Protein AF-A0A8T7GZI1-F1 (afdb_monomer_lite)

Foldseek 3Di:
DKDWDWDWDFADDDPDTDIAIEIEIADLAEAELVNLVVVLVVQVVVCVVDPDHHAEYEYEYQYYDPNRVVSNVVSCVVSNYHYHYDHDNDSVVSVVVVVVVVVVVVVVPDDDDPPVVVVVVVVVVPPDPVVVVCVVVCVVCVVSVNNVVCVLLPPDFAAPDDAPQDPPRNFLVSLLLLLCLVLLDLDQKDALVVSNVCCVVQPVLPDADAPPDQGLRNDPDDDSVSNLVSQVSNVSRQQWDADPVRNMIGRPGHDPVLVSLLCCCVSPVVFKDFLVVSVVSHHHPDPVSVSNSVSSLSSCQLLQQWDWDCQQPPVPGRRTIMIGGQDDPNLVVLLVVLLVLLVVLLVLLVVLQLQFWFKADAQVGIRTDGSVVLSVSLVVLSVVLVVCCVPDSSSSSNSSVSSNSSSVCCVVPVSVLSVVLVVQLVQQLVVLVVLLVLLVVLVVLLQVLCPVAAAPDREAAAEQVSVLSVVLNVVSVCLSRDDDDPVNSVVVQVVQCVVQHHPRRCCYNPANVVQSSSTPSSVVSCVVSVVQWDQDPVRHIHGDVVSVVQSVLSVVLSVVSVVLRVVLCVLQPLQVVLVLQCPQLLRNLVSVVSVVDGADHDHDDHHYYHGSVSVSVNSVVSSVVRSVSSVVNSVLSVLSSVLSVLLSVLVVLLVVLLVVLVVLLVLLVLLCVLAVVLVVLCVVQVVLSVVSVVLNVVLVVLSNVSNPDPPPDDDSVSSSVSSVVSSVVSVVSSVVSDPVSCVSSVVSLVVLLVLLLLLLLLLVLLVVLCVVVVNDDPQPSVVLSVQLVVCVVVVVVNSNSVSSVVSVVSSVVSLCSNVVVVLDDPVLVLLSSLLVVVVVPDDDDDDPLRSLVSSCVVVVHDSVVSNVSVVSCVVSVSDDDPD

Structure (mmCIF, N/CA/C/O backbone):
data_AF-A0A8T7GZI1-F1
#
_entry.id   AF-A0A8T7GZI1-F1
#
loop_
_atom_site.group_PDB
_atom_site.id
_atom_site.type_symbol
_atom_site.label_atom_id
_atom_site.label_alt_id
_atom_site.label_comp_id
_atom_site.label_asym_id
_atom_site.label_entity_id
_atom_site.label_seq_id
_atom_site.pdbx_PDB_ins_code
_atom_site.Cartn_x
_atom_site.Cartn_y
_atom_site.Cartn_z
_atom_site.occupancy
_atom_site.B_iso_or_equiv
_atom_site.auth_seq_id
_atom_site.auth_comp_id
_atom_site.auth_asym_id
_atom_site.auth_atom_id
_atom_site.pdbx_PDB_model_num
ATOM 1 N N . MET A 1 1 ? 59.233 51.390 -47.264 1.00 40.91 1 MET A N 1
ATOM 2 C CA . MET A 1 1 ? 59.913 50.591 -46.223 1.00 40.91 1 MET A CA 1
ATOM 3 C C . MET A 1 1 ? 59.879 49.132 -46.637 1.00 40.91 1 MET A C 1
ATOM 5 O O . MET A 1 1 ? 58.787 48.619 -46.836 1.00 40.91 1 MET A O 1
ATOM 9 N N . ALA A 1 2 ? 61.037 48.498 -46.812 1.00 50.62 2 ALA A N 1
ATOM 10 C CA . ALA A 1 2 ? 61.126 47.056 -47.029 1.00 50.62 2 ALA A CA 1
ATOM 11 C C . ALA A 1 2 ? 61.297 46.353 -45.672 1.00 50.62 2 ALA A C 1
ATOM 13 O O . ALA A 1 2 ? 62.026 46.853 -44.810 1.00 50.62 2 ALA A O 1
ATOM 14 N N . LYS A 1 3 ? 60.616 45.225 -45.456 1.00 50.66 3 LYS A N 1
ATOM 15 C CA . LYS A 1 3 ? 60.761 44.381 -44.258 1.00 50.66 3 LYS A CA 1
ATOM 16 C C . LYS A 1 3 ? 60.947 42.925 -44.690 1.00 50.66 3 LYS A C 1
ATOM 18 O O . LYS A 1 3 ? 60.329 42.490 -45.658 1.00 50.66 3 LYS A O 1
ATOM 23 N N . LEU A 1 4 ? 61.812 42.212 -43.971 1.00 52.66 4 LEU A N 1
ATOM 24 C CA . LEU A 1 4 ? 62.052 40.781 -44.134 1.00 52.66 4 LEU A CA 1
ATOM 25 C C . LEU A 1 4 ? 61.162 40.028 -43.135 1.00 52.66 4 LEU A C 1
ATOM 27 O O . LEU A 1 4 ? 61.278 40.255 -41.932 1.00 52.66 4 LEU A O 1
ATOM 31 N N . LEU A 1 5 ? 60.285 39.157 -43.626 1.00 49.81 5 LEU A N 1
ATOM 32 C CA . LEU A 1 5 ? 59.409 38.296 -42.824 1.00 49.81 5 LEU A CA 1
ATOM 33 C C . LEU A 1 5 ? 59.943 36.864 -42.873 1.00 49.81 5 LEU A C 1
ATOM 35 O O .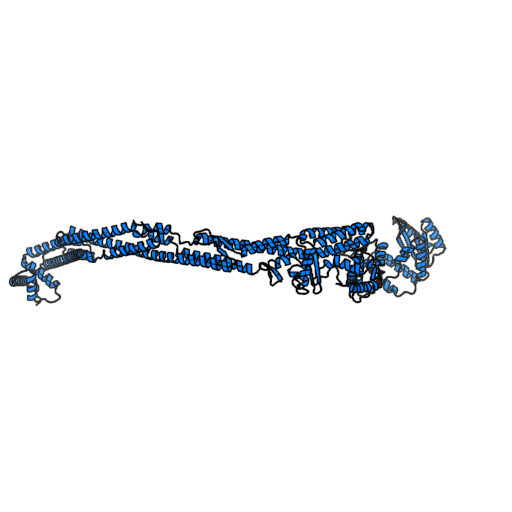 LEU A 1 5 ? 60.144 36.334 -43.956 1.00 49.81 5 LEU A O 1
ATOM 39 N N . ALA A 1 6 ? 60.182 36.222 -41.731 1.00 50.03 6 ALA A N 1
ATOM 40 C CA . ALA A 1 6 ? 60.645 34.835 -41.700 1.00 50.03 6 ALA A CA 1
ATOM 41 C C . ALA A 1 6 ? 59.464 33.900 -41.407 1.00 50.03 6 ALA A C 1
ATOM 43 O O . ALA A 1 6 ? 58.977 33.862 -40.280 1.00 50.03 6 ALA A O 1
ATOM 44 N N . LEU A 1 7 ? 59.014 33.167 -42.423 1.00 48.38 7 LEU A N 1
ATOM 45 C CA . LEU A 1 7 ? 57.885 32.240 -42.367 1.00 48.38 7 LEU A CA 1
ATOM 46 C C . LEU A 1 7 ? 58.396 30.836 -42.038 1.00 48.38 7 LEU A C 1
ATOM 48 O O . LEU A 1 7 ? 59.285 30.349 -42.729 1.00 48.38 7 LEU A O 1
ATOM 52 N N . GLU A 1 8 ? 57.868 30.185 -41.004 1.00 43.56 8 GLU A N 1
ATOM 53 C CA . GLU A 1 8 ? 58.137 28.766 -40.739 1.00 43.56 8 GLU A CA 1
ATOM 54 C C . GLU A 1 8 ? 57.083 27.915 -41.442 1.00 43.56 8 GLU A C 1
ATOM 56 O O . GLU A 1 8 ? 55.883 28.139 -41.287 1.00 43.56 8 GLU A O 1
ATOM 61 N N . ILE A 1 9 ? 57.541 26.976 -42.263 1.00 46.66 9 ILE A N 1
ATOM 62 C CA . ILE A 1 9 ? 56.691 26.089 -43.046 1.00 46.66 9 ILE A CA 1
ATOM 63 C C . ILE A 1 9 ? 57.075 24.660 -42.660 1.00 46.66 9 ILE A C 1
ATOM 65 O O . ILE A 1 9 ? 58.178 24.218 -42.970 1.00 46.66 9 ILE A O 1
ATOM 69 N N . SER A 1 10 ? 56.194 23.937 -41.969 1.00 38.22 10 SER A N 1
ATOM 70 C CA . SER A 1 10 ? 56.398 22.513 -41.675 1.00 38.22 10 SER A CA 1
ATOM 71 C C . SER A 1 10 ? 56.114 21.680 -42.921 1.00 38.22 10 SER A C 1
ATOM 73 O O . SER A 1 10 ? 55.019 21.741 -43.478 1.00 38.22 10 SER A O 1
ATOM 75 N N . ILE A 1 11 ? 57.114 20.929 -43.383 1.00 44.81 11 ILE A N 1
ATOM 76 C CA . ILE A 1 11 ? 57.055 20.118 -44.600 1.00 44.81 11 ILE A CA 1
ATOM 77 C C . ILE A 1 11 ? 57.198 18.640 -44.214 1.00 44.81 11 ILE A C 1
ATOM 79 O O . ILE A 1 11 ? 58.287 18.212 -43.828 1.00 44.81 11 ILE A O 1
ATOM 83 N N . PRO A 1 12 ? 56.144 17.820 -44.315 1.00 37.91 12 PRO A N 1
ATOM 84 C CA . PRO A 1 12 ? 56.249 16.388 -44.060 1.00 37.91 12 PRO A CA 1
ATOM 85 C C . PRO A 1 12 ? 57.041 15.685 -45.176 1.00 37.91 12 PRO A C 1
ATOM 87 O O . PRO A 1 12 ? 56.657 15.707 -46.342 1.00 37.91 12 PRO A O 1
ATOM 90 N N . LEU A 1 13 ? 58.150 15.038 -44.810 1.00 33.78 13 LEU A N 1
ATOM 91 C CA . LEU A 1 13 ? 58.980 14.179 -45.658 1.00 33.78 13 LEU A CA 1
ATOM 92 C C . LEU A 1 13 ? 58.872 12.727 -45.167 1.00 33.78 13 LEU A C 1
ATOM 94 O O . LEU A 1 13 ? 59.656 12.252 -44.341 1.00 33.78 13 LEU A O 1
ATOM 98 N N . GLY A 1 14 ? 57.871 12.005 -45.676 1.00 48.62 14 GLY A N 1
ATOM 99 C CA . GLY A 1 14 ? 57.595 10.626 -45.267 1.00 48.62 14 GLY A CA 1
ATOM 100 C C . GLY A 1 14 ? 57.167 10.549 -43.798 1.00 48.62 14 GLY A C 1
ATOM 101 O O . GLY A 1 14 ? 56.211 11.201 -43.399 1.00 48.62 14 GLY A O 1
ATOM 102 N N . SER A 1 15 ? 57.868 9.765 -42.972 1.00 29.88 15 SER A N 1
ATOM 103 C CA . SER A 1 15 ? 57.555 9.609 -41.541 1.00 29.88 15 SER A CA 1
ATOM 104 C C . SER A 1 15 ? 58.163 10.695 -40.632 1.00 29.88 15 SER A C 1
ATOM 106 O O . SER A 1 15 ? 58.235 10.497 -39.419 1.00 29.88 15 SER A O 1
ATOM 108 N N . ARG A 1 16 ? 58.677 11.803 -41.185 1.00 29.98 16 ARG A N 1
ATOM 109 C CA . ARG A 1 16 ? 59.244 12.929 -40.420 1.00 29.98 16 ARG A CA 1
ATOM 110 C C . ARG A 1 16 ? 58.768 14.262 -40.983 1.00 29.98 16 ARG A C 1
ATOM 112 O O . ARG A 1 16 ? 58.762 14.440 -42.193 1.00 29.98 16 ARG A O 1
ATOM 119 N N . GLU A 1 17 ? 58.447 15.216 -40.117 1.00 39.62 17 GLU A N 1
ATOM 120 C CA . GLU A 1 17 ? 58.278 16.619 -40.506 1.00 39.62 17 GLU A CA 1
ATOM 121 C C . GLU A 1 17 ? 59.625 17.341 -40.514 1.00 39.62 17 GLU A C 1
ATOM 123 O O . GLU A 1 17 ? 60.431 17.204 -39.591 1.00 39.62 17 GLU A O 1
ATOM 128 N N . VAL A 1 18 ? 59.874 18.106 -41.574 1.00 39.97 18 VAL A N 1
ATOM 129 C CA . VAL A 1 18 ? 61.020 18.997 -41.711 1.00 39.97 18 VAL A CA 1
ATOM 130 C C . VAL A 1 18 ? 60.506 20.420 -41.816 1.00 39.97 18 VAL A C 1
ATOM 132 O O . VAL A 1 18 ? 59.827 20.793 -42.766 1.00 39.97 18 VAL A O 1
ATOM 135 N N . GLU A 1 19 ? 60.834 21.232 -40.825 1.00 45.0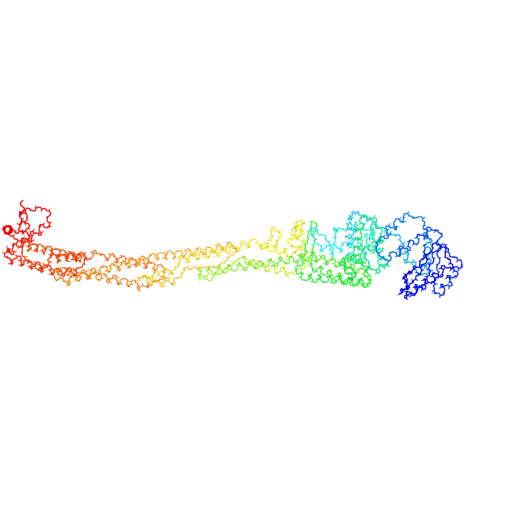3 19 GLU A N 1
ATOM 136 C CA . GLU A 1 19 ? 60.442 22.634 -40.796 1.00 45.03 19 GLU A CA 1
ATOM 137 C C . GLU A 1 19 ? 61.412 23.475 -41.636 1.00 45.03 19 GLU A C 1
ATOM 139 O O . GLU A 1 19 ? 62.583 23.639 -41.288 1.00 45.03 19 GLU A O 1
ATOM 144 N N . ALA A 1 20 ? 60.927 24.012 -42.755 1.00 49.06 20 ALA A N 1
ATOM 145 C CA . ALA A 1 20 ? 61.667 24.915 -43.619 1.00 49.06 20 ALA A CA 1
ATOM 146 C C . ALA A 1 20 ? 61.254 26.361 -43.345 1.00 49.06 20 ALA A C 1
ATOM 148 O O . ALA A 1 20 ? 60.110 26.770 -43.537 1.00 49.06 20 ALA A O 1
ATOM 149 N N . ARG A 1 21 ? 62.219 27.171 -42.920 1.00 55.00 21 ARG A N 1
ATOM 150 C CA . ARG A 1 21 ? 62.017 28.604 -42.712 1.00 55.00 21 ARG A CA 1
ATOM 151 C C . ARG A 1 21 ? 62.356 29.402 -43.972 1.00 55.00 21 ARG A C 1
ATOM 153 O O . ARG A 1 21 ? 63.484 29.326 -44.450 1.00 55.00 21 ARG A O 1
ATOM 160 N N . VAL A 1 22 ? 61.412 30.175 -44.503 1.00 55.59 22 VAL A N 1
ATOM 161 C CA . VAL A 1 22 ? 61.567 30.990 -45.719 1.00 55.59 22 VAL A CA 1
ATOM 162 C C . VAL A 1 22 ? 61.562 32.473 -45.358 1.00 55.59 22 VAL A C 1
ATOM 164 O O . VAL A 1 22 ? 60.620 32.971 -44.746 1.00 55.59 22 VAL A O 1
ATOM 167 N N . GLY A 1 23 ? 62.614 33.195 -45.736 1.00 60.47 23 GLY A N 1
ATOM 168 C CA . GLY A 1 23 ? 62.659 34.650 -45.644 1.00 60.47 23 GLY A CA 1
ATOM 169 C C . GLY A 1 23 ? 61.915 35.273 -46.821 1.00 60.47 23 GLY A C 1
ATOM 170 O O . GLY A 1 23 ? 62.272 35.028 -47.962 1.00 60.47 23 GLY A O 1
ATOM 171 N N . LEU A 1 24 ? 60.894 36.080 -46.568 1.00 57.41 24 LEU A N 1
ATOM 172 C CA . LEU A 1 24 ? 60.157 36.846 -47.565 1.00 57.41 24 LEU A CA 1
ATOM 173 C C . LEU A 1 24 ? 60.595 38.309 -47.505 1.00 57.41 24 LEU A C 1
ATOM 175 O O . LEU A 1 24 ? 60.441 38.967 -46.477 1.00 57.41 24 LEU A O 1
ATOM 179 N N . TYR A 1 25 ? 61.098 38.831 -48.618 1.00 66.81 25 TYR A N 1
ATOM 180 C CA . TYR A 1 25 ? 61.461 40.231 -48.781 1.00 66.81 25 TYR A CA 1
ATOM 181 C C . TYR A 1 25 ? 60.608 40.866 -49.875 1.00 66.81 25 TYR A C 1
ATOM 183 O O . TYR A 1 25 ? 60.752 40.554 -51.056 1.00 66.81 25 TYR A O 1
ATOM 191 N N . ALA A 1 26 ? 59.714 41.770 -49.480 1.00 57.81 26 ALA A N 1
ATOM 192 C CA . ALA A 1 26 ? 58.849 42.486 -50.408 1.00 57.81 26 ALA A CA 1
ATOM 193 C C . ALA A 1 26 ? 59.255 43.961 -50.500 1.00 57.81 26 ALA A C 1
ATOM 195 O O . ALA A 1 26 ? 59.384 44.647 -49.478 1.00 57.81 26 ALA A O 1
ATOM 196 N N . LYS A 1 27 ? 59.415 44.466 -51.728 1.00 62.81 27 LYS A N 1
ATOM 197 C CA . LYS A 1 27 ? 59.739 45.873 -51.987 1.00 62.81 27 LYS A CA 1
ATOM 198 C C . LYS A 1 27 ? 58.866 46.448 -53.102 1.00 62.81 27 LYS A C 1
ATOM 200 O O . LYS A 1 27 ? 58.648 45.836 -54.141 1.00 62.81 27 LYS A O 1
ATOM 205 N N . ALA A 1 28 ? 58.352 47.658 -52.872 1.00 50.16 28 ALA A N 1
ATOM 206 C CA . ALA A 1 28 ? 57.468 48.342 -53.818 1.00 50.16 28 ALA A CA 1
ATOM 207 C C . ALA A 1 28 ? 58.215 49.009 -54.991 1.00 50.16 28 ALA A C 1
ATOM 209 O O . ALA A 1 28 ? 57.593 49.325 -56.004 1.00 50.16 28 ALA A O 1
ATOM 210 N N . SER A 1 29 ? 59.526 49.216 -54.876 1.00 67.38 29 SER A N 1
ATOM 211 C CA . SER A 1 29 ? 60.422 49.696 -55.937 1.00 67.38 29 SER A CA 1
ATOM 212 C C . SER A 1 29 ? 61.357 48.575 -56.394 1.00 67.38 29 SER A C 1
ATOM 214 O O . SER A 1 29 ? 61.383 47.518 -55.762 1.00 67.38 29 SER A O 1
ATOM 216 N N . ALA A 1 30 ? 62.130 48.810 -57.459 1.00 77.00 30 ALA A N 1
ATOM 217 C CA . ALA A 1 30 ? 63.203 47.901 -57.855 1.00 77.00 30 ALA A CA 1
ATOM 218 C C . ALA A 1 30 ? 64.153 47.628 -56.674 1.00 77.00 30 ALA A C 1
ATOM 220 O O . ALA A 1 30 ? 64.338 48.501 -55.813 1.00 77.00 30 ALA A O 1
ATOM 221 N N . VAL A 1 31 ? 64.684 46.407 -56.617 1.00 79.06 31 VAL A N 1
ATOM 222 C CA . VAL A 1 31 ? 65.726 46.020 -55.658 1.00 79.06 31 VAL A CA 1
ATOM 223 C C . VAL A 1 31 ? 67.076 46.351 -56.281 1.00 79.06 31 VAL A C 1
ATOM 225 O O . VAL A 1 31 ? 67.435 45.761 -57.300 1.00 79.06 31 VAL A O 1
ATOM 228 N N . THR A 1 32 ? 67.788 47.294 -55.671 1.00 87.62 32 THR A N 1
ATOM 229 C CA . THR A 1 32 ? 69.086 47.809 -56.125 1.00 87.62 32 THR A CA 1
ATOM 230 C C . THR A 1 32 ? 70.242 47.134 -55.379 1.00 87.62 32 THR A C 1
ATOM 232 O O . THR A 1 32 ? 70.039 46.465 -54.367 1.00 87.62 32 THR A O 1
ATOM 235 N N . SER A 1 33 ? 71.482 47.316 -55.853 1.00 81.94 33 SER A N 1
ATOM 236 C CA . SER A 1 33 ? 72.699 46.750 -55.232 1.00 81.94 33 SER A CA 1
ATOM 237 C C . SER A 1 33 ? 72.902 47.192 -53.770 1.00 81.94 33 SER A C 1
ATOM 239 O O . SER A 1 33 ? 73.431 46.420 -52.963 1.00 81.94 33 SER A O 1
ATOM 241 N N . GLU A 1 34 ? 72.439 48.395 -53.408 1.00 81.31 34 GLU A N 1
ATOM 242 C CA . GLU A 1 34 ? 72.468 48.922 -52.033 1.00 81.31 34 GLU A CA 1
ATOM 243 C C . GLU A 1 34 ? 71.436 48.225 -51.129 1.00 81.31 34 GLU A C 1
ATOM 245 O O . GLU A 1 34 ? 71.729 47.911 -49.973 1.00 81.31 34 GLU A O 1
ATOM 250 N N . ASP A 1 35 ? 70.260 47.880 -51.668 1.00 81.12 35 ASP A N 1
ATOM 251 C CA . ASP A 1 35 ? 69.223 47.150 -50.926 1.00 81.12 35 ASP A CA 1
ATOM 252 C C . ASP A 1 35 ? 69.662 45.738 -50.542 1.00 81.12 35 ASP A C 1
ATOM 254 O O . ASP A 1 35 ? 69.212 45.193 -49.532 1.00 81.12 35 ASP A O 1
ATOM 258 N N . VAL A 1 36 ? 70.527 45.129 -51.358 1.00 82.88 36 VAL A N 1
ATOM 259 C CA . VAL A 1 36 ? 71.064 43.787 -51.111 1.00 82.88 36 VAL A CA 1
ATOM 260 C C . VAL A 1 36 ? 71.900 43.766 -49.841 1.00 82.88 36 VAL A C 1
ATOM 262 O O . VAL A 1 36 ? 71.772 42.833 -49.052 1.00 82.88 36 VAL A O 1
ATOM 265 N N . ASP A 1 37 ? 72.720 44.791 -49.605 1.00 79.75 37 ASP A N 1
ATOM 266 C CA . ASP A 1 37 ? 73.568 44.847 -48.413 1.00 79.75 37 ASP A CA 1
ATOM 267 C C . ASP A 1 37 ? 72.726 45.039 -47.144 1.00 79.75 37 ASP A C 1
ATOM 269 O O . ASP A 1 37 ? 72.955 44.359 -46.138 1.00 79.75 37 ASP A O 1
ATOM 273 N N . GLU A 1 38 ? 71.686 45.877 -47.212 1.00 79.56 38 GLU A N 1
ATOM 274 C CA . GLU A 1 38 ? 70.719 46.046 -46.122 1.00 79.56 38 GLU A CA 1
ATOM 275 C C . GLU A 1 38 ? 69.918 44.753 -45.864 1.00 79.56 38 GLU A C 1
ATOM 277 O O . GLU A 1 38 ? 69.737 44.335 -44.715 1.00 79.56 38 GLU A O 1
ATOM 282 N N . LEU A 1 39 ? 69.469 44.073 -46.923 1.00 78.88 39 LEU A N 1
ATOM 283 C CA . LEU A 1 39 ? 68.752 42.800 -46.845 1.00 78.88 39 LEU A CA 1
ATOM 284 C C . LEU A 1 39 ? 69.624 41.690 -46.251 1.00 78.88 39 LEU A C 1
ATOM 286 O O . LEU A 1 39 ? 69.164 40.939 -45.392 1.00 78.88 39 LEU A O 1
ATOM 290 N N . VAL A 1 40 ? 70.890 41.601 -46.656 1.00 78.81 40 VAL A N 1
ATOM 291 C CA . VAL A 1 40 ? 71.848 40.617 -46.137 1.00 78.81 40 VAL A CA 1
ATOM 292 C C . VAL A 1 40 ? 72.180 40.891 -44.670 1.00 78.81 40 VAL A C 1
ATOM 294 O O . VAL A 1 40 ? 72.268 39.941 -43.889 1.00 78.81 40 VAL A O 1
ATOM 297 N N . ALA A 1 41 ? 72.317 42.156 -44.259 1.00 78.50 41 ALA A N 1
ATOM 298 C CA . ALA A 1 41 ? 72.501 42.512 -42.852 1.00 78.50 41 ALA A CA 1
ATOM 299 C C . ALA A 1 41 ? 71.310 42.043 -41.996 1.00 78.50 41 ALA A C 1
ATOM 301 O O . ALA A 1 41 ? 71.509 41.369 -40.983 1.00 78.50 41 ALA A O 1
ATOM 302 N N . ARG A 1 42 ? 70.080 42.290 -42.464 1.00 74.31 42 ARG A N 1
ATOM 303 C CA . ARG A 1 42 ? 68.842 41.848 -41.797 1.00 74.31 42 ARG A CA 1
ATOM 304 C C . ARG A 1 42 ? 68.661 40.328 -41.813 1.00 74.31 42 ARG A C 1
ATOM 306 O O . ARG A 1 42 ? 68.209 39.761 -40.825 1.00 74.31 42 ARG A O 1
ATOM 313 N N . LEU A 1 43 ? 69.045 39.647 -42.894 1.00 69.50 43 LEU A N 1
ATOM 314 C CA . LEU A 1 43 ? 69.062 38.180 -42.971 1.00 69.50 43 LEU A CA 1
ATOM 315 C C . LEU A 1 43 ? 70.045 37.581 -41.969 1.00 69.50 43 LEU A C 1
ATOM 317 O O . LEU A 1 43 ? 69.706 36.629 -41.276 1.00 69.50 43 LEU A O 1
ATOM 321 N N . ARG A 1 44 ? 71.248 38.152 -41.849 1.00 73.69 44 ARG A N 1
ATOM 322 C CA . ARG A 1 44 ? 72.248 37.719 -40.864 1.00 73.69 44 ARG A CA 1
ATOM 323 C C . ARG A 1 44 ? 71.780 37.975 -39.432 1.00 73.69 44 ARG A C 1
ATOM 325 O O . ARG A 1 44 ? 72.023 37.140 -38.568 1.00 73.69 44 ARG A O 1
ATOM 332 N N . GLU A 1 45 ? 71.089 39.080 -39.173 1.00 69.00 45 GLU A N 1
ATOM 333 C CA . GLU A 1 45 ? 70.472 39.362 -37.871 1.00 69.00 45 GLU A CA 1
ATOM 334 C C . GLU A 1 45 ? 69.322 38.387 -37.550 1.00 69.00 45 GLU A C 1
ATOM 336 O O . GLU A 1 45 ? 69.256 37.846 -36.444 1.00 69.00 45 GLU A O 1
ATOM 341 N N . ALA A 1 46 ? 68.474 38.065 -38.532 1.00 59.41 46 ALA A N 1
ATOM 342 C CA . ALA A 1 46 ? 67.411 37.065 -38.403 1.00 59.41 46 ALA A CA 1
ATOM 343 C C . ALA A 1 46 ? 67.963 35.639 -38.199 1.00 59.41 46 ALA A C 1
ATOM 345 O O . ALA A 1 46 ? 67.413 34.872 -37.414 1.00 59.41 46 ALA A O 1
ATOM 346 N N . LEU A 1 47 ? 69.081 35.300 -38.851 1.00 59.81 47 LEU A N 1
ATOM 347 C CA . LEU A 1 47 ? 69.803 34.037 -38.656 1.00 59.81 47 LEU A CA 1
ATOM 348 C C . LEU A 1 47 ? 70.496 33.965 -37.285 1.00 59.81 47 LEU A C 1
ATOM 350 O O . LEU A 1 47 ? 70.619 32.880 -36.733 1.00 59.81 47 LEU A O 1
ATOM 354 N N . ARG A 1 48 ? 70.940 35.097 -36.719 1.00 61.44 48 ARG A N 1
ATOM 355 C CA . ARG A 1 48 ? 71.563 35.156 -35.380 1.00 61.44 48 ARG A CA 1
ATOM 356 C C . ARG A 1 48 ? 70.554 35.134 -34.230 1.00 61.44 48 ARG A C 1
ATOM 358 O O . ARG A 1 48 ? 70.879 34.635 -33.160 1.00 61.44 48 ARG A O 1
ATOM 365 N N . SER A 1 49 ? 69.359 35.687 -34.428 1.00 48.28 49 SER A N 1
ATOM 366 C CA . SER A 1 49 ? 68.300 35.781 -33.404 1.00 48.28 49 SER A CA 1
ATOM 367 C C . SER A 1 49 ? 67.412 34.529 -33.304 1.00 48.28 49 SER A C 1
ATOM 369 O O . SER A 1 49 ? 66.506 34.478 -32.475 1.00 48.28 49 SER A O 1
ATOM 371 N N . SER A 1 50 ? 67.679 33.504 -34.117 1.00 52.75 50 SER A N 1
ATOM 372 C CA . SER A 1 50 ? 66.910 32.261 -34.215 1.00 52.75 50 SER A CA 1
ATOM 373 C C . SER A 1 50 ? 67.822 31.033 -34.166 1.00 52.75 50 SER A C 1
ATOM 375 O O . SER A 1 50 ? 68.807 30.975 -34.890 1.00 52.75 50 SER A O 1
ATOM 377 N N . LEU A 1 51 ? 67.446 30.003 -33.397 1.00 45.31 51 LEU A N 1
ATOM 378 C CA . LEU A 1 51 ? 68.152 28.709 -33.349 1.00 45.31 51 LEU A CA 1
ATOM 379 C C . LEU A 1 51 ? 67.966 27.846 -34.616 1.00 45.31 51 LEU A C 1
ATOM 381 O O . LEU A 1 51 ? 68.648 26.836 -34.768 1.00 45.31 51 LEU A O 1
ATOM 385 N N . ARG A 1 52 ? 67.049 28.219 -35.521 1.00 50.81 52 ARG A N 1
ATOM 386 C CA . ARG A 1 52 ? 66.739 27.480 -36.757 1.00 50.81 52 ARG A CA 1
ATOM 387 C C . ARG A 1 52 ? 67.195 28.249 -38.007 1.00 50.81 52 ARG A C 1
ATOM 389 O O . ARG A 1 52 ? 66.922 29.454 -38.082 1.00 50.81 52 ARG A O 1
ATOM 396 N N . PRO A 1 53 ? 67.847 27.588 -38.986 1.00 53.25 53 PRO A N 1
ATOM 397 C CA . PRO A 1 53 ? 68.330 28.239 -40.201 1.00 53.25 53 PRO A CA 1
ATOM 398 C C . PRO A 1 53 ? 67.174 28.659 -41.122 1.00 53.25 53 PRO A C 1
ATOM 400 O O . PRO A 1 53 ? 66.142 27.993 -41.206 1.00 53.25 53 PRO A O 1
ATOM 403 N N . ILE A 1 54 ? 67.344 29.778 -41.830 1.00 59.47 54 ILE A N 1
ATOM 404 C CA . ILE A 1 54 ? 66.517 30.122 -42.996 1.00 59.47 54 ILE A CA 1
ATOM 405 C C . ILE A 1 54 ? 67.025 29.265 -44.162 1.00 59.47 54 ILE A C 1
ATOM 407 O O . ILE A 1 54 ? 68.227 29.081 -44.297 1.00 59.47 54 ILE A O 1
ATOM 411 N N . HIS A 1 55 ? 66.121 28.714 -44.969 1.00 56.78 55 HIS A N 1
ATOM 412 C CA . HIS A 1 55 ? 66.420 27.742 -46.027 1.00 56.78 55 HIS A CA 1
ATOM 413 C C . HIS A 1 55 ? 66.236 28.337 -47.436 1.00 56.78 55 HIS A C 1
ATOM 415 O O . HIS A 1 55 ? 66.914 27.937 -48.383 1.00 56.78 55 HIS A O 1
ATOM 421 N N . ALA A 1 56 ? 65.346 29.322 -47.590 1.00 59.34 56 ALA A N 1
ATOM 422 C CA . ALA A 1 56 ? 65.117 30.020 -48.854 1.00 59.34 56 ALA A CA 1
ATOM 423 C C . ALA A 1 56 ? 64.798 31.506 -48.636 1.00 59.34 56 ALA A C 1
ATOM 425 O O . ALA A 1 56 ? 64.258 31.879 -47.595 1.00 59.34 56 ALA A O 1
ATOM 426 N N . LEU A 1 57 ? 65.118 32.340 -49.625 1.00 68.38 57 LEU A N 1
ATOM 427 C CA . LEU A 1 57 ? 64.801 33.765 -49.676 1.00 68.38 57 LEU A CA 1
ATOM 428 C C . LEU A 1 57 ? 63.894 34.038 -50.880 1.00 68.38 57 LEU A C 1
ATOM 430 O O . LEU A 1 57 ? 64.330 33.916 -52.022 1.00 68.38 57 LEU A O 1
ATOM 434 N N . LEU A 1 58 ? 62.648 34.426 -50.623 1.00 68.31 58 LEU A N 1
ATOM 435 C CA . LEU A 1 58 ? 61.673 34.841 -51.624 1.00 68.31 58 LEU A CA 1
ATOM 436 C C . LEU A 1 58 ? 61.656 36.370 -51.735 1.00 68.31 58 LEU A C 1
ATOM 438 O O . LEU A 1 58 ? 61.302 37.062 -50.783 1.00 68.31 58 LEU A O 1
ATOM 442 N N . ILE A 1 59 ? 62.011 36.898 -52.902 1.00 70.56 59 ILE A N 1
ATOM 443 C CA . ILE A 1 59 ? 61.983 38.325 -53.215 1.00 70.56 59 ILE A CA 1
ATOM 444 C C . ILE A 1 59 ? 60.769 38.631 -54.076 1.00 70.56 59 ILE A C 1
ATOM 446 O O . ILE A 1 59 ? 60.603 38.061 -55.151 1.00 70.56 59 ILE A O 1
ATOM 450 N N . VAL A 1 60 ? 59.953 39.576 -53.622 1.00 62.69 60 VAL A N 1
ATOM 451 C CA . VAL A 1 60 ? 58.772 40.054 -54.341 1.00 62.69 60 VAL A CA 1
ATOM 452 C C . VAL A 1 60 ? 58.962 41.534 -54.654 1.00 62.69 60 VAL A C 1
ATOM 454 O O . VAL A 1 60 ? 58.867 42.388 -53.769 1.00 62.69 60 VAL A O 1
ATOM 457 N N . ALA A 1 61 ? 59.268 41.841 -55.914 1.00 66.69 61 ALA A N 1
ATOM 458 C CA . ALA A 1 61 ? 59.611 43.191 -56.358 1.00 66.69 61 ALA A CA 1
ATOM 459 C C . ALA A 1 61 ? 59.203 43.426 -57.824 1.00 66.69 61 ALA A C 1
ATOM 461 O O . ALA A 1 61 ? 59.060 42.467 -58.580 1.00 66.69 61 ALA A O 1
ATOM 462 N N . PRO A 1 62 ? 59.006 44.680 -58.270 1.00 55.88 62 PRO A N 1
ATOM 463 C CA . PRO A 1 62 ? 58.707 44.981 -59.675 1.00 55.88 62 PRO A CA 1
ATOM 464 C C . PRO A 1 62 ? 59.845 44.591 -60.626 1.00 55.88 62 PRO A C 1
ATOM 466 O O . PRO A 1 62 ? 59.591 44.091 -61.719 1.00 55.88 62 PRO A O 1
ATOM 469 N N . SER A 1 63 ? 61.087 44.772 -60.189 1.00 77.06 63 SER A N 1
ATOM 470 C CA . SER A 1 63 ? 62.303 44.300 -60.844 1.00 77.06 63 SER A CA 1
ATOM 471 C C . SER A 1 63 ? 63.401 44.133 -59.793 1.00 77.06 63 SER A C 1
ATOM 473 O O . SER A 1 63 ? 63.324 44.698 -58.699 1.00 77.06 63 SER A O 1
ATOM 475 N N . VAL A 1 64 ? 64.407 43.333 -60.119 1.00 80.38 64 VAL A N 1
ATOM 476 C CA . VAL A 1 64 ? 65.669 43.256 -59.380 1.00 80.38 64 VAL A CA 1
ATOM 477 C C . VAL A 1 64 ? 66.726 43.653 -60.392 1.00 80.38 64 VAL A C 1
ATOM 479 O O . VAL A 1 64 ? 66.759 43.055 -61.469 1.00 80.38 64 VAL A O 1
ATOM 482 N N . ASP A 1 65 ? 67.498 44.690 -60.088 1.00 83.81 65 ASP A N 1
ATOM 483 C CA . ASP A 1 65 ? 68.522 45.188 -61.005 1.00 83.81 65 ASP A CA 1
ATOM 484 C C . ASP A 1 65 ? 69.579 44.100 -61.223 1.00 83.81 65 ASP A C 1
ATOM 486 O O . ASP A 1 65 ? 69.863 43.330 -60.307 1.00 83.81 65 ASP A O 1
ATOM 490 N N . ASP A 1 66 ? 70.177 44.014 -62.411 1.00 81.12 66 ASP A N 1
ATOM 491 C CA . ASP A 1 66 ? 71.061 42.887 -62.751 1.00 81.12 66 ASP A CA 1
ATOM 492 C C . ASP A 1 66 ? 72.274 42.786 -61.811 1.00 81.12 66 ASP A C 1
ATOM 494 O O . ASP A 1 66 ? 72.650 41.691 -61.386 1.00 81.12 66 ASP A O 1
ATOM 498 N N . GLU A 1 67 ? 72.832 43.928 -61.400 1.00 83.31 67 GLU A N 1
ATOM 499 C CA . GLU A 1 67 ? 73.902 43.986 -60.399 1.00 83.31 67 GLU A CA 1
ATOM 500 C C . GLU A 1 67 ? 73.415 43.503 -59.018 1.00 83.31 67 GLU A C 1
ATOM 502 O O . GLU A 1 67 ? 74.106 42.750 -58.330 1.00 83.31 67 GLU A O 1
ATOM 507 N N . ALA A 1 68 ? 72.185 43.861 -58.632 1.00 84.25 68 ALA A N 1
ATOM 508 C CA . ALA A 1 68 ? 71.560 43.407 -57.393 1.00 84.25 68 ALA A CA 1
ATOM 509 C C . ALA A 1 68 ? 71.256 41.903 -57.426 1.00 84.25 68 ALA A C 1
ATOM 511 O O . ALA A 1 68 ? 71.470 41.210 -56.434 1.00 84.25 68 ALA A O 1
ATOM 512 N N . MET A 1 69 ? 70.807 41.379 -58.567 1.00 84.50 69 MET A N 1
ATOM 513 C CA . MET A 1 69 ? 70.501 39.965 -58.773 1.00 84.50 69 MET A CA 1
ATOM 514 C C . MET A 1 69 ? 71.766 39.111 -58.657 1.00 84.50 69 MET A C 1
ATOM 516 O O . MET A 1 69 ? 71.788 38.148 -57.892 1.00 84.50 69 MET A O 1
ATOM 520 N N . GLN A 1 70 ? 72.852 39.508 -59.328 1.00 85.25 70 GLN A N 1
ATOM 521 C CA . GLN A 1 70 ? 74.144 38.820 -59.228 1.00 85.25 70 GLN A CA 1
ATOM 522 C C . GLN A 1 70 ? 74.685 38.836 -57.793 1.00 85.25 70 GLN A C 1
ATOM 524 O O . GLN A 1 70 ? 75.158 37.816 -57.283 1.00 85.25 70 GLN A O 1
ATOM 529 N N . LYS A 1 71 ? 74.563 39.978 -57.107 1.00 86.00 71 LYS A N 1
ATOM 530 C CA . LYS A 1 71 ? 74.987 40.135 -55.712 1.00 86.00 71 LYS A CA 1
ATOM 531 C C . LYS A 1 71 ? 74.124 39.305 -54.753 1.00 86.00 71 LYS A C 1
ATOM 533 O O . LYS A 1 71 ? 74.668 38.665 -53.854 1.00 86.00 71 LYS A O 1
ATOM 538 N N . LEU A 1 72 ? 72.808 39.239 -54.968 1.00 84.25 72 LEU A N 1
ATOM 539 C CA . LEU A 1 72 ? 71.878 38.407 -54.197 1.00 84.25 72 LEU A CA 1
ATOM 540 C C . LEU A 1 72 ? 72.142 36.923 -54.386 1.00 84.25 72 LEU A C 1
ATOM 542 O O . LEU A 1 72 ? 72.172 36.191 -53.403 1.00 84.25 72 LEU A O 1
ATOM 546 N N . GLU A 1 73 ? 72.365 36.473 -55.616 1.00 80.44 73 GLU A N 1
ATOM 547 C CA . GLU A 1 73 ? 72.705 35.080 -55.888 1.00 80.44 73 GLU A CA 1
ATOM 548 C C . GLU A 1 73 ? 74.035 34.687 -55.244 1.00 80.44 73 GLU A C 1
ATOM 550 O O . GLU A 1 73 ? 74.125 33.621 -54.633 1.00 80.44 73 GLU A O 1
ATOM 555 N N . ALA A 1 74 ? 75.054 35.547 -55.334 1.00 83.50 74 ALA A N 1
ATOM 556 C CA . ALA A 1 74 ? 76.343 35.318 -54.689 1.00 83.50 74 ALA A CA 1
ATOM 557 C C . ALA A 1 74 ? 76.204 35.248 -53.158 1.00 83.50 74 ALA A C 1
ATOM 559 O O . ALA A 1 74 ? 76.743 34.337 -52.528 1.00 83.50 74 ALA A O 1
ATOM 560 N N . LYS A 1 75 ? 75.430 36.160 -52.554 1.00 81.81 75 LYS A N 1
ATOM 561 C CA . LYS A 1 75 ? 75.211 36.203 -51.100 1.00 81.81 75 LYS A CA 1
ATOM 562 C C . LYS A 1 75 ? 74.298 35.091 -50.591 1.00 81.81 75 LYS A C 1
ATOM 564 O O . LYS A 1 75 ? 74.545 34.561 -49.512 1.00 81.81 75 LYS A O 1
ATOM 569 N N . CYS A 1 76 ? 73.292 34.685 -51.358 1.00 73.94 76 CYS A N 1
ATOM 570 C CA . CYS A 1 76 ? 72.465 33.527 -51.027 1.00 73.94 76 CYS A CA 1
ATOM 571 C C . CYS A 1 76 ? 73.284 32.234 -51.105 1.00 73.94 76 CYS A C 1
ATOM 573 O O . CYS A 1 76 ? 73.167 31.408 -50.207 1.00 73.94 76 CYS A O 1
ATOM 575 N N . ARG A 1 77 ? 74.188 32.089 -52.087 1.00 74.62 77 ARG A N 1
ATOM 576 C CA . ARG A 1 77 ? 75.143 30.966 -52.127 1.00 74.62 77 ARG A CA 1
ATOM 577 C C . ARG A 1 77 ? 76.093 30.969 -50.927 1.00 74.62 77 ARG A C 1
ATOM 579 O O . ARG A 1 77 ? 76.273 29.923 -50.316 1.00 74.62 77 ARG A O 1
ATOM 586 N N . GLU A 1 78 ? 76.640 32.128 -50.549 1.00 77.12 78 GLU A N 1
ATOM 587 C CA . GLU A 1 78 ? 77.482 32.282 -49.345 1.00 77.12 78 GLU A CA 1
ATOM 588 C C . GLU A 1 78 ? 76.739 31.849 -48.066 1.00 77.12 78 GLU A C 1
ATOM 590 O O . GLU A 1 78 ? 77.315 31.199 -47.199 1.00 77.12 78 GLU A O 1
ATOM 595 N N . LEU A 1 79 ? 75.446 32.171 -47.963 1.00 66.88 79 LEU A N 1
ATOM 596 C CA . LEU A 1 79 ? 74.598 31.851 -46.810 1.00 66.88 79 LEU A CA 1
ATOM 597 C C . LEU A 1 79 ? 73.866 30.500 -46.924 1.00 66.88 79 LEU A C 1
ATOM 599 O O . LEU A 1 79 ? 73.055 30.185 -46.058 1.00 66.88 79 LEU A O 1
ATOM 603 N N . SER A 1 80 ? 74.140 29.699 -47.963 1.00 68.31 80 SER A N 1
ATOM 604 C CA . SER A 1 80 ? 73.448 28.427 -48.255 1.00 68.31 80 SER A CA 1
ATOM 605 C C . SER A 1 80 ? 71.914 28.541 -48.359 1.00 68.31 80 SER A C 1
ATOM 607 O O . SER A 1 80 ? 71.181 27.631 -47.980 1.00 68.31 80 SER A O 1
ATOM 609 N N . LEU A 1 81 ? 71.421 29.662 -48.891 1.00 67.19 81 LEU A N 1
ATOM 610 C CA . LEU A 1 81 ? 70.005 29.960 -49.114 1.00 67.19 81 LEU A CA 1
ATOM 611 C C . LEU A 1 81 ? 69.615 29.744 -50.580 1.00 67.19 81 LEU A C 1
ATOM 613 O O . LEU A 1 81 ? 70.337 30.154 -51.491 1.00 67.19 81 LEU A O 1
ATOM 617 N N . LYS A 1 82 ? 68.419 29.195 -50.828 1.00 68.88 82 LYS A N 1
ATOM 618 C CA . LYS A 1 82 ? 67.823 29.184 -52.175 1.00 68.88 82 LYS A CA 1
ATOM 619 C C . LYS A 1 82 ? 67.129 30.519 -52.463 1.00 68.88 82 LYS A C 1
ATOM 621 O O . LYS A 1 82 ? 66.184 30.874 -51.766 1.00 68.88 82 LYS A O 1
ATOM 626 N N . LEU A 1 83 ? 67.573 31.248 -53.487 1.00 70.00 83 LEU A N 1
ATOM 627 C CA . LEU A 1 83 ? 66.937 32.496 -53.925 1.00 70.00 83 LEU A CA 1
ATOM 628 C C . LEU A 1 83 ? 65.748 32.208 -54.853 1.00 70.00 83 LEU A C 1
ATOM 630 O O . LEU A 1 83 ? 65.863 31.411 -55.783 1.00 70.00 83 LEU A O 1
ATOM 634 N N . ILE A 1 84 ? 64.623 32.880 -54.619 1.00 66.75 84 ILE A N 1
ATOM 635 C CA . ILE A 1 84 ? 63.416 32.822 -55.447 1.00 66.75 84 ILE A CA 1
ATOM 636 C C . ILE A 1 84 ? 62.972 34.261 -55.712 1.00 66.75 84 ILE A C 1
ATOM 638 O O . ILE A 1 84 ? 62.803 35.025 -54.768 1.00 66.75 84 ILE A O 1
ATOM 642 N N . VAL A 1 85 ? 62.778 34.654 -56.973 1.00 67.81 85 VAL A N 1
ATOM 643 C CA . VAL A 1 85 ? 62.375 36.026 -57.332 1.00 67.81 85 VAL A CA 1
ATOM 644 C C . VAL A 1 85 ? 61.044 36.005 -58.073 1.00 67.81 85 VAL A C 1
ATOM 646 O O . VAL A 1 85 ? 60.940 35.438 -59.157 1.00 67.81 85 VAL A O 1
ATOM 649 N N . ALA A 1 86 ? 60.038 36.664 -57.505 1.00 60.22 86 ALA A N 1
ATOM 650 C CA . ALA A 1 86 ? 58.716 36.841 -58.088 1.00 60.22 86 ALA A CA 1
ATOM 651 C C . ALA A 1 86 ? 58.526 38.304 -58.522 1.00 60.22 86 ALA A C 1
ATOM 653 O O . ALA A 1 86 ? 58.548 39.224 -57.697 1.00 60.22 86 ALA A O 1
ATOM 654 N N . ARG A 1 87 ? 58.346 38.531 -59.830 1.00 60.59 87 ARG A N 1
ATOM 655 C CA . ARG A 1 87 ? 58.187 39.879 -60.398 1.00 60.59 87 ARG A CA 1
ATOM 656 C C . ARG A 1 87 ? 56.730 40.340 -60.344 1.00 60.59 87 ARG A C 1
ATOM 658 O O . ARG A 1 87 ? 55.860 39.677 -60.897 1.00 60.59 87 ARG A O 1
ATOM 665 N N . VAL A 1 88 ? 56.472 41.500 -59.730 1.00 58.00 88 VAL A N 1
ATOM 666 C CA . VAL A 1 88 ? 55.115 42.079 -59.608 1.00 58.00 88 VAL A CA 1
ATOM 667 C C . VAL A 1 88 ? 55.054 43.460 -60.280 1.00 58.00 88 VAL A C 1
ATOM 669 O O . VAL A 1 88 ? 55.421 44.469 -59.669 1.00 58.00 88 VAL A O 1
ATOM 672 N N . PRO A 1 89 ? 54.603 43.552 -61.544 1.00 47.25 89 PRO A N 1
ATOM 673 C CA . PRO A 1 89 ? 54.844 44.735 -62.375 1.00 47.25 89 PRO A CA 1
ATOM 674 C C . PRO A 1 89 ? 53.999 45.972 -62.008 1.00 47.25 89 PRO A C 1
ATOM 676 O O . PRO A 1 89 ? 54.449 47.105 -62.185 1.00 47.25 89 PRO A O 1
ATOM 679 N N . ARG A 1 90 ? 52.794 45.832 -61.443 1.00 46.38 90 ARG A N 1
ATOM 680 C CA . ARG A 1 90 ? 51.873 46.968 -61.208 1.00 46.38 90 ARG A CA 1
ATOM 681 C C . ARG A 1 90 ? 51.991 47.539 -59.787 1.00 46.38 90 ARG A C 1
ATOM 683 O O . ARG A 1 90 ? 52.054 46.795 -58.816 1.00 46.38 90 ARG A O 1
ATOM 690 N N . VAL A 1 91 ? 52.041 48.872 -59.646 1.00 41.94 91 VAL A N 1
ATOM 691 C CA . VAL A 1 91 ? 52.236 49.578 -58.348 1.00 41.94 91 VAL A CA 1
ATOM 692 C C . VAL A 1 91 ? 51.119 49.264 -57.347 1.00 41.94 91 VAL A C 1
ATOM 694 O O . VAL A 1 91 ? 51.377 49.116 -56.156 1.00 41.94 91 VAL A O 1
ATOM 697 N N . ILE A 1 92 ? 49.884 49.107 -57.825 1.00 41.00 92 ILE A N 1
ATOM 698 C CA . ILE A 1 92 ? 48.724 48.861 -56.962 1.00 41.00 92 ILE A CA 1
ATOM 699 C C . ILE A 1 92 ? 48.725 47.439 -56.381 1.00 41.00 92 ILE A C 1
ATOM 701 O O . ILE A 1 92 ? 48.359 47.245 -55.226 1.00 41.00 92 ILE A O 1
ATOM 705 N N . ASP A 1 93 ? 49.245 46.467 -57.133 1.00 45.97 93 ASP A N 1
ATOM 706 C CA . ASP A 1 93 ? 49.367 45.068 -56.708 1.00 45.97 93 ASP A CA 1
ATOM 707 C C . ASP A 1 93 ? 50.525 44.894 -55.712 1.00 45.97 93 ASP A C 1
ATOM 709 O O . ASP A 1 93 ? 50.434 44.114 -54.766 1.00 45.97 93 ASP A O 1
ATOM 713 N N . ARG A 1 94 ? 51.563 45.732 -55.838 1.00 47.00 94 ARG A N 1
ATOM 714 C CA . ARG A 1 94 ? 52.664 45.862 -54.868 1.00 47.00 94 ARG A CA 1
ATOM 715 C C . ARG A 1 94 ? 52.200 46.419 -53.518 1.00 47.00 94 ARG A C 1
ATOM 717 O O . ARG A 1 94 ? 52.627 45.930 -52.475 1.00 47.00 94 ARG A O 1
ATOM 724 N N . ILE A 1 95 ? 51.305 47.410 -53.525 1.00 41.72 95 ILE A N 1
ATOM 725 C CA . ILE A 1 95 ? 50.701 47.974 -52.305 1.00 41.72 95 ILE A CA 1
ATOM 726 C C . ILE A 1 95 ? 49.754 46.956 -51.646 1.00 41.72 95 ILE A C 1
ATOM 728 O O . ILE A 1 95 ? 49.737 46.839 -50.423 1.00 41.72 95 ILE A O 1
ATOM 732 N N . ARG A 1 96 ? 49.026 46.165 -52.445 1.00 47.22 96 ARG A N 1
ATOM 733 C CA . ARG A 1 96 ? 48.118 45.106 -51.967 1.00 47.22 96 ARG A CA 1
ATOM 734 C C . ARG A 1 96 ? 48.859 43.920 -51.345 1.00 47.22 96 ARG A C 1
ATOM 736 O O . ARG A 1 96 ? 48.472 43.482 -50.270 1.00 47.22 96 ARG A O 1
ATOM 743 N N . LEU A 1 97 ? 49.959 43.456 -51.939 1.00 46.34 97 LEU A N 1
ATOM 744 C CA . LEU A 1 97 ? 50.824 42.420 -51.349 1.00 46.34 97 LEU A CA 1
ATOM 745 C C . LEU A 1 97 ? 51.512 42.893 -50.060 1.00 46.34 97 LEU A C 1
ATOM 747 O O . LEU A 1 97 ? 51.584 42.138 -49.094 1.00 46.34 97 LEU A O 1
ATOM 751 N N . ALA A 1 98 ? 51.955 44.153 -50.004 1.00 41.06 98 ALA A N 1
ATOM 752 C CA . ALA A 1 98 ? 52.479 44.751 -48.775 1.00 41.06 98 ALA A CA 1
ATOM 753 C C . ALA A 1 98 ? 51.400 44.884 -47.681 1.00 41.06 98 ALA A C 1
ATOM 755 O O . ALA A 1 98 ? 51.700 44.703 -46.503 1.00 41.06 98 ALA A O 1
ATOM 756 N N . ALA A 1 99 ? 50.143 45.144 -48.060 1.00 41.94 99 ALA A N 1
ATOM 757 C CA . ALA A 1 99 ? 49.003 45.164 -47.145 1.00 41.94 99 ALA A CA 1
ATOM 758 C C . ALA A 1 99 ? 48.614 43.758 -46.653 1.00 41.94 99 ALA A C 1
ATOM 760 O O . ALA A 1 99 ? 48.320 43.605 -45.474 1.00 41.94 99 ALA A O 1
ATOM 761 N N . VAL A 1 100 ? 48.685 42.726 -47.504 1.00 43.81 100 VAL A N 1
ATOM 762 C CA . VAL A 1 100 ? 48.504 41.315 -47.106 1.00 43.81 100 VAL A CA 1
ATOM 763 C C . VAL A 1 100 ? 49.628 40.864 -46.174 1.00 43.81 100 VAL A C 1
ATOM 765 O O . VAL A 1 100 ? 49.351 40.253 -45.152 1.00 43.81 100 VAL A O 1
ATOM 768 N N . GLY A 1 101 ? 50.885 41.220 -46.454 1.00 42.25 101 GLY A N 1
ATOM 769 C CA . GLY A 1 101 ? 52.012 40.946 -45.554 1.00 42.25 101 GLY A CA 1
ATOM 770 C C . GLY A 1 101 ? 51.885 41.658 -44.201 1.00 42.25 101 GLY A C 1
ATOM 771 O O . GLY A 1 101 ? 52.162 41.054 -43.168 1.00 42.25 101 GLY A O 1
ATOM 772 N N . LYS A 1 102 ? 51.398 42.907 -44.193 1.00 38.88 102 LYS A N 1
ATOM 773 C CA . LYS A 1 102 ? 51.101 43.663 -42.966 1.00 38.88 102 LYS A CA 1
ATOM 774 C C . LYS A 1 102 ? 49.896 43.095 -42.206 1.00 38.88 102 LYS A C 1
ATOM 776 O O . LYS A 1 102 ? 49.935 43.048 -40.985 1.00 38.88 102 LYS A O 1
ATOM 781 N N . ALA A 1 103 ? 48.882 42.585 -42.906 1.00 39.72 103 ALA A N 1
ATOM 782 C CA . ALA A 1 103 ? 47.789 41.834 -42.299 1.00 39.72 103 ALA A CA 1
ATOM 783 C C . ALA A 1 103 ? 48.298 40.503 -41.713 1.00 39.72 103 ALA A C 1
ATOM 785 O O . ALA A 1 103 ? 48.009 40.182 -40.577 1.00 39.72 103 ALA A O 1
ATOM 786 N N . VAL A 1 104 ? 49.156 39.741 -42.385 1.00 40.66 104 VAL A N 1
ATOM 787 C CA . VAL A 1 104 ? 49.736 38.521 -41.787 1.00 40.66 104 VAL A CA 1
ATOM 788 C C . VAL A 1 104 ? 50.610 38.842 -40.546 1.00 40.66 104 VAL A C 1
ATOM 790 O O . VAL A 1 104 ? 50.586 38.097 -39.565 1.00 40.66 104 VAL A O 1
ATOM 793 N N . GLU A 1 105 ? 51.321 39.980 -40.532 1.00 39.31 105 GLU A N 1
ATOM 794 C CA . GLU A 1 105 ? 52.069 40.507 -39.366 1.00 39.31 105 GLU A CA 1
ATOM 795 C C . GLU A 1 105 ? 51.135 40.929 -38.210 1.00 39.31 105 GLU A C 1
ATOM 797 O O . GLU A 1 105 ? 51.362 40.550 -37.063 1.00 39.31 105 GLU A O 1
ATOM 802 N N . GLU A 1 106 ? 50.060 41.670 -38.490 1.00 38.31 106 GLU A N 1
ATOM 803 C CA . GLU A 1 106 ? 49.095 42.122 -37.474 1.00 38.31 106 GLU A CA 1
ATOM 804 C C . GLU A 1 106 ? 48.236 40.961 -36.931 1.00 38.31 106 GLU A C 1
ATOM 806 O O . GLU A 1 106 ? 47.897 40.944 -35.750 1.00 38.31 106 GLU A O 1
ATOM 811 N N . PHE A 1 107 ? 47.970 39.932 -37.741 1.00 43.44 107 PHE A N 1
ATOM 812 C CA . PHE A 1 107 ? 47.142 38.772 -37.383 1.00 43.44 107 PHE A CA 1
ATOM 813 C C . PHE A 1 107 ? 47.925 37.586 -36.784 1.00 43.44 107 PHE A C 1
ATOM 815 O O . PHE A 1 107 ? 47.316 36.629 -36.305 1.00 43.44 107 PHE A O 1
ATOM 822 N N . SER A 1 108 ? 49.261 37.646 -36.734 1.00 41.19 108 SER A N 1
ATOM 823 C CA . SER A 1 108 ? 50.088 36.718 -35.936 1.00 41.19 108 SER A CA 1
ATOM 824 C C . SER A 1 108 ? 50.203 37.143 -34.461 1.00 41.19 108 SER A C 1
ATOM 826 O O . SER A 1 108 ? 50.739 36.402 -33.637 1.00 41.19 108 SER A O 1
ATOM 828 N N . LYS A 1 109 ? 49.621 38.296 -34.093 1.00 35.97 109 LYS A N 1
ATOM 829 C CA . LYS A 1 109 ? 49.451 38.756 -32.707 1.00 35.97 109 LYS A CA 1
ATOM 830 C C . LYS A 1 109 ? 48.035 39.298 -32.453 1.00 35.97 109 LYS A C 1
ATOM 832 O O . LYS A 1 109 ? 47.852 40.489 -32.246 1.00 35.97 109 LYS A O 1
ATOM 837 N N . GLY A 1 110 ? 47.049 38.407 -32.354 1.00 35.84 110 GLY A N 1
ATOM 838 C CA . GLY A 1 110 ? 45.785 38.704 -31.662 1.00 35.84 110 GLY A CA 1
ATOM 839 C C . GLY A 1 110 ? 44.534 38.811 -32.542 1.00 35.84 110 GLY A C 1
ATOM 840 O O . GLY A 1 110 ? 44.567 39.181 -33.706 1.00 35.84 110 GLY A O 1
ATOM 841 N N . VAL A 1 111 ? 43.414 38.411 -31.947 1.00 43.09 111 VAL A N 1
ATOM 842 C CA . VAL A 1 111 ? 42.104 38.121 -32.547 1.00 43.09 111 VAL A CA 1
ATOM 843 C C . VAL A 1 111 ? 41.349 39.385 -32.987 1.00 43.09 111 VAL A C 1
ATOM 845 O O . VAL A 1 111 ? 41.139 40.256 -32.152 1.00 43.09 111 VAL A O 1
ATOM 848 N N . ALA A 1 112 ? 40.846 39.430 -34.232 1.00 39.50 112 ALA A N 1
ATOM 849 C CA . ALA A 1 112 ? 39.444 39.729 -34.604 1.00 39.50 112 ALA A CA 1
ATOM 850 C C . ALA A 1 112 ? 39.281 39.971 -36.127 1.00 39.50 112 ALA A C 1
ATOM 852 O O . ALA A 1 112 ? 39.993 40.759 -36.732 1.00 39.50 112 ALA A O 1
ATOM 853 N N . GLU A 1 113 ? 38.307 39.271 -36.718 1.00 45.97 113 GLU A N 1
ATOM 854 C CA . GLU A 1 113 ? 37.674 39.463 -38.044 1.00 45.97 113 GLU A CA 1
ATOM 855 C C . GLU A 1 113 ? 38.543 39.705 -39.310 1.00 45.97 113 GLU A C 1
ATOM 857 O O . GLU A 1 113 ? 38.459 40.759 -39.940 1.00 45.97 113 GLU A O 1
ATOM 862 N N . PRO A 1 114 ? 39.237 38.670 -39.828 1.00 40.12 114 PRO A N 1
ATOM 863 C CA . PRO A 1 114 ? 39.842 38.691 -41.171 1.00 40.12 114 PRO A CA 1
ATOM 864 C C . PRO A 1 114 ? 38.809 38.608 -42.315 1.00 40.12 114 PRO A C 1
ATOM 866 O O . PRO A 1 114 ? 39.045 39.053 -43.437 1.00 40.12 114 PRO A O 1
ATOM 869 N N . TYR A 1 115 ? 37.646 38.009 -42.044 1.00 36.19 115 TYR A N 1
ATOM 870 C CA . TYR A 1 115 ? 36.712 37.561 -43.083 1.00 36.19 115 TYR A CA 1
ATOM 871 C C . TYR A 1 115 ? 35.867 38.696 -43.675 1.00 36.19 115 TYR A C 1
ATOM 873 O O . TYR A 1 115 ? 35.529 38.666 -44.853 1.00 36.19 115 TYR A O 1
ATOM 881 N N . LYS A 1 116 ? 35.569 39.734 -42.886 1.00 35.28 116 LYS A N 1
ATOM 882 C CA . LYS A 1 116 ? 34.766 40.885 -43.327 1.00 35.28 116 LYS A CA 1
ATOM 883 C C . LYS A 1 116 ? 35.529 41.745 -44.342 1.00 35.28 116 LYS A C 1
ATOM 885 O O . LYS A 1 116 ? 34.967 42.142 -45.356 1.00 35.28 116 LYS A O 1
ATOM 890 N N . LEU A 1 117 ? 36.839 41.910 -44.134 1.00 36.44 117 LEU A N 1
ATOM 891 C CA . LEU A 1 117 ? 37.733 42.601 -45.067 1.00 36.44 117 LEU A CA 1
ATOM 892 C C . LEU A 1 117 ? 38.021 41.761 -46.328 1.00 36.44 117 LEU A C 1
ATOM 894 O O . LEU A 1 117 ? 38.054 42.302 -47.430 1.00 36.44 117 LEU A O 1
ATOM 898 N N . ALA A 1 118 ? 38.174 40.436 -46.188 1.00 35.75 118 ALA A N 1
ATOM 899 C CA . ALA A 1 118 ? 38.307 39.515 -47.324 1.00 35.75 118 ALA A CA 1
ATOM 900 C C . ALA A 1 118 ? 37.031 39.466 -48.188 1.00 35.75 118 ALA A C 1
ATOM 902 O O . ALA A 1 118 ? 37.112 39.393 -49.413 1.00 35.75 118 ALA A O 1
ATOM 903 N N . MET A 1 119 ? 35.853 39.576 -47.568 1.00 34.91 119 MET A N 1
ATOM 904 C CA . MET A 1 119 ? 34.571 39.672 -48.265 1.00 34.91 119 MET A CA 1
ATOM 905 C C . MET A 1 119 ? 34.345 41.026 -48.949 1.00 34.91 119 MET A C 1
ATOM 907 O O . MET A 1 119 ? 33.826 41.041 -50.065 1.00 34.91 119 MET A O 1
ATOM 911 N N . ASP A 1 120 ? 34.790 42.147 -48.379 1.00 36.66 120 ASP A N 1
ATOM 912 C CA . ASP A 1 120 ? 34.769 43.435 -49.092 1.00 36.66 120 ASP A CA 1
ATOM 913 C C . ASP A 1 120 ? 35.783 43.475 -50.256 1.00 36.66 120 ASP A C 1
ATOM 915 O O . ASP A 1 120 ? 35.531 44.117 -51.277 1.00 36.66 120 ASP A O 1
ATOM 919 N N . LEU A 1 121 ? 36.875 42.703 -50.172 1.00 37.22 121 LEU A N 1
ATOM 920 C CA . LEU A 1 121 ? 37.830 42.486 -51.269 1.00 37.22 121 LEU A CA 1
ATOM 921 C C . LEU A 1 121 ? 37.345 41.472 -52.323 1.00 37.22 121 LEU A C 1
ATOM 923 O O . LEU A 1 121 ? 37.771 41.552 -53.475 1.00 37.22 121 LEU A O 1
ATOM 927 N N . SER A 1 122 ? 36.413 40.574 -51.986 1.00 35.50 122 SER A N 1
ATOM 928 C CA . SER A 1 122 ? 35.810 39.623 -52.940 1.00 35.50 122 SER A CA 1
ATOM 929 C C . SER A 1 122 ? 34.981 40.301 -54.045 1.00 35.50 122 SER A C 1
ATOM 931 O O . SER A 1 122 ? 34.745 39.708 -55.094 1.00 35.50 122 SER A O 1
ATOM 933 N N . LYS A 1 123 ? 34.615 41.581 -53.866 1.00 37.78 123 LYS A N 1
ATOM 934 C CA . LYS A 1 123 ? 33.983 42.424 -54.900 1.00 37.78 123 LYS A CA 1
ATOM 935 C C . LYS A 1 123 ? 34.956 42.924 -55.984 1.00 37.78 123 LYS A C 1
ATOM 937 O O . LYS A 1 123 ? 34.529 43.614 -56.903 1.00 37.78 123 LYS A O 1
ATOM 942 N N . LEU A 1 124 ? 36.244 42.578 -55.911 1.00 38.81 124 LEU A N 1
ATOM 943 C CA . LEU A 1 124 ? 37.270 42.877 -56.923 1.00 38.81 124 LEU A CA 1
ATOM 944 C C . LEU A 1 124 ? 37.704 41.614 -57.695 1.00 38.81 124 LEU A C 1
ATOM 946 O O . LEU A 1 124 ? 38.876 41.465 -58.043 1.00 38.81 124 LEU A O 1
ATOM 950 N N . SER A 1 125 ? 36.763 40.705 -57.965 1.00 32.84 125 SER A N 1
ATOM 951 C CA . SER A 1 125 ? 36.953 39.384 -58.589 1.00 32.84 125 SER A CA 1
ATOM 952 C C . SER A 1 125 ? 37.422 39.378 -60.057 1.00 32.84 125 SER A C 1
ATOM 954 O O . SER A 1 125 ? 37.129 38.440 -60.790 1.00 32.84 125 SER A O 1
ATOM 956 N N . THR A 1 126 ? 38.171 40.379 -60.524 1.00 42.28 126 THR A N 1
ATOM 957 C CA . THR A 1 126 ? 38.580 40.468 -61.940 1.00 42.28 126 THR A CA 1
ATOM 958 C C . THR A 1 126 ? 40.068 40.697 -62.201 1.00 42.28 126 THR A C 1
ATOM 960 O O . THR A 1 126 ? 40.435 40.904 -63.354 1.00 42.28 126 THR A O 1
ATOM 963 N N . VAL A 1 127 ? 40.964 40.671 -61.202 1.00 43.03 127 VAL A N 1
ATOM 964 C CA . VAL A 1 127 ? 42.371 41.082 -61.445 1.00 43.03 127 VAL A CA 1
ATOM 965 C C . VAL A 1 127 ? 43.435 40.245 -60.718 1.00 43.03 127 VAL A C 1
ATOM 967 O O . VAL A 1 127 ? 44.530 40.729 -60.449 1.00 43.03 127 VAL A O 1
ATOM 970 N N . ILE A 1 128 ? 43.154 38.976 -60.423 1.00 37.31 128 ILE A N 1
ATOM 971 C CA . ILE A 1 128 ? 44.202 37.986 -60.137 1.00 37.31 128 ILE A CA 1
ATOM 972 C C . ILE A 1 128 ? 44.090 36.947 -61.240 1.00 37.31 128 ILE A C 1
ATOM 974 O O . ILE A 1 128 ? 43.038 36.330 -61.382 1.00 37.31 128 ILE A O 1
ATOM 978 N N . ASP A 1 129 ? 45.147 36.777 -62.030 1.00 43.91 129 ASP A N 1
ATOM 979 C CA . ASP A 1 129 ? 45.268 35.582 -62.855 1.00 43.91 129 ASP A CA 1
ATOM 980 C C . ASP A 1 129 ? 45.602 34.419 -61.914 1.00 43.91 129 ASP A C 1
ATOM 982 O O . ASP A 1 129 ? 46.763 34.157 -61.581 1.00 43.91 129 ASP A O 1
ATOM 986 N N . VAL A 1 130 ? 44.533 33.831 -61.374 1.00 37.16 130 VAL A N 1
ATOM 987 C CA . VAL A 1 130 ? 44.569 32.699 -60.447 1.00 37.16 130 VAL A CA 1
ATOM 988 C C . VAL A 1 130 ? 45.334 31.544 -61.084 1.00 37.16 130 VAL A C 1
ATOM 990 O O . VAL A 1 130 ? 46.074 30.880 -60.368 1.00 37.16 130 VAL A O 1
ATOM 993 N N . ASP A 1 131 ? 45.289 31.404 -62.411 1.00 38.75 131 ASP A N 1
ATOM 994 C CA . ASP A 1 131 ? 45.987 30.348 -63.140 1.00 38.75 131 ASP A CA 1
ATOM 995 C C . ASP A 1 131 ? 47.511 30.511 -63.037 1.00 38.75 131 ASP A C 1
ATOM 997 O O . ASP A 1 131 ? 48.221 29.533 -62.834 1.00 38.75 131 ASP A O 1
ATOM 1001 N N . THR A 1 132 ? 48.045 31.737 -63.063 1.00 39.84 132 THR A N 1
ATOM 1002 C CA . THR A 1 132 ? 49.497 31.971 -62.930 1.00 39.84 132 THR A CA 1
ATOM 1003 C C . THR A 1 132 ? 49.998 31.750 -61.494 1.00 39.84 132 THR A C 1
ATOM 1005 O O . THR A 1 132 ? 51.075 31.188 -61.284 1.00 39.84 132 THR A O 1
ATOM 1008 N N . ALA A 1 133 ? 49.228 32.156 -60.479 1.00 37.56 133 ALA A N 1
ATOM 1009 C CA . ALA A 1 133 ? 49.569 31.886 -59.077 1.00 37.56 133 ALA A CA 1
ATOM 1010 C C . ALA A 1 133 ? 49.405 30.397 -58.726 1.00 37.56 133 ALA A C 1
ATOM 1012 O O . ALA A 1 133 ? 50.217 29.850 -57.977 1.00 37.56 133 ALA A O 1
ATOM 1013 N N . GLU A 1 134 ? 48.395 29.740 -59.302 1.00 37.62 134 GLU A N 1
ATOM 1014 C CA . GLU A 1 134 ? 48.185 28.300 -59.214 1.00 37.62 134 GLU A CA 1
ATOM 1015 C C . GLU A 1 134 ? 49.320 27.546 -59.904 1.00 37.62 134 GLU A C 1
ATOM 1017 O O . GLU A 1 134 ? 49.825 26.607 -59.310 1.00 37.62 134 GLU A O 1
ATOM 1022 N N . VAL A 1 135 ? 49.797 27.976 -61.077 1.00 42.59 135 VAL A N 1
ATOM 1023 C CA . VAL A 1 135 ? 50.946 27.369 -61.776 1.00 42.59 135 VAL A CA 1
ATOM 1024 C C . VAL A 1 135 ? 52.236 27.502 -60.963 1.00 42.59 135 VAL A C 1
ATOM 1026 O O . VAL A 1 135 ? 52.943 26.517 -60.794 1.00 42.59 135 VAL A O 1
ATOM 1029 N N . VAL A 1 136 ? 52.523 28.666 -60.372 1.00 42.53 136 VAL A N 1
ATOM 1030 C CA . VAL A 1 136 ? 53.738 28.862 -59.554 1.00 42.53 136 VAL A CA 1
ATOM 1031 C C . VAL A 1 136 ? 53.675 28.080 -58.236 1.00 42.53 136 VAL A C 1
ATOM 1033 O O . VAL A 1 136 ? 54.679 27.514 -57.802 1.00 42.53 136 VAL A O 1
ATOM 1036 N N . LEU A 1 137 ? 52.503 28.003 -57.597 1.00 39.12 137 LEU A N 1
ATOM 1037 C CA . LEU A 1 137 ? 52.304 27.141 -56.430 1.00 39.12 137 LEU A CA 1
ATOM 1038 C C . LEU A 1 137 ? 52.336 25.660 -56.821 1.00 39.12 137 LEU A C 1
ATOM 1040 O O . LEU A 1 137 ? 52.911 24.875 -56.079 1.00 39.12 137 LEU A O 1
ATOM 1044 N N . ARG A 1 138 ? 51.798 25.282 -57.985 1.00 40.31 138 ARG A N 1
ATOM 1045 C CA . ARG A 1 138 ? 51.817 23.921 -58.542 1.00 40.31 138 ARG A CA 1
ATOM 1046 C C . ARG A 1 138 ? 53.245 23.477 -58.870 1.00 40.31 138 ARG A C 1
ATOM 1048 O O . ARG A 1 138 ? 53.588 22.373 -58.482 1.00 40.31 138 ARG A O 1
ATOM 1055 N N . ASP A 1 139 ? 54.100 24.340 -59.418 1.00 43.03 139 ASP A N 1
ATOM 1056 C CA . ASP A 1 139 ? 55.526 24.054 -59.667 1.00 43.03 139 ASP A CA 1
ATOM 1057 C C . ASP A 1 139 ? 56.323 23.866 -58.361 1.00 43.03 139 ASP A C 1
ATOM 1059 O O . ASP A 1 139 ? 57.164 22.970 -58.246 1.00 43.03 139 ASP A O 1
ATOM 1063 N N . VAL A 1 140 ? 56.038 24.676 -57.333 1.00 40.34 140 VAL A N 1
ATOM 1064 C CA . VAL A 1 140 ? 56.642 24.532 -55.994 1.00 40.34 140 VAL A CA 1
ATOM 1065 C C . VAL A 1 140 ? 56.145 23.260 -55.295 1.00 40.34 140 VAL A C 1
ATOM 1067 O O . VAL A 1 140 ? 56.909 22.596 -54.600 1.00 40.34 140 VAL A O 1
ATOM 1070 N N . VAL A 1 141 ? 54.880 22.896 -55.499 1.00 36.81 141 VAL A N 1
ATOM 1071 C CA . VAL A 1 141 ? 54.202 21.741 -54.893 1.00 36.81 141 VAL A CA 1
ATOM 1072 C C . VAL A 1 141 ? 54.548 20.425 -55.605 1.00 36.81 141 VAL A C 1
ATOM 1074 O O . VAL A 1 141 ? 54.712 19.409 -54.931 1.00 36.81 141 VAL A O 1
ATOM 1077 N N . GLU A 1 142 ? 54.727 20.422 -56.929 1.00 39.31 142 GLU A N 1
ATOM 1078 C CA . GLU A 1 142 ? 55.199 19.275 -57.723 1.00 39.31 142 GLU A CA 1
ATOM 1079 C C . GLU A 1 142 ? 56.684 18.995 -57.469 1.00 39.31 142 GLU A C 1
ATOM 1081 O O . GLU A 1 142 ? 57.060 17.839 -57.278 1.00 39.31 142 GLU A O 1
ATOM 1086 N N . GLY A 1 143 ? 57.512 20.038 -57.325 1.00 40.84 143 GLY A N 1
ATOM 1087 C CA . GLY A 1 143 ? 58.909 19.899 -56.899 1.00 40.84 143 GLY A CA 1
ATOM 1088 C C . GLY A 1 143 ? 59.093 19.371 -55.466 1.00 40.84 143 GLY A C 1
ATOM 1089 O O . GLY A 1 143 ? 60.194 18.955 -55.110 1.00 40.84 143 GLY A O 1
ATOM 1090 N N . LEU A 1 144 ? 58.030 19.374 -54.651 1.00 37.50 144 LEU A N 1
ATOM 1091 C CA . LEU A 1 144 ? 58.017 18.913 -53.257 1.00 37.50 144 LEU A CA 1
ATOM 1092 C C . LEU A 1 144 ? 57.130 17.671 -53.022 1.00 37.50 144 LEU A C 1
ATOM 1094 O O . LEU A 1 144 ? 57.049 17.199 -51.892 1.00 37.50 144 LEU A O 1
ATOM 1098 N N . GLY A 1 145 ? 56.478 17.122 -54.057 1.00 39.12 145 GLY A N 1
ATOM 1099 C CA . GLY A 1 145 ? 55.633 15.921 -53.951 1.00 39.12 145 GLY A CA 1
ATOM 1100 C C . GLY A 1 145 ? 54.296 16.107 -53.209 1.00 39.12 145 GLY A C 1
ATOM 1101 O O . GLY A 1 145 ? 53.742 15.135 -52.705 1.00 39.12 145 GLY A O 1
ATOM 1102 N N . LEU A 1 146 ? 53.760 17.332 -53.132 1.00 40.19 146 LEU A N 1
ATOM 1103 C CA . LEU A 1 146 ? 52.579 17.702 -52.323 1.00 40.19 146 LEU A CA 1
ATOM 1104 C C . LEU A 1 146 ? 51.276 17.878 -53.140 1.00 40.19 146 LEU A C 1
ATOM 1106 O O . LEU A 1 146 ? 50.284 18.416 -52.636 1.00 40.19 146 LEU A O 1
ATOM 1110 N N . ALA A 1 147 ? 51.267 17.445 -54.405 1.00 38.16 147 ALA A N 1
ATOM 1111 C CA . ALA A 1 147 ? 50.192 17.709 -55.370 1.00 38.16 147 ALA A CA 1
ATOM 1112 C C . ALA A 1 147 ? 48.802 17.217 -54.917 1.00 38.16 147 ALA A C 1
ATOM 1114 O O . ALA A 1 147 ? 47.797 17.884 -55.176 1.00 38.16 147 ALA A O 1
ATOM 1115 N N . ASP A 1 148 ? 48.735 16.099 -54.192 1.00 37.56 148 ASP A N 1
ATOM 1116 C CA . ASP A 1 148 ? 47.466 15.503 -53.762 1.00 37.56 148 ASP A CA 1
ATOM 1117 C C . ASP A 1 148 ? 46.845 16.215 -52.545 1.00 37.56 148 ASP A C 1
ATOM 1119 O O . ASP A 1 148 ? 45.620 16.359 -52.465 1.00 37.56 148 ASP A O 1
ATOM 1123 N N . SER A 1 149 ? 47.666 16.759 -51.640 1.00 37.38 149 SER A N 1
ATOM 1124 C CA . SER A 1 149 ? 47.199 17.461 -50.435 1.00 37.38 149 SER A CA 1
ATOM 1125 C C . SER A 1 149 ? 46.591 18.826 -50.766 1.00 37.38 149 SER A C 1
ATOM 1127 O O . SER A 1 149 ? 45.502 19.147 -50.283 1.00 37.38 149 SER A O 1
ATOM 1129 N N . VAL A 1 150 ? 47.225 19.595 -51.661 1.00 36.34 150 VAL A N 1
ATOM 1130 C CA . VAL A 1 150 ? 46.718 20.905 -52.116 1.00 36.34 150 VAL A CA 1
ATOM 1131 C C . VAL A 1 150 ? 45.450 20.747 -52.960 1.00 36.34 150 VAL A C 1
ATOM 1133 O O . VAL A 1 150 ? 44.480 21.470 -52.732 1.00 36.34 150 VAL A O 1
ATOM 1136 N N . ARG A 1 151 ? 45.381 19.741 -53.848 1.00 39.69 151 ARG A N 1
ATOM 1137 C CA . ARG A 1 151 ? 44.148 19.405 -54.593 1.00 39.69 151 ARG A CA 1
ATOM 1138 C C . ARG A 1 151 ? 42.986 19.002 -53.683 1.00 39.69 151 ARG A C 1
ATOM 1140 O O . ARG A 1 151 ? 41.832 19.175 -54.070 1.00 39.69 151 ARG A O 1
ATOM 1147 N N . SER A 1 152 ? 43.256 18.460 -52.493 1.00 39.03 152 SER A N 1
ATOM 1148 C CA . SER A 1 152 ? 42.208 18.097 -51.529 1.00 39.03 152 SER A CA 1
ATOM 1149 C C . SER A 1 152 ? 41.638 19.309 -50.776 1.00 39.03 152 SER A C 1
ATOM 1151 O O . SER A 1 152 ? 40.440 19.330 -50.489 1.00 39.03 152 SER A O 1
ATOM 1153 N N . ILE A 1 153 ? 42.469 20.328 -50.515 1.00 35.47 153 ILE A N 1
ATOM 1154 C CA . ILE A 1 153 ? 42.117 21.543 -49.759 1.00 35.47 153 ILE A CA 1
ATOM 1155 C C . ILE A 1 153 ? 41.523 22.626 -50.676 1.00 35.47 153 ILE A C 1
ATOM 1157 O O . ILE A 1 153 ? 40.605 23.333 -50.269 1.00 35.47 153 ILE A O 1
ATOM 1161 N N . ALA A 1 154 ? 41.990 22.723 -51.924 1.00 35.34 154 ALA A N 1
ATOM 1162 C CA . ALA A 1 154 ? 41.559 23.726 -52.901 1.00 35.34 154 ALA A CA 1
ATOM 1163 C C . ALA A 1 154 ? 40.244 23.390 -53.640 1.00 35.34 154 ALA A C 1
ATOM 1165 O O . ALA A 1 154 ? 39.857 24.113 -54.555 1.00 35.34 154 ALA A O 1
ATOM 1166 N N . ARG A 1 155 ? 39.529 22.313 -53.275 1.00 41.41 155 ARG A N 1
ATOM 1167 C CA . ARG A 1 155 ? 38.189 22.049 -53.834 1.00 41.41 155 ARG A CA 1
ATOM 1168 C C . ARG A 1 155 ? 37.218 23.162 -53.433 1.00 41.41 155 ARG A C 1
ATOM 1170 O O . ARG A 1 155 ? 37.211 23.566 -52.268 1.00 41.41 155 ARG A O 1
ATOM 1177 N N . GLU A 1 156 ? 36.360 23.577 -54.372 1.00 44.00 156 GLU A N 1
ATOM 1178 C CA . GLU A 1 156 ? 35.278 24.550 -54.147 1.00 44.00 156 GLU A CA 1
ATOM 1179 C C . GLU A 1 156 ? 34.592 24.310 -52.789 1.00 44.00 156 GLU A C 1
ATOM 1181 O O . GLU A 1 156 ? 34.343 23.151 -52.422 1.00 44.00 156 GLU A O 1
ATOM 1186 N N . PRO A 1 157 ? 34.322 25.354 -51.985 1.00 48.94 157 PRO A N 1
ATOM 1187 C CA . PRO A 1 157 ? 33.619 25.181 -50.724 1.00 48.94 157 PRO A CA 1
ATOM 1188 C C . PRO A 1 157 ? 32.260 24.511 -50.960 1.00 48.94 157 PRO A C 1
ATOM 1190 O O . PRO A 1 157 ? 31.437 25.013 -51.718 1.00 48.94 157 PRO A O 1
ATOM 1193 N N . ILE A 1 158 ? 32.017 23.367 -50.307 1.00 56.56 158 ILE A N 1
ATOM 1194 C CA . ILE A 1 158 ? 30.703 22.716 -50.356 1.00 56.56 158 ILE A CA 1
ATOM 1195 C C . ILE A 1 158 ? 29.742 23.598 -49.560 1.00 56.56 158 ILE A C 1
ATOM 1197 O O . ILE A 1 158 ? 29.941 23.831 -48.363 1.00 56.56 158 ILE A O 1
ATOM 1201 N N . ALA A 1 159 ? 28.709 24.097 -50.233 1.00 59.81 159 ALA A N 1
ATOM 1202 C CA . ALA A 1 159 ? 27.596 24.750 -49.571 1.00 59.81 159 ALA A CA 1
ATOM 1203 C C . ALA A 1 159 ? 26.814 23.720 -48.744 1.00 59.81 159 ALA A C 1
ATOM 1205 O O . ALA A 1 159 ? 26.471 22.646 -49.240 1.00 59.81 159 ALA A O 1
ATOM 1206 N N . LEU A 1 160 ? 26.502 24.054 -47.492 1.00 65.69 160 LEU A N 1
ATOM 1207 C CA . LEU A 1 160 ? 25.497 23.335 -46.711 1.00 65.69 160 LEU A CA 1
ATOM 1208 C C . LEU A 1 160 ? 24.123 23.676 -47.290 1.00 65.69 160 LEU A C 1
ATOM 1210 O O . LEU A 1 160 ? 23.466 24.626 -46.862 1.00 65.69 160 LEU A O 1
ATOM 1214 N N . THR A 1 161 ? 23.730 22.929 -48.316 1.00 67.12 161 THR A N 1
ATOM 1215 C CA . THR A 1 161 ? 22.424 23.041 -48.964 1.00 67.12 161 THR A CA 1
ATOM 1216 C C . THR A 1 161 ? 21.341 22.421 -48.094 1.00 67.12 161 THR A C 1
ATOM 1218 O O . THR A 1 161 ? 21.575 21.401 -47.441 1.00 67.12 161 THR A O 1
ATOM 1221 N N . GLU A 1 162 ? 20.143 23.006 -48.101 1.00 76.19 162 GLU A N 1
ATOM 1222 C CA . GLU A 1 162 ? 19.022 22.432 -47.360 1.00 76.19 162 GLU A CA 1
ATOM 1223 C C . GLU A 1 162 ? 18.671 21.029 -47.875 1.00 76.19 162 GLU A C 1
ATOM 1225 O O . GLU A 1 162 ? 18.590 20.824 -49.089 1.00 76.19 162 GLU A O 1
ATOM 1230 N N . PRO A 1 163 ? 18.461 20.057 -46.969 1.00 81.88 163 PRO A N 1
ATOM 1231 C CA . PRO A 1 163 ? 17.987 18.741 -47.346 1.00 81.88 163 PRO A CA 1
ATOM 1232 C C . PRO A 1 163 ? 16.555 18.832 -47.881 1.00 81.88 163 PRO A C 1
ATOM 1234 O O . PRO A 1 163 ? 15.757 19.674 -47.465 1.00 81.88 163 PRO A O 1
ATOM 1237 N N . ILE A 1 164 ? 16.203 17.907 -48.767 1.00 84.44 164 ILE A N 1
ATOM 1238 C CA . ILE A 1 164 ? 14.844 17.733 -49.269 1.00 84.44 164 ILE A CA 1
ATOM 1239 C C . ILE A 1 164 ? 14.003 17.118 -48.143 1.00 84.44 164 ILE A C 1
ATOM 1241 O O . ILE A 1 164 ? 14.009 15.899 -47.942 1.00 84.44 164 ILE A O 1
ATOM 1245 N N . LEU A 1 165 ? 13.290 17.970 -47.403 1.00 84.56 165 LEU A N 1
ATOM 1246 C CA . LEU A 1 165 ? 12.335 17.577 -46.365 1.00 84.56 165 LEU A CA 1
ATOM 1247 C C . LEU A 1 165 ? 10.966 17.331 -47.010 1.00 84.56 165 LEU A C 1
ATOM 1249 O O . LEU A 1 165 ? 10.215 18.258 -47.305 1.00 84.56 165 LEU A O 1
ATOM 1253 N N . THR A 1 166 ? 10.660 16.063 -47.271 1.00 80.38 166 THR A N 1
ATOM 1254 C CA . THR A 1 166 ? 9.368 15.614 -47.804 1.00 80.38 166 THR A CA 1
ATOM 1255 C C . THR A 1 166 ? 8.866 14.441 -46.982 1.00 80.38 166 THR A C 1
ATOM 1257 O O . THR A 1 166 ? 9.668 13.612 -46.547 1.00 80.38 166 THR A O 1
ATOM 1260 N N . HIS A 1 167 ? 7.546 14.350 -46.781 1.00 78.81 167 HIS A N 1
ATOM 1261 C CA . HIS A 1 167 ? 6.936 13.245 -46.043 1.00 78.81 167 HIS A CA 1
ATOM 1262 C C . HIS A 1 167 ? 7.490 11.896 -46.548 1.00 78.81 167 HIS A C 1
ATOM 1264 O O . HIS A 1 167 ? 7.465 11.661 -47.758 1.00 78.81 167 HIS A O 1
ATOM 1270 N N . PRO A 1 168 ? 7.964 11.000 -45.661 1.00 82.25 168 PRO A N 1
ATOM 1271 C CA . PRO A 1 168 ? 7.792 11.010 -44.198 1.00 82.25 168 PRO A CA 1
ATOM 1272 C C . PRO A 1 168 ? 8.820 11.822 -43.381 1.00 82.25 168 PRO A C 1
ATOM 1274 O O . PRO A 1 168 ? 8.659 11.917 -42.168 1.00 82.25 168 PRO A O 1
ATOM 1277 N N . ILE A 1 169 ? 9.836 12.428 -44.005 1.00 87.12 169 ILE A N 1
ATOM 1278 C CA . ILE A 1 169 ? 10.882 13.228 -43.342 1.00 87.12 169 ILE A CA 1
ATOM 1279 C C . ILE A 1 169 ? 10.518 14.714 -43.422 1.00 87.12 169 ILE A C 1
ATOM 1281 O O . ILE A 1 169 ? 10.730 15.362 -44.444 1.00 87.12 169 ILE A O 1
ATOM 1285 N N . ASN A 1 170 ? 9.974 15.273 -42.343 1.00 85.94 170 ASN A N 1
ATOM 1286 C CA . ASN A 1 170 ? 9.467 16.650 -42.333 1.00 85.94 170 ASN A CA 1
ATOM 1287 C C . ASN A 1 170 ? 10.379 17.618 -41.563 1.00 85.94 170 ASN A C 1
ATOM 1289 O O . ASN A 1 170 ? 10.199 18.833 -41.641 1.00 85.94 170 ASN A O 1
ATOM 1293 N N . ARG A 1 171 ? 11.328 17.096 -40.779 1.00 89.50 171 ARG A N 1
ATOM 1294 C CA . ARG A 1 171 ? 12.249 17.865 -39.931 1.00 89.50 171 ARG A CA 1
ATOM 1295 C C . ARG A 1 171 ? 13.669 17.309 -40.017 1.00 89.50 171 ARG A C 1
ATOM 1297 O O . ARG A 1 171 ? 13.872 16.165 -40.409 1.00 89.50 171 ARG A O 1
ATOM 1304 N N . TYR A 1 172 ? 14.656 18.097 -39.594 1.00 87.94 172 TYR A N 1
ATOM 1305 C CA . TYR A 1 172 ? 16.059 17.665 -39.557 1.00 87.94 172 TYR A CA 1
ATOM 1306 C C . TYR A 1 172 ? 16.277 16.476 -38.613 1.00 87.94 172 TYR A C 1
ATOM 1308 O O . TYR A 1 172 ? 17.073 15.591 -38.909 1.00 87.94 172 TYR A O 1
ATOM 1316 N N . GLU A 1 173 ? 15.541 16.421 -37.502 1.00 88.38 173 GLU A N 1
ATOM 1317 C CA . GLU A 1 173 ? 15.582 15.294 -36.569 1.00 88.38 173 GLU A CA 1
ATOM 1318 C C . GLU A 1 173 ? 15.066 13.998 -37.214 1.00 88.38 173 GLU A C 1
ATOM 1320 O O . GLU A 1 173 ? 15.595 12.927 -36.928 1.00 88.38 173 GLU A O 1
ATOM 1325 N N . ASP A 1 174 ? 14.109 14.096 -38.146 1.00 89.44 174 ASP A N 1
ATOM 1326 C CA . ASP A 1 174 ? 13.554 12.939 -38.855 1.00 89.44 174 ASP A CA 1
ATOM 1327 C C . ASP A 1 174 ? 14.601 12.286 -39.781 1.00 89.44 174 ASP A C 1
ATOM 1329 O O . ASP A 1 174 ? 14.517 11.089 -40.047 1.00 89.44 174 ASP A O 1
ATOM 1333 N N . LEU A 1 175 ? 15.619 13.033 -40.244 1.00 90.88 175 LEU A N 1
ATOM 1334 C CA . LEU A 1 175 ? 16.756 12.461 -40.982 1.00 90.88 175 LEU A CA 1
ATOM 1335 C C . LEU A 1 175 ? 17.576 11.538 -40.075 1.00 90.88 175 LEU A C 1
ATOM 1337 O O . LEU A 1 175 ? 17.897 10.416 -40.459 1.00 90.88 175 LEU A O 1
ATOM 1341 N N . VAL A 1 176 ? 17.879 11.996 -38.857 1.00 92.00 176 VAL A N 1
ATOM 1342 C CA . VAL A 1 176 ? 18.622 11.217 -37.855 1.00 92.00 176 VAL A CA 1
ATOM 1343 C C . VAL A 1 176 ? 17.806 9.995 -37.437 1.00 92.00 176 VAL A C 1
ATOM 1345 O O . VAL A 1 176 ? 18.304 8.871 -37.477 1.00 92.00 176 VAL A O 1
ATOM 1348 N N . ASP A 1 177 ? 16.533 10.197 -37.096 1.00 90.88 177 ASP A N 1
ATOM 1349 C CA . ASP A 1 177 ? 15.625 9.126 -36.684 1.00 90.88 177 ASP A CA 1
ATOM 1350 C C . ASP A 1 177 ? 15.374 8.108 -37.808 1.00 90.88 177 ASP A C 1
ATOM 1352 O O . ASP A 1 177 ? 15.274 6.911 -37.541 1.00 90.88 177 ASP A O 1
ATOM 1356 N N . GLY A 1 178 ? 15.326 8.551 -39.067 1.00 92.38 178 GLY A N 1
ATOM 1357 C CA . GLY A 1 178 ? 15.258 7.674 -40.234 1.00 92.38 178 GLY A CA 1
ATOM 1358 C C . GLY A 1 178 ? 16.534 6.851 -40.413 1.00 92.38 178 GLY A C 1
ATOM 1359 O O . GLY A 1 178 ? 16.459 5.645 -40.635 1.00 92.38 178 GLY A O 1
ATOM 1360 N N . MET A 1 179 ? 17.709 7.470 -40.253 1.00 94.19 179 MET A N 1
ATOM 1361 C CA . MET A 1 179 ? 18.997 6.770 -40.330 1.00 94.19 179 MET A CA 1
ATOM 1362 C C . MET A 1 179 ? 19.148 5.696 -39.247 1.00 94.19 179 MET A C 1
ATOM 1364 O O . MET A 1 179 ? 19.696 4.631 -39.531 1.00 94.19 179 MET A O 1
ATOM 1368 N N . LYS A 1 180 ? 18.625 5.919 -38.032 1.00 93.88 180 LYS A N 1
ATOM 1369 C CA . LYS A 1 180 ? 18.657 4.928 -36.938 1.00 93.88 180 LYS A CA 1
ATOM 1370 C C . LYS A 1 180 ? 18.050 3.579 -37.331 1.00 93.88 180 LYS A C 1
ATOM 1372 O O . LYS A 1 180 ? 18.610 2.543 -36.984 1.00 93.88 180 LYS A O 1
ATOM 1377 N N . TRP A 1 181 ? 16.969 3.572 -38.115 1.00 93.38 181 TRP A N 1
ATOM 1378 C CA . TRP A 1 181 ? 16.342 2.335 -38.598 1.00 93.38 181 TRP A CA 1
ATOM 1379 C C . TRP A 1 181 ? 17.258 1.472 -39.476 1.00 93.38 181 TRP A C 1
ATOM 1381 O O . TRP A 1 181 ? 17.073 0.259 -39.538 1.00 93.38 181 TRP A O 1
ATOM 1391 N N . PHE A 1 182 ? 18.254 2.069 -40.130 1.00 94.50 182 PHE A N 1
ATOM 1392 C CA . PHE A 1 182 ? 19.221 1.336 -40.947 1.00 94.50 182 PHE A CA 1
ATOM 1393 C C . PHE A 1 182 ? 20.546 1.114 -40.207 1.00 94.50 182 PHE A C 1
ATOM 1395 O O . PHE A 1 182 ? 21.141 0.046 -40.305 1.00 94.50 182 PHE A O 1
ATOM 1402 N N . LEU A 1 183 ? 21.005 2.085 -39.413 1.00 93.94 183 LEU A N 1
ATOM 1403 C CA . LEU A 1 183 ? 22.298 2.007 -38.726 1.00 93.94 183 LEU A CA 1
ATOM 1404 C C . LEU A 1 183 ? 22.288 1.119 -37.477 1.00 93.94 183 LEU A C 1
ATOM 1406 O O . LEU A 1 183 ? 23.340 0.597 -37.120 1.00 93.94 183 LEU A O 1
ATOM 1410 N N . TYR A 1 184 ? 21.134 0.906 -36.837 1.00 92.56 184 TYR A N 1
ATOM 1411 C CA . TYR A 1 184 ? 21.024 -0.005 -35.691 1.00 92.56 184 TYR A CA 1
ATOM 1412 C C . TYR A 1 184 ? 21.071 -1.484 -36.071 1.00 92.56 184 TYR A C 1
ATOM 1414 O O . TYR A 1 184 ? 21.275 -2.334 -35.206 1.00 92.56 184 TYR A O 1
ATOM 1422 N N . ALA A 1 185 ? 20.897 -1.830 -37.343 1.00 90.19 185 ALA A N 1
ATOM 1423 C CA . ALA A 1 185 ? 21.179 -3.190 -37.760 1.00 90.19 185 ALA A CA 1
ATOM 1424 C C . ALA A 1 185 ? 22.693 -3.371 -37.975 1.00 90.19 185 ALA A C 1
ATOM 1426 O O . ALA A 1 185 ? 23.367 -2.456 -38.454 1.00 90.19 185 ALA A O 1
ATOM 1427 N N . PRO A 1 186 ? 23.251 -4.553 -37.660 1.00 85.88 186 PRO A N 1
ATOM 1428 C CA . PRO A 1 186 ? 24.689 -4.796 -37.760 1.00 85.88 186 PRO A CA 1
ATOM 1429 C C . PRO A 1 186 ? 25.175 -4.856 -39.215 1.00 85.88 186 PRO A C 1
ATOM 1431 O O . PRO A 1 186 ? 26.375 -4.821 -39.468 1.00 85.88 186 PRO A O 1
ATOM 1434 N N . TRP A 1 187 ? 24.259 -4.959 -40.178 1.00 87.69 187 TRP A N 1
ATOM 1435 C CA . TRP A 1 187 ? 24.585 -5.042 -41.594 1.00 87.69 187 TRP A CA 1
ATOM 1436 C C . TRP A 1 187 ? 24.889 -3.669 -42.182 1.00 87.69 187 TRP A C 1
ATOM 1438 O O . TRP A 1 187 ? 24.352 -2.641 -41.762 1.00 87.69 187 TRP A O 1
ATOM 1448 N N . SER A 1 188 ? 25.755 -3.663 -43.188 1.00 87.50 188 SER A N 1
ATOM 1449 C CA . SER A 1 188 ? 26.051 -2.467 -43.980 1.00 87.50 188 SER A CA 1
ATOM 1450 C C . SER A 1 188 ? 25.218 -2.409 -45.265 1.00 87.50 188 SER A C 1
ATOM 1452 O O . SER A 1 188 ? 25.019 -1.334 -45.825 1.00 87.50 188 SER A O 1
ATOM 1454 N N . LYS A 1 189 ? 24.681 -3.554 -45.706 1.00 93.50 189 LYS A N 1
ATOM 1455 C CA . LYS A 1 189 ? 23.786 -3.676 -46.857 1.00 93.50 189 LYS A CA 1
ATOM 1456 C C . LYS A 1 189 ? 22.787 -4.811 -46.632 1.00 93.50 189 LYS A C 1
ATOM 1458 O O . LYS A 1 189 ? 23.210 -5.927 -46.347 1.00 93.50 189 LYS A O 1
ATOM 1463 N N . ALA A 1 190 ? 21.493 -4.524 -46.750 1.00 95.00 190 ALA A N 1
ATOM 1464 C CA . ALA A 1 190 ? 20.406 -5.498 -46.593 1.00 95.00 190 ALA A CA 1
ATOM 1465 C C . ALA A 1 190 ? 19.108 -4.972 -47.230 1.00 95.00 190 ALA A C 1
ATOM 1467 O O . ALA A 1 190 ? 19.022 -3.808 -47.632 1.00 95.00 190 ALA A O 1
ATOM 1468 N N . SER A 1 191 ? 18.086 -5.817 -47.342 1.00 96.38 191 SER A N 1
ATOM 1469 C CA . SER A 1 191 ? 16.751 -5.383 -47.756 1.00 96.38 191 SER A CA 1
ATOM 1470 C C . SER A 1 191 ? 16.061 -4.554 -46.666 1.00 96.38 191 SER A C 1
ATOM 1472 O O . SER A 1 191 ? 16.284 -4.745 -45.469 1.00 96.38 191 SER A O 1
ATOM 1474 N N . VAL A 1 192 ? 15.153 -3.656 -47.061 1.00 95.69 192 VAL A N 1
ATOM 1475 C CA . VAL A 1 192 ? 14.337 -2.864 -46.118 1.00 95.69 192 VAL A CA 1
ATOM 1476 C C . VAL A 1 192 ? 13.559 -3.767 -45.146 1.00 95.69 192 VAL A C 1
ATOM 1478 O O . VAL A 1 192 ? 13.390 -3.419 -43.978 1.00 95.69 192 VAL A O 1
ATOM 1481 N N . SER A 1 193 ? 13.121 -4.947 -45.597 1.00 95.31 193 SER A N 1
ATOM 1482 C CA . SER A 1 193 ? 12.411 -5.920 -44.757 1.00 95.31 193 SER A CA 1
ATOM 1483 C C . SER A 1 193 ? 13.299 -6.506 -43.655 1.00 95.31 193 SER A C 1
ATOM 1485 O O . SER A 1 193 ? 12.843 -6.673 -42.522 1.00 95.31 193 SER A O 1
ATOM 1487 N N . GLU A 1 194 ? 14.565 -6.796 -43.957 1.00 95.56 194 GLU A N 1
ATOM 1488 C CA . GLU A 1 194 ? 15.532 -7.302 -42.975 1.00 95.56 194 GLU A CA 1
ATOM 1489 C C . GLU A 1 194 ? 15.857 -6.239 -41.922 1.00 95.56 194 GLU A C 1
ATOM 1491 O O . GLU A 1 194 ? 15.794 -6.530 -40.725 1.00 95.56 194 GLU A O 1
ATOM 1496 N N . PHE A 1 195 ? 16.099 -4.990 -42.346 1.00 95.00 195 PHE A N 1
ATOM 1497 C CA . PHE A 1 195 ? 16.285 -3.860 -41.428 1.00 95.00 195 PHE A CA 1
ATOM 1498 C C . PHE A 1 195 ? 15.072 -3.679 -40.508 1.00 95.00 195 PHE A C 1
ATOM 1500 O O . PHE A 1 195 ? 15.221 -3.648 -39.284 1.00 95.00 195 PHE A O 1
ATOM 1507 N N . HIS A 1 196 ? 13.861 -3.633 -41.076 1.00 94.69 196 HIS A N 1
ATOM 1508 C CA . HIS A 1 196 ? 12.629 -3.494 -40.301 1.00 94.69 196 HIS A CA 1
ATOM 1509 C C . HIS A 1 196 ? 12.463 -4.630 -39.285 1.00 94.69 196 HIS A C 1
ATOM 1511 O O . HIS A 1 196 ? 12.145 -4.371 -38.124 1.00 94.69 196 HIS A O 1
ATOM 1517 N N . SER A 1 197 ? 12.685 -5.879 -39.703 1.00 94.25 197 SER A N 1
ATOM 1518 C CA . SER A 1 197 ? 12.517 -7.061 -38.847 1.00 94.25 197 SER A CA 1
ATOM 1519 C C . SER A 1 197 ? 13.501 -7.051 -37.678 1.00 94.25 197 SER A C 1
ATOM 1521 O O . SER A 1 197 ? 13.097 -7.250 -36.532 1.00 94.25 197 SER A O 1
ATOM 1523 N N . TYR A 1 198 ? 14.772 -6.739 -37.945 1.00 93.88 198 TYR A N 1
ATOM 1524 C CA . TYR A 1 198 ? 15.804 -6.669 -36.914 1.00 93.88 198 TYR A CA 1
ATOM 1525 C C . TYR A 1 198 ? 15.542 -5.550 -35.907 1.00 93.88 198 TYR A C 1
ATOM 1527 O O . TYR A 1 198 ? 15.545 -5.795 -34.701 1.00 93.88 198 TYR A O 1
ATOM 1535 N N . VAL A 1 199 ? 15.286 -4.328 -36.384 1.00 93.62 199 VAL A N 1
ATOM 1536 C CA . VAL A 1 199 ? 15.030 -3.179 -35.506 1.00 93.62 199 VAL A CA 1
ATOM 1537 C C . VAL A 1 199 ? 13.734 -3.377 -34.724 1.00 93.62 199 VAL A C 1
ATOM 1539 O O . VAL A 1 199 ? 13.681 -3.055 -33.538 1.00 93.62 199 VAL A O 1
ATOM 1542 N N . SER A 1 200 ? 12.708 -3.983 -35.325 1.00 91.12 200 SER A N 1
ATOM 1543 C CA . SER A 1 200 ? 11.467 -4.310 -34.615 1.00 91.12 200 SER A CA 1
ATOM 1544 C C . SER A 1 200 ? 11.709 -5.275 -33.451 1.00 91.12 200 SER A C 1
ATOM 1546 O O . SER A 1 200 ? 11.251 -5.016 -32.336 1.00 91.12 200 SER A O 1
ATOM 1548 N N . ALA A 1 201 ? 12.456 -6.357 -33.691 1.00 90.56 201 ALA A N 1
ATOM 1549 C CA . ALA A 1 201 ? 12.706 -7.407 -32.705 1.00 90.56 201 ALA A CA 1
ATOM 1550 C C . ALA A 1 201 ? 13.688 -6.986 -31.598 1.00 90.56 201 ALA A C 1
ATOM 1552 O O . ALA A 1 201 ? 13.459 -7.307 -30.432 1.00 90.56 201 ALA A O 1
ATOM 1553 N N . ASN A 1 202 ? 14.747 -6.252 -31.956 1.00 91.69 202 ASN A N 1
ATOM 1554 C CA . ASN A 1 202 ? 15.876 -5.969 -31.065 1.00 91.69 202 ASN A CA 1
ATOM 1555 C C . ASN A 1 202 ? 15.889 -4.543 -30.505 1.00 91.69 202 ASN A C 1
ATOM 1557 O O . ASN A 1 202 ? 16.626 -4.261 -29.573 1.00 91.69 202 ASN A O 1
ATOM 1561 N N . VAL A 1 203 ? 15.087 -3.620 -31.037 1.00 91.56 203 VAL A N 1
ATOM 1562 C CA . VAL A 1 203 ? 15.096 -2.220 -30.580 1.00 91.56 203 VAL A CA 1
ATOM 1563 C C . VAL A 1 203 ? 13.693 -1.766 -30.209 1.00 91.56 203 VAL A C 1
ATOM 1565 O O . VAL A 1 203 ? 13.396 -1.501 -29.045 1.00 91.56 203 VAL A O 1
ATOM 1568 N N . MET A 1 204 ? 12.790 -1.737 -31.190 1.00 89.19 204 MET A N 1
ATOM 1569 C CA . MET A 1 204 ? 11.434 -1.217 -31.031 1.00 89.19 204 MET A CA 1
ATOM 1570 C C . MET A 1 204 ? 10.646 -1.980 -29.963 1.00 89.19 204 MET A C 1
ATOM 1572 O O . MET A 1 204 ? 9.855 -1.373 -29.243 1.00 89.19 204 MET A O 1
ATOM 1576 N N . ARG A 1 205 ? 10.870 -3.292 -29.830 1.00 89.00 205 ARG A N 1
ATOM 1577 C CA . ARG A 1 205 ? 10.270 -4.143 -28.796 1.00 89.00 205 ARG A CA 1
ATOM 1578 C C . ARG A 1 205 ? 10.461 -3.602 -27.375 1.00 89.00 205 ARG A C 1
ATOM 1580 O O . ARG A 1 205 ? 9.551 -3.741 -26.563 1.00 89.00 205 ARG A O 1
ATOM 1587 N N . PHE A 1 206 ? 11.595 -2.969 -27.083 1.00 91.69 206 PHE A N 1
ATOM 1588 C CA . PHE A 1 206 ? 11.930 -2.475 -25.743 1.00 91.69 206 PHE A CA 1
ATOM 1589 C C . PHE A 1 206 ? 11.350 -1.086 -25.441 1.00 91.69 206 PHE A C 1
ATOM 1591 O O . PHE A 1 206 ? 11.456 -0.583 -24.324 1.00 91.69 206 PHE A O 1
ATOM 1598 N N . HIS A 1 207 ? 10.708 -0.441 -26.417 1.00 88.88 207 HIS A N 1
ATOM 1599 C CA . HIS A 1 207 ? 10.171 0.903 -26.240 1.00 88.88 207 HIS A CA 1
ATOM 1600 C C . HIS A 1 207 ? 8.844 0.910 -25.484 1.00 88.88 207 HIS A C 1
ATOM 1602 O O . HIS A 1 207 ? 7.830 0.399 -25.973 1.00 88.88 207 HIS A O 1
ATOM 1608 N N . LEU A 1 208 ? 8.814 1.651 -24.378 1.00 89.06 208 LEU A N 1
ATOM 1609 C CA . LEU A 1 208 ? 7.584 1.993 -23.674 1.00 89.06 208 LEU A CA 1
ATOM 1610 C C . LEU A 1 208 ? 6.752 3.002 -24.466 1.00 89.06 208 LEU A C 1
ATOM 1612 O O . LEU A 1 208 ? 7.240 4.064 -24.860 1.00 89.06 208 LEU A O 1
ATOM 1616 N N . PHE A 1 209 ? 5.465 2.714 -24.653 1.00 86.75 209 PHE A N 1
ATOM 1617 C CA . PHE A 1 209 ? 4.528 3.732 -25.109 1.00 86.75 209 PHE A CA 1
ATOM 1618 C C . PHE A 1 209 ? 4.228 4.680 -23.937 1.00 86.75 209 PHE A C 1
ATOM 1620 O O . PHE A 1 209 ? 3.693 4.254 -22.917 1.00 86.75 209 PHE A O 1
ATOM 1627 N N . ARG A 1 210 ? 4.580 5.968 -24.061 1.00 78.75 210 ARG A N 1
ATOM 1628 C CA . ARG A 1 210 ? 4.317 7.021 -23.056 1.00 78.75 210 ARG A CA 1
ATOM 1629 C C . ARG A 1 210 ? 3.952 8.349 -23.723 1.00 78.75 210 ARG A C 1
ATOM 1631 O O . ARG A 1 210 ? 4.302 8.586 -24.877 1.00 78.75 210 ARG A O 1
ATOM 1638 N N . ARG A 1 211 ? 3.253 9.233 -22.999 1.00 65.81 211 ARG A N 1
ATOM 1639 C CA . ARG A 1 211 ? 2.972 10.606 -23.463 1.00 65.81 211 ARG A CA 1
ATOM 1640 C C . ARG A 1 211 ? 4.244 11.460 -23.385 1.00 65.81 211 ARG A C 1
ATOM 1642 O O . ARG A 1 211 ? 4.923 11.453 -22.366 1.00 65.81 211 ARG A O 1
ATOM 1649 N N . GLY A 1 212 ? 4.553 12.200 -24.451 1.00 59.19 212 GLY A N 1
ATOM 1650 C CA . GLY A 1 212 ? 5.554 13.279 -24.445 1.00 59.19 212 GLY A CA 1
ATOM 1651 C C . GLY A 1 212 ? 7.036 12.877 -24.457 1.00 59.19 212 GLY A C 1
ATOM 1652 O O . GLY A 1 212 ? 7.873 13.754 -24.641 1.00 59.19 212 GLY A O 1
ATOM 1653 N N . ARG A 1 213 ? 7.393 11.592 -24.313 1.00 58.62 213 ARG A N 1
ATOM 1654 C CA . ARG A 1 213 ? 8.790 11.130 -24.418 1.00 58.62 213 ARG A CA 1
ATOM 1655 C C . ARG A 1 213 ? 9.060 10.524 -25.796 1.00 58.62 213 ARG A C 1
ATOM 1657 O O . ARG A 1 213 ? 8.331 9.629 -26.224 1.00 58.62 213 ARG A O 1
ATOM 1664 N N . LYS A 1 214 ? 10.107 10.999 -26.479 1.00 61.28 214 LYS A N 1
ATOM 1665 C CA . LYS A 1 214 ? 10.628 10.359 -27.696 1.00 61.28 214 LYS A CA 1
ATOM 1666 C C . LYS A 1 214 ? 11.329 9.052 -27.296 1.00 61.28 214 LYS A C 1
ATOM 1668 O O . LYS A 1 214 ? 12.105 9.046 -26.344 1.00 61.28 214 LYS A O 1
ATOM 1673 N N . GLY A 1 215 ? 10.995 7.945 -27.961 1.00 67.94 215 GLY A N 1
ATOM 1674 C CA . GLY A 1 215 ? 11.716 6.675 -27.805 1.00 67.94 215 GLY A CA 1
ATOM 1675 C C . GLY A 1 215 ? 13.090 6.724 -28.481 1.00 67.94 215 GLY A C 1
ATOM 1676 O O . GLY A 1 215 ? 13.443 7.744 -29.067 1.00 67.94 215 GLY A O 1
ATOM 1677 N N . LEU A 1 216 ? 13.841 5.615 -28.448 1.00 81.88 216 LEU A N 1
ATOM 1678 C CA . LEU A 1 216 ? 15.142 5.505 -29.133 1.00 81.88 216 LEU A CA 1
ATOM 1679 C C . LEU A 1 216 ? 15.039 5.824 -30.635 1.00 81.88 216 LEU A C 1
ATOM 1681 O O . LEU A 1 216 ? 15.937 6.425 -31.218 1.00 81.88 216 LEU A O 1
ATOM 1685 N N . LEU A 1 217 ? 13.911 5.426 -31.230 1.00 83.31 217 LEU A N 1
ATOM 1686 C CA . LEU A 1 217 ? 13.495 5.694 -32.602 1.00 83.31 217 LEU A CA 1
ATOM 1687 C C . LEU A 1 217 ? 12.430 6.795 -32.534 1.00 83.31 217 LEU A C 1
ATOM 1689 O O . LEU A 1 217 ? 11.329 6.545 -32.033 1.00 83.31 217 LEU A O 1
ATOM 1693 N N . GLY A 1 218 ? 12.750 8.015 -32.973 1.00 76.69 218 GLY A N 1
ATOM 1694 C CA . GLY A 1 218 ? 11.789 9.120 -32.952 1.00 76.69 218 GLY A CA 1
ATOM 1695 C C . GLY A 1 218 ? 10.690 9.001 -34.015 1.00 76.69 218 GLY A C 1
ATOM 1696 O O . GLY A 1 218 ? 9.571 9.459 -33.778 1.00 76.69 218 GLY A O 1
ATOM 1697 N N . LEU A 1 219 ? 10.965 8.314 -35.132 1.00 81.00 219 LEU A N 1
ATOM 1698 C CA . LEU A 1 219 ? 9.974 7.964 -36.153 1.00 81.00 219 LEU A CA 1
ATOM 1699 C C . LEU A 1 219 ? 9.318 6.611 -35.842 1.00 81.00 219 LEU A C 1
ATOM 1701 O O . LEU A 1 219 ? 9.963 5.561 -35.873 1.00 81.00 219 LEU A O 1
ATOM 1705 N N . ASP A 1 220 ? 8.010 6.645 -35.581 1.00 75.81 220 ASP A N 1
ATOM 1706 C CA . ASP A 1 220 ? 7.168 5.474 -35.296 1.00 75.81 220 ASP A CA 1
ATOM 1707 C C . ASP A 1 220 ? 6.779 4.769 -36.614 1.00 75.81 220 ASP A C 1
ATOM 1709 O O . ASP A 1 220 ? 5.665 4.917 -37.129 1.00 75.81 220 ASP A O 1
ATOM 1713 N N . ILE A 1 221 ? 7.748 4.070 -37.213 1.00 85.44 221 ILE A N 1
ATOM 1714 C CA . ILE A 1 221 ? 7.585 3.291 -38.447 1.00 85.44 221 ILE A CA 1
ATOM 1715 C C . ILE A 1 221 ? 7.072 1.897 -38.083 1.00 85.44 221 ILE A C 1
ATOM 1717 O O . ILE A 1 221 ? 7.690 1.184 -37.304 1.00 85.44 221 ILE A O 1
ATOM 1721 N N . GLU A 1 222 ? 5.921 1.518 -38.636 1.00 79.44 222 GLU A N 1
ATOM 1722 C CA . GLU A 1 222 ? 5.199 0.296 -38.234 1.00 79.44 222 GLU A CA 1
ATOM 1723 C C . GLU A 1 222 ? 4.969 -0.688 -39.377 1.00 79.44 222 GLU A C 1
ATOM 1725 O O . GLU A 1 222 ? 4.331 -1.722 -39.196 1.00 79.44 222 GLU A O 1
ATOM 1730 N N . SER A 1 223 ? 5.429 -0.339 -40.575 1.00 88.75 223 SER A N 1
ATOM 1731 C CA . SER A 1 223 ? 5.341 -1.201 -41.741 1.00 88.75 223 SER A CA 1
ATOM 1732 C C . SER A 1 223 ? 6.589 -1.061 -42.594 1.00 88.75 223 SER A C 1
ATOM 1734 O O . SER A 1 223 ? 7.219 0.000 -42.652 1.00 88.75 223 SER A O 1
ATOM 1736 N N . VAL A 1 224 ? 6.904 -2.139 -43.309 1.00 92.62 224 VAL A N 1
ATOM 1737 C CA . VAL A 1 224 ? 8.000 -2.174 -44.280 1.00 92.62 224 VAL A CA 1
ATOM 1738 C C . VAL A 1 224 ? 7.802 -1.099 -45.353 1.00 92.62 224 VAL A C 1
ATOM 1740 O O . VAL A 1 224 ? 8.764 -0.438 -45.725 1.00 92.62 224 VAL A O 1
ATOM 1743 N N . ASP A 1 225 ? 6.567 -0.853 -45.799 1.00 92.69 225 ASP A N 1
ATOM 1744 C CA . ASP A 1 225 ? 6.289 0.154 -46.831 1.00 92.69 225 ASP A CA 1
ATOM 1745 C C . ASP A 1 225 ? 6.580 1.583 -46.358 1.00 92.69 225 ASP A C 1
ATOM 1747 O O . ASP A 1 225 ? 7.236 2.337 -47.069 1.00 92.69 225 ASP A O 1
ATOM 1751 N N . LYS A 1 226 ? 6.235 1.928 -45.109 1.00 91.88 226 LYS A N 1
ATOM 1752 C CA . LYS A 1 226 ? 6.639 3.219 -44.530 1.00 91.88 226 LYS A CA 1
ATOM 1753 C C . LYS A 1 226 ? 8.161 3.348 -44.438 1.00 91.88 226 LYS A C 1
ATOM 1755 O O . LYS A 1 226 ? 8.692 4.438 -44.632 1.00 91.88 226 LYS A O 1
ATOM 1760 N N . LEU A 1 227 ? 8.871 2.253 -44.145 1.00 94.38 227 LEU A N 1
ATOM 1761 C CA . LEU A 1 227 ? 10.334 2.271 -44.113 1.00 94.38 227 LEU A CA 1
ATOM 1762 C C . LEU A 1 227 ? 10.940 2.433 -45.517 1.00 94.38 227 LEU A C 1
ATOM 1764 O O . LEU A 1 227 ? 11.965 3.098 -45.650 1.00 94.38 227 LEU A O 1
ATOM 1768 N N . LYS A 1 228 ? 10.303 1.893 -46.567 1.00 95.12 228 LYS A N 1
ATOM 1769 C CA . LYS A 1 228 ? 10.704 2.131 -47.967 1.00 95.12 228 LYS A CA 1
ATOM 1770 C C . LYS A 1 228 ? 10.563 3.605 -48.345 1.00 95.12 228 LYS A C 1
ATOM 1772 O O . LYS A 1 228 ? 11.471 4.151 -48.969 1.00 95.12 228 LYS A O 1
ATOM 1777 N N . ASP A 1 229 ? 9.481 4.260 -47.923 1.00 93.44 229 ASP A N 1
ATOM 1778 C CA . ASP A 1 229 ? 9.290 5.698 -48.153 1.00 93.44 229 ASP A CA 1
ATOM 1779 C C . ASP A 1 229 ? 10.390 6.526 -47.467 1.00 93.44 229 ASP A C 1
ATOM 1781 O O . ASP A 1 229 ? 10.953 7.446 -48.066 1.00 93.44 229 ASP A O 1
ATOM 1785 N N . VAL A 1 230 ? 10.759 6.161 -46.230 1.00 94.12 230 VAL A N 1
ATOM 1786 C CA . VAL A 1 230 ? 11.897 6.767 -45.516 1.00 94.12 230 VAL A CA 1
ATOM 1787 C C . VAL A 1 230 ? 13.214 6.499 -46.250 1.00 94.12 230 VAL A C 1
ATOM 1789 O O . VAL A 1 230 ? 13.998 7.429 -46.432 1.00 94.12 230 VAL A O 1
ATOM 1792 N N . ALA A 1 231 ? 13.456 5.273 -46.725 1.00 94.50 231 ALA A N 1
ATOM 1793 C CA . ALA A 1 231 ? 14.665 4.929 -47.476 1.00 94.50 231 ALA A CA 1
ATOM 1794 C C . ALA A 1 231 ? 14.803 5.783 -48.748 1.00 94.50 231 ALA A C 1
ATOM 1796 O O . ALA A 1 231 ? 15.858 6.362 -49.009 1.00 94.50 231 ALA A O 1
ATOM 1797 N N . ALA A 1 232 ? 13.717 5.934 -49.510 1.00 93.62 232 ALA A N 1
ATOM 1798 C CA . ALA A 1 232 ? 13.697 6.775 -50.701 1.00 93.62 232 ALA A CA 1
ATOM 1799 C C . ALA A 1 232 ? 13.981 8.252 -50.368 1.00 93.62 232 ALA A C 1
ATOM 1801 O O . ALA A 1 232 ? 14.732 8.912 -51.090 1.00 93.62 232 ALA A O 1
ATOM 1802 N N . ALA A 1 233 ? 13.430 8.771 -49.266 1.00 92.44 233 ALA A N 1
ATOM 1803 C CA . ALA A 1 233 ? 13.680 10.140 -48.814 1.00 92.44 233 ALA A CA 1
ATOM 1804 C C . ALA A 1 233 ? 15.138 10.361 -48.356 1.00 92.44 233 ALA A C 1
ATOM 1806 O O . ALA A 1 233 ? 15.746 11.374 -48.708 1.00 92.44 233 ALA A O 1
ATOM 1807 N N . LEU A 1 234 ? 15.737 9.410 -47.632 1.00 93.44 234 LEU A N 1
ATOM 1808 C CA . LEU A 1 234 ? 17.152 9.468 -47.236 1.00 93.44 234 LEU A CA 1
ATOM 1809 C C . LEU A 1 234 ? 18.091 9.360 -48.448 1.00 93.44 234 LEU A C 1
ATOM 1811 O O . LEU A 1 234 ? 19.086 10.082 -48.523 1.00 93.44 234 LEU A O 1
ATOM 1815 N N . ALA A 1 235 ? 17.758 8.511 -49.424 1.00 93.19 235 ALA A N 1
ATOM 1816 C CA . ALA A 1 235 ? 18.533 8.351 -50.653 1.00 93.19 235 ALA A CA 1
ATOM 1817 C C . ALA A 1 235 ? 18.520 9.616 -51.526 1.00 93.19 235 ALA A C 1
ATOM 1819 O O . ALA A 1 235 ? 19.562 10.002 -52.054 1.00 93.19 235 ALA A O 1
ATOM 1820 N N . LYS A 1 236 ? 17.378 10.320 -51.616 1.00 91.00 236 LYS A N 1
ATOM 1821 C CA . LYS A 1 236 ? 17.283 11.637 -52.283 1.00 91.00 236 LYS A CA 1
ATOM 1822 C C . LYS A 1 236 ? 18.208 12.686 -51.662 1.00 91.00 236 LYS A C 1
ATOM 1824 O O . LYS A 1 236 ? 18.699 13.555 -52.371 1.00 91.00 236 LYS A O 1
ATOM 1829 N N . ASN A 1 237 ? 18.460 12.585 -50.358 1.00 88.44 237 ASN A N 1
ATOM 1830 C CA . ASN A 1 237 ? 19.396 13.440 -49.626 1.00 88.44 237 ASN A CA 1
ATOM 1831 C C . ASN A 1 237 ? 20.852 12.937 -49.683 1.00 88.44 237 ASN A C 1
ATOM 1833 O O . ASN A 1 237 ? 21.729 13.512 -49.045 1.00 88.44 237 ASN A O 1
ATOM 1837 N N . GLY A 1 238 ? 21.127 11.858 -50.424 1.00 89.06 238 GLY A N 1
ATOM 1838 C CA . GLY A 1 238 ? 22.466 11.290 -50.578 1.00 89.06 238 GLY A CA 1
ATOM 1839 C C . GLY A 1 238 ? 23.022 10.604 -49.327 1.00 89.06 238 GLY A C 1
ATOM 1840 O O . GLY A 1 238 ? 24.208 10.286 -49.311 1.00 89.06 238 GLY A O 1
ATOM 1841 N N . LEU A 1 239 ? 22.194 10.371 -48.302 1.00 91.62 239 LEU A N 1
ATOM 1842 C CA . LEU A 1 239 ? 22.620 9.782 -47.027 1.00 91.62 239 LEU A CA 1
ATOM 1843 C C . LEU A 1 239 ? 22.762 8.258 -47.096 1.00 91.62 239 LEU A C 1
ATOM 1845 O O . LEU A 1 239 ? 23.544 7.683 -46.354 1.00 91.62 239 LEU A O 1
ATOM 1849 N N . ILE A 1 240 ? 22.014 7.593 -47.973 1.00 94.50 240 ILE A N 1
ATOM 1850 C CA . ILE A 1 240 ? 22.111 6.148 -48.216 1.00 94.50 240 ILE A CA 1
ATOM 1851 C C . ILE A 1 240 ? 22.037 5.871 -49.714 1.00 94.50 240 ILE A C 1
ATOM 1853 O O . ILE A 1 240 ? 21.627 6.731 -50.499 1.00 94.50 240 ILE A O 1
ATOM 1857 N N . ASN A 1 241 ? 22.399 4.658 -50.120 1.00 94.81 241 ASN A N 1
ATOM 1858 C CA . ASN A 1 241 ? 22.088 4.159 -51.452 1.00 94.81 241 ASN A CA 1
ATOM 1859 C C . ASN A 1 241 ? 20.896 3.198 -51.364 1.00 94.81 241 ASN A C 1
ATOM 1861 O O . ASN A 1 241 ? 20.950 2.225 -50.616 1.00 94.81 241 ASN A O 1
ATOM 1865 N N . TYR A 1 242 ? 19.822 3.479 -52.100 1.00 95.75 242 TYR A N 1
ATOM 1866 C CA . TYR A 1 242 ? 18.603 2.671 -52.102 1.00 95.75 242 TYR A CA 1
ATOM 1867 C C . TYR A 1 242 ? 18.290 2.214 -53.523 1.00 95.75 242 TYR A C 1
ATOM 1869 O O . TYR A 1 242 ? 18.127 3.051 -54.409 1.00 95.75 242 TYR A O 1
ATOM 1877 N N . ASP A 1 243 ? 18.196 0.900 -53.719 1.00 94.50 243 ASP A N 1
ATOM 1878 C CA . ASP A 1 243 ? 17.721 0.285 -54.956 1.00 94.50 243 ASP A CA 1
ATOM 1879 C C . ASP A 1 243 ? 16.224 -0.048 -54.817 1.00 94.50 243 ASP A C 1
ATOM 1881 O O . ASP A 1 243 ? 15.872 -0.981 -54.083 1.00 94.50 243 ASP A O 1
ATOM 1885 N N . PRO A 1 244 ? 15.320 0.680 -55.503 1.00 90.44 244 PRO A N 1
ATOM 1886 C CA . PRO A 1 244 ? 13.884 0.433 -55.418 1.00 90.44 244 PRO A CA 1
ATOM 1887 C C . PRO A 1 244 ? 13.464 -0.924 -55.994 1.00 90.44 244 PRO A C 1
ATOM 1889 O O . PRO A 1 244 ? 12.436 -1.456 -55.580 1.00 90.44 244 PRO A O 1
ATOM 1892 N N . SER A 1 245 ? 14.233 -1.481 -56.938 1.00 89.19 245 SER A N 1
ATOM 1893 C CA . SER A 1 245 ? 13.878 -2.719 -57.642 1.00 89.19 245 SER A CA 1
ATOM 1894 C C . SER A 1 245 ? 14.039 -3.950 -56.751 1.00 89.19 245 SER A C 1
ATOM 1896 O O . SER A 1 245 ? 13.182 -4.832 -56.744 1.00 89.19 245 SER A O 1
ATOM 1898 N N . THR A 1 246 ? 15.089 -3.967 -55.929 1.00 89.81 246 THR A N 1
ATOM 1899 C CA . THR A 1 246 ? 15.362 -5.039 -54.963 1.00 89.81 246 THR A CA 1
ATOM 1900 C C . THR A 1 246 ? 14.973 -4.663 -53.532 1.00 89.81 246 THR A C 1
ATOM 1902 O O . THR A 1 246 ? 15.074 -5.489 -52.628 1.00 89.81 246 THR A O 1
ATOM 1905 N N . SER A 1 247 ? 14.534 -3.418 -53.300 1.00 92.81 247 SER A N 1
ATOM 1906 C CA . SER A 1 247 ? 14.341 -2.836 -51.964 1.00 92.81 247 SER A CA 1
ATOM 1907 C C . SER A 1 247 ? 15.586 -2.970 -51.075 1.00 92.81 247 SER A C 1
ATOM 1909 O O . SER A 1 247 ? 15.468 -3.175 -49.865 1.00 92.81 247 SER A O 1
ATOM 1911 N N . THR A 1 248 ? 16.782 -2.882 -51.664 1.00 95.62 248 THR A N 1
ATOM 1912 C CA . THR A 1 248 ? 18.056 -3.020 -50.945 1.00 95.62 248 THR A CA 1
ATOM 1913 C C . THR A 1 248 ? 18.589 -1.653 -50.553 1.00 95.62 248 THR A C 1
ATOM 1915 O O . THR A 1 248 ? 18.663 -0.745 -51.379 1.00 95.62 248 THR A O 1
ATOM 1918 N N . VAL A 1 249 ? 18.995 -1.518 -49.294 1.00 95.25 249 VAL A N 1
ATOM 1919 C CA . VAL A 1 249 ? 19.650 -0.327 -48.754 1.00 95.25 249 VAL A CA 1
ATOM 1920 C C . VAL A 1 249 ? 21.104 -0.652 -48.450 1.00 95.25 249 VAL A C 1
ATOM 1922 O O . VAL A 1 249 ? 21.402 -1.666 -47.823 1.00 95.25 249 VAL A O 1
ATOM 1925 N N . ASP A 1 250 ? 21.997 0.230 -48.878 1.00 94.56 250 ASP A N 1
ATOM 1926 C CA . ASP A 1 250 ? 23.411 0.236 -48.532 1.00 94.56 250 ASP A CA 1
ATOM 1927 C C . ASP A 1 250 ? 23.726 1.519 -47.755 1.00 94.56 250 ASP A C 1
ATOM 1929 O O . ASP A 1 250 ? 23.585 2.640 -48.262 1.00 94.56 250 ASP A O 1
ATOM 1933 N N . VAL A 1 251 ? 24.118 1.332 -46.495 1.00 92.31 251 VAL A N 1
ATOM 1934 C CA . VAL A 1 251 ? 24.462 2.415 -45.576 1.00 92.31 251 VAL A CA 1
ATOM 1935 C C . VAL A 1 251 ? 25.947 2.755 -45.609 1.00 92.31 251 VAL A C 1
ATOM 1937 O O . VAL A 1 251 ? 26.340 3.669 -44.907 1.00 92.31 251 VAL A O 1
ATOM 1940 N N . THR A 1 252 ? 26.801 2.086 -46.384 1.00 87.31 252 THR A N 1
ATOM 1941 C CA . THR A 1 252 ? 28.240 2.431 -46.436 1.00 87.31 252 THR A CA 1
ATOM 1942 C C . THR A 1 252 ? 28.510 3.752 -47.149 1.00 87.31 252 THR A C 1
ATOM 1944 O O . THR A 1 252 ? 29.505 4.417 -46.863 1.00 87.31 252 THR A O 1
ATOM 1947 N N . LYS A 1 253 ? 27.610 4.160 -48.051 1.00 86.75 253 LYS A N 1
ATOM 1948 C CA . LYS A 1 253 ? 27.724 5.414 -48.792 1.00 86.75 253 LYS A CA 1
ATOM 1949 C C . LYS A 1 253 ? 27.662 6.607 -47.837 1.00 86.75 253 LYS A C 1
ATOM 1951 O O . LYS A 1 253 ? 26.718 6.738 -47.056 1.00 86.75 253 LYS A O 1
ATOM 1956 N N . LEU A 1 254 ? 28.659 7.479 -47.947 1.00 89.50 254 LEU A N 1
ATOM 1957 C CA . LEU A 1 254 ? 28.701 8.774 -47.283 1.00 89.50 254 LEU A CA 1
ATOM 1958 C C . LEU A 1 254 ? 28.211 9.855 -48.248 1.00 89.50 254 LEU A C 1
ATOM 1960 O O . LEU A 1 254 ? 28.458 9.792 -49.454 1.00 89.50 254 LEU A O 1
ATOM 1964 N N . SER A 1 255 ? 27.516 10.856 -47.722 1.00 88.25 255 SER A N 1
ATOM 1965 C CA . SER A 1 255 ? 27.216 12.065 -48.481 1.00 88.25 255 SER A CA 1
ATOM 1966 C C . SER A 1 255 ? 28.500 12.874 -48.734 1.00 88.25 255 SER A C 1
ATOM 1968 O O . SER A 1 255 ? 29.452 12.794 -47.949 1.00 88.25 255 SER A O 1
ATOM 1970 N N . PRO A 1 256 ? 28.537 13.726 -49.777 1.00 83.31 256 PRO A N 1
ATOM 1971 C CA . PRO A 1 256 ? 29.690 14.593 -50.040 1.00 83.31 256 PRO A CA 1
ATOM 1972 C C . PRO A 1 256 ? 30.085 15.464 -48.836 1.00 83.31 256 PRO A C 1
ATOM 1974 O O . PRO A 1 256 ? 31.265 15.744 -48.618 1.00 83.31 256 PRO A O 1
ATOM 1977 N N . THR A 1 257 ? 29.099 15.868 -48.032 1.00 84.31 257 THR A N 1
ATOM 1978 C CA . THR A 1 257 ? 29.307 16.645 -46.808 1.00 84.31 257 THR A CA 1
ATOM 1979 C C . THR A 1 257 ? 29.972 15.811 -45.716 1.00 84.31 257 THR A C 1
ATOM 1981 O O . THR A 1 257 ? 30.950 16.262 -45.125 1.00 84.31 257 THR A O 1
ATOM 1984 N N . GLU A 1 258 ? 29.497 14.584 -45.481 1.00 90.38 258 GLU A N 1
ATOM 1985 C CA . GLU A 1 258 ? 30.102 13.645 -44.527 1.00 90.38 258 GLU A CA 1
ATOM 1986 C C . GLU A 1 258 ? 31.557 13.329 -44.901 1.00 90.38 258 GLU A C 1
ATOM 1988 O O . GLU A 1 258 ? 32.447 13.445 -44.059 1.00 90.38 258 GLU A O 1
ATOM 1993 N N . GLU A 1 259 ? 31.832 13.019 -46.173 1.00 88.38 259 GLU A N 1
ATOM 1994 C CA . GLU A 1 259 ? 33.198 12.758 -46.649 1.00 88.38 259 GLU A CA 1
ATOM 1995 C C . GLU A 1 259 ? 34.132 13.952 -46.434 1.00 88.38 259 GLU A C 1
ATOM 1997 O O . GLU A 1 259 ? 35.286 13.783 -46.031 1.00 88.38 259 GLU A O 1
ATOM 2002 N N . ARG A 1 260 ? 33.645 15.171 -46.703 1.00 79.25 260 ARG A N 1
ATOM 2003 C CA . ARG A 1 260 ? 34.429 16.395 -46.514 1.00 79.25 260 ARG A CA 1
ATOM 2004 C C . ARG A 1 260 ? 34.737 16.639 -45.041 1.00 79.25 260 ARG A C 1
ATOM 2006 O O . ARG A 1 260 ? 35.874 16.979 -44.731 1.00 79.25 260 ARG A O 1
ATOM 2013 N N . ILE A 1 261 ? 33.769 16.432 -44.145 1.00 83.12 261 ILE A N 1
ATOM 2014 C CA . ILE A 1 261 ? 33.980 16.542 -42.694 1.00 83.12 261 ILE A CA 1
ATOM 2015 C C . ILE A 1 261 ? 35.110 15.609 -42.246 1.00 83.12 261 ILE A C 1
ATOM 2017 O O . ILE A 1 261 ? 36.042 16.058 -41.578 1.00 83.12 261 ILE A O 1
ATOM 2021 N N . LEU A 1 262 ? 35.063 14.334 -42.646 1.00 86.19 262 LEU A N 1
ATOM 2022 C CA . LEU A 1 262 ? 36.074 13.348 -42.256 1.00 86.19 262 LEU A CA 1
ATOM 2023 C C . LEU A 1 262 ? 37.462 13.700 -42.807 1.00 86.19 262 LEU A C 1
ATOM 2025 O O . LEU A 1 262 ? 38.436 13.624 -42.064 1.00 86.19 262 LEU A O 1
ATOM 2029 N N . LYS A 1 263 ? 37.552 14.156 -44.065 1.00 78.19 263 LYS A N 1
ATOM 2030 C CA . LYS A 1 263 ? 38.817 14.599 -44.679 1.00 78.19 263 LYS A CA 1
ATOM 2031 C C . LYS A 1 263 ? 39.413 15.824 -43.992 1.00 78.19 263 LYS A C 1
ATOM 2033 O O . LYS A 1 263 ? 40.622 15.880 -43.817 1.00 78.19 263 LYS A O 1
ATOM 2038 N N . ILE A 1 264 ? 38.592 16.803 -43.604 1.00 71.88 264 ILE A N 1
ATOM 2039 C CA . ILE A 1 264 ? 39.072 17.988 -42.876 1.00 71.88 264 ILE A CA 1
ATOM 2040 C C . ILE A 1 264 ? 39.568 17.584 -41.488 1.00 71.88 264 ILE A C 1
ATOM 2042 O O . ILE A 1 264 ? 40.646 18.008 -41.079 1.00 71.88 264 ILE A O 1
ATOM 2046 N N . LEU A 1 265 ? 38.807 16.750 -40.773 1.00 75.38 265 LEU A N 1
ATOM 2047 C CA . LEU A 1 265 ? 39.238 16.235 -39.476 1.00 75.38 265 LEU A CA 1
ATOM 2048 C C . LEU A 1 265 ? 40.582 15.515 -39.598 1.00 75.38 265 LEU A C 1
ATOM 2050 O O . LEU A 1 265 ? 41.480 15.811 -38.823 1.00 75.38 265 LEU A O 1
ATOM 2054 N N . GLU A 1 266 ? 40.730 14.627 -40.579 1.00 78.88 266 GLU A N 1
ATOM 2055 C CA . GLU A 1 266 ? 41.952 13.852 -40.808 1.00 78.88 266 GLU A CA 1
ATOM 2056 C C . GLU A 1 266 ? 43.145 14.725 -41.227 1.00 78.88 266 GLU A C 1
ATOM 2058 O O . GLU A 1 266 ? 44.195 14.660 -40.597 1.00 78.88 266 GLU A O 1
ATOM 2063 N N . ASN A 1 267 ? 42.978 15.575 -42.242 1.00 68.38 267 ASN A N 1
ATOM 2064 C CA . ASN A 1 267 ? 44.101 16.252 -42.897 1.00 68.38 267 ASN A CA 1
ATOM 2065 C C . ASN A 1 267 ? 44.461 17.612 -42.280 1.00 68.38 267 ASN A C 1
ATOM 2067 O O . ASN A 1 267 ? 45.560 18.103 -42.517 1.00 68.38 267 ASN A O 1
ATOM 2071 N N . VAL A 1 268 ? 43.538 18.258 -41.556 1.00 64.25 268 VAL A N 1
ATOM 2072 C CA . VAL A 1 268 ? 43.725 19.630 -41.036 1.00 64.25 268 VAL A CA 1
ATOM 2073 C C . VAL A 1 268 ? 43.830 19.662 -39.514 1.00 64.25 268 VAL A C 1
ATOM 2075 O O . VAL A 1 268 ? 44.573 20.472 -38.970 1.00 64.25 268 VAL A O 1
ATOM 2078 N N . PHE A 1 269 ? 43.083 18.803 -38.819 1.00 67.06 269 PHE A N 1
ATOM 2079 C CA . PHE A 1 269 ? 42.931 18.858 -37.361 1.00 67.06 269 PHE A CA 1
ATOM 2080 C C . PHE A 1 269 ? 43.496 17.635 -36.625 1.00 67.06 269 PHE A C 1
ATOM 2082 O O . PHE A 1 269 ? 43.171 17.433 -35.455 1.00 67.06 269 PHE A O 1
ATOM 2089 N N . ASP A 1 270 ? 44.278 16.786 -37.302 1.00 73.69 270 ASP A N 1
ATOM 2090 C CA . ASP A 1 270 ? 44.817 15.528 -36.753 1.00 73.69 270 ASP A CA 1
ATOM 2091 C C . ASP A 1 270 ? 43.746 14.703 -36.000 1.00 73.69 270 ASP A C 1
ATOM 2093 O O . ASP A 1 270 ? 43.930 14.148 -34.915 1.00 73.69 270 ASP A O 1
ATOM 2097 N N . GLY A 1 271 ? 42.535 14.693 -36.554 1.00 74.81 271 GLY A N 1
ATOM 2098 C CA . GLY A 1 271 ? 41.355 13.986 -36.079 1.00 74.81 271 GLY A CA 1
ATOM 2099 C C . GLY A 1 271 ? 40.645 14.560 -34.845 1.00 74.81 271 GLY A C 1
ATOM 2100 O O . GLY A 1 271 ? 39.786 13.856 -34.316 1.00 74.81 271 GLY A O 1
ATOM 2101 N N . VAL A 1 272 ? 40.941 15.776 -34.368 1.00 81.69 272 VAL A N 1
ATOM 2102 C CA . VAL A 1 272 ? 40.175 16.433 -33.284 1.00 81.69 272 VAL A CA 1
ATOM 2103 C C . VAL A 1 272 ? 39.935 17.907 -33.596 1.00 81.69 272 VAL A C 1
ATOM 2105 O O . VAL A 1 272 ? 40.865 18.704 -33.608 1.00 81.69 272 VAL A O 1
ATOM 2108 N N . ALA A 1 273 ? 38.673 18.306 -33.765 1.00 77.19 273 ALA A N 1
ATOM 2109 C CA . ALA A 1 273 ? 38.318 19.702 -34.016 1.00 77.19 273 ALA A CA 1
ATOM 2110 C C . ALA A 1 273 ? 37.190 20.193 -33.110 1.00 77.19 273 ALA A C 1
ATOM 2112 O O . ALA A 1 273 ? 36.297 19.442 -32.722 1.00 77.19 273 ALA A O 1
ATOM 2113 N N . HIS A 1 274 ? 37.181 21.496 -32.833 1.00 80.81 274 HIS A N 1
ATOM 2114 C CA . HIS A 1 274 ? 35.996 22.154 -32.293 1.00 80.81 274 HIS A CA 1
ATOM 2115 C C . HIS A 1 274 ? 34.885 22.173 -33.353 1.00 80.81 274 HIS A C 1
ATOM 2117 O O . HIS A 1 274 ? 35.162 22.506 -34.510 1.00 80.81 274 HIS A O 1
ATOM 2123 N N . ALA A 1 275 ? 33.635 21.885 -32.980 1.00 80.88 275 ALA A N 1
ATOM 2124 C CA . ALA A 1 275 ? 32.523 21.813 -33.933 1.00 80.88 275 ALA A CA 1
ATOM 2125 C C . ALA A 1 275 ? 32.364 23.114 -34.745 1.00 80.88 275 ALA A C 1
ATOM 2127 O O . ALA A 1 275 ? 32.236 23.064 -35.967 1.00 80.88 275 ALA A O 1
ATOM 2128 N N . ASP A 1 276 ? 32.482 24.280 -34.096 1.00 74.25 276 ASP A N 1
ATOM 2129 C CA . ASP A 1 276 ? 32.411 25.580 -34.788 1.00 74.25 276 ASP A CA 1
ATOM 2130 C C . ASP A 1 276 ? 33.624 25.853 -35.686 1.00 74.25 276 ASP A C 1
ATOM 2132 O O . ASP A 1 276 ? 33.510 26.576 -36.671 1.00 74.25 276 ASP A O 1
ATOM 2136 N N . ALA A 1 277 ? 34.801 25.304 -35.364 1.00 70.19 277 ALA A N 1
ATOM 2137 C CA . ALA A 1 277 ? 35.980 25.457 -36.217 1.00 70.19 277 ALA A CA 1
ATOM 2138 C C . ALA A 1 277 ? 35.834 24.620 -37.491 1.00 70.19 277 ALA A C 1
ATOM 2140 O O . ALA A 1 277 ? 36.133 25.100 -38.580 1.00 70.19 277 ALA A O 1
ATOM 2141 N N . LEU A 1 278 ? 35.302 23.404 -37.354 1.00 70.56 278 LEU A N 1
ATOM 2142 C CA . LEU A 1 278 ? 35.003 22.506 -38.465 1.00 70.56 278 LEU A CA 1
ATOM 2143 C C . LEU A 1 278 ? 33.914 23.077 -39.383 1.00 70.56 278 LEU A C 1
ATOM 2145 O O . LEU A 1 278 ? 34.017 22.991 -40.605 1.00 70.56 278 LEU A O 1
ATOM 2149 N N . ARG A 1 279 ? 32.910 23.735 -38.799 1.00 74.81 279 ARG A N 1
ATOM 2150 C CA . ARG A 1 279 ? 31.817 24.385 -39.529 1.00 74.81 279 ARG A CA 1
ATOM 2151 C C . ARG A 1 279 ? 32.283 25.509 -40.463 1.00 74.81 279 ARG A C 1
ATOM 2153 O O . ARG A 1 279 ? 31.712 25.668 -41.536 1.00 74.81 279 ARG A O 1
ATOM 2160 N N . LYS A 1 280 ? 33.358 26.234 -40.121 1.00 68.00 280 LYS A N 1
ATOM 2161 C CA . LYS A 1 280 ? 33.917 27.333 -40.943 1.00 68.00 280 LYS A CA 1
ATOM 2162 C C . LYS A 1 280 ? 34.435 26.899 -42.321 1.00 68.00 280 LYS A C 1
ATOM 2164 O O . LYS A 1 280 ? 34.674 27.754 -43.166 1.00 68.00 280 LYS A O 1
ATOM 2169 N N . PHE A 1 281 ? 34.615 25.599 -42.557 1.00 63.75 281 PHE A N 1
ATOM 2170 C CA . PHE A 1 281 ? 35.044 25.050 -43.851 1.00 63.75 281 PHE A CA 1
ATOM 2171 C C . PHE A 1 281 ? 33.899 24.858 -44.855 1.00 63.75 281 PHE A C 1
ATOM 2173 O O . PHE A 1 281 ? 34.132 24.364 -45.966 1.00 63.75 281 PHE A O 1
ATOM 2180 N N . PHE A 1 282 ? 32.678 25.219 -44.464 1.00 67.00 282 PHE A N 1
ATOM 2181 C CA . PHE A 1 282 ? 31.472 25.083 -45.264 1.00 67.00 282 PHE A CA 1
ATOM 2182 C C . PHE A 1 282 ? 30.822 26.448 -45.494 1.00 67.00 282 PHE A C 1
ATOM 2184 O O . PHE A 1 282 ? 30.863 27.321 -44.629 1.00 67.00 282 PHE A O 1
ATOM 2191 N N . VAL A 1 283 ? 30.201 26.627 -46.662 1.00 64.31 283 VAL A N 1
ATOM 2192 C CA . VAL A 1 283 ? 29.410 27.832 -46.954 1.00 64.31 283 VAL A CA 1
ATOM 2193 C C . VAL A 1 283 ? 27.998 27.621 -46.422 1.00 64.31 283 VAL A C 1
ATOM 2195 O O . VAL A 1 283 ? 27.298 26.696 -46.836 1.00 64.31 283 VAL A O 1
ATOM 2198 N N . GLU A 1 284 ? 27.570 28.468 -45.492 1.00 64.69 284 GLU A N 1
ATOM 2199 C CA . GLU A 1 284 ? 26.216 28.419 -44.943 1.00 64.69 284 GLU A CA 1
ATOM 2200 C C . GLU A 1 284 ? 25.219 29.015 -45.940 1.00 64.69 284 GLU A C 1
ATOM 2202 O O . GLU A 1 284 ? 25.032 30.225 -46.006 1.00 64.69 284 GLU A O 1
ATOM 2207 N N . ALA A 1 285 ? 24.589 28.152 -46.738 1.00 58.97 285 ALA A N 1
ATOM 2208 C CA . ALA A 1 285 ? 23.578 28.550 -47.720 1.00 58.97 285 ALA A CA 1
ATOM 2209 C C . ALA A 1 285 ? 22.131 28.445 -47.187 1.00 58.97 285 ALA A C 1
ATOM 2211 O O . ALA A 1 285 ? 21.194 28.834 -47.878 1.00 58.97 285 ALA A O 1
ATOM 2212 N N . SER A 1 286 ? 21.939 27.918 -45.971 1.00 64.88 286 SER A N 1
ATOM 2213 C CA . SER A 1 286 ? 20.635 27.685 -45.334 1.00 64.88 286 SER A CA 1
ATOM 2214 C C . SER A 1 286 ? 20.436 28.579 -44.110 1.00 64.88 286 SER A C 1
ATOM 2216 O O . SER A 1 286 ? 21.331 28.690 -43.275 1.00 64.88 286 SER A O 1
ATOM 2218 N N . ALA A 1 287 ? 19.221 29.111 -43.935 1.00 67.31 287 ALA A N 1
ATOM 2219 C CA . ALA A 1 287 ? 18.811 29.815 -42.713 1.00 67.31 287 ALA A CA 1
ATOM 2220 C C . ALA A 1 287 ? 18.712 28.891 -41.477 1.00 67.31 287 ALA A C 1
ATOM 2222 O O . ALA A 1 287 ? 18.616 29.365 -40.348 1.00 67.31 287 ALA A O 1
ATOM 2223 N N . ASN A 1 288 ? 18.737 27.570 -41.681 1.00 77.88 288 ASN A N 1
ATOM 2224 C CA . ASN A 1 288 ? 18.670 26.531 -40.653 1.00 77.88 288 ASN A CA 1
ATOM 2225 C C . ASN A 1 288 ? 19.981 25.723 -40.553 1.00 77.88 288 ASN A C 1
ATOM 2227 O O . ASN A 1 288 ? 19.968 24.577 -40.084 1.00 77.88 288 ASN A O 1
ATOM 2231 N N . SER A 1 289 ? 21.108 26.306 -40.980 1.00 74.00 289 SER A N 1
ATOM 2232 C CA . SER A 1 289 ? 22.440 25.682 -40.995 1.00 74.00 289 SER A CA 1
ATOM 2233 C C . SER A 1 289 ? 22.809 25.015 -39.661 1.00 74.00 289 SER A C 1
ATOM 2235 O O . SER A 1 289 ? 23.323 23.899 -39.667 1.00 74.00 289 SER A O 1
ATOM 2237 N N . ASP A 1 290 ? 22.440 25.605 -38.518 1.00 80.19 290 ASP A N 1
ATOM 2238 C CA . ASP A 1 290 ? 22.639 25.038 -37.171 1.00 80.19 290 ASP A CA 1
ATOM 2239 C C . ASP A 1 290 ? 21.975 23.668 -36.957 1.00 80.19 290 ASP A C 1
ATOM 2241 O O . ASP A 1 290 ? 22.522 22.791 -36.281 1.00 80.19 290 ASP A O 1
ATOM 2245 N N . ARG A 1 291 ? 20.739 23.499 -37.444 1.00 84.38 291 ARG A N 1
ATOM 2246 C CA . ARG A 1 291 ? 19.959 22.263 -37.257 1.00 84.38 291 ARG A CA 1
ATOM 2247 C C . ARG A 1 291 ? 20.459 21.175 -38.193 1.00 84.38 291 ARG A C 1
ATOM 2249 O O . ARG A 1 291 ? 20.624 20.035 -37.765 1.00 84.38 291 ARG A O 1
ATOM 2256 N N . LEU A 1 292 ? 20.755 21.550 -39.436 1.00 85.06 292 LEU A N 1
ATOM 2257 C CA . LEU A 1 292 ? 21.365 20.665 -40.420 1.00 85.06 292 LEU A CA 1
ATOM 2258 C C . LEU A 1 292 ? 22.738 20.171 -39.952 1.00 85.06 292 LEU A C 1
ATOM 2260 O O . LEU A 1 292 ? 23.004 18.974 -39.998 1.00 85.06 292 LEU A O 1
ATOM 2264 N N . TRP A 1 293 ? 23.578 21.075 -39.443 1.00 86.31 293 TRP A N 1
ATOM 2265 C CA . TRP A 1 293 ? 24.899 20.747 -38.912 1.00 86.31 293 TRP A CA 1
ATOM 2266 C C . TRP A 1 293 ? 24.820 19.722 -37.779 1.00 86.31 293 TRP A C 1
ATOM 2268 O O . TRP A 1 293 ? 25.507 18.703 -37.813 1.00 86.31 293 TRP A O 1
ATOM 2278 N N . ARG A 1 294 ? 23.916 19.940 -36.815 1.00 88.44 294 ARG A N 1
ATOM 2279 C CA . ARG A 1 294 ? 23.664 18.976 -35.734 1.00 88.44 294 ARG A CA 1
ATOM 2280 C C . ARG A 1 294 ? 23.192 17.624 -36.263 1.00 88.44 294 ARG A C 1
ATOM 2282 O O . ARG A 1 294 ? 23.722 16.609 -35.830 1.00 88.44 294 ARG A O 1
ATOM 2289 N N . ALA A 1 295 ? 22.257 17.602 -37.215 1.00 90.00 295 ALA A N 1
ATOM 2290 C CA . ALA A 1 295 ? 21.774 16.355 -37.807 1.00 90.00 295 ALA A CA 1
ATOM 2291 C C . ALA A 1 295 ? 22.896 15.572 -38.512 1.00 90.00 295 ALA A C 1
ATOM 2293 O O . ALA A 1 295 ? 23.021 14.370 -38.296 1.00 90.00 295 ALA A O 1
ATOM 2294 N N . ILE A 1 296 ? 23.751 16.243 -39.292 1.00 90.62 296 ILE A N 1
ATOM 2295 C CA . ILE A 1 296 ? 24.890 15.610 -39.979 1.00 90.62 296 ILE A CA 1
ATOM 2296 C C . ILE A 1 296 ? 25.890 15.037 -38.971 1.00 90.62 296 ILE A C 1
ATOM 2298 O O . ILE A 1 296 ? 26.300 13.885 -39.109 1.00 90.62 296 ILE A O 1
ATOM 2302 N N . LEU A 1 297 ? 26.260 15.805 -37.940 1.00 91.12 297 LEU A N 1
ATOM 2303 C CA . LEU A 1 297 ? 27.169 15.322 -36.899 1.00 91.12 297 LEU A CA 1
ATOM 2304 C C . LEU A 1 297 ? 26.581 14.126 -36.136 1.00 91.12 297 LEU A C 1
ATOM 2306 O O . LEU A 1 297 ? 27.296 13.155 -35.903 1.00 91.12 297 LEU A O 1
ATOM 2310 N N . SER A 1 298 ? 25.282 14.145 -35.819 1.00 91.25 298 SER A N 1
ATOM 2311 C CA . SER A 1 298 ? 24.599 12.998 -35.207 1.00 91.25 298 SER A CA 1
ATOM 2312 C C . SER A 1 298 ? 24.570 11.772 -36.123 1.00 91.25 298 SER A C 1
ATOM 2314 O O . SER A 1 298 ? 24.726 10.656 -35.640 1.00 91.25 298 SER A O 1
ATOM 2316 N N . ILE A 1 299 ? 24.409 11.942 -37.440 1.00 93.56 299 ILE A N 1
ATOM 2317 C CA . ILE A 1 299 ? 24.475 10.822 -38.393 1.00 93.56 299 ILE A CA 1
ATOM 2318 C C . ILE A 1 299 ? 25.896 10.243 -38.447 1.00 93.56 299 ILE A C 1
ATOM 2320 O O . ILE A 1 299 ? 26.052 9.025 -38.383 1.00 93.56 299 ILE A O 1
ATOM 2324 N N . LEU A 1 300 ? 26.935 11.083 -38.497 1.00 93.25 300 LEU A N 1
ATOM 2325 C CA . LEU A 1 300 ? 28.332 10.631 -38.445 1.00 93.25 300 LEU A CA 1
ATOM 2326 C C . LEU A 1 300 ? 28.659 9.885 -37.141 1.00 93.25 300 LEU A C 1
ATOM 2328 O O . LEU A 1 300 ? 29.407 8.904 -37.164 1.00 93.25 300 LEU A O 1
ATOM 2332 N N . GLU A 1 301 ? 28.089 10.326 -36.019 1.00 91.19 301 GLU A N 1
ATOM 2333 C CA . GLU A 1 301 ? 28.212 9.651 -34.726 1.00 91.19 301 GLU A CA 1
ATOM 2334 C C . GLU A 1 301 ? 27.485 8.295 -34.725 1.00 91.19 301 GLU A C 1
ATOM 2336 O O . GLU A 1 301 ? 28.068 7.287 -34.328 1.00 91.19 301 GLU A O 1
ATOM 2341 N N . LEU A 1 302 ? 26.258 8.224 -35.262 1.00 90.94 302 LEU A N 1
ATOM 2342 C CA . LEU A 1 302 ? 25.511 6.966 -35.424 1.00 90.94 302 LEU A CA 1
ATOM 2343 C C . LEU A 1 302 ? 26.226 5.966 -36.342 1.00 90.94 302 LEU A C 1
ATOM 2345 O O . LEU A 1 302 ? 26.108 4.757 -36.151 1.00 90.94 302 LEU A O 1
ATOM 2349 N N . ARG A 1 303 ? 26.977 6.449 -37.336 1.00 92.06 303 ARG A N 1
ATOM 2350 C CA . ARG A 1 303 ? 27.819 5.615 -38.208 1.00 92.06 303 ARG A CA 1
ATOM 2351 C C . ARG A 1 303 ? 29.071 5.081 -37.508 1.00 92.06 303 ARG A C 1
ATOM 2353 O O . ARG A 1 303 ? 29.749 4.235 -38.082 1.00 92.06 303 ARG A O 1
ATOM 2360 N N . GLY A 1 304 ? 29.388 5.571 -36.308 1.00 89.88 304 GLY A N 1
ATOM 2361 C CA . GLY A 1 304 ? 30.591 5.208 -35.562 1.00 89.88 304 GLY A CA 1
ATOM 2362 C C . GLY A 1 304 ? 31.881 5.807 -36.126 1.00 89.88 304 GLY A C 1
ATOM 2363 O O . GLY A 1 304 ? 32.962 5.291 -35.855 1.00 89.88 304 GLY A O 1
ATOM 2364 N N . LEU A 1 305 ? 31.785 6.876 -36.925 1.00 92.81 305 LEU A N 1
ATOM 2365 C CA . LEU A 1 305 ? 32.940 7.506 -37.579 1.00 92.81 305 LEU A CA 1
ATOM 2366 C C . LEU A 1 305 ? 33.511 8.666 -36.764 1.00 92.81 305 LEU A C 1
ATOM 2368 O O . LEU A 1 305 ? 34.705 8.954 -36.845 1.00 92.81 305 LEU A O 1
ATOM 2372 N N . VAL A 1 306 ? 32.667 9.324 -35.969 1.00 92.06 306 VAL A N 1
ATOM 2373 C CA . VAL A 1 306 ? 33.072 10.400 -35.061 1.00 92.06 306 VAL A CA 1
ATOM 2374 C C . VAL A 1 306 ? 32.438 10.223 -33.684 1.00 92.06 306 VAL A C 1
ATOM 2376 O O . VAL A 1 306 ? 31.432 9.536 -33.540 1.00 92.06 306 VAL A O 1
ATOM 2379 N N . CYS A 1 307 ? 33.007 10.875 -32.676 1.00 88.31 307 CYS A N 1
ATOM 2380 C CA . CYS A 1 307 ? 32.387 11.086 -31.371 1.00 88.31 307 CYS A CA 1
ATOM 2381 C C . CYS A 1 307 ? 32.206 12.590 -31.153 1.00 88.31 307 CYS A C 1
ATOM 2383 O O . CYS A 1 307 ? 33.135 13.363 -31.415 1.00 88.31 307 CYS A O 1
ATOM 2385 N N . VAL A 1 308 ? 31.025 13.005 -30.688 1.00 84.75 308 VAL A N 1
ATOM 2386 C CA . VAL A 1 308 ? 30.718 14.408 -30.391 1.00 84.75 308 VAL A CA 1
ATOM 2387 C C . VAL A 1 308 ? 30.577 14.560 -28.879 1.00 84.75 308 VAL A C 1
ATOM 2389 O O . VAL A 1 308 ? 29.565 14.182 -28.299 1.00 84.75 308 VAL A O 1
ATOM 2392 N N . ASN A 1 309 ? 31.597 15.107 -28.217 1.00 69.94 309 ASN A N 1
ATOM 2393 C CA . ASN A 1 309 ? 31.570 15.292 -26.765 1.00 69.94 309 ASN A CA 1
ATOM 2394 C C . ASN A 1 309 ? 30.962 16.655 -26.405 1.00 69.94 309 ASN A C 1
ATOM 2396 O O . ASN A 1 309 ? 31.549 17.697 -26.706 1.00 69.94 309 ASN A O 1
ATOM 2400 N N . SER A 1 310 ? 29.820 16.646 -25.711 1.00 48.00 310 SER A N 1
ATOM 2401 C CA . SER A 1 310 ? 29.218 17.820 -25.054 1.00 48.00 310 SER A CA 1
ATOM 2402 C C . SER A 1 310 ? 29.843 18.136 -23.689 1.00 48.00 310 SER A C 1
ATOM 2404 O O . SER A 1 310 ? 29.794 19.278 -23.240 1.00 48.00 310 SER A O 1
ATOM 2406 N N . ASP A 1 311 ? 30.470 17.145 -23.047 1.00 40.56 311 ASP A N 1
ATOM 2407 C CA . ASP A 1 311 ? 30.788 17.181 -21.610 1.00 40.56 311 ASP A CA 1
ATOM 2408 C C . ASP A 1 311 ? 32.177 17.758 -21.280 1.00 40.56 311 ASP A C 1
ATOM 2410 O O . ASP A 1 311 ? 32.687 17.587 -20.175 1.00 40.56 311 ASP A O 1
ATOM 2414 N N . GLY A 1 312 ? 32.832 18.431 -22.231 1.00 35.62 312 GLY A N 1
ATOM 2415 C CA . GLY A 1 312 ? 34.069 19.177 -21.964 1.00 35.62 312 GLY A CA 1
ATOM 2416 C C . GLY A 1 312 ? 35.279 18.343 -21.517 1.00 35.62 312 GLY A C 1
ATOM 2417 O O . GLY A 1 312 ? 36.266 18.920 -21.076 1.00 35.62 312 GLY A O 1
ATOM 2418 N N . LYS A 1 313 ? 35.259 17.008 -21.647 1.00 39.28 313 LYS A N 1
ATOM 2419 C CA . LYS A 1 313 ? 36.412 16.131 -21.356 1.00 39.28 313 LYS A CA 1
ATOM 2420 C C . LYS A 1 313 ? 37.401 16.047 -22.528 1.00 39.28 313 LYS A C 1
ATOM 2422 O O . LYS A 1 313 ? 37.846 14.964 -22.897 1.00 39.28 313 LYS A O 1
ATOM 2427 N N . CYS A 1 314 ? 37.743 17.189 -23.121 1.00 37.34 314 CYS A N 1
ATOM 2428 C CA . CYS A 1 314 ? 39.037 17.334 -23.781 1.00 37.34 314 CYS A CA 1
ATOM 2429 C C . CYS A 1 314 ? 39.966 17.965 -22.731 1.00 37.34 314 CYS A C 1
ATOM 2431 O O . CYS A 1 314 ? 39.553 18.968 -22.145 1.00 37.34 314 CYS A O 1
ATOM 2433 N N . PRO A 1 315 ? 41.160 17.407 -22.448 1.00 38.97 315 PRO A N 1
ATOM 2434 C CA . PRO A 1 315 ? 42.017 17.842 -21.336 1.00 38.97 315 PRO A CA 1
ATOM 2435 C C . PRO A 1 315 ? 42.340 19.346 -21.304 1.00 38.97 315 PRO A C 1
ATOM 2437 O O . PRO A 1 315 ? 42.674 19.864 -20.243 1.00 38.97 315 PRO A O 1
ATOM 2440 N N . ASP A 1 316 ? 42.179 20.048 -22.430 1.00 39.53 316 ASP A N 1
ATOM 2441 C CA . ASP A 1 316 ? 42.719 21.392 -22.623 1.00 39.53 316 ASP A CA 1
ATOM 2442 C C . ASP A 1 316 ? 41.673 22.533 -22.678 1.00 39.53 316 ASP A C 1
ATOM 2444 O O . ASP A 1 316 ? 42.076 23.694 -22.702 1.00 39.53 316 ASP A O 1
ATOM 2448 N N . ALA A 1 317 ? 40.347 22.270 -22.678 1.00 38.69 317 ALA A N 1
ATOM 2449 C CA . ALA A 1 317 ? 39.314 23.332 -22.599 1.00 38.69 317 ALA A CA 1
ATOM 2450 C C . ALA A 1 317 ? 37.864 22.826 -22.321 1.00 38.69 317 ALA A C 1
ATOM 2452 O O . ALA A 1 317 ? 37.208 22.312 -23.233 1.00 38.69 317 ALA A O 1
ATOM 2453 N N . PRO A 1 318 ? 37.296 23.027 -21.114 1.00 37.25 318 PRO A N 1
ATOM 2454 C CA . PRO A 1 318 ? 35.903 22.673 -20.802 1.00 37.25 318 PRO A CA 1
ATOM 2455 C C . PRO A 1 318 ? 34.869 23.674 -21.370 1.00 37.25 318 PRO A C 1
ATOM 2457 O O . PRO A 1 318 ? 35.130 24.872 -21.458 1.00 37.25 318 PRO A O 1
ATOM 2460 N N . GLY A 1 319 ? 33.663 23.191 -21.717 1.00 48.81 319 GLY A N 1
ATOM 2461 C CA . GLY A 1 319 ? 32.496 24.021 -22.094 1.00 48.81 319 GLY A CA 1
ATOM 2462 C C . GLY A 1 319 ? 32.220 24.188 -23.597 1.00 48.81 319 GLY A C 1
ATOM 2463 O O . GLY A 1 319 ? 31.400 25.017 -23.986 1.00 48.81 319 GLY A O 1
ATOM 2464 N N . LYS A 1 320 ? 32.898 23.418 -24.449 1.00 57.50 320 LYS A N 1
ATOM 2465 C CA . LYS A 1 320 ? 32.883 23.547 -25.911 1.00 57.50 320 LYS A CA 1
ATOM 2466 C C . LYS A 1 320 ? 32.707 22.177 -26.578 1.00 57.50 320 LYS A C 1
ATOM 2468 O O . LYS A 1 320 ? 33.249 21.195 -26.078 1.00 57.50 320 LYS A O 1
ATOM 2473 N N . SER A 1 321 ? 31.930 22.094 -27.666 1.00 70.75 321 SER A N 1
ATOM 2474 C CA . SER A 1 321 ? 31.636 20.813 -28.335 1.00 70.75 321 SER A CA 1
ATOM 2475 C C . SER A 1 321 ? 32.760 20.424 -29.298 1.00 70.75 321 SER A C 1
ATOM 2477 O O . SER A 1 321 ? 33.113 21.175 -30.211 1.00 70.75 321 SER A O 1
ATOM 2479 N N . TYR A 1 322 ? 33.340 19.245 -29.083 1.00 81.75 322 TYR A N 1
ATOM 2480 C CA . TYR A 1 322 ? 34.433 18.713 -29.899 1.00 81.75 322 TYR A CA 1
ATOM 2481 C C . TYR A 1 322 ? 33.950 17.541 -30.744 1.00 81.75 322 TYR A C 1
ATOM 2483 O O . TYR A 1 322 ? 33.190 16.700 -30.267 1.00 81.75 322 TYR A O 1
ATOM 2491 N N . VAL A 1 323 ? 34.434 17.483 -31.983 1.00 85.31 323 VAL A N 1
ATOM 2492 C CA . VAL A 1 323 ? 34.231 16.381 -32.921 1.00 85.31 323 VAL A CA 1
ATOM 2493 C C . VAL A 1 323 ? 35.552 15.630 -33.052 1.00 85.31 323 VAL A C 1
ATOM 2495 O O . VAL A 1 323 ? 36.563 16.195 -33.476 1.00 85.31 323 VAL A O 1
ATOM 2498 N N . VAL A 1 324 ? 35.543 14.358 -32.666 1.00 88.69 324 VAL A N 1
ATOM 2499 C CA . VAL A 1 324 ? 36.716 13.478 -32.670 1.00 88.69 324 VAL A CA 1
ATOM 2500 C C . VAL A 1 324 ? 36.534 12.409 -33.737 1.00 88.69 324 VAL A C 1
ATOM 2502 O O . VAL A 1 324 ? 35.558 11.670 -33.694 1.00 88.69 324 VAL A O 1
ATOM 2505 N N . LEU A 1 325 ? 37.482 12.294 -34.665 1.00 90.00 325 LEU A N 1
ATOM 2506 C CA . LEU A 1 325 ? 37.537 11.217 -35.651 1.00 90.00 325 LEU A CA 1
ATOM 2507 C C . LEU A 1 325 ? 37.910 9.893 -34.968 1.00 90.00 325 LEU A C 1
ATOM 2509 O O . LEU A 1 325 ? 38.948 9.788 -34.305 1.00 90.00 325 LEU A O 1
ATOM 2513 N N . LEU A 1 326 ? 37.076 8.870 -35.153 1.00 89.69 326 LEU A N 1
ATOM 2514 C CA . LEU A 1 326 ? 37.260 7.552 -34.552 1.00 89.69 326 LEU A CA 1
ATOM 2515 C C . LEU A 1 326 ? 37.984 6.619 -35.525 1.00 89.69 326 LEU A C 1
ATOM 2517 O O . LEU A 1 326 ? 37.373 5.939 -36.345 1.00 89.69 326 LEU A O 1
ATOM 2521 N N . ARG A 1 327 ? 39.315 6.569 -35.412 1.00 85.31 327 ARG A N 1
ATOM 2522 C CA . ARG A 1 327 ? 40.173 5.594 -36.104 1.00 85.31 327 ARG A CA 1
ATOM 2523 C C . ARG A 1 327 ? 41.248 5.046 -35.167 1.00 85.31 327 ARG A C 1
ATOM 2525 O O . ARG A 1 327 ? 41.635 5.714 -34.204 1.00 85.31 327 ARG A O 1
ATOM 2532 N N . GLY A 1 328 ? 41.712 3.826 -35.446 1.00 85.88 328 GLY A N 1
ATOM 2533 C CA . GLY A 1 328 ? 42.780 3.160 -34.694 1.00 85.88 328 GLY A CA 1
ATOM 2534 C C . GLY A 1 328 ? 42.533 3.163 -33.181 1.00 85.88 328 GLY A C 1
ATOM 2535 O O . GLY A 1 328 ? 41.453 2.807 -32.708 1.00 85.88 328 GLY A O 1
ATOM 2536 N N . GLU A 1 329 ? 43.522 3.626 -32.418 1.00 84.25 329 GLU A N 1
ATOM 2537 C CA . GLU A 1 329 ? 43.475 3.644 -30.952 1.00 84.25 329 GLU A CA 1
ATOM 2538 C C . GLU A 1 329 ? 42.344 4.521 -30.383 1.00 84.25 329 GLU A C 1
ATOM 2540 O O . GLU A 1 329 ? 41.772 4.197 -29.342 1.00 84.25 329 GLU A O 1
ATOM 2545 N N . ARG A 1 330 ? 41.957 5.611 -31.068 1.00 86.38 330 ARG A N 1
ATOM 2546 C CA . ARG A 1 330 ? 40.845 6.471 -30.616 1.00 86.38 330 ARG A CA 1
ATOM 2547 C C . ARG A 1 330 ? 39.505 5.741 -30.696 1.00 86.38 330 ARG A C 1
ATOM 2549 O O . ARG A 1 330 ? 38.706 5.842 -29.767 1.00 86.38 330 ARG A O 1
ATOM 2556 N N . ALA A 1 331 ? 39.289 4.966 -31.762 1.00 86.69 331 ALA A N 1
ATOM 2557 C CA . ALA A 1 331 ? 38.102 4.125 -31.902 1.00 86.69 331 ALA A CA 1
ATOM 2558 C C . ALA A 1 331 ? 38.055 3.047 -30.808 1.00 86.69 331 ALA A C 1
ATOM 2560 O O . ALA A 1 331 ? 37.027 2.892 -30.157 1.00 86.69 331 ALA A O 1
ATOM 2561 N N . ARG A 1 332 ? 39.184 2.374 -30.538 1.00 87.12 332 ARG A N 1
ATOM 2562 C CA . ARG A 1 332 ? 39.290 1.357 -29.479 1.00 87.12 332 ARG A CA 1
ATOM 2563 C C . ARG A 1 332 ? 39.001 1.928 -28.087 1.00 87.12 332 ARG A C 1
ATOM 2565 O O . ARG A 1 332 ? 38.223 1.345 -27.339 1.00 87.12 332 ARG A O 1
ATOM 2572 N N . LYS A 1 333 ? 39.580 3.082 -27.739 1.00 87.69 333 LYS A N 1
ATOM 2573 C CA . LYS A 1 333 ? 39.309 3.750 -26.453 1.00 87.69 333 LYS A CA 1
ATOM 2574 C C . LYS A 1 333 ? 37.844 4.155 -26.311 1.00 87.69 333 LYS A C 1
ATOM 2576 O O . LYS A 1 333 ? 37.260 3.961 -25.248 1.00 87.69 333 LYS A O 1
ATOM 2581 N N . CYS A 1 334 ? 37.251 4.702 -27.374 1.00 88.38 334 CYS A N 1
ATOM 2582 C CA . CYS A 1 334 ? 35.839 5.079 -27.375 1.00 88.38 334 CYS A CA 1
ATOM 2583 C C . CYS A 1 334 ? 34.931 3.855 -27.204 1.00 88.38 334 CYS A C 1
ATOM 2585 O O . CYS A 1 334 ? 34.005 3.890 -26.396 1.00 88.38 334 CYS A O 1
ATOM 2587 N N . LEU A 1 335 ? 35.239 2.770 -27.921 1.00 92.12 335 LEU A N 1
ATOM 2588 C CA . LEU A 1 335 ? 34.544 1.492 -27.832 1.00 92.12 335 LEU A CA 1
ATOM 2589 C C . LEU A 1 335 ? 34.540 0.966 -26.391 1.00 92.12 335 LEU A C 1
ATOM 2591 O O . LEU A 1 335 ? 33.469 0.766 -25.826 1.00 92.12 335 LEU A O 1
ATOM 2595 N N . GLU A 1 336 ? 35.712 0.798 -25.774 1.00 91.88 336 GLU A N 1
ATOM 2596 C CA . GLU A 1 336 ? 35.807 0.258 -24.409 1.00 91.88 336 GLU A CA 1
ATOM 2597 C C . GLU A 1 336 ? 35.131 1.162 -23.371 1.00 91.88 336 GLU A C 1
ATOM 2599 O O . GLU A 1 336 ? 34.487 0.668 -22.447 1.00 91.88 336 GLU A O 1
ATOM 2604 N N . SER A 1 337 ? 35.208 2.487 -23.542 1.00 91.12 337 SER A N 1
ATOM 2605 C CA . SER A 1 337 ? 34.499 3.428 -22.670 1.00 91.12 337 SER A CA 1
ATOM 2606 C C . SER A 1 337 ? 32.984 3.219 -22.722 1.00 91.12 337 SER A C 1
ATOM 2608 O O . SER A 1 337 ? 32.344 3.147 -21.675 1.00 91.12 337 SER A O 1
ATOM 2610 N N . TRP A 1 338 ? 32.402 3.116 -23.921 1.00 92.75 338 TRP A N 1
ATOM 2611 C CA . TRP A 1 338 ? 30.958 2.920 -24.082 1.00 92.75 338 TRP A CA 1
ATOM 2612 C C . TRP A 1 338 ? 30.511 1.541 -23.603 1.00 92.75 338 TRP A C 1
ATOM 2614 O O . TRP A 1 338 ? 29.494 1.431 -22.924 1.00 92.75 338 TRP A O 1
ATOM 2624 N N . LEU A 1 339 ? 31.279 0.489 -23.894 1.00 93.81 339 LEU A N 1
ATOM 2625 C CA . LEU A 1 339 ? 30.963 -0.854 -23.409 1.00 93.81 339 LEU A CA 1
ATOM 2626 C C . LEU A 1 339 ? 31.042 -0.943 -21.878 1.00 93.81 339 LEU A C 1
ATOM 2628 O O . LEU A 1 339 ? 30.188 -1.577 -21.264 1.00 93.81 339 LEU A O 1
ATOM 2632 N N . GLY A 1 340 ? 31.988 -0.242 -21.246 1.00 92.31 340 GLY A N 1
ATOM 2633 C CA . GLY A 1 340 ? 32.058 -0.145 -19.786 1.00 92.31 340 GLY A CA 1
ATOM 2634 C C . GLY A 1 340 ? 30.841 0.549 -19.156 1.00 92.31 340 GLY A C 1
ATOM 2635 O O . GLY A 1 340 ? 30.436 0.200 -18.047 1.00 92.31 340 GLY A O 1
ATOM 2636 N N . GLU A 1 341 ? 30.218 1.512 -19.843 1.00 92.88 341 GLU A N 1
ATOM 2637 C CA . GLU A 1 341 ? 28.940 2.109 -19.416 1.00 92.88 341 GLU A CA 1
ATOM 2638 C C . GLU A 1 341 ? 27.780 1.114 -19.553 1.00 92.88 341 GLU A C 1
ATOM 2640 O O . GLU A 1 341 ? 26.979 0.967 -18.627 1.00 92.88 341 GLU A O 1
ATOM 2645 N N . VAL A 1 342 ? 27.729 0.374 -20.665 1.00 95.81 342 VAL A N 1
ATOM 2646 C CA . VAL A 1 342 ? 26.719 -0.671 -20.899 1.00 95.81 342 VAL A CA 1
ATOM 2647 C C . VAL A 1 342 ? 26.791 -1.759 -19.825 1.00 95.81 342 VAL A C 1
ATOM 2649 O O . VAL A 1 342 ? 25.763 -2.142 -19.269 1.00 95.81 342 VAL A O 1
ATOM 2652 N N . GLU A 1 343 ? 27.989 -2.222 -19.466 1.00 94.56 343 GLU A N 1
ATOM 2653 C CA . GLU A 1 343 ? 28.187 -3.256 -18.441 1.00 94.56 343 GLU A CA 1
ATOM 2654 C C . GLU A 1 343 ? 27.697 -2.827 -17.049 1.00 94.56 343 GLU A C 1
ATOM 2656 O O . GLU A 1 343 ? 27.127 -3.641 -16.310 1.00 94.56 343 GLU A O 1
ATOM 2661 N N . LYS A 1 344 ? 27.838 -1.541 -16.699 1.00 93.50 344 LYS A N 1
ATOM 2662 C CA . LYS A 1 344 ? 27.270 -0.988 -15.457 1.00 93.50 344 LYS A CA 1
ATOM 2663 C C . LYS A 1 344 ? 25.746 -1.065 -15.459 1.00 93.50 344 LYS A C 1
ATOM 2665 O O . LYS A 1 344 ? 25.158 -1.483 -14.463 1.00 93.50 344 LYS A O 1
ATOM 2670 N N . VAL A 1 345 ? 25.104 -0.714 -16.575 1.00 94.38 345 VAL A N 1
ATOM 2671 C CA . VAL A 1 345 ? 23.639 -0.798 -16.706 1.00 94.38 345 VAL A CA 1
ATOM 2672 C C . VAL A 1 345 ? 23.166 -2.251 -16.670 1.00 94.38 345 VAL A C 1
ATOM 2674 O O . VAL A 1 345 ? 22.211 -2.557 -15.962 1.00 94.38 345 VAL A O 1
ATOM 2677 N N . VAL A 1 346 ? 23.856 -3.165 -17.360 1.00 95.00 346 VAL A N 1
ATOM 2678 C CA . VAL A 1 346 ? 23.564 -4.610 -17.314 1.00 95.00 346 VAL A CA 1
ATOM 2679 C C . VAL A 1 346 ? 23.642 -5.150 -15.885 1.00 95.00 346 VAL A C 1
ATOM 2681 O O . VAL A 1 346 ? 22.792 -5.945 -15.485 1.00 95.00 346 VAL A O 1
ATOM 2684 N N . SER A 1 347 ? 24.612 -4.694 -15.093 1.00 89.94 347 SER A N 1
ATOM 2685 C CA . SER A 1 347 ? 24.720 -5.072 -13.680 1.00 89.94 347 SER A CA 1
ATOM 2686 C C . SER A 1 347 ? 23.509 -4.592 -12.872 1.00 89.94 347 SER A C 1
ATOM 2688 O O . SER A 1 347 ? 22.911 -5.387 -12.151 1.00 89.94 347 SER A O 1
ATOM 2690 N N . GLY A 1 348 ? 23.074 -3.341 -13.068 1.00 88.75 348 GLY A N 1
ATOM 2691 C CA . GLY A 1 348 ? 21.860 -2.808 -12.435 1.00 88.75 348 GLY A CA 1
ATOM 2692 C C . GLY A 1 348 ? 20.567 -3.503 -12.887 1.00 88.75 348 GLY A C 1
ATOM 2693 O O . GLY A 1 348 ? 19.633 -3.650 -12.102 1.00 88.75 348 GLY A O 1
ATOM 2694 N N . ILE A 1 349 ? 20.513 -3.996 -14.131 1.00 93.00 349 ILE A N 1
ATOM 2695 C CA . ILE A 1 349 ? 19.381 -4.791 -14.623 1.00 93.00 349 ILE A CA 1
ATOM 2696 C C . ILE A 1 349 ? 19.221 -6.089 -13.811 1.00 93.00 349 ILE A C 1
ATOM 2698 O O . ILE A 1 349 ? 18.092 -6.446 -13.471 1.00 93.00 349 ILE A O 1
ATOM 2702 N N . ARG A 1 350 ? 20.320 -6.776 -13.464 1.00 87.88 350 ARG A N 1
ATOM 2703 C CA . ARG A 1 350 ? 20.275 -8.057 -12.727 1.00 87.88 350 ARG A CA 1
ATOM 2704 C C . ARG A 1 350 ? 19.617 -7.935 -11.354 1.00 87.88 350 ARG A C 1
ATOM 2706 O O . ARG A 1 350 ? 18.903 -8.838 -10.935 1.00 87.88 350 ARG A O 1
ATOM 2713 N N . GLU A 1 351 ? 19.797 -6.809 -10.668 1.00 87.88 351 GLU A N 1
ATOM 2714 C CA . GLU A 1 351 ? 19.176 -6.566 -9.357 1.00 87.88 351 GLU A CA 1
ATOM 2715 C C . GLU A 1 351 ? 17.646 -6.445 -9.432 1.00 87.88 351 GLU A C 1
ATOM 2717 O O . GLU A 1 351 ? 16.936 -6.769 -8.478 1.00 87.88 351 GLU A O 1
ATOM 2722 N N . LEU A 1 352 ? 17.125 -5.980 -10.571 1.00 91.69 352 LEU A N 1
ATOM 2723 C CA . LEU A 1 352 ? 15.694 -5.772 -10.807 1.00 91.69 352 LEU A CA 1
ATOM 2724 C C . LEU A 1 352 ? 15.057 -6.870 -11.664 1.00 91.69 352 LEU A C 1
ATOM 2726 O O . LEU A 1 352 ? 13.847 -6.847 -11.893 1.00 91.69 352 LEU A O 1
ATOM 2730 N N . GLU A 1 353 ? 15.840 -7.854 -12.101 1.00 88.44 353 GLU A N 1
ATOM 2731 C CA . GLU A 1 353 ? 15.407 -8.952 -12.960 1.00 88.44 353 GLU A CA 1
ATOM 2732 C C . GLU A 1 353 ? 14.162 -9.698 -12.440 1.00 88.44 353 GLU A C 1
ATOM 2734 O O . GLU A 1 353 ? 13.238 -9.899 -13.235 1.00 88.44 353 GLU A O 1
ATOM 2739 N N . PRO A 1 354 ? 14.021 -10.012 -11.130 1.00 89.31 354 PRO A N 1
ATOM 2740 C CA . PRO A 1 354 ? 12.813 -10.662 -10.614 1.00 89.31 354 PRO A CA 1
ATOM 2741 C C . PRO A 1 354 ? 11.532 -9.861 -10.868 1.00 89.31 354 PRO A C 1
ATOM 2743 O O . PRO A 1 354 ? 10.452 -10.437 -10.996 1.00 89.31 354 PRO A O 1
ATOM 2746 N N . TYR A 1 355 ? 11.640 -8.539 -10.980 1.00 91.88 355 TYR A N 1
ATOM 2747 C CA . TYR A 1 355 ? 10.524 -7.630 -11.224 1.00 91.88 355 TYR A CA 1
ATOM 2748 C C . TYR A 1 355 ? 10.372 -7.287 -12.708 1.00 91.88 355 TYR A C 1
ATOM 2750 O O . TYR A 1 355 ? 9.391 -6.665 -13.097 1.00 91.88 355 TYR A O 1
ATOM 2758 N N . GLY A 1 356 ? 11.308 -7.684 -13.563 1.00 93.56 356 GLY A N 1
ATOM 2759 C CA . GLY A 1 356 ? 11.477 -7.147 -14.906 1.00 93.56 356 GLY A CA 1
ATOM 2760 C C . GLY A 1 356 ? 10.557 -7.705 -15.989 1.00 93.56 356 GLY A C 1
ATOM 2761 O O . GLY A 1 356 ? 11.070 -8.063 -17.038 1.00 93.56 356 GLY A O 1
ATOM 2762 N N . TYR A 1 357 ? 9.239 -7.780 -15.783 1.00 96.38 357 TYR A N 1
ATOM 2763 C CA . TYR A 1 357 ? 8.268 -8.247 -16.791 1.00 96.38 357 TYR A CA 1
ATOM 2764 C C . TYR A 1 357 ? 7.471 -7.068 -17.344 1.00 96.38 357 TYR A C 1
ATOM 2766 O O . TYR A 1 357 ? 6.470 -6.654 -16.754 1.00 96.38 357 TYR A O 1
ATOM 2774 N N . VAL A 1 358 ? 7.937 -6.504 -18.456 1.00 95.75 358 VAL A N 1
ATOM 2775 C CA . VAL A 1 358 ? 7.503 -5.191 -18.939 1.00 95.75 358 VAL A CA 1
ATOM 2776 C C . VAL A 1 358 ? 6.526 -5.325 -20.103 1.00 95.75 358 VAL A C 1
ATOM 2778 O O . VAL A 1 358 ? 6.788 -6.041 -21.070 1.00 95.75 358 VAL A O 1
ATOM 2781 N N . VAL A 1 359 ? 5.399 -4.615 -20.024 1.00 95.19 359 VAL A N 1
ATOM 2782 C CA . VAL A 1 359 ? 4.322 -4.631 -21.019 1.00 95.19 359 VAL A CA 1
ATOM 2783 C C . VAL A 1 359 ? 3.758 -3.234 -21.222 1.00 95.19 359 VAL A C 1
ATOM 2785 O O . VAL A 1 359 ? 3.446 -2.516 -20.278 1.00 95.19 359 VAL A O 1
ATOM 2788 N N . THR A 1 360 ? 3.560 -2.852 -22.478 1.00 93.06 360 THR A N 1
ATOM 2789 C CA . THR A 1 360 ? 2.993 -1.553 -22.851 1.00 93.06 360 THR A CA 1
ATOM 2790 C C . THR A 1 360 ? 2.145 -1.684 -24.112 1.00 93.06 360 THR A C 1
ATOM 2792 O O . THR A 1 360 ? 2.483 -2.442 -25.019 1.00 93.06 360 THR A O 1
ATOM 2795 N N . GLY A 1 361 ? 1.024 -0.966 -24.191 1.00 91.00 361 GLY A N 1
ATOM 2796 C CA . GLY A 1 361 ? 0.102 -1.039 -25.327 1.00 91.00 361 GLY A CA 1
ATOM 2797 C C . GLY A 1 361 ? -0.403 0.313 -25.826 1.00 91.00 361 GLY A C 1
ATOM 2798 O O . GLY A 1 361 ? -0.485 1.286 -25.074 1.00 91.00 361 GLY A O 1
ATOM 2799 N N . LYS A 1 362 ? -0.771 0.339 -27.109 1.00 89.25 362 LYS A N 1
ATOM 2800 C CA . LYS A 1 362 ? -1.482 1.401 -27.845 1.00 89.25 362 LYS A CA 1
ATOM 2801 C C . LYS A 1 362 ? -2.673 0.782 -28.581 1.00 89.25 362 LYS A C 1
ATOM 2803 O O . LYS A 1 362 ? -2.751 -0.431 -28.684 1.00 89.25 362 LYS A O 1
ATOM 2808 N N . ASP A 1 363 ? -3.544 1.594 -29.178 1.00 86.19 363 ASP A N 1
ATOM 2809 C CA . ASP A 1 363 ? -4.742 1.127 -29.904 1.00 86.19 363 ASP A CA 1
ATOM 2810 C C . ASP A 1 363 ? -4.484 0.007 -30.934 1.00 86.19 363 ASP A C 1
ATOM 2812 O O . ASP A 1 363 ? -5.289 -0.912 -31.089 1.00 86.19 363 ASP A O 1
ATOM 2816 N N . ARG A 1 364 ? -3.337 0.055 -31.615 1.00 83.69 364 ARG A N 1
ATOM 2817 C CA . ARG A 1 364 ? -2.983 -0.850 -32.719 1.00 83.69 364 ARG A CA 1
ATOM 2818 C C . ARG A 1 364 ? -2.137 -2.065 -32.331 1.00 83.69 364 ARG A C 1
ATOM 2820 O O . ARG A 1 364 ? -2.018 -2.972 -33.146 1.00 83.69 364 ARG A O 1
ATOM 2827 N N . GLY A 1 365 ? -1.588 -2.122 -31.117 1.00 88.81 365 GLY A N 1
ATOM 2828 C CA . GLY A 1 365 ? -0.736 -3.237 -30.695 1.00 88.81 365 GLY A CA 1
ATOM 2829 C C . GLY A 1 365 ? -0.059 -3.034 -29.343 1.00 88.81 365 GLY A C 1
ATOM 2830 O O . GLY A 1 365 ? -0.182 -1.981 -28.712 1.00 88.81 365 GLY A O 1
ATOM 2831 N N . TYR A 1 366 ? 0.689 -4.049 -28.915 1.00 91.75 366 TYR A N 1
ATOM 2832 C CA . TYR A 1 366 ? 1.438 -4.054 -27.662 1.00 91.75 366 TYR A CA 1
ATOM 2833 C C . TYR A 1 366 ? 2.901 -4.438 -27.877 1.00 91.75 366 TYR A C 1
ATOM 2835 O O . TYR A 1 366 ? 3.285 -4.952 -28.927 1.00 91.75 366 TYR A O 1
ATOM 2843 N N . ARG A 1 367 ? 3.718 -4.175 -26.860 1.00 92.12 367 ARG A N 1
ATOM 2844 C CA . ARG A 1 367 ? 5.099 -4.636 -26.745 1.00 92.12 367 ARG A CA 1
ATOM 2845 C C . ARG A 1 367 ? 5.281 -5.280 -25.380 1.00 92.12 367 ARG A C 1
ATOM 2847 O O . ARG A 1 367 ? 4.750 -4.774 -24.390 1.00 92.12 367 ARG A O 1
ATOM 2854 N N . ALA A 1 368 ? 6.003 -6.392 -25.356 1.00 94.75 368 ALA A N 1
ATOM 2855 C CA . ALA A 1 368 ? 6.281 -7.151 -24.148 1.00 94.75 368 ALA A CA 1
ATOM 2856 C C . ALA A 1 368 ? 7.697 -7.734 -24.195 1.00 94.75 368 ALA A C 1
ATOM 2858 O O . ALA A 1 368 ? 8.138 -8.274 -25.220 1.00 94.75 368 ALA A O 1
ATOM 2859 N N . PHE A 1 369 ? 8.418 -7.610 -23.087 1.00 95.56 369 PHE A N 1
ATOM 2860 C CA . PHE A 1 369 ? 9.778 -8.117 -22.935 1.00 95.56 369 PHE A CA 1
ATOM 2861 C C . PHE A 1 369 ? 10.125 -8.307 -21.463 1.00 95.56 369 PHE A C 1
ATOM 2863 O O . PHE A 1 369 ? 9.474 -7.734 -20.585 1.00 95.56 369 PHE A O 1
ATOM 2870 N N . THR A 1 370 ? 11.167 -9.090 -21.201 1.00 95.62 370 THR A N 1
ATOM 2871 C CA . THR A 1 370 ? 11.768 -9.172 -19.873 1.00 95.62 370 THR A CA 1
ATOM 2872 C C . THR A 1 370 ? 13.075 -8.389 -19.790 1.00 95.62 370 THR A C 1
ATOM 2874 O O . THR A 1 370 ? 13.779 -8.193 -20.784 1.00 95.62 370 THR A O 1
ATOM 2877 N N . LEU A 1 371 ? 13.425 -7.938 -18.587 1.00 95.06 371 LEU A N 1
ATOM 2878 C CA . LEU A 1 371 ? 14.722 -7.317 -18.326 1.00 95.06 371 LEU A CA 1
ATOM 2879 C C . LEU A 1 371 ? 15.890 -8.272 -18.619 1.00 95.06 371 LEU A C 1
ATOM 2881 O O . LEU A 1 371 ? 16.928 -7.819 -19.096 1.00 95.06 371 LEU A O 1
ATOM 2885 N N . SER A 1 372 ? 15.707 -9.581 -18.426 1.00 93.69 372 SER A N 1
ATOM 2886 C CA . SER A 1 372 ? 16.688 -10.608 -18.802 1.00 93.69 372 SER A CA 1
ATOM 2887 C C . SER A 1 372 ? 16.985 -10.597 -20.301 1.00 93.69 372 SER A C 1
ATOM 2889 O O . SER A 1 372 ? 18.141 -10.705 -20.706 1.00 93.69 372 SER A O 1
ATOM 2891 N N . GLU A 1 373 ? 15.959 -10.435 -21.143 1.00 94.50 373 GLU A N 1
ATOM 2892 C CA . GLU A 1 373 ? 16.133 -10.356 -22.599 1.00 94.50 373 GLU A CA 1
ATOM 2893 C C . GLU A 1 373 ? 16.885 -9.092 -23.011 1.00 94.50 373 GLU A C 1
ATOM 2895 O O . GLU A 1 373 ? 17.768 -9.146 -23.862 1.00 94.50 373 GLU A O 1
ATOM 2900 N N . LEU A 1 374 ? 16.568 -7.961 -22.379 1.00 95.25 374 LEU A N 1
ATOM 2901 C CA . LEU A 1 374 ? 17.267 -6.701 -22.610 1.00 95.25 374 LEU A CA 1
ATOM 2902 C C . LEU A 1 374 ? 18.742 -6.789 -22.188 1.00 95.25 374 LEU A C 1
ATOM 2904 O O . LEU A 1 374 ? 19.619 -6.373 -22.942 1.00 95.25 374 LEU A O 1
ATOM 2908 N N . ALA A 1 375 ? 19.029 -7.365 -21.017 1.00 95.75 375 ALA A N 1
ATOM 2909 C CA . ALA A 1 375 ? 20.397 -7.603 -20.564 1.00 95.75 375 ALA A CA 1
ATOM 2910 C C . ALA A 1 375 ? 21.156 -8.532 -21.519 1.00 95.75 375 ALA A C 1
ATOM 2912 O O . ALA A 1 375 ? 22.294 -8.234 -21.877 1.00 95.75 375 ALA A O 1
ATOM 2913 N N . SER A 1 376 ? 20.513 -9.613 -21.971 1.00 95.38 376 SER A N 1
ATOM 2914 C CA . SER A 1 376 ? 21.103 -10.567 -22.917 1.00 95.38 376 SER A CA 1
ATOM 2915 C C . SER A 1 376 ? 21.452 -9.890 -24.242 1.00 95.38 376 SER A C 1
ATOM 2917 O O . SER A 1 376 ? 22.563 -10.057 -24.735 1.00 95.38 376 SER A O 1
ATOM 2919 N N . LEU A 1 377 ? 20.556 -9.052 -24.775 1.00 95.62 377 LEU A N 1
ATOM 2920 C CA . LEU A 1 377 ? 20.821 -8.290 -25.994 1.00 95.62 377 LEU A CA 1
ATOM 2921 C C . LEU A 1 377 ? 21.977 -7.296 -25.812 1.00 95.62 377 LEU A C 1
ATOM 2923 O O . LEU A 1 377 ? 22.850 -7.207 -26.670 1.00 95.62 377 LEU A O 1
ATOM 2927 N N . LEU A 1 378 ? 22.010 -6.545 -24.707 1.00 96.38 378 LEU A N 1
ATOM 2928 C CA . LEU A 1 378 ? 23.105 -5.609 -24.428 1.00 96.38 378 LEU A CA 1
ATOM 2929 C C . LEU A 1 378 ? 24.456 -6.331 -24.338 1.00 96.38 378 LEU A C 1
ATOM 2931 O O . LEU A 1 378 ? 25.462 -5.829 -24.845 1.00 96.38 378 LEU A O 1
ATOM 2935 N N . GLN A 1 379 ? 24.481 -7.519 -23.731 1.00 96.25 379 GLN A N 1
ATOM 2936 C CA . GLN A 1 379 ? 25.671 -8.366 -23.667 1.00 96.25 379 GLN A CA 1
ATOM 2937 C C . GLN A 1 379 ? 26.072 -8.916 -25.039 1.00 96.25 379 GLN A C 1
ATOM 2939 O O . GLN A 1 379 ? 27.255 -8.876 -25.378 1.00 96.25 379 GLN A O 1
ATOM 2944 N N . GLU A 1 380 ? 25.111 -9.373 -25.843 1.00 95.94 380 GLU A N 1
ATOM 2945 C CA . GLU A 1 380 ? 25.347 -9.837 -27.211 1.00 95.94 380 GLU A CA 1
ATOM 2946 C C . GLU A 1 380 ? 25.948 -8.721 -28.074 1.00 95.94 380 GLU A C 1
ATOM 2948 O O . GLU A 1 380 ? 26.989 -8.916 -28.701 1.00 95.94 380 GLU A O 1
ATOM 2953 N N . LEU A 1 381 ? 25.351 -7.524 -28.054 1.00 95.44 381 LEU A N 1
ATOM 2954 C CA . LEU A 1 381 ? 25.857 -6.365 -28.792 1.00 95.44 381 LEU A CA 1
ATOM 2955 C C . LEU A 1 381 ? 27.265 -5.977 -28.325 1.00 95.44 381 LEU A C 1
ATOM 2957 O O . LEU A 1 381 ? 28.128 -5.699 -29.156 1.00 95.44 381 LEU A O 1
ATOM 2961 N N . SER A 1 382 ? 27.520 -6.008 -27.013 1.00 95.75 382 SER A N 1
ATOM 2962 C CA . SER A 1 382 ? 28.840 -5.708 -26.443 1.00 95.75 382 SER A CA 1
ATOM 2963 C C . SER A 1 382 ? 29.900 -6.722 -26.879 1.00 95.75 382 SER A C 1
ATOM 2965 O O . SER A 1 382 ? 30.997 -6.340 -27.284 1.00 95.75 382 SER A O 1
ATOM 2967 N N . SER A 1 383 ? 29.567 -8.015 -26.845 1.00 95.38 383 SER A N 1
ATOM 2968 C CA . SER A 1 383 ? 30.446 -9.096 -27.306 1.00 95.38 383 SER A CA 1
ATOM 2969 C C . SER A 1 383 ? 30.745 -8.972 -28.799 1.00 95.38 383 SER A C 1
ATOM 2971 O O . SER A 1 383 ? 31.903 -9.008 -29.211 1.00 95.38 383 SER A O 1
ATOM 2973 N N . LYS A 1 384 ? 29.706 -8.751 -29.608 1.00 94.69 384 LYS A N 1
ATOM 2974 C CA . LYS A 1 384 ? 29.815 -8.612 -31.061 1.00 94.69 384 LYS A CA 1
ATOM 2975 C C . LYS A 1 384 ? 30.628 -7.384 -31.470 1.00 94.69 384 LYS A C 1
ATOM 2977 O O . LYS A 1 384 ? 31.413 -7.449 -32.412 1.00 94.69 384 LYS A O 1
ATOM 2982 N N . ALA A 1 385 ? 30.480 -6.273 -30.749 1.00 94.62 385 ALA A N 1
ATOM 2983 C CA . ALA A 1 385 ? 31.290 -5.083 -30.976 1.00 94.62 385 ALA A CA 1
ATOM 2984 C C . ALA A 1 385 ? 32.783 -5.358 -30.719 1.00 94.62 385 ALA A C 1
ATOM 2986 O O . ALA A 1 385 ? 33.617 -4.969 -31.534 1.00 94.62 385 ALA A O 1
ATOM 2987 N N . ARG A 1 386 ? 33.128 -6.081 -29.642 1.00 94.62 386 ARG A N 1
ATOM 2988 C CA . ARG A 1 386 ? 34.520 -6.473 -29.341 1.00 94.62 386 ARG A CA 1
ATOM 2989 C C . ARG A 1 386 ? 35.111 -7.406 -30.391 1.00 94.62 386 ARG A C 1
ATOM 2991 O O . ARG A 1 386 ? 36.251 -7.208 -30.798 1.00 94.62 386 ARG A O 1
ATOM 2998 N N . GLU A 1 387 ? 34.337 -8.389 -30.840 1.00 93.75 387 GLU A N 1
ATOM 2999 C CA . GLU A 1 387 ? 34.759 -9.344 -31.869 1.00 93.75 387 GLU A CA 1
ATOM 3000 C C . GLU A 1 387 ? 35.114 -8.630 -33.185 1.00 93.75 387 GLU A C 1
ATOM 3002 O O . GLU A 1 387 ? 36.190 -8.836 -33.750 1.00 93.75 387 GLU A O 1
ATOM 3007 N N . ILE A 1 388 ? 34.245 -7.718 -33.630 1.00 92.25 388 ILE A N 1
ATOM 3008 C CA . ILE A 1 388 ? 34.392 -7.016 -34.912 1.00 92.25 388 ILE A CA 1
ATOM 3009 C C . ILE A 1 388 ? 35.452 -5.905 -34.851 1.00 92.25 388 ILE A C 1
ATOM 3011 O O . ILE A 1 388 ? 36.004 -5.542 -35.887 1.00 92.25 388 ILE A O 1
ATOM 3015 N N . ALA A 1 389 ? 35.796 -5.389 -33.666 1.00 90.69 389 ALA A N 1
ATOM 3016 C CA . ALA A 1 389 ? 36.692 -4.237 -33.502 1.00 90.69 389 ALA A CA 1
ATOM 3017 C C . ALA A 1 389 ? 38.065 -4.395 -34.172 1.00 90.69 389 ALA A C 1
ATOM 3019 O O . ALA A 1 389 ? 38.661 -3.400 -34.584 1.00 90.69 389 ALA A O 1
ATOM 3020 N N . SER A 1 390 ? 38.557 -5.632 -34.281 1.00 85.69 390 SER A N 1
ATOM 3021 C CA . SER A 1 390 ? 39.831 -5.953 -34.936 1.00 85.69 390 SER A CA 1
ATOM 3022 C C . SER A 1 390 ? 39.764 -5.951 -36.470 1.00 85.69 390 SER A C 1
ATOM 3024 O O . SER A 1 390 ? 40.793 -5.777 -37.120 1.00 85.69 390 SER A O 1
ATOM 3026 N N . ILE A 1 391 ? 38.568 -6.123 -37.040 1.00 87.62 391 ILE A N 1
ATOM 3027 C CA . ILE A 1 391 ? 38.316 -6.247 -38.483 1.00 87.62 391 ILE A CA 1
ATOM 3028 C C . ILE A 1 391 ? 37.792 -4.923 -39.046 1.00 87.62 391 ILE A C 1
ATOM 3030 O O . ILE A 1 391 ? 38.296 -4.424 -40.049 1.00 87.62 391 ILE A O 1
ATOM 3034 N N . ASP A 1 392 ? 36.781 -4.350 -38.392 1.00 88.88 392 ASP A N 1
ATOM 3035 C CA . ASP A 1 392 ? 36.117 -3.114 -38.798 1.00 88.88 392 ASP A CA 1
ATOM 3036 C C . ASP A 1 392 ? 35.753 -2.288 -37.557 1.00 88.88 392 ASP A C 1
ATOM 3038 O O . ASP A 1 392 ? 34.704 -2.462 -36.927 1.00 88.88 392 ASP A O 1
ATOM 3042 N N . SER A 1 393 ? 36.634 -1.347 -37.212 1.00 87.56 393 SER A N 1
ATOM 3043 C CA . SER A 1 393 ? 36.441 -0.477 -36.055 1.00 87.56 393 SER A CA 1
ATOM 3044 C C . SER A 1 393 ? 35.200 0.411 -36.175 1.00 87.56 393 SER A C 1
ATOM 3046 O O . SER A 1 393 ? 34.590 0.724 -35.157 1.00 87.56 393 SER A O 1
ATOM 3048 N N . ALA A 1 394 ? 34.800 0.814 -37.388 1.00 87.12 394 ALA A N 1
ATOM 3049 C CA . ALA A 1 394 ? 33.637 1.680 -37.580 1.00 87.12 394 ALA A CA 1
ATOM 3050 C C . ALA A 1 394 ? 32.338 0.914 -37.296 1.00 87.12 394 ALA A C 1
ATOM 3052 O O . ALA A 1 394 ? 31.482 1.387 -36.545 1.00 87.12 394 ALA A O 1
ATOM 3053 N N . THR A 1 395 ? 32.218 -0.314 -37.812 1.00 90.69 395 THR A N 1
ATOM 3054 C CA . THR A 1 395 ? 31.070 -1.179 -37.500 1.00 90.69 395 THR A CA 1
ATOM 3055 C C . THR A 1 395 ? 31.032 -1.561 -36.020 1.00 90.69 395 THR A C 1
ATOM 3057 O O . THR A 1 395 ? 29.956 -1.528 -35.421 1.00 90.69 395 THR A O 1
ATOM 3060 N N . ALA A 1 396 ? 32.178 -1.852 -35.399 1.00 92.50 396 ALA A N 1
ATOM 3061 C CA . ALA A 1 396 ? 32.247 -2.131 -33.964 1.00 92.50 396 ALA A CA 1
ATOM 3062 C C . ALA A 1 396 ? 31.748 -0.955 -33.109 1.00 92.50 396 ALA A C 1
ATOM 3064 O O . ALA A 1 396 ? 30.900 -1.140 -32.235 1.00 92.50 396 ALA A O 1
ATOM 3065 N N . VAL A 1 397 ? 32.213 0.267 -33.397 1.00 92.06 397 VAL A N 1
ATOM 3066 C CA . VAL A 1 397 ? 31.767 1.484 -32.701 1.00 92.06 397 VAL A CA 1
ATOM 3067 C C . VAL A 1 397 ? 30.276 1.739 -32.936 1.00 92.06 397 VAL A C 1
ATOM 3069 O O . VAL A 1 397 ? 29.570 2.080 -31.990 1.00 92.06 397 VAL A O 1
ATOM 3072 N N . ARG A 1 398 ? 29.762 1.524 -34.153 1.00 92.25 398 ARG A N 1
ATOM 3073 C CA . ARG A 1 398 ? 28.323 1.630 -34.459 1.00 92.25 398 ARG A CA 1
ATOM 3074 C C . ARG A 1 398 ? 27.475 0.666 -33.619 1.00 92.25 398 ARG A C 1
ATOM 3076 O O . ARG A 1 398 ? 26.468 1.080 -33.047 1.00 92.25 398 ARG A O 1
ATOM 3083 N N . ILE A 1 399 ? 27.886 -0.599 -33.498 1.00 94.06 399 ILE A N 1
ATOM 3084 C CA . ILE A 1 399 ? 27.187 -1.595 -32.663 1.00 94.06 399 ILE A CA 1
ATOM 3085 C C . ILE A 1 399 ? 27.252 -1.198 -31.182 1.00 94.06 399 ILE A C 1
ATOM 3087 O O . ILE A 1 399 ? 26.236 -1.238 -30.486 1.00 94.06 399 ILE A O 1
ATOM 3091 N N . ALA A 1 400 ? 28.416 -0.756 -30.704 1.00 93.44 400 ALA A N 1
ATOM 3092 C CA . ALA A 1 400 ? 28.568 -0.279 -29.334 1.00 93.44 400 ALA A CA 1
ATOM 3093 C C . ALA A 1 400 ? 27.740 0.980 -29.055 1.00 93.44 400 ALA A C 1
ATOM 3095 O O . ALA A 1 400 ? 27.201 1.120 -27.959 1.00 93.44 400 ALA A O 1
ATOM 3096 N N . ARG A 1 401 ? 27.570 1.867 -30.044 1.00 91.69 401 ARG A N 1
ATOM 3097 C CA . ARG A 1 401 ? 26.687 3.030 -29.925 1.00 91.69 401 ARG A CA 1
ATOM 3098 C C . ARG A 1 401 ? 25.240 2.609 -29.722 1.00 91.69 401 ARG A C 1
ATOM 3100 O O . ARG A 1 401 ? 24.587 3.145 -28.835 1.00 91.69 401 ARG A O 1
ATOM 3107 N N . LEU A 1 402 ? 24.748 1.639 -30.496 1.00 93.38 402 LEU A N 1
ATOM 3108 C CA . LEU A 1 402 ? 23.413 1.079 -30.276 1.00 93.38 402 LEU A CA 1
ATOM 3109 C C . LEU A 1 402 ? 23.281 0.510 -28.858 1.00 93.38 402 LEU A C 1
ATOM 3111 O O . LEU A 1 402 ? 22.310 0.819 -28.170 1.00 93.38 402 LEU A O 1
ATOM 3115 N N . ALA A 1 403 ? 24.250 -0.299 -28.417 1.00 95.12 403 ALA A N 1
ATOM 3116 C CA . ALA A 1 403 ? 24.239 -0.869 -27.071 1.00 95.12 403 ALA A CA 1
ATOM 3117 C C . ALA A 1 403 ? 24.187 0.233 -26.002 1.00 95.12 403 ALA A C 1
ATOM 3119 O O . ALA A 1 403 ? 23.382 0.158 -25.076 1.00 95.12 403 ALA A O 1
ATOM 3120 N N . ARG A 1 404 ? 24.985 1.293 -26.171 1.00 93.50 404 ARG A N 1
ATOM 3121 C CA . ARG A 1 404 ? 25.001 2.455 -25.283 1.00 93.50 404 ARG A CA 1
ATOM 3122 C C . ARG A 1 404 ? 23.666 3.195 -25.273 1.00 93.50 404 ARG A C 1
ATOM 3124 O O . ARG A 1 404 ? 23.136 3.431 -24.196 1.00 93.50 404 ARG A O 1
ATOM 3131 N N . GLU A 1 405 ? 23.086 3.526 -26.425 1.00 92.06 405 GLU A N 1
ATOM 3132 C CA . GLU A 1 405 ? 21.804 4.243 -26.458 1.00 92.06 405 GLU A CA 1
ATOM 3133 C C . GLU A 1 405 ? 20.661 3.388 -25.880 1.00 92.06 405 GLU A C 1
ATOM 3135 O O . GLU A 1 405 ? 19.793 3.909 -25.176 1.00 92.06 405 GLU A O 1
ATOM 3140 N N . LEU A 1 406 ? 20.668 2.068 -26.111 1.00 93.56 406 LEU A N 1
ATOM 3141 C CA . LEU A 1 406 ? 19.738 1.145 -25.453 1.00 93.56 406 LEU A CA 1
ATOM 3142 C C . LEU A 1 406 ? 19.948 1.125 -23.936 1.00 93.56 406 LEU A C 1
ATOM 3144 O O . LEU A 1 406 ? 18.967 1.159 -23.193 1.00 93.56 406 LEU A O 1
ATOM 3148 N N . ALA A 1 407 ? 21.194 1.097 -23.464 1.00 94.56 407 ALA A N 1
ATOM 3149 C CA . ALA A 1 407 ? 21.520 1.138 -22.042 1.00 94.56 407 ALA A CA 1
ATOM 3150 C C . ALA A 1 407 ? 21.080 2.465 -21.397 1.00 94.56 407 ALA A C 1
ATOM 3152 O O . ALA A 1 407 ? 20.411 2.446 -20.365 1.00 94.56 407 ALA A O 1
ATOM 3153 N N . GLU A 1 408 ? 21.346 3.605 -22.038 1.00 92.88 408 GLU A N 1
ATOM 3154 C CA . GLU A 1 408 ? 20.895 4.930 -21.597 1.00 92.88 408 GLU A CA 1
ATOM 3155 C C . GLU A 1 408 ? 19.364 5.023 -21.563 1.00 92.88 408 GLU A C 1
ATOM 3157 O O . GLU A 1 408 ? 18.786 5.497 -20.582 1.00 92.88 408 GLU A O 1
ATOM 3162 N N . TYR A 1 409 ? 18.674 4.533 -22.598 1.00 92.44 409 TYR A N 1
ATOM 3163 C CA . TYR A 1 409 ? 17.211 4.465 -22.604 1.00 92.44 409 TYR A CA 1
ATOM 3164 C C . TYR A 1 409 ? 16.693 3.586 -21.463 1.00 92.44 409 TYR A C 1
ATOM 3166 O O . TYR A 1 409 ? 15.747 3.953 -20.764 1.00 92.44 409 TYR A O 1
ATOM 3174 N N . SER A 1 410 ? 17.338 2.446 -21.229 1.00 92.81 410 SER A N 1
ATOM 3175 C CA . SER A 1 410 ? 16.975 1.526 -20.154 1.00 92.81 410 SER A CA 1
ATOM 3176 C C . SER A 1 410 ? 17.133 2.184 -18.789 1.00 92.81 410 SER A C 1
ATOM 3178 O O . SER A 1 410 ? 16.194 2.169 -17.998 1.00 92.81 410 SER A O 1
ATOM 3180 N N . GLN A 1 411 ? 18.268 2.835 -18.544 1.00 93.44 411 GLN A N 1
ATOM 3181 C CA . GLN A 1 411 ? 18.571 3.521 -17.293 1.00 93.44 411 GLN A CA 1
ATOM 3182 C C . GLN A 1 411 ? 17.638 4.706 -17.026 1.00 93.44 411 GLN A C 1
ATOM 3184 O O . GLN A 1 411 ? 17.179 4.884 -15.901 1.00 93.44 411 GLN A O 1
ATOM 3189 N N . ASN A 1 412 ? 17.320 5.496 -18.053 1.00 90.81 412 ASN A N 1
ATOM 3190 C CA . ASN A 1 412 ? 16.527 6.715 -17.895 1.00 90.81 412 ASN A CA 1
ATOM 3191 C C . ASN A 1 412 ? 15.011 6.470 -17.929 1.00 90.81 412 ASN A C 1
ATOM 3193 O O . ASN A 1 412 ? 14.238 7.295 -17.433 1.00 90.81 412 ASN A O 1
ATOM 3197 N N . ILE A 1 413 ? 14.561 5.378 -18.557 1.00 90.69 413 ILE A N 1
ATOM 3198 C CA . ILE A 1 413 ? 13.142 5.151 -18.856 1.00 90.69 413 ILE A CA 1
ATOM 3199 C C . ILE A 1 413 ? 12.622 3.824 -18.304 1.00 90.69 413 ILE A C 1
ATOM 3201 O O . ILE A 1 413 ? 11.573 3.841 -17.670 1.00 90.69 413 ILE A O 1
ATOM 3205 N N . ILE A 1 414 ? 13.293 2.695 -18.550 1.00 92.19 414 ILE A N 1
ATOM 3206 C CA . ILE A 1 414 ? 12.762 1.361 -18.204 1.00 92.19 414 ILE A CA 1
ATOM 3207 C C . ILE A 1 414 ? 12.993 1.040 -16.723 1.00 92.19 414 ILE A C 1
ATOM 3209 O O . ILE A 1 414 ? 12.045 0.716 -16.011 1.00 92.19 414 ILE A O 1
ATOM 3213 N N . LEU A 1 415 ? 14.239 1.139 -16.250 1.00 93.31 415 LEU A N 1
ATOM 3214 C CA . LEU A 1 415 ? 14.616 0.791 -14.878 1.00 93.31 415 LEU A CA 1
ATOM 3215 C C . LEU A 1 415 ? 13.858 1.602 -13.816 1.00 93.31 415 LEU A C 1
ATOM 3217 O O . LEU A 1 415 ? 13.420 0.982 -12.848 1.00 93.31 415 LEU A O 1
ATOM 3221 N N . PRO A 1 416 ? 13.612 2.920 -13.984 1.00 92.75 416 PRO A N 1
ATOM 3222 C CA . PRO A 1 416 ? 12.792 3.674 -13.042 1.00 92.75 416 PRO A CA 1
ATOM 3223 C C . PRO A 1 416 ? 11.374 3.112 -12.898 1.00 92.75 416 PRO A C 1
ATOM 3225 O O . PRO A 1 416 ? 10.882 3.005 -11.782 1.00 92.75 416 PRO A O 1
ATOM 3228 N N . GLU A 1 417 ? 10.734 2.677 -13.990 1.00 91.50 417 GLU A N 1
ATOM 3229 C CA . GLU A 1 417 ? 9.388 2.086 -13.919 1.00 91.50 417 GLU A CA 1
ATOM 3230 C C . GLU A 1 417 ? 9.390 0.732 -13.215 1.00 91.50 417 GLU A C 1
ATOM 3232 O O . GLU A 1 417 ? 8.516 0.454 -12.397 1.00 91.50 417 GLU A O 1
ATOM 3237 N N . VAL A 1 418 ? 10.393 -0.107 -13.487 1.00 94.50 418 VAL A N 1
ATOM 3238 C CA . VAL A 1 418 ? 10.523 -1.404 -12.811 1.00 94.50 418 VAL A CA 1
ATOM 3239 C C . VAL A 1 418 ? 10.828 -1.215 -11.321 1.00 94.50 418 VAL A C 1
ATOM 3241 O O . VAL A 1 418 ? 10.267 -1.928 -10.489 1.00 94.50 418 VAL A O 1
ATOM 3244 N N . ALA A 1 419 ? 11.654 -0.229 -10.964 1.00 94.94 419 ALA A N 1
ATOM 3245 C CA . ALA A 1 419 ? 11.933 0.128 -9.576 1.00 94.94 419 ALA A CA 1
ATOM 3246 C C . ALA A 1 419 ? 10.681 0.662 -8.854 1.00 94.94 419 ALA A C 1
ATOM 3248 O O . ALA A 1 419 ? 10.408 0.251 -7.726 1.00 94.94 419 ALA A O 1
ATOM 3249 N N . SER A 1 420 ? 9.877 1.507 -9.509 1.00 93.69 420 SER A N 1
ATOM 3250 C CA . SER A 1 420 ? 8.580 1.944 -8.979 1.00 93.69 420 SER A CA 1
ATOM 3251 C C . SER A 1 420 ? 7.627 0.766 -8.780 1.00 93.69 420 SER A C 1
ATOM 3253 O O . SER A 1 420 ? 7.053 0.628 -7.703 1.00 93.69 420 SER A O 1
ATOM 3255 N N . ALA A 1 421 ? 7.522 -0.143 -9.756 1.00 93.75 421 ALA A N 1
ATOM 3256 C CA . ALA A 1 421 ? 6.702 -1.347 -9.625 1.00 93.75 421 ALA A CA 1
ATOM 3257 C C . ALA A 1 421 ? 7.124 -2.202 -8.420 1.00 93.75 421 ALA A C 1
ATOM 3259 O O . ALA A 1 421 ? 6.272 -2.636 -7.646 1.00 93.75 421 ALA A O 1
ATOM 3260 N N . ARG A 1 422 ? 8.435 -2.404 -8.231 1.00 94.81 422 ARG A N 1
ATOM 3261 C CA . ARG A 1 422 ? 8.991 -3.091 -7.057 1.00 94.81 422 ARG A CA 1
ATOM 3262 C C . ARG A 1 422 ? 8.567 -2.406 -5.757 1.00 94.81 422 ARG A C 1
ATOM 3264 O O . ARG A 1 422 ? 8.070 -3.083 -4.861 1.00 94.81 422 ARG A O 1
ATOM 3271 N N . SER A 1 423 ? 8.726 -1.086 -5.668 1.00 95.00 423 SER A N 1
ATOM 3272 C CA . SER A 1 423 ? 8.352 -0.316 -4.476 1.00 95.00 423 SER A CA 1
ATOM 3273 C C . SER A 1 423 ? 6.864 -0.470 -4.139 1.00 95.00 423 SER A C 1
ATOM 3275 O O . SER A 1 423 ? 6.522 -0.701 -2.980 1.00 95.00 423 SER A O 1
ATOM 3277 N N . VAL A 1 424 ? 5.981 -0.446 -5.145 1.00 94.25 424 VAL A N 1
ATOM 3278 C CA . VAL A 1 424 ? 4.539 -0.673 -4.950 1.00 94.25 424 VAL A CA 1
ATOM 3279 C C . VAL A 1 424 ? 4.258 -2.090 -4.439 1.00 94.25 424 VAL A C 1
ATOM 3281 O O . VAL A 1 424 ? 3.480 -2.252 -3.502 1.00 94.25 424 VAL A O 1
ATOM 3284 N N . MET A 1 425 ? 4.902 -3.126 -4.990 1.00 94.56 425 MET A N 1
ATOM 3285 C CA . MET A 1 425 ? 4.734 -4.505 -4.500 1.00 94.56 425 MET A CA 1
ATOM 3286 C C . MET A 1 425 ? 5.195 -4.670 -3.047 1.00 94.56 425 MET A C 1
ATOM 3288 O O . MET A 1 425 ? 4.507 -5.310 -2.250 1.00 94.56 425 MET A O 1
ATOM 3292 N N . GLU A 1 426 ? 6.351 -4.098 -2.697 1.00 94.19 426 GLU A N 1
ATOM 3293 C CA . GLU A 1 426 ? 6.891 -4.125 -1.334 1.00 94.19 426 GLU A CA 1
ATOM 3294 C C . GLU A 1 426 ? 5.970 -3.375 -0.358 1.00 94.19 426 GLU A C 1
ATOM 3296 O O . GLU A 1 426 ? 5.677 -3.888 0.725 1.00 94.19 426 GLU A O 1
ATOM 3301 N N . MET A 1 427 ? 5.436 -2.219 -0.768 1.00 94.88 427 MET A N 1
ATOM 3302 C CA . MET A 1 427 ? 4.454 -1.448 -0.003 1.00 94.88 427 MET A CA 1
ATOM 3303 C C . MET A 1 427 ? 3.166 -2.243 0.236 1.00 94.88 427 MET A C 1
ATOM 3305 O O . MET A 1 427 ? 2.731 -2.356 1.383 1.00 94.88 427 MET A O 1
ATOM 3309 N N . LEU A 1 428 ? 2.586 -2.846 -0.810 1.00 94.00 428 LEU A N 1
ATOM 3310 C CA . LEU A 1 428 ? 1.378 -3.671 -0.690 1.00 94.00 428 LEU A CA 1
ATOM 3311 C C . LEU A 1 428 ? 1.602 -4.840 0.272 1.00 94.00 428 LEU A C 1
ATOM 3313 O O . LEU A 1 428 ? 0.780 -5.081 1.155 1.00 94.00 428 LEU A O 1
ATOM 3317 N N . ARG A 1 429 ? 2.741 -5.530 0.146 1.00 95.00 429 ARG A N 1
ATOM 3318 C CA . ARG A 1 429 ? 3.116 -6.626 1.046 1.00 95.00 429 ARG A CA 1
ATOM 3319 C C . ARG A 1 429 ? 3.242 -6.159 2.495 1.00 95.00 429 ARG A C 1
ATOM 3321 O O . ARG A 1 429 ? 2.778 -6.865 3.386 1.00 95.00 429 ARG A O 1
ATOM 3328 N N . SER A 1 430 ? 3.871 -5.008 2.737 1.00 95.25 430 SER A N 1
ATOM 3329 C CA . SER A 1 430 ? 4.007 -4.453 4.088 1.00 95.25 430 SER A CA 1
ATOM 3330 C C . SER A 1 430 ? 2.645 -4.106 4.671 1.00 95.25 430 SER A C 1
ATOM 3332 O O . SER A 1 430 ? 2.293 -4.621 5.722 1.00 95.25 430 SER A O 1
ATOM 3334 N N . ARG A 1 431 ? 1.829 -3.325 3.957 1.00 94.06 431 ARG A N 1
ATOM 3335 C CA . ARG A 1 431 ? 0.536 -2.875 4.484 1.00 94.06 431 ARG A CA 1
ATOM 3336 C C . ARG A 1 431 ? -0.431 -4.022 4.749 1.00 94.06 431 ARG A C 1
ATOM 3338 O O . ARG A 1 431 ? -1.107 -4.017 5.767 1.00 94.06 431 ARG A O 1
ATOM 3345 N N . ILE A 1 432 ? -0.499 -5.018 3.862 1.00 94.25 432 ILE A N 1
ATOM 3346 C CA . ILE A 1 432 ? -1.347 -6.202 4.082 1.00 94.25 432 ILE A CA 1
ATOM 3347 C C . ILE A 1 432 ? -0.872 -6.982 5.318 1.00 94.25 432 ILE A C 1
ATOM 3349 O O . ILE A 1 432 ? -1.700 -7.486 6.074 1.00 94.25 432 ILE A O 1
ATOM 3353 N N . ARG A 1 433 ? 0.445 -7.049 5.561 1.00 95.75 433 ARG A N 1
ATOM 3354 C CA . ARG A 1 433 ? 1.004 -7.653 6.778 1.00 95.75 433 ARG A CA 1
ATOM 3355 C C . ARG A 1 433 ? 0.619 -6.858 8.018 1.00 95.75 433 ARG A C 1
ATOM 3357 O O . ARG A 1 433 ? 0.209 -7.467 8.998 1.00 95.75 433 ARG A O 1
ATOM 3364 N N . ASP A 1 434 ? 0.712 -5.535 7.954 1.00 94.81 434 ASP A N 1
ATOM 3365 C CA . ASP A 1 434 ? 0.352 -4.654 9.064 1.00 94.81 434 ASP A CA 1
ATOM 3366 C C . ASP A 1 434 ? -1.142 -4.793 9.406 1.00 94.81 434 ASP A C 1
ATOM 3368 O O . ASP A 1 434 ? -1.489 -4.917 10.578 1.00 94.81 434 ASP A O 1
ATOM 3372 N N . TYR A 1 435 ? -2.023 -4.892 8.399 1.00 93.81 435 TYR A N 1
ATOM 3373 C CA . TYR A 1 435 ? -3.445 -5.196 8.610 1.00 93.81 435 TYR A CA 1
ATOM 3374 C C . TYR A 1 435 ? -3.667 -6.559 9.266 1.00 93.81 435 TYR A C 1
ATOM 3376 O O . TYR A 1 435 ? -4.463 -6.656 10.194 1.00 93.81 435 TYR A O 1
ATOM 3384 N N . ALA A 1 436 ? -2.979 -7.605 8.800 1.00 94.62 436 ALA A N 1
ATOM 3385 C CA . ALA A 1 436 ? -3.097 -8.934 9.394 1.00 94.62 436 ALA A CA 1
ATOM 3386 C C . ALA A 1 436 ? -2.654 -8.935 10.865 1.00 94.62 436 ALA A C 1
ATOM 3388 O O . ALA A 1 436 ? -3.350 -9.493 11.707 1.00 94.62 436 ALA A O 1
ATOM 3389 N N . TYR A 1 437 ? -1.534 -8.273 11.173 1.00 95.00 437 TYR A N 1
ATOM 3390 C CA . TYR A 1 437 ? -1.011 -8.171 12.534 1.00 95.00 437 TYR A CA 1
ATOM 3391 C C . TYR A 1 437 ? -1.949 -7.387 13.459 1.00 95.00 437 TYR A C 1
ATOM 3393 O O . TYR A 1 437 ? -2.270 -7.884 14.534 1.00 95.00 437 TYR A O 1
ATOM 3401 N N . SER A 1 438 ? -2.418 -6.210 13.024 1.00 93.94 438 SER A N 1
ATOM 3402 C CA . SER A 1 438 ? -3.377 -5.387 13.779 1.00 93.94 438 SER A CA 1
ATOM 3403 C C . SER A 1 438 ? -4.608 -6.225 14.120 1.00 93.94 438 SER A C 1
ATOM 3405 O O . SER A 1 438 ? -4.869 -6.491 15.290 1.00 93.94 438 SER A O 1
ATOM 3407 N N . ILE A 1 439 ? -5.260 -6.793 13.095 1.00 94.19 439 ILE A N 1
ATOM 3408 C CA . ILE A 1 439 ? -6.478 -7.593 13.262 1.00 94.19 439 ILE A CA 1
ATOM 3409 C C . ILE A 1 439 ? -6.246 -8.778 14.210 1.00 94.19 439 ILE A C 1
ATOM 3411 O O . ILE A 1 439 ? -7.098 -9.075 15.044 1.00 94.19 439 ILE A O 1
ATOM 3415 N N . GLU A 1 440 ? -5.107 -9.469 14.113 1.00 94.50 440 GLU A N 1
ATOM 3416 C CA . GLU A 1 440 ? -4.754 -10.538 15.056 1.00 94.50 440 GLU A CA 1
ATOM 3417 C C . GLU A 1 440 ? -4.628 -10.040 16.502 1.00 94.50 440 GLU A C 1
ATOM 3419 O O . GLU A 1 440 ? -5.093 -10.721 17.422 1.00 94.50 440 GLU A O 1
ATOM 3424 N N . GLU A 1 441 ? -4.027 -8.870 16.715 1.00 95.00 441 GLU A N 1
ATOM 3425 C CA . GLU A 1 441 ? -3.879 -8.247 18.030 1.00 95.00 441 GLU A CA 1
ATOM 3426 C C . GLU A 1 441 ? -5.234 -7.829 18.620 1.00 95.00 441 GLU A C 1
ATOM 3428 O O . GLU A 1 441 ? -5.536 -8.181 19.764 1.00 95.00 441 GLU A O 1
ATOM 3433 N N . GLU A 1 442 ? -6.100 -7.180 17.840 1.00 94.19 442 GLU A N 1
ATOM 3434 C CA . GLU A 1 442 ? -7.437 -6.793 18.308 1.00 94.19 442 GLU A CA 1
ATOM 3435 C C . GLU A 1 442 ? -8.318 -8.021 18.607 1.00 94.19 442 GLU A C 1
ATOM 3437 O O . GLU A 1 442 ? -8.994 -8.080 19.639 1.00 94.19 442 GLU A O 1
ATOM 3442 N N . LEU A 1 443 ? -8.261 -9.074 17.778 1.00 95.06 443 LEU A N 1
ATOM 3443 C CA . LEU A 1 443 ? -8.952 -10.336 18.076 1.00 95.06 443 LEU A CA 1
ATOM 3444 C C . LEU A 1 443 ? -8.412 -11.005 19.345 1.00 95.06 443 LEU A C 1
ATOM 3446 O O . LEU A 1 443 ? -9.185 -11.590 20.110 1.00 95.06 443 LEU A O 1
ATOM 3450 N N . LYS A 1 444 ? -7.102 -10.916 19.601 1.00 95.12 444 LYS A N 1
ATOM 3451 C CA . LYS A 1 444 ? -6.490 -11.404 20.843 1.00 95.12 444 LYS A CA 1
ATOM 3452 C C . LYS A 1 444 ? -6.976 -10.607 22.056 1.00 95.12 444 LYS A C 1
ATOM 3454 O O . LYS A 1 444 ? -7.225 -11.210 23.101 1.00 95.12 444 LYS A O 1
ATOM 3459 N N . ASN A 1 445 ? -7.162 -9.295 21.924 1.00 95.06 445 ASN A N 1
ATOM 3460 C CA . ASN A 1 445 ? -7.718 -8.455 22.985 1.00 95.06 445 ASN A CA 1
ATOM 3461 C C . ASN A 1 445 ? -9.177 -8.816 23.279 1.00 95.06 445 ASN A C 1
ATOM 3463 O O . ASN A 1 445 ? -9.519 -9.053 24.438 1.00 95.06 445 ASN A O 1
ATOM 3467 N N . ILE A 1 446 ? -10.012 -8.952 22.242 1.00 95.31 446 ILE A N 1
ATOM 3468 C CA . ILE A 1 446 ? -11.402 -9.415 22.382 1.00 95.31 446 ILE A CA 1
ATOM 3469 C C . ILE A 1 446 ? -11.432 -10.772 23.089 1.00 95.31 446 ILE A C 1
ATOM 3471 O O . ILE A 1 446 ? -12.154 -10.944 24.069 1.00 95.31 446 ILE A O 1
ATOM 3475 N N . ARG A 1 447 ? -10.604 -11.724 22.645 1.00 95.69 447 ARG A N 1
ATOM 3476 C CA . ARG A 1 447 ? -10.480 -13.041 23.276 1.00 95.69 447 ARG A CA 1
ATOM 3477 C C . ARG A 1 447 ? -10.120 -12.936 24.760 1.00 95.69 447 ARG A C 1
ATOM 3479 O O . ARG A 1 447 ? -10.792 -13.549 25.581 1.00 95.69 447 ARG A O 1
ATOM 3486 N N . SER A 1 448 ? -9.092 -12.160 25.101 1.00 94.69 448 SER A N 1
ATOM 3487 C CA . SER A 1 448 ? -8.629 -11.978 26.483 1.00 94.69 448 SER A CA 1
ATOM 3488 C C . SER A 1 448 ? -9.721 -11.396 27.388 1.00 94.69 448 SER A C 1
ATOM 3490 O O . SER A 1 448 ? -9.921 -11.861 28.513 1.00 94.69 448 SER A O 1
ATOM 3492 N N . LEU A 1 449 ? -10.480 -10.418 26.881 1.00 94.38 449 LEU A N 1
ATOM 3493 C CA . LEU A 1 449 ? -11.620 -9.832 27.588 1.00 94.38 449 LEU A CA 1
ATOM 3494 C C . LEU A 1 449 ? -12.727 -10.866 27.823 1.00 94.38 449 LEU A C 1
ATOM 3496 O O . LEU A 1 449 ? -13.228 -10.985 28.944 1.00 94.38 449 LEU A O 1
ATOM 3500 N N . LEU A 1 450 ? -13.070 -11.650 26.796 1.00 94.00 450 LEU A N 1
ATOM 3501 C CA . LEU A 1 450 ? -14.073 -12.705 26.913 1.00 94.00 450 LEU A CA 1
ATOM 3502 C C . LEU A 1 450 ? -13.634 -13.799 27.900 1.00 94.00 450 LEU A C 1
ATOM 3504 O O . LEU A 1 450 ? -14.419 -14.168 28.766 1.00 94.00 450 LEU A O 1
ATOM 3508 N N . GLU A 1 451 ? -12.392 -14.283 27.843 1.00 93.31 451 GLU A N 1
ATOM 3509 C CA . GLU A 1 451 ? -11.869 -15.307 28.769 1.00 93.31 451 GLU A CA 1
ATOM 3510 C C . GLU A 1 451 ? -11.818 -14.805 30.225 1.00 93.31 451 GLU A C 1
ATOM 3512 O O . GLU A 1 451 ? -12.163 -15.525 31.169 1.00 93.31 451 GLU A O 1
ATOM 3517 N N . SER A 1 452 ? -11.429 -13.543 30.421 1.00 90.19 452 SER A N 1
ATOM 3518 C CA . SER A 1 452 ? -11.284 -12.962 31.757 1.00 90.19 452 SER A CA 1
ATOM 3519 C C . SER A 1 452 ? -12.633 -12.762 32.450 1.00 90.19 452 SER A C 1
ATOM 3521 O O . SER A 1 452 ? -12.774 -13.128 33.621 1.00 90.19 452 SER A O 1
ATOM 3523 N N . TYR A 1 453 ? -13.635 -12.241 31.735 1.00 88.69 453 TYR A N 1
ATOM 3524 C CA . TYR A 1 453 ? -14.879 -11.754 32.346 1.00 88.69 453 TYR A CA 1
ATOM 3525 C C . TYR A 1 453 ? -16.135 -12.542 31.968 1.00 88.69 453 TYR A C 1
ATOM 3527 O O . TYR A 1 453 ? -17.024 -12.674 32.804 1.00 88.69 453 TYR A O 1
ATOM 3535 N N . VAL A 1 454 ? -16.210 -13.077 30.749 1.00 90.50 454 VAL A N 1
ATOM 3536 C CA . VAL A 1 454 ? -17.461 -13.595 30.171 1.00 90.50 454 VAL A CA 1
ATOM 3537 C C . VAL A 1 454 ? -17.521 -15.122 30.193 1.00 90.50 454 VAL A C 1
ATOM 3539 O O . VAL A 1 454 ? -18.542 -15.690 30.567 1.00 90.50 454 VAL A O 1
ATOM 3542 N N . SER A 1 455 ? -16.434 -15.793 29.812 1.00 91.50 455 SER A N 1
ATOM 3543 C CA . SER A 1 455 ? -16.416 -17.225 29.511 1.00 91.50 455 SER A CA 1
ATOM 3544 C C . SER A 1 455 ? -15.866 -18.084 30.649 1.00 91.50 455 SER A C 1
ATOM 3546 O O . SER A 1 455 ? -14.853 -17.749 31.266 1.00 91.50 455 SER A O 1
ATOM 3548 N N . LEU A 1 456 ? -16.497 -19.238 30.881 1.00 88.06 456 LEU A N 1
ATOM 3549 C CA . LEU A 1 456 ? -16.001 -20.310 31.756 1.00 88.06 456 LEU A CA 1
ATOM 3550 C C . LEU A 1 456 ? -14.830 -21.096 31.144 1.00 88.06 456 LEU A C 1
ATOM 3552 O O . LEU A 1 456 ? -14.051 -21.708 31.874 1.00 88.06 456 LEU A O 1
ATOM 3556 N N . SER A 1 457 ? -14.708 -21.095 29.817 1.00 87.44 457 SER A N 1
ATOM 3557 C CA . SER A 1 457 ? -13.731 -21.890 29.066 1.00 87.44 457 SER A CA 1
ATOM 3558 C C . SER A 1 457 ? -12.857 -21.010 28.164 1.00 87.44 457 SER A C 1
ATOM 3560 O O . SER A 1 457 ? -13.271 -19.902 27.809 1.00 87.44 457 SER A O 1
ATOM 3562 N N . PRO A 1 458 ? -11.655 -21.474 27.766 1.00 88.81 458 PRO A N 1
ATOM 3563 C CA . PRO A 1 458 ? -10.829 -20.764 26.793 1.00 88.81 458 PRO A CA 1
ATOM 3564 C C . PRO A 1 458 ? -11.606 -20.504 25.499 1.00 88.81 458 PRO A C 1
ATOM 3566 O O . PRO A 1 458 ? -12.228 -21.414 24.954 1.00 88.81 458 PRO A O 1
ATOM 3569 N N . VAL A 1 459 ? -11.552 -19.273 24.995 1.00 91.88 459 VAL A N 1
ATOM 3570 C CA . VAL A 1 459 ? -12.305 -18.854 23.810 1.00 91.88 459 VAL A CA 1
ATOM 3571 C C . VAL A 1 459 ? -11.377 -18.902 22.607 1.00 91.88 459 VAL A C 1
ATOM 3573 O O . VAL A 1 459 ? -10.339 -18.249 22.584 1.00 91.88 459 VAL A O 1
ATOM 3576 N N . SER A 1 460 ? -11.740 -19.641 21.565 1.00 91.88 460 SER A N 1
ATOM 3577 C CA . SER A 1 460 ? -11.044 -19.562 20.277 1.00 91.88 460 SER A CA 1
ATOM 3578 C C . SER A 1 460 ? -11.834 -18.686 19.314 1.00 91.88 460 SER A C 1
ATOM 3580 O O . SER A 1 460 ? -13.022 -18.929 19.116 1.00 91.88 460 SER A O 1
ATOM 3582 N N . ILE A 1 461 ? -11.172 -17.713 18.688 1.00 94.06 461 ILE A N 1
ATOM 3583 C CA . ILE A 1 461 ? -11.763 -16.862 17.651 1.00 94.06 461 ILE A CA 1
ATOM 3584 C C . ILE A 1 461 ? -11.042 -17.133 16.333 1.00 94.06 461 ILE A C 1
ATOM 3586 O O . ILE A 1 461 ? -9.818 -17.033 16.260 1.00 94.06 461 ILE A O 1
ATOM 3590 N N . SER A 1 462 ? -11.801 -17.468 15.295 1.00 92.31 462 SER A N 1
ATOM 3591 C CA . SER A 1 462 ? -11.320 -17.622 13.924 1.00 92.31 462 SER A CA 1
ATOM 3592 C C . SER A 1 462 ? -12.107 -16.702 12.994 1.00 92.31 462 SER A C 1
ATOM 3594 O O . SER A 1 462 ? -13.338 -16.659 13.034 1.00 92.31 462 SER A O 1
ATOM 3596 N N . LEU A 1 463 ? -11.382 -15.935 12.178 1.00 95.06 463 LEU A N 1
ATOM 3597 C CA . LEU A 1 463 ? -11.942 -14.963 11.244 1.00 95.06 463 LEU A CA 1
ATOM 3598 C C . LEU A 1 463 ? -11.427 -15.259 9.832 1.00 95.06 463 LEU A C 1
ATOM 3600 O O . LEU A 1 463 ? -10.224 -15.169 9.591 1.00 95.06 463 LEU A O 1
ATOM 3604 N N . GLY A 1 464 ? -12.333 -15.545 8.892 1.00 92.06 464 GLY A N 1
ATOM 3605 C CA . GLY A 1 464 ? -11.980 -15.879 7.503 1.00 92.06 464 GLY A CA 1
ATOM 3606 C C . GLY A 1 464 ? -11.120 -14.814 6.806 1.00 92.06 464 GLY A C 1
ATOM 3607 O O . GLY A 1 464 ? -10.222 -15.149 6.038 1.00 92.06 464 GLY A O 1
ATOM 3608 N N . LEU A 1 465 ? -11.307 -13.534 7.152 1.00 93.31 465 LEU A N 1
ATOM 3609 C CA . LEU A 1 465 ? -10.500 -12.427 6.627 1.00 93.31 465 LEU A CA 1
ATOM 3610 C C . LEU A 1 465 ? -8.999 -12.568 6.934 1.00 93.31 465 LEU A C 1
ATOM 3612 O O . LEU A 1 465 ? -8.176 -12.217 6.093 1.00 93.31 465 LEU A O 1
ATOM 3616 N N . LEU A 1 466 ? -8.621 -13.081 8.110 1.00 93.56 466 LEU A N 1
ATOM 3617 C CA . LEU A 1 466 ? -7.207 -13.292 8.442 1.00 93.56 466 LEU A CA 1
ATOM 3618 C C . LEU A 1 466 ? -6.578 -14.385 7.585 1.00 93.56 466 LEU A C 1
ATOM 3620 O O . LEU A 1 466 ? -5.421 -14.272 7.183 1.00 93.56 466 LEU A O 1
ATOM 3624 N N . GLU A 1 467 ? -7.340 -15.432 7.278 1.00 91.94 467 GLU A N 1
ATOM 3625 C CA . GLU A 1 467 ? -6.886 -16.479 6.371 1.00 91.94 467 GLU A CA 1
ATOM 3626 C C . GLU A 1 467 ? -6.717 -15.935 4.947 1.00 91.94 467 GLU A C 1
ATOM 3628 O O . GLU A 1 467 ? -5.696 -16.200 4.311 1.00 91.94 467 GLU A O 1
ATOM 3633 N N . ASP A 1 468 ? -7.655 -15.104 4.481 1.00 93.38 468 ASP A N 1
ATOM 3634 C CA . ASP A 1 468 ? -7.547 -14.405 3.197 1.00 93.38 468 ASP A CA 1
ATOM 3635 C C . ASP A 1 468 ? -6.311 -13.489 3.148 1.00 93.38 468 ASP A C 1
ATOM 363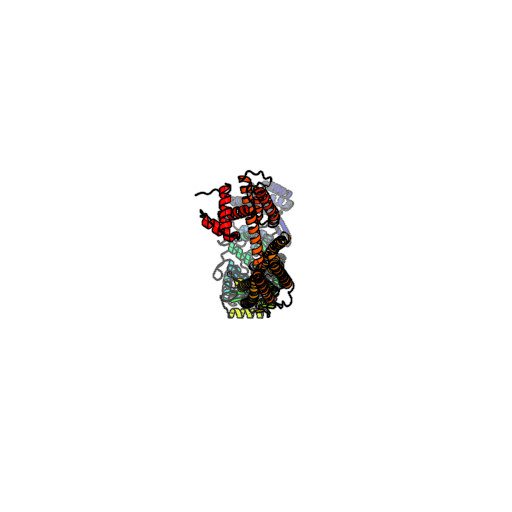7 O O . ASP A 1 468 ? -5.582 -13.498 2.155 1.00 93.38 468 ASP A O 1
ATOM 3641 N N . LEU A 1 469 ? -6.023 -12.737 4.218 1.00 95.00 469 LEU A N 1
ATOM 3642 C CA . LEU A 1 469 ? -4.839 -11.874 4.312 1.00 95.00 469 LEU A CA 1
ATOM 3643 C C . LEU A 1 469 ? -3.532 -12.679 4.281 1.00 95.00 469 LEU A C 1
ATOM 3645 O O . LEU A 1 469 ? -2.611 -12.321 3.544 1.00 95.00 469 LEU A O 1
ATOM 3649 N N . ARG A 1 470 ? -3.452 -13.787 5.029 1.00 94.62 470 ARG A N 1
ATOM 3650 C CA . ARG A 1 470 ? -2.278 -14.678 5.044 1.00 94.62 470 ARG A CA 1
ATOM 3651 C C . ARG A 1 470 ? -2.042 -15.315 3.673 1.00 94.62 470 ARG A C 1
ATOM 3653 O O . ARG A 1 470 ? -0.941 -15.190 3.138 1.00 94.62 470 ARG A O 1
ATOM 3660 N N . LYS A 1 471 ? -3.089 -15.876 3.053 1.00 95.06 471 LYS A N 1
ATOM 3661 C CA . LYS A 1 471 ? -3.035 -16.391 1.672 1.00 95.06 471 LYS A CA 1
ATOM 3662 C C . LYS A 1 471 ? -2.634 -15.299 0.682 1.00 95.06 471 LYS A C 1
ATOM 3664 O O . LYS A 1 471 ? -1.845 -15.546 -0.225 1.00 95.06 471 LYS A O 1
ATOM 3669 N N . GLY A 1 472 ? -3.127 -14.075 0.869 1.00 94.81 472 GLY A N 1
ATOM 3670 C CA . GLY A 1 472 ? -2.734 -12.914 0.074 1.00 94.81 472 GLY A CA 1
ATOM 3671 C C . GLY A 1 472 ? -1.239 -12.601 0.170 1.00 94.81 472 GLY A C 1
ATOM 3672 O O . GLY A 1 472 ? -0.591 -12.391 -0.853 1.00 94.81 472 GLY A O 1
ATOM 3673 N N . LEU A 1 473 ? -0.663 -12.612 1.375 1.00 95.75 473 LEU A N 1
ATOM 3674 C CA . LEU A 1 473 ? 0.769 -12.365 1.598 1.00 95.75 473 LEU A CA 1
ATOM 3675 C C . LEU A 1 473 ? 1.661 -13.454 1.000 1.00 95.75 473 LEU A C 1
ATOM 3677 O O . LEU A 1 473 ? 2.704 -13.138 0.410 1.00 95.75 473 LEU A O 1
ATOM 3681 N N . GLU A 1 474 ? 1.255 -14.715 1.145 1.00 95.62 474 GLU A N 1
ATOM 3682 C CA . GLU A 1 474 ? 1.907 -15.854 0.498 1.00 95.62 474 GLU A CA 1
ATOM 3683 C C . GLU A 1 474 ? 1.873 -15.660 -1.014 1.00 95.62 474 GLU A C 1
ATOM 3685 O O . GLU A 1 474 ? 2.920 -15.661 -1.663 1.00 95.62 474 GLU A O 1
ATOM 3690 N N . ARG A 1 475 ? 0.698 -15.329 -1.559 1.00 95.69 475 ARG A N 1
ATOM 3691 C CA . ARG A 1 475 ? 0.521 -15.158 -2.996 1.00 95.69 475 ARG A CA 1
ATOM 3692 C C . ARG A 1 475 ? 1.314 -13.989 -3.579 1.00 95.69 475 ARG A C 1
ATOM 3694 O O . ARG A 1 475 ? 1.900 -14.130 -4.650 1.00 95.69 475 ARG A O 1
ATOM 3701 N N . ILE A 1 476 ? 1.406 -12.854 -2.878 1.00 94.81 476 ILE A N 1
ATOM 3702 C CA . ILE A 1 476 ? 2.302 -11.752 -3.280 1.00 94.81 476 ILE A CA 1
ATOM 3703 C C . ILE A 1 476 ? 3.751 -12.243 -3.335 1.00 94.81 476 ILE A C 1
ATOM 3705 O O . ILE A 1 476 ? 4.459 -11.971 -4.304 1.00 94.81 476 ILE A O 1
ATOM 3709 N N . SER A 1 477 ? 4.194 -12.976 -2.312 1.00 93.88 477 SER A N 1
ATOM 3710 C CA . SER A 1 477 ? 5.568 -13.486 -2.232 1.00 93.88 477 SER A CA 1
ATOM 3711 C C . SER A 1 477 ? 5.867 -14.479 -3.362 1.00 93.88 477 SER A C 1
ATOM 3713 O O . SER A 1 477 ? 6.929 -14.397 -3.985 1.00 93.88 477 SER A O 1
ATOM 3715 N N . GLU A 1 478 ? 4.916 -15.356 -3.686 1.00 95.31 478 GLU A N 1
ATOM 3716 C CA . GLU A 1 478 ? 4.994 -16.263 -4.832 1.00 95.31 478 GLU A CA 1
ATOM 3717 C C . GLU A 1 478 ? 5.107 -15.494 -6.149 1.00 95.31 478 GLU A C 1
ATOM 3719 O O . GLU A 1 478 ? 6.034 -15.737 -6.914 1.00 95.31 478 GLU A O 1
ATOM 3724 N N . ILE A 1 479 ? 4.222 -14.527 -6.417 1.00 94.81 479 ILE A N 1
ATOM 3725 C CA . ILE A 1 479 ? 4.245 -13.767 -7.677 1.00 94.81 479 ILE A CA 1
ATOM 3726 C C . ILE A 1 479 ? 5.561 -12.993 -7.829 1.00 94.81 479 ILE A C 1
ATOM 3728 O O . ILE A 1 479 ? 6.157 -12.985 -8.911 1.00 94.81 479 ILE A O 1
ATOM 3732 N N . VAL A 1 480 ? 6.046 -12.367 -6.754 1.00 91.88 480 VAL A N 1
ATOM 3733 C CA . VAL A 1 480 ? 7.313 -11.621 -6.760 1.00 91.88 480 VAL A CA 1
ATOM 3734 C C . VAL A 1 480 ? 8.489 -12.540 -7.096 1.00 91.88 480 VAL A C 1
ATOM 3736 O O . VAL A 1 480 ? 9.300 -12.194 -7.954 1.00 91.88 480 VAL A O 1
ATOM 3739 N N . THR A 1 481 ? 8.557 -13.729 -6.498 1.00 90.81 481 THR A N 1
ATOM 3740 C CA . THR A 1 481 ? 9.678 -14.672 -6.680 1.00 90.81 481 THR A CA 1
ATOM 3741 C C . THR A 1 481 ? 9.547 -15.570 -7.912 1.00 90.81 481 THR A C 1
ATOM 3743 O O . THR A 1 481 ? 10.544 -16.104 -8.390 1.00 90.81 481 THR A O 1
ATOM 3746 N N . MET A 1 482 ? 8.346 -15.700 -8.477 1.00 92.19 482 MET A N 1
ATOM 3747 C CA . MET A 1 482 ? 8.066 -16.564 -9.622 1.00 92.19 482 MET A CA 1
ATOM 3748 C C . MET A 1 482 ? 8.892 -16.164 -10.852 1.00 92.19 482 MET A C 1
ATOM 3750 O O . MET A 1 482 ? 8.746 -15.062 -11.385 1.00 92.19 482 MET A O 1
ATOM 3754 N N . ALA A 1 483 ? 9.711 -17.079 -11.363 1.00 90.44 483 ALA A N 1
ATOM 3755 C CA . ALA A 1 483 ? 10.287 -16.956 -12.697 1.00 90.44 483 ALA A CA 1
ATOM 3756 C C . ALA A 1 483 ? 9.242 -17.413 -13.726 1.00 90.44 483 ALA A C 1
ATOM 3758 O O . ALA A 1 483 ? 8.876 -18.587 -13.760 1.00 90.44 483 ALA A O 1
ATOM 3759 N N . ILE A 1 484 ? 8.722 -16.490 -14.539 1.00 93.06 484 ILE A N 1
ATOM 3760 C CA . ILE A 1 484 ? 7.740 -16.804 -15.581 1.00 93.06 484 ILE A CA 1
ATOM 3761 C C . ILE A 1 484 ? 8.516 -17.092 -16.870 1.00 93.06 484 ILE A C 1
ATOM 3763 O O . ILE A 1 484 ? 9.197 -16.192 -17.369 1.00 93.06 484 ILE A O 1
ATOM 3767 N N . PRO A 1 485 ? 8.421 -18.308 -17.441 1.00 92.25 485 PRO A N 1
ATOM 3768 C CA . PRO A 1 485 ? 9.025 -18.594 -18.734 1.00 92.25 485 PRO A CA 1
ATOM 3769 C C . PRO A 1 485 ? 8.531 -17.611 -19.793 1.00 92.25 485 PRO A C 1
ATOM 3771 O O . PRO A 1 485 ? 7.347 -17.263 -19.827 1.00 92.25 485 PRO A O 1
ATOM 3774 N N . ARG A 1 486 ? 9.436 -17.188 -20.677 1.00 88.50 486 ARG A N 1
ATOM 3775 C CA . ARG A 1 486 ? 9.165 -16.181 -21.708 1.00 88.50 486 ARG A CA 1
ATOM 3776 C C . ARG A 1 486 ? 7.920 -16.501 -22.535 1.00 88.50 486 ARG A C 1
ATOM 3778 O O . ARG A 1 486 ? 7.085 -15.624 -22.729 1.00 88.50 486 ARG A O 1
ATOM 3785 N N . ASP A 1 487 ? 7.795 -17.735 -23.007 1.00 93.19 487 ASP A N 1
ATOM 3786 C CA . ASP A 1 487 ? 6.706 -18.107 -23.914 1.00 93.19 487 ASP A CA 1
ATOM 3787 C C . ASP A 1 487 ? 5.355 -18.059 -23.199 1.00 93.19 487 ASP A C 1
ATOM 3789 O O . ASP A 1 487 ? 4.419 -17.448 -23.705 1.00 93.19 487 ASP A O 1
ATOM 3793 N N . ARG A 1 488 ? 5.297 -18.537 -21.948 1.00 94.94 488 ARG A N 1
ATOM 3794 C CA . ARG A 1 488 ? 4.112 -18.393 -21.091 1.00 94.94 488 ARG A CA 1
ATOM 3795 C C . ARG A 1 488 ? 3.748 -16.924 -20.865 1.00 94.94 488 ARG A C 1
ATOM 3797 O O . ARG A 1 488 ? 2.581 -16.561 -20.961 1.00 94.94 488 ARG A O 1
ATOM 3804 N N . PHE A 1 489 ? 4.735 -16.074 -20.578 1.00 95.69 489 PHE A N 1
ATOM 3805 C CA . PHE A 1 489 ? 4.509 -14.637 -20.416 1.00 95.69 489 PHE A CA 1
ATOM 3806 C C . PHE A 1 489 ? 3.907 -14.019 -21.686 1.00 95.69 489 PHE A C 1
ATOM 3808 O O . PHE A 1 489 ? 2.906 -13.312 -21.605 1.00 95.69 489 PHE A O 1
ATOM 3815 N N . LEU A 1 490 ? 4.467 -14.304 -22.862 1.00 94.44 490 LEU A N 1
ATOM 3816 C CA . LEU A 1 490 ? 3.962 -13.760 -24.123 1.00 94.44 490 LEU A CA 1
ATOM 3817 C C . LEU A 1 490 ? 2.570 -14.291 -24.485 1.00 94.44 490 LEU A C 1
ATOM 3819 O O . LEU A 1 490 ? 1.737 -13.500 -24.926 1.00 94.44 490 LEU A O 1
ATOM 3823 N N . GLU A 1 491 ? 2.302 -15.578 -24.257 1.00 96.06 491 GLU A N 1
ATOM 3824 C CA . GLU A 1 491 ? 0.978 -16.185 -24.445 1.00 96.06 491 GLU A CA 1
ATOM 3825 C C . GLU A 1 491 ? -0.083 -15.531 -23.553 1.00 96.06 491 GLU A C 1
ATOM 3827 O O . GLU A 1 491 ? -1.188 -15.229 -24.014 1.00 96.06 491 GLU A O 1
ATOM 3832 N N . ASP A 1 492 ? 0.250 -15.269 -22.286 1.00 95.69 492 ASP A N 1
ATOM 3833 C CA . ASP A 1 492 ? -0.648 -14.591 -21.355 1.00 95.69 492 ASP A CA 1
ATOM 3834 C C . ASP A 1 492 ? -0.948 -13.157 -21.820 1.00 95.69 492 ASP A C 1
ATOM 3836 O O . ASP A 1 492 ? -2.111 -12.741 -21.851 1.00 95.69 492 ASP A O 1
ATOM 3840 N N . ILE A 1 493 ? 0.073 -12.399 -22.242 1.00 95.94 493 ILE A N 1
ATOM 3841 C CA . ILE A 1 493 ? -0.126 -11.039 -22.764 1.00 95.94 493 ILE A CA 1
ATOM 3842 C C . ILE A 1 493 ? -0.935 -11.050 -24.060 1.00 95.94 493 ILE A C 1
ATOM 3844 O O . ILE A 1 493 ? -1.812 -10.202 -24.236 1.00 95.94 493 ILE A O 1
ATOM 3848 N N . GLU A 1 494 ? -0.692 -12.005 -24.954 1.00 95.25 494 GLU A N 1
ATOM 3849 C CA . GLU A 1 494 ? -1.465 -12.135 -26.184 1.00 95.25 494 GLU A CA 1
ATOM 3850 C C . GLU A 1 494 ? -2.937 -12.435 -25.880 1.00 95.25 494 GLU A C 1
ATOM 3852 O O . GLU A 1 494 ? -3.836 -11.824 -26.467 1.00 95.25 494 GLU A O 1
ATOM 3857 N N . ARG A 1 495 ? -3.203 -13.317 -24.913 1.00 95.38 495 ARG A N 1
ATOM 3858 C CA . ARG A 1 495 ? -4.561 -13.611 -24.445 1.00 95.38 495 ARG A CA 1
ATOM 3859 C C . ARG A 1 495 ? -5.239 -12.362 -23.883 1.00 95.38 495 ARG A C 1
ATOM 3861 O O . ARG A 1 495 ? -6.373 -12.075 -24.267 1.00 95.38 495 ARG A O 1
ATOM 3868 N N . LEU A 1 496 ? -4.536 -11.590 -23.050 1.00 94.12 496 LEU A N 1
ATOM 3869 C CA . LEU A 1 496 ? -5.025 -10.317 -22.504 1.00 94.12 496 LEU A CA 1
ATOM 3870 C C . LEU A 1 496 ? -5.292 -9.273 -23.592 1.00 94.12 496 LEU A C 1
ATOM 3872 O O . LEU A 1 496 ? -6.264 -8.518 -23.522 1.00 94.12 496 LEU A O 1
ATOM 3876 N N . TRP A 1 497 ? -4.437 -9.214 -24.610 1.00 93.56 497 TRP A N 1
ATOM 3877 C CA . TRP A 1 497 ? -4.615 -8.309 -25.738 1.00 93.56 497 TRP A CA 1
ATOM 3878 C C . TRP A 1 497 ? -5.838 -8.686 -26.578 1.00 93.56 497 TRP A C 1
ATOM 3880 O O . TRP A 1 497 ? -6.616 -7.811 -26.960 1.00 93.56 497 TRP A O 1
ATOM 3890 N N . ARG A 1 498 ? -6.045 -9.985 -26.828 1.00 94.12 498 ARG A N 1
ATOM 3891 C CA . ARG A 1 498 ? -7.215 -10.500 -27.554 1.00 94.12 498 ARG A CA 1
ATOM 3892 C C . ARG A 1 498 ? -8.517 -10.262 -26.786 1.00 94.12 498 ARG A C 1
ATOM 3894 O O . ARG A 1 498 ? -9.509 -9.899 -27.411 1.00 94.12 498 ARG A O 1
ATOM 3901 N N . SER A 1 499 ? -8.518 -10.416 -25.459 1.00 92.62 499 SER A N 1
ATOM 3902 C CA . SER A 1 499 ? -9.715 -10.196 -24.635 1.00 92.62 499 SER A CA 1
ATOM 3903 C C . SER A 1 499 ? -10.067 -8.719 -24.452 1.00 92.62 499 SER A C 1
ATOM 3905 O O . SER A 1 499 ? -11.233 -8.385 -24.264 1.00 92.62 499 SER A O 1
ATOM 3907 N N . SER A 1 500 ? -9.068 -7.833 -24.490 1.00 87.81 500 SER A N 1
ATOM 3908 C CA . SER A 1 500 ? -9.216 -6.441 -24.056 1.00 87.81 500 SER A CA 1
ATOM 3909 C C . SER A 1 500 ? -8.520 -5.466 -25.010 1.00 87.81 500 SER A C 1
ATOM 3911 O O . SER A 1 500 ? -7.775 -4.593 -24.571 1.00 87.81 500 SER A O 1
ATOM 3913 N N . ARG A 1 501 ? -8.761 -5.580 -26.320 1.00 86.31 501 ARG A N 1
ATOM 3914 C CA . ARG A 1 501 ? -8.019 -4.843 -27.360 1.00 86.31 501 ARG A CA 1
ATOM 3915 C C . ARG A 1 501 ? -8.134 -3.313 -27.258 1.00 86.31 501 ARG A C 1
ATOM 3917 O O . ARG A 1 501 ? -9.182 -2.750 -26.954 1.00 86.31 501 ARG A O 1
ATOM 3924 N N . GLY A 1 502 ? -7.051 -2.617 -27.598 1.00 85.81 502 GLY A N 1
ATOM 3925 C CA . GLY A 1 502 ? -7.024 -1.158 -27.701 1.00 85.81 502 GLY A CA 1
ATOM 3926 C C . GLY A 1 502 ? -7.068 -0.465 -26.338 1.00 85.81 502 GLY A C 1
ATOM 3927 O O . GLY A 1 502 ? -6.307 -0.814 -25.437 1.00 85.81 502 GLY A O 1
ATOM 3928 N N . LYS A 1 503 ? -7.955 0.522 -26.158 1.00 85.81 503 LYS A N 1
ATOM 3929 C CA . LYS A 1 503 ? -8.030 1.326 -24.919 1.00 85.81 503 LYS A CA 1
ATOM 3930 C C . LYS A 1 503 ? -8.459 0.546 -23.673 1.00 85.81 503 LYS A C 1
ATOM 3932 O O . LYS A 1 503 ? -8.320 1.072 -22.571 1.00 85.81 503 LYS A O 1
ATOM 3937 N N . SER A 1 504 ? -9.018 -0.655 -23.817 1.00 87.50 504 SER A N 1
ATOM 3938 C CA . SER A 1 504 ? -9.353 -1.536 -22.688 1.00 87.50 504 SER A CA 1
ATOM 3939 C C . SER A 1 504 ? -8.172 -2.375 -22.200 1.00 87.50 504 SER A C 1
ATOM 3941 O O . SER A 1 504 ? -8.297 -3.051 -21.182 1.00 87.50 504 SER A O 1
ATOM 3943 N N . PHE A 1 505 ? -7.036 -2.348 -22.900 1.00 92.31 505 PHE A N 1
ATOM 3944 C CA . PHE A 1 505 ? -5.897 -3.180 -22.544 1.00 92.31 505 PHE A CA 1
ATOM 3945 C C . PHE A 1 505 ? -5.291 -2.716 -21.209 1.00 92.31 505 PHE A C 1
ATOM 3947 O O . PHE A 1 505 ? -5.037 -1.514 -21.059 1.00 92.31 505 PHE A O 1
ATOM 3954 N N . PRO A 1 506 ? -5.009 -3.623 -20.250 1.00 90.06 506 PRO A N 1
ATOM 3955 C CA . PRO A 1 506 ? -4.496 -3.246 -18.930 1.00 90.06 506 PRO A CA 1
ATOM 3956 C C . PRO A 1 506 ? -3.177 -2.472 -18.959 1.00 90.06 506 PRO A C 1
ATOM 3958 O O . PRO A 1 506 ? -2.888 -1.726 -18.038 1.00 90.06 506 PRO A O 1
ATOM 3961 N N . PHE A 1 507 ? -2.392 -2.583 -20.028 1.00 92.69 507 PHE A N 1
ATOM 3962 C CA . PHE A 1 507 ? -1.136 -1.843 -20.164 1.00 92.69 507 PHE A CA 1
ATOM 3963 C C . PHE A 1 507 ? -1.215 -0.713 -21.191 1.00 92.69 507 PHE A C 1
ATOM 3965 O O . PHE A 1 507 ? -0.192 -0.246 -21.697 1.00 92.69 507 PHE A O 1
ATOM 3972 N N . HIS A 1 508 ? -2.426 -0.257 -21.529 1.00 91.19 508 HIS A N 1
ATOM 3973 C CA . HIS A 1 508 ? -2.599 0.876 -22.427 1.00 91.19 508 HIS A CA 1
ATOM 3974 C C . HIS A 1 508 ? -1.985 2.143 -21.813 1.00 91.19 508 HIS A C 1
ATOM 3976 O O . HIS A 1 508 ? -2.347 2.546 -20.703 1.00 91.19 508 HIS A O 1
ATOM 3982 N N . PHE A 1 509 ? -1.098 2.809 -22.557 1.00 85.50 509 PHE A N 1
ATOM 3983 C CA . PHE A 1 509 ? -0.289 3.929 -22.055 1.00 85.50 509 PHE A CA 1
ATOM 3984 C C . PHE A 1 509 ? -1.090 5.120 -21.504 1.00 85.50 509 PHE A C 1
ATOM 3986 O O . PHE A 1 509 ? -0.564 5.910 -20.726 1.00 85.50 509 PHE A O 1
ATOM 3993 N N . ALA A 1 510 ? -2.344 5.279 -21.938 1.00 83.31 510 ALA A N 1
ATOM 3994 C CA . ALA A 1 510 ? -3.223 6.384 -21.550 1.00 83.31 510 ALA A CA 1
ATOM 3995 C C . ALA A 1 510 ? -4.263 6.031 -20.468 1.00 83.31 510 ALA A C 1
ATOM 3997 O O . ALA A 1 510 ? -5.122 6.864 -20.192 1.00 83.31 510 ALA A O 1
ATOM 3998 N N . LYS A 1 511 ? -4.246 4.808 -19.920 1.00 70.50 511 LYS A N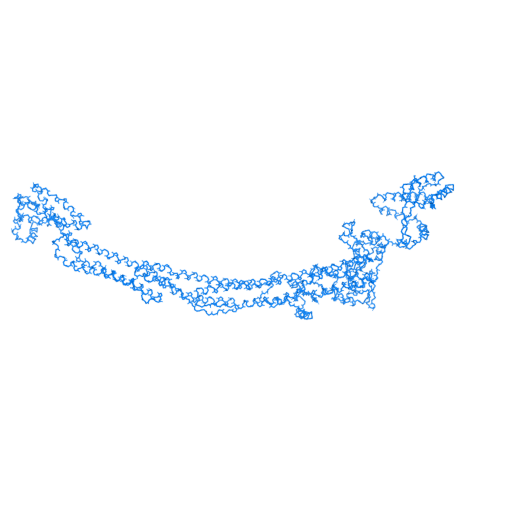 1
ATOM 3999 C CA . LYS A 1 511 ? -5.165 4.382 -18.851 1.00 70.50 511 LYS A CA 1
ATOM 4000 C C . LYS A 1 511 ? -4.413 3.698 -17.714 1.00 70.50 511 LYS A C 1
ATOM 4002 O O . LYS A 1 511 ? -4.041 4.346 -16.750 1.00 70.50 511 LYS A O 1
ATOM 4007 N N . LEU A 1 512 ? -4.206 2.391 -17.857 1.00 63.94 512 LEU A N 1
ATOM 4008 C CA . LEU A 1 512 ? -3.791 1.489 -16.787 1.00 63.94 512 LEU A CA 1
ATOM 4009 C C . LEU A 1 512 ? -2.294 1.141 -16.850 1.00 63.94 512 LEU A C 1
ATOM 4011 O O . LEU A 1 512 ? -1.714 0.749 -15.846 1.00 63.94 512 LEU A O 1
ATOM 4015 N N . GLY A 1 513 ? -1.635 1.350 -17.998 1.00 68.88 513 GLY A N 1
ATOM 4016 C CA . GLY A 1 513 ? -0.183 1.176 -18.120 1.00 68.88 513 GLY A CA 1
ATOM 4017 C C . GLY A 1 513 ? 0.617 1.969 -17.076 1.00 68.88 513 GLY A C 1
ATOM 4018 O O . GLY A 1 513 ? 1.483 1.372 -16.441 1.00 68.88 513 GLY A O 1
ATOM 4019 N N . PRO A 1 514 ? 0.305 3.261 -16.837 1.00 72.56 514 PRO A N 1
ATOM 4020 C CA . PRO A 1 514 ? 0.914 4.031 -15.752 1.00 72.56 514 PRO A CA 1
ATOM 4021 C C . PRO A 1 514 ? 0.641 3.459 -14.353 1.00 72.56 514 PRO A C 1
ATOM 4023 O O . PRO A 1 514 ? 1.557 3.437 -13.544 1.00 72.56 514 PRO A O 1
ATOM 4026 N N . VAL A 1 515 ? -0.569 2.944 -14.099 1.00 83.50 515 VAL A N 1
ATOM 4027 C CA . VAL A 1 515 ? -0.986 2.374 -12.799 1.00 83.50 515 VAL A CA 1
ATOM 4028 C C . VAL A 1 515 ? -0.145 1.157 -12.426 1.00 83.50 515 VAL A C 1
ATOM 4030 O O . VAL A 1 515 ? 0.318 1.023 -11.300 1.00 83.50 515 VAL A O 1
ATOM 4033 N N . TYR A 1 516 ? 0.081 0.264 -13.390 1.00 89.06 516 TYR A N 1
ATOM 4034 C CA . TYR A 1 516 ? 0.906 -0.922 -13.172 1.00 89.06 516 TYR A CA 1
ATOM 4035 C C . TYR A 1 516 ? 2.399 -0.657 -13.379 1.00 89.06 516 TYR A C 1
ATOM 4037 O O . TYR A 1 516 ? 3.164 -1.617 -13.386 1.00 89.06 516 TYR A O 1
ATOM 4045 N N . HIS A 1 517 ? 2.826 0.588 -13.624 1.00 89.38 517 HIS A N 1
ATOM 4046 C CA . HIS A 1 517 ? 4.199 0.913 -14.033 1.00 89.38 517 HIS A CA 1
ATOM 4047 C C . HIS A 1 517 ? 4.708 -0.000 -15.164 1.00 89.38 517 HIS A C 1
ATOM 4049 O O . HIS A 1 517 ? 5.848 -0.465 -15.163 1.00 89.38 517 HIS A O 1
ATOM 4055 N N . PHE A 1 518 ? 3.821 -0.313 -16.118 1.00 92.25 518 PHE A N 1
ATOM 4056 C CA . PHE A 1 518 ? 4.075 -1.237 -17.228 1.00 92.25 518 PHE A CA 1
ATOM 4057 C C . PHE A 1 518 ? 4.518 -2.647 -16.791 1.00 92.25 518 PHE A C 1
ATOM 4059 O O . PHE A 1 518 ? 5.178 -3.340 -17.556 1.00 92.25 518 PHE A O 1
ATOM 4066 N N . ASN A 1 519 ? 4.166 -3.090 -15.580 1.00 95.31 519 ASN A N 1
ATOM 4067 C CA . ASN A 1 519 ? 4.670 -4.318 -14.972 1.00 95.31 519 ASN A CA 1
ATOM 4068 C C . ASN A 1 519 ? 3.611 -5.429 -14.889 1.00 95.31 519 ASN A C 1
ATOM 4070 O O . ASN A 1 519 ? 2.577 -5.283 -14.234 1.00 95.31 519 ASN A O 1
ATOM 4074 N N . TYR A 1 520 ? 3.887 -6.579 -15.505 1.00 96.00 520 TYR A N 1
ATOM 4075 C CA . TYR A 1 520 ? 2.944 -7.699 -15.550 1.00 96.00 520 TYR A CA 1
ATOM 4076 C C . TYR A 1 520 ? 2.718 -8.379 -14.197 1.00 96.00 520 TYR A C 1
ATOM 4078 O O . TYR A 1 520 ? 1.595 -8.766 -13.881 1.00 96.00 520 TYR A O 1
ATOM 4086 N N . LYS A 1 521 ? 3.746 -8.487 -13.353 1.00 95.69 521 LYS A N 1
ATOM 4087 C CA . LYS A 1 521 ? 3.589 -9.087 -12.021 1.00 95.69 521 LYS A CA 1
ATOM 4088 C C . LYS A 1 521 ? 2.710 -8.232 -11.114 1.00 95.69 521 LYS A C 1
ATOM 4090 O O . LYS A 1 521 ? 1.930 -8.770 -10.334 1.00 95.69 521 LYS A O 1
ATOM 4095 N N . LEU A 1 522 ? 2.786 -6.909 -11.254 1.00 94.81 522 LEU A N 1
ATOM 4096 C CA . LEU A 1 522 ? 1.939 -5.998 -10.484 1.00 94.81 522 LEU A CA 1
ATOM 4097 C C . LEU A 1 522 ? 0.470 -6.128 -10.908 1.00 94.81 522 LEU A C 1
ATOM 4099 O O . LEU A 1 522 ? -0.429 -6.128 -10.068 1.00 94.81 522 LEU A O 1
ATOM 4103 N N . TYR A 1 523 ? 0.236 -6.327 -12.208 1.00 94.69 523 TYR A N 1
ATOM 4104 C CA . TYR A 1 523 ? -1.078 -6.691 -12.728 1.00 94.69 523 TYR A CA 1
ATOM 4105 C C . TYR A 1 523 ? -1.583 -8.019 -12.148 1.00 94.69 523 TYR A C 1
ATOM 4107 O O . TYR A 1 523 ? -2.723 -8.052 -11.691 1.00 94.69 523 TYR A O 1
ATOM 4115 N N . LEU A 1 524 ? -0.750 -9.070 -12.093 1.00 95.38 524 LEU A N 1
ATOM 4116 C CA . LEU A 1 524 ? -1.128 -10.357 -11.489 1.00 95.38 524 LEU A CA 1
ATOM 4117 C C . LEU A 1 524 ? -1.556 -10.196 -10.026 1.00 95.38 524 LEU A C 1
ATOM 4119 O O . LEU A 1 524 ? -2.635 -10.661 -9.662 1.00 95.38 524 LEU A O 1
ATOM 4123 N N . ILE A 1 525 ? -0.768 -9.470 -9.221 1.00 95.31 525 ILE A N 1
ATOM 4124 C CA . ILE A 1 525 ? -1.097 -9.162 -7.818 1.00 95.31 525 ILE A CA 1
ATOM 4125 C C . ILE A 1 525 ? -2.476 -8.509 -7.728 1.00 95.31 525 ILE A C 1
ATOM 4127 O O . ILE A 1 525 ? -3.338 -8.985 -6.995 1.00 95.31 525 ILE A O 1
ATOM 4131 N N . HIS A 1 526 ? -2.714 -7.460 -8.515 1.00 94.38 526 HIS A N 1
ATOM 4132 C CA . HIS A 1 526 ? -4.004 -6.782 -8.524 1.00 94.38 526 HIS A CA 1
ATOM 4133 C C . HIS A 1 526 ? -5.152 -7.708 -8.947 1.00 94.38 526 HIS A C 1
ATOM 4135 O O . HIS A 1 526 ? -6.219 -7.680 -8.341 1.00 94.38 526 HIS A O 1
ATOM 4141 N N . THR A 1 527 ? -4.970 -8.532 -9.983 1.00 93.19 527 THR A N 1
ATOM 4142 C CA . THR A 1 527 ? -6.049 -9.386 -10.497 1.00 93.19 527 THR A CA 1
ATOM 4143 C C . THR A 1 527 ? -6.376 -10.574 -9.616 1.00 93.19 527 THR A C 1
ATOM 4145 O O . THR A 1 527 ? -7.545 -10.943 -9.524 1.00 93.19 527 THR A O 1
ATOM 4148 N N . GLU A 1 528 ? -5.374 -11.171 -8.982 1.00 94.56 528 GLU A N 1
ATOM 4149 C CA . GLU A 1 528 ? -5.566 -12.344 -8.137 1.00 94.56 528 GLU A CA 1
ATOM 4150 C C . GLU A 1 528 ? -6.004 -11.951 -6.722 1.00 94.56 528 GLU A C 1
ATOM 4152 O O . GLU A 1 528 ? -6.738 -12.696 -6.076 1.00 94.56 528 GLU A O 1
ATOM 4157 N N . LEU A 1 529 ? -5.646 -10.743 -6.271 1.00 94.12 529 LEU A N 1
ATOM 4158 C CA . LEU A 1 529 ? -5.968 -10.226 -4.941 1.00 94.12 529 LEU A CA 1
ATOM 4159 C C . LEU A 1 529 ? -6.969 -9.068 -4.974 1.00 94.12 529 LEU A C 1
ATOM 4161 O O . LEU A 1 529 ? -6.945 -8.219 -4.091 1.00 94.12 529 LEU A O 1
ATOM 4165 N N . ARG A 1 530 ? -7.902 -9.047 -5.936 1.00 90.62 530 ARG A N 1
ATOM 4166 C CA . ARG A 1 530 ? -8.918 -7.975 -6.082 1.00 90.62 530 ARG A CA 1
ATOM 4167 C C . ARG A 1 530 ? -9.747 -7.688 -4.827 1.00 90.62 530 ARG A C 1
ATOM 4169 O O . ARG A 1 530 ? -10.317 -6.612 -4.709 1.00 90.62 530 ARG A O 1
ATOM 4176 N N . LYS A 1 531 ? -9.869 -8.656 -3.912 1.00 89.00 531 LYS A N 1
ATOM 4177 C CA . LYS A 1 531 ? -10.555 -8.458 -2.624 1.00 89.00 531 LYS A CA 1
ATOM 4178 C C . LYS A 1 531 ? -9.718 -7.646 -1.629 1.00 89.00 531 LYS A C 1
ATOM 4180 O O . LYS A 1 531 ? -10.281 -6.968 -0.778 1.00 89.00 531 LYS A O 1
ATOM 4185 N N . LEU A 1 532 ? -8.392 -7.733 -1.735 1.00 92.00 532 LEU A N 1
ATOM 4186 C CA . LEU A 1 532 ? -7.424 -7.143 -0.809 1.00 92.00 532 LEU A CA 1
ATOM 4187 C C . LEU A 1 532 ? -6.718 -5.914 -1.387 1.00 92.00 532 LEU A C 1
ATOM 4189 O O . LEU A 1 532 ? -6.173 -5.128 -0.622 1.00 92.00 532 LEU A O 1
ATOM 4193 N N . VAL A 1 533 ? -6.708 -5.752 -2.711 1.00 93.12 533 VAL A N 1
ATOM 4194 C CA . VAL A 1 533 ? -5.994 -4.694 -3.433 1.00 93.12 533 VAL A CA 1
ATOM 4195 C C . VAL A 1 533 ? -6.938 -4.029 -4.430 1.00 93.12 533 VAL A C 1
ATOM 4197 O O . VAL A 1 533 ? -7.621 -4.711 -5.194 1.00 93.12 533 VAL A O 1
ATOM 4200 N N . GLU A 1 534 ? -6.931 -2.701 -4.455 1.00 93.25 534 GLU A N 1
ATOM 4201 C CA . GLU A 1 534 ? -7.716 -1.872 -5.371 1.00 93.25 534 GLU A CA 1
ATOM 4202 C C . GLU A 1 534 ? -6.847 -0.789 -6.029 1.00 93.25 534 GLU A C 1
ATOM 4204 O O . GLU A 1 534 ? -5.689 -0.586 -5.659 1.00 93.25 534 GLU A O 1
ATOM 4209 N N . ILE A 1 535 ? -7.423 -0.087 -7.006 1.00 90.06 535 ILE A N 1
ATOM 4210 C CA . ILE A 1 535 ? -6.849 1.128 -7.593 1.00 90.06 535 ILE A CA 1
ATOM 4211 C C . ILE A 1 535 ? -7.574 2.325 -6.979 1.00 90.06 535 ILE A C 1
ATOM 4213 O O . ILE A 1 535 ? -8.806 2.365 -6.992 1.00 90.06 535 ILE A O 1
ATOM 4217 N N . ASP A 1 536 ? -6.823 3.281 -6.445 1.00 86.25 536 ASP A N 1
ATOM 4218 C CA . ASP A 1 536 ? -7.374 4.467 -5.806 1.00 86.25 536 ASP A CA 1
ATOM 4219 C C . ASP A 1 536 ? -7.814 5.566 -6.787 1.00 86.25 536 ASP A C 1
ATOM 4221 O O . ASP A 1 536 ? -7.742 5.430 -8.010 1.00 86.25 536 ASP A O 1
ATOM 4225 N N . GLU A 1 537 ? -8.288 6.683 -6.232 1.00 82.06 537 GLU A N 1
ATOM 4226 C CA . GLU A 1 537 ? -8.758 7.850 -6.988 1.00 82.06 537 GLU A CA 1
ATOM 4227 C C . GLU A 1 537 ? -7.641 8.534 -7.796 1.00 82.06 537 GLU A C 1
ATOM 4229 O O . GLU A 1 537 ? -7.927 9.165 -8.814 1.00 82.06 537 GLU A O 1
ATOM 4234 N N . ASN A 1 538 ? -6.378 8.367 -7.390 1.00 80.38 538 ASN A N 1
ATOM 4235 C CA . ASN A 1 538 ? -5.203 8.869 -8.103 1.00 80.38 538 ASN A CA 1
ATOM 4236 C C . ASN A 1 538 ? -4.709 7.888 -9.179 1.00 80.38 538 ASN A C 1
ATOM 4238 O O . ASN A 1 538 ? -3.820 8.224 -9.964 1.00 80.38 538 ASN A O 1
ATOM 4242 N N . GLY A 1 539 ? -5.297 6.691 -9.255 1.00 79.62 539 GLY A N 1
ATOM 4243 C CA . GLY A 1 539 ? -4.849 5.630 -10.143 1.00 79.62 539 GLY A CA 1
ATOM 4244 C C . GLY A 1 539 ? -3.667 4.835 -9.587 1.00 79.62 539 GLY A C 1
ATOM 4245 O O . GLY A 1 539 ? -2.942 4.233 -10.369 1.00 79.62 539 GLY A O 1
ATOM 4246 N N . GLU A 1 540 ? -3.443 4.816 -8.277 1.00 85.88 540 GLU A N 1
ATOM 4247 C CA . GLU A 1 540 ? -2.383 4.041 -7.630 1.00 85.88 540 GLU A CA 1
ATOM 4248 C C . GLU A 1 540 ? -2.932 2.763 -6.988 1.00 85.88 540 GLU A C 1
ATOM 4250 O O . GLU A 1 540 ? -4.065 2.706 -6.514 1.00 85.88 540 GLU A O 1
ATOM 4255 N N . LEU A 1 541 ? -2.123 1.703 -6.972 1.00 89.75 541 LEU A N 1
ATOM 4256 C CA . LEU A 1 541 ? -2.488 0.444 -6.324 1.00 89.75 541 LEU A CA 1
ATOM 4257 C C . LEU A 1 541 ? -2.284 0.519 -4.816 1.00 89.75 541 LEU A C 1
ATOM 4259 O O . LEU A 1 541 ? -1.180 0.800 -4.352 1.00 89.75 541 LEU A O 1
ATOM 4263 N N . ARG A 1 542 ? -3.325 0.184 -4.054 1.00 91.50 542 ARG A N 1
ATOM 4264 C CA . ARG A 1 542 ? -3.314 0.200 -2.586 1.00 91.50 542 ARG A CA 1
ATOM 4265 C C . ARG A 1 542 ? -4.123 -0.960 -1.996 1.00 91.50 542 ARG A C 1
ATOM 4267 O O . ARG A 1 542 ? -4.891 -1.593 -2.723 1.00 91.50 542 ARG A O 1
ATOM 4274 N N . PRO A 1 543 ? -3.987 -1.249 -0.689 1.00 91.50 543 PRO A N 1
ATOM 4275 C CA . PRO A 1 543 ? -4.922 -2.135 -0.007 1.00 91.50 543 PRO A CA 1
ATOM 4276 C C . PRO A 1 543 ? -6.369 -1.646 -0.168 1.00 91.50 543 PRO A C 1
ATOM 4278 O O . PRO A 1 543 ? -6.621 -0.443 -0.208 1.00 91.50 543 PRO A O 1
ATOM 4281 N N . SER A 1 544 ? -7.304 -2.585 -0.278 1.00 92.94 544 SER A N 1
ATOM 4282 C CA . SER A 1 544 ? -8.737 -2.320 -0.436 1.00 92.94 544 SER A CA 1
ATOM 4283 C C . SER A 1 544 ? -9.285 -1.498 0.730 1.00 92.94 544 SER A C 1
ATOM 4285 O O . SER A 1 544 ? -8.993 -1.813 1.886 1.00 92.94 544 SER A O 1
ATOM 4287 N N . ARG A 1 545 ? -10.155 -0.515 0.451 1.00 89.44 545 ARG A N 1
ATOM 4288 C CA . ARG A 1 545 ? -10.888 0.231 1.498 1.00 89.44 545 ARG A CA 1
ATOM 4289 C C . ARG A 1 545 ? -11.690 -0.692 2.419 1.00 89.44 545 ARG A C 1
ATOM 4291 O O . ARG A 1 545 ? -11.839 -0.412 3.601 1.00 89.44 545 ARG A O 1
ATOM 4298 N N . ALA A 1 546 ? -12.131 -1.843 1.909 1.00 87.44 546 ALA A N 1
ATOM 4299 C CA . ALA A 1 546 ? -12.824 -2.841 2.718 1.00 87.44 546 ALA A CA 1
ATOM 4300 C C . ALA A 1 546 ? -11.958 -3.400 3.867 1.00 87.44 546 ALA A C 1
ATOM 4302 O O . ALA A 1 546 ? -12.513 -3.873 4.855 1.00 87.44 546 ALA A O 1
ATOM 4303 N N . LEU A 1 547 ? -10.622 -3.360 3.754 1.00 90.31 547 LEU A N 1
ATOM 4304 C CA . LEU A 1 547 ? -9.710 -3.751 4.836 1.00 90.31 547 LEU A CA 1
ATOM 4305 C C . LEU A 1 547 ? -9.635 -2.689 5.935 1.00 90.31 547 LEU A C 1
ATOM 4307 O O . LEU A 1 547 ? -9.627 -3.044 7.112 1.00 90.31 547 LEU A O 1
ATOM 4311 N N . GLU A 1 548 ? -9.627 -1.410 5.557 1.00 88.50 548 GLU A N 1
ATOM 4312 C CA . GLU A 1 548 ? -9.714 -0.287 6.501 1.00 88.50 548 GLU A CA 1
ATOM 4313 C C . GLU A 1 548 ? -11.025 -0.363 7.290 1.00 88.50 548 GLU A C 1
ATOM 4315 O O . GLU A 1 548 ? -11.005 -0.411 8.519 1.00 88.50 548 GLU A O 1
ATOM 4320 N N . ASP A 1 549 ? -12.150 -0.516 6.586 1.00 89.88 549 ASP A N 1
ATOM 4321 C CA . ASP A 1 549 ? -13.471 -0.671 7.201 1.00 89.88 549 ASP A CA 1
ATOM 4322 C C . ASP A 1 549 ? -13.550 -1.909 8.110 1.00 89.88 549 ASP A C 1
ATOM 4324 O O . ASP A 1 549 ? -14.169 -1.877 9.175 1.00 89.88 549 ASP A O 1
ATOM 4328 N N . ALA A 1 550 ? -12.942 -3.025 7.692 1.00 91.12 550 ALA A N 1
ATOM 4329 C CA . ALA A 1 550 ? -12.906 -4.253 8.479 1.00 91.12 550 ALA A CA 1
ATOM 4330 C C . ALA A 1 550 ? -12.154 -4.056 9.797 1.00 91.12 550 ALA A C 1
ATOM 4332 O O . ALA A 1 550 ? -12.653 -4.481 10.838 1.00 91.12 550 ALA A O 1
ATOM 4333 N N . ARG A 1 551 ? -10.996 -3.388 9.759 1.00 91.62 551 ARG A N 1
ATOM 4334 C CA . ARG A 1 551 ? -10.215 -3.071 10.955 1.00 91.62 551 ARG A CA 1
ATOM 4335 C C . ARG A 1 551 ? -11.005 -2.175 11.909 1.00 91.62 551 ARG A C 1
ATOM 4337 O O . ARG A 1 551 ? -11.184 -2.549 13.063 1.00 91.62 551 ARG A O 1
ATOM 4344 N N . SER A 1 552 ? -11.544 -1.052 11.429 1.00 92.50 552 SER A N 1
ATOM 4345 C CA . SER A 1 552 ? -12.320 -0.134 12.277 1.00 92.50 552 SER A CA 1
ATOM 4346 C C . SER A 1 552 ? -13.518 -0.824 12.932 1.00 92.50 552 SER A C 1
ATOM 4348 O O . SER A 1 552 ? -13.793 -0.612 14.108 1.00 92.50 552 SER A O 1
ATOM 4350 N N . ARG A 1 553 ? -14.197 -1.728 12.217 1.00 93.31 553 ARG A N 1
ATOM 4351 C CA . ARG A 1 553 ? -15.293 -2.517 12.797 1.00 93.31 553 ARG A CA 1
ATOM 4352 C C . ARG A 1 553 ? -14.832 -3.509 13.864 1.00 93.31 553 ARG A C 1
ATOM 4354 O O . ARG A 1 553 ? -15.600 -3.794 14.774 1.00 93.31 553 ARG A O 1
ATOM 4361 N N . ILE A 1 554 ? -13.627 -4.067 13.767 1.00 94.69 554 ILE A N 1
ATOM 4362 C CA . ILE A 1 554 ? -13.086 -4.944 14.818 1.00 94.69 554 ILE A CA 1
ATOM 4363 C C . ILE A 1 554 ? -12.748 -4.124 16.065 1.00 94.69 554 ILE A C 1
ATOM 4365 O O . ILE A 1 554 ? -13.108 -4.535 17.167 1.00 94.69 554 ILE A O 1
ATOM 4369 N N . GLU A 1 555 ? -12.160 -2.938 15.892 1.00 93.69 555 GLU A N 1
ATOM 4370 C CA . GLU A 1 555 ? -11.933 -1.986 16.987 1.00 93.69 555 GLU A CA 1
ATOM 4371 C C . GLU A 1 555 ? -13.263 -1.581 17.664 1.00 93.69 555 GLU A C 1
ATOM 4373 O O . GLU A 1 555 ? -13.354 -1.527 18.892 1.00 93.69 555 GLU A O 1
ATOM 4378 N N . GLU A 1 556 ? -14.337 -1.366 16.893 1.00 94.19 556 GLU A N 1
ATOM 4379 C CA . GLU A 1 556 ? -15.687 -1.126 17.432 1.00 94.19 556 GLU A CA 1
ATOM 4380 C C . GLU A 1 556 ? -16.211 -2.306 18.262 1.00 94.19 556 GLU A C 1
ATOM 4382 O O . GLU A 1 556 ? -16.782 -2.089 19.335 1.00 94.19 556 GLU A O 1
ATOM 4387 N N . ILE A 1 557 ? -16.005 -3.548 17.803 1.00 95.38 557 ILE A N 1
ATOM 4388 C CA . ILE A 1 557 ? -16.380 -4.749 18.564 1.00 95.38 557 ILE A CA 1
ATOM 4389 C C . ILE A 1 557 ? -15.617 -4.776 19.889 1.00 95.38 557 ILE A C 1
ATOM 4391 O O . ILE A 1 557 ? -16.238 -4.945 20.935 1.00 95.38 557 ILE A O 1
ATOM 4395 N N . GLU A 1 558 ? -14.296 -4.577 19.870 1.00 95.25 558 GLU A N 1
ATOM 4396 C CA . GLU A 1 558 ? -13.475 -4.549 21.085 1.00 95.25 558 GLU A CA 1
ATOM 4397 C C . GLU A 1 558 ? -13.980 -3.501 22.085 1.00 95.25 558 GLU A C 1
ATOM 4399 O O . GLU A 1 558 ? -14.170 -3.804 23.266 1.00 95.25 558 GLU A O 1
ATOM 4404 N N . ASN A 1 559 ? -14.261 -2.286 21.613 1.00 94.62 559 ASN A N 1
ATOM 4405 C CA . ASN A 1 559 ? -14.772 -1.203 22.451 1.00 94.62 559 ASN A CA 1
ATOM 4406 C C . ASN A 1 559 ? -16.157 -1.511 23.030 1.00 94.62 559 ASN A C 1
ATOM 4408 O O . ASN A 1 559 ? -16.409 -1.215 24.201 1.00 94.62 559 ASN A O 1
ATOM 4412 N N . TYR A 1 560 ? -17.036 -2.141 22.249 1.00 94.94 560 TYR A N 1
ATOM 4413 C CA . TYR A 1 560 ? -18.332 -2.604 22.736 1.00 94.94 560 TYR A CA 1
ATOM 4414 C C . TYR A 1 560 ? -18.170 -3.648 23.855 1.00 94.94 560 TYR A C 1
ATOM 4416 O O . TYR A 1 560 ? -18.795 -3.501 24.907 1.00 94.94 560 TYR A O 1
ATOM 4424 N N . VAL A 1 561 ? -17.281 -4.639 23.689 1.00 94.25 561 VAL A N 1
ATOM 4425 C CA . VAL A 1 561 ? -16.991 -5.634 24.740 1.00 94.25 561 VAL A CA 1
ATOM 4426 C C . VAL A 1 561 ? -16.455 -4.949 26.002 1.00 94.25 561 VAL A C 1
ATOM 4428 O O . VAL A 1 561 ? -16.954 -5.215 27.096 1.00 94.25 561 VAL A O 1
ATOM 4431 N N . LYS A 1 562 ? -15.489 -4.028 25.869 1.00 94.38 562 LYS A N 1
ATOM 4432 C CA . LYS A 1 562 ? -14.941 -3.263 27.005 1.00 94.38 562 LYS A CA 1
ATOM 4433 C C . LYS A 1 562 ? -16.027 -2.488 27.746 1.00 94.38 562 LYS A C 1
ATOM 4435 O O . LYS A 1 562 ? -16.149 -2.625 28.958 1.00 94.38 562 LYS A O 1
ATOM 4440 N N . SER A 1 563 ? -16.850 -1.731 27.022 1.00 92.38 563 SER A N 1
ATOM 4441 C CA . SER A 1 563 ? -17.927 -0.927 27.612 1.00 92.38 563 SER A CA 1
ATOM 4442 C C . SER A 1 563 ? -18.981 -1.787 28.315 1.00 92.38 563 SER A C 1
ATOM 4444 O O . SER A 1 563 ? -19.471 -1.414 29.382 1.00 92.38 563 SER A O 1
ATOM 4446 N N . ALA A 1 564 ? -19.332 -2.948 27.752 1.00 89.81 564 ALA A N 1
ATOM 4447 C CA . ALA A 1 564 ? -20.245 -3.888 28.397 1.00 89.81 564 ALA A CA 1
ATOM 4448 C C . ALA A 1 564 ? -19.656 -4.425 29.712 1.00 89.81 564 ALA A C 1
ATOM 4450 O O . ALA A 1 564 ? -20.329 -4.391 30.744 1.00 89.81 564 ALA A O 1
ATOM 4451 N N . ILE A 1 565 ? -18.383 -4.835 29.701 1.00 89.38 565 ILE A N 1
ATOM 4452 C CA . ILE A 1 565 ? -17.675 -5.305 30.899 1.00 89.38 565 ILE A CA 1
ATOM 4453 C C . ILE A 1 565 ? -17.597 -4.204 31.960 1.00 89.38 565 ILE A C 1
ATOM 4455 O O . ILE A 1 565 ? -17.952 -4.450 33.110 1.00 89.38 565 ILE A O 1
ATOM 4459 N N . GLU A 1 566 ? -17.189 -2.987 31.599 1.00 88.00 566 GLU A N 1
ATOM 4460 C CA . GLU A 1 566 ? -17.090 -1.859 32.533 1.00 88.00 566 GLU A CA 1
ATOM 4461 C C . GLU A 1 566 ? -18.435 -1.541 33.197 1.00 88.00 566 GLU A C 1
ATOM 4463 O O . GLU A 1 566 ? -18.506 -1.358 34.417 1.00 88.00 566 GLU A O 1
ATOM 4468 N N . ASN A 1 567 ? -19.521 -1.526 32.418 1.00 84.62 567 ASN A N 1
ATOM 4469 C CA . ASN A 1 567 ? -20.864 -1.296 32.941 1.00 84.62 567 ASN A CA 1
ATOM 4470 C C . ASN A 1 567 ? -21.291 -2.394 33.918 1.00 84.62 567 ASN A C 1
ATOM 4472 O O . ASN A 1 567 ? -21.778 -2.086 35.009 1.00 84.62 567 ASN A O 1
ATOM 4476 N N . VAL A 1 568 ? -21.077 -3.659 33.554 1.00 81.31 568 VAL A N 1
ATOM 4477 C CA . VAL A 1 568 ? -21.444 -4.808 34.382 1.00 81.31 568 VAL A CA 1
ATOM 4478 C C . VAL A 1 568 ? -20.617 -4.862 35.668 1.00 81.31 568 VAL A C 1
ATOM 4480 O O . VAL A 1 568 ? -21.193 -4.963 36.751 1.00 81.31 568 VAL A O 1
ATOM 4483 N N . VAL A 1 569 ? -19.292 -4.708 35.589 1.00 78.44 569 VAL A N 1
ATOM 4484 C CA . VAL A 1 569 ? -18.393 -4.704 36.757 1.00 78.44 569 VAL A CA 1
ATOM 4485 C C . VAL A 1 569 ? -18.749 -3.569 37.718 1.00 78.44 569 VAL A C 1
ATOM 4487 O O . VAL A 1 569 ? -18.773 -3.767 38.935 1.00 78.44 569 VAL A O 1
ATOM 4490 N N . ARG A 1 570 ? -19.097 -2.384 37.199 1.00 76.75 570 ARG A N 1
ATOM 4491 C CA . ARG A 1 570 ? -19.519 -1.248 38.030 1.00 76.75 570 ARG A CA 1
ATOM 4492 C C . ARG A 1 570 ? -20.789 -1.553 38.825 1.00 76.75 570 ARG A C 1
ATOM 4494 O O . ARG A 1 570 ? -20.866 -1.214 40.004 1.00 76.75 570 ARG A O 1
ATOM 4501 N N . ILE A 1 571 ? -21.792 -2.165 38.197 1.00 70.06 571 ILE A 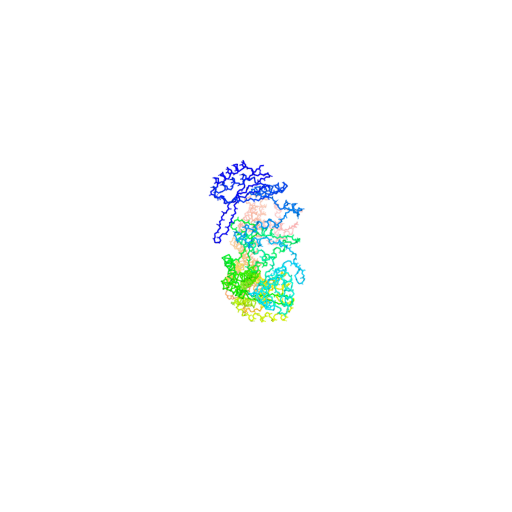N 1
ATOM 4502 C CA . ILE A 1 571 ? -23.070 -2.475 38.857 1.00 70.06 571 ILE A CA 1
ATOM 4503 C C . ILE A 1 571 ? -22.904 -3.672 39.810 1.00 70.06 571 ILE A C 1
ATOM 4505 O O . ILE A 1 571 ? -23.420 -3.662 40.931 1.00 70.06 571 ILE A O 1
ATOM 4509 N N . GLY A 1 572 ? -22.143 -4.669 39.366 1.00 64.44 572 GLY A N 1
ATOM 4510 C CA . GLY A 1 572 ? -21.921 -5.955 40.008 1.00 64.44 572 GLY A CA 1
ATOM 4511 C C . GLY A 1 572 ? -20.889 -5.994 41.130 1.00 64.44 572 GLY A C 1
ATOM 4512 O O . GLY A 1 572 ? -20.784 -7.018 41.799 1.00 64.44 572 GLY A O 1
ATOM 4513 N N . SER A 1 573 ? -20.132 -4.915 41.356 1.00 68.94 573 SER A N 1
ATOM 4514 C CA . SER A 1 573 ? -19.081 -4.876 42.380 1.00 68.94 573 SER A CA 1
ATOM 4515 C C . SER A 1 573 ? -19.614 -5.242 43.770 1.00 68.94 573 SER A C 1
ATOM 4517 O O . SER A 1 573 ? -20.408 -4.516 44.376 1.00 68.94 573 SER A O 1
ATOM 4519 N N . THR A 1 574 ? -19.149 -6.371 44.302 1.00 72.00 574 THR A N 1
ATOM 4520 C CA . THR A 1 574 ? -19.534 -6.869 45.627 1.00 72.00 574 THR A CA 1
ATOM 4521 C C . THR A 1 574 ? -18.655 -6.326 46.751 1.00 72.00 574 THR A C 1
ATOM 4523 O O . THR A 1 574 ? -18.995 -6.527 47.911 1.00 72.00 574 THR A O 1
ATOM 4526 N N . ALA A 1 575 ? -17.575 -5.592 46.453 1.00 73.75 575 ALA A N 1
ATOM 4527 C CA . ALA A 1 575 ? -16.655 -5.069 47.468 1.00 73.75 575 ALA A CA 1
ATOM 4528 C C . ALA A 1 575 ? -17.358 -4.124 48.463 1.00 73.75 575 ALA A C 1
ATOM 4530 O O . ALA A 1 575 ? -17.293 -4.327 49.674 1.00 73.75 575 ALA A O 1
ATOM 4531 N N . ASP A 1 576 ? -18.118 -3.156 47.946 1.00 75.06 576 ASP A N 1
ATOM 4532 C CA . ASP A 1 576 ? -18.926 -2.228 48.751 1.00 75.06 576 ASP A CA 1
ATOM 4533 C C . ASP A 1 576 ? -20.080 -2.947 49.484 1.00 75.06 576 ASP A C 1
ATOM 4535 O O . ASP A 1 576 ? -20.444 -2.614 50.615 1.00 75.06 576 ASP A O 1
ATOM 4539 N N . LEU A 1 577 ? -20.633 -4.005 48.874 1.00 81.12 577 LEU A N 1
ATOM 4540 C CA . LEU A 1 577 ? -21.641 -4.846 49.525 1.00 81.12 577 LEU A CA 1
ATOM 4541 C C . LEU A 1 577 ? -21.035 -5.617 50.707 1.00 81.12 577 LEU A C 1
ATOM 4543 O O . LEU A 1 577 ? -21.629 -5.629 51.781 1.00 81.12 577 LEU A O 1
ATOM 4547 N N . ALA A 1 578 ? -19.863 -6.231 50.538 1.00 82.44 578 ALA A N 1
ATOM 4548 C CA . ALA A 1 578 ? -19.170 -6.961 51.593 1.00 82.44 578 ALA A CA 1
ATOM 4549 C C . ALA A 1 578 ? -18.800 -6.042 52.763 1.00 82.44 578 ALA A C 1
ATOM 4551 O O . ALA A 1 578 ? -18.987 -6.415 53.923 1.00 82.44 578 ALA A O 1
ATOM 4552 N N . GLU A 1 579 ? -18.345 -4.820 52.474 1.00 82.81 579 GLU A N 1
ATOM 4553 C CA . GLU A 1 579 ? -18.107 -3.807 53.500 1.00 82.81 579 GLU A CA 1
ATOM 4554 C C . GLU A 1 579 ? -19.403 -3.458 54.247 1.00 82.81 579 GLU A C 1
ATOM 4556 O O . GLU A 1 579 ? -19.438 -3.495 55.479 1.00 82.81 579 GLU A O 1
ATOM 4561 N N . THR A 1 580 ? -20.494 -3.207 53.520 1.00 81.50 580 THR A N 1
ATOM 4562 C CA . THR A 1 580 ? -21.804 -2.905 54.118 1.00 81.50 580 THR A CA 1
ATOM 4563 C C . THR A 1 580 ? -22.307 -4.053 55.002 1.00 81.50 580 THR A C 1
ATOM 4565 O O . THR A 1 580 ? -22.770 -3.809 56.116 1.00 81.50 580 THR A O 1
ATOM 4568 N N . LEU A 1 581 ? -22.175 -5.305 54.550 1.00 83.31 581 LEU A N 1
ATOM 4569 C CA . LEU A 1 581 ? -22.556 -6.495 55.318 1.00 83.31 581 LEU A CA 1
ATOM 4570 C C . LEU A 1 581 ? -21.690 -6.666 56.575 1.00 83.31 581 LEU A C 1
ATOM 4572 O O . LEU A 1 581 ? -22.219 -6.974 57.637 1.00 83.31 581 LEU A O 1
ATOM 4576 N N . SER A 1 582 ? -20.380 -6.403 56.492 1.00 82.88 582 SER A N 1
ATOM 4577 C CA . SER A 1 582 ? -19.449 -6.554 57.624 1.00 82.88 582 SER A CA 1
ATOM 4578 C C . SER A 1 582 ? -19.727 -5.599 58.793 1.00 82.88 582 SER A C 1
ATOM 4580 O O . SER A 1 582 ? -19.446 -5.925 59.951 1.00 82.88 582 SER A O 1
ATOM 4582 N N . ARG A 1 583 ? -20.307 -4.429 58.490 1.00 82.44 583 ARG A N 1
ATOM 4583 C CA . ARG A 1 583 ? -20.693 -3.404 59.470 1.00 82.44 583 ARG A CA 1
ATOM 4584 C C . ARG A 1 583 ? -21.979 -3.745 60.232 1.00 82.44 583 ARG A C 1
ATOM 4586 O O . ARG A 1 583 ? -22.236 -3.109 61.249 1.00 82.44 583 ARG A O 1
ATOM 4593 N N . CYS A 1 584 ? -22.764 -4.717 59.766 1.00 81.25 584 CYS A N 1
ATOM 4594 C CA . CYS A 1 584 ? -23.983 -5.181 60.434 1.00 81.25 584 CYS A CA 1
ATOM 4595 C C . CYS A 1 584 ? -23.647 -6.404 61.297 1.00 81.25 584 CYS A C 1
ATOM 4597 O O . CYS A 1 584 ? -23.069 -7.360 60.781 1.00 81.25 584 CYS A O 1
ATOM 4599 N N . GLU A 1 585 ? -23.998 -6.418 62.584 1.00 77.75 585 GLU A N 1
ATOM 4600 C CA . GLU A 1 585 ? -23.630 -7.541 63.466 1.00 77.75 585 GLU A CA 1
ATOM 4601 C C . GLU A 1 585 ? -24.320 -8.848 63.061 1.00 77.75 585 GLU A C 1
ATOM 4603 O O . GLU A 1 585 ? -23.669 -9.890 62.994 1.00 77.75 585 GLU A O 1
ATOM 4608 N N . THR A 1 586 ? -25.599 -8.783 62.696 1.00 78.31 586 THR A N 1
ATOM 4609 C CA . THR A 1 586 ? -26.411 -9.939 62.287 1.00 78.31 586 THR A CA 1
ATOM 4610 C C . THR A 1 586 ? -26.113 -10.445 60.878 1.00 78.31 586 THR A C 1
ATOM 4612 O O . THR A 1 586 ? -26.460 -11.577 60.559 1.00 78.31 586 THR A O 1
ATOM 4615 N N . LEU A 1 587 ? -25.469 -9.643 60.019 1.00 82.88 587 LEU A N 1
ATOM 4616 C CA . LEU A 1 587 ? -25.127 -10.040 58.642 1.00 82.88 587 LEU A CA 1
ATOM 4617 C C . LEU A 1 587 ? -23.622 -10.234 58.428 1.00 82.88 587 LEU A C 1
ATOM 4619 O O . LEU A 1 587 ? -23.207 -10.583 57.322 1.00 82.88 587 LEU A O 1
ATOM 4623 N N . ARG A 1 588 ? -22.792 -10.044 59.462 1.00 82.38 588 ARG A N 1
ATOM 4624 C CA . ARG A 1 588 ? -21.327 -10.102 59.355 1.00 82.38 588 ARG A CA 1
ATOM 4625 C C . ARG A 1 588 ? -20.832 -11.429 58.779 1.00 82.38 588 ARG A C 1
ATOM 4627 O O . ARG A 1 588 ? -19.924 -11.419 57.950 1.00 82.38 588 ARG A O 1
ATOM 4634 N N . GLY A 1 589 ? -21.454 -12.549 59.157 1.00 74.94 589 GLY A N 1
ATOM 4635 C CA . GLY A 1 589 ? -21.127 -13.884 58.637 1.00 74.94 589 GLY A CA 1
ATOM 4636 C C . GLY A 1 589 ? -21.314 -14.035 57.119 1.00 74.94 589 GLY A C 1
ATOM 4637 O O . GLY A 1 589 ? -20.716 -14.918 56.513 1.00 74.94 589 GLY A O 1
ATOM 4638 N N . LEU A 1 590 ? -22.080 -13.141 56.484 1.00 81.81 590 LEU A N 1
ATOM 4639 C CA . LEU A 1 590 ? -22.347 -13.139 55.041 1.00 81.81 590 LEU A CA 1
ATOM 4640 C C . LEU A 1 590 ? -21.291 -12.374 54.230 1.00 81.81 590 LEU A C 1
ATOM 4642 O O . LEU A 1 590 ? -21.234 -12.503 53.005 1.00 81.81 590 LEU A O 1
ATOM 4646 N N . ALA A 1 591 ? -20.455 -11.566 54.890 1.00 81.19 591 ALA A N 1
ATOM 4647 C CA . ALA A 1 591 ? -19.489 -10.701 54.218 1.00 81.19 591 ALA A CA 1
ATOM 4648 C C . ALA A 1 591 ? -18.396 -11.497 53.484 1.00 81.19 591 ALA A C 1
ATOM 4650 O O . ALA A 1 591 ? -17.990 -11.103 52.393 1.00 81.19 591 ALA A O 1
ATOM 4651 N N . GLU A 1 592 ? -17.949 -12.628 54.041 1.00 78.19 592 GLU A N 1
ATOM 4652 C CA . GLU A 1 592 ? -16.938 -13.489 53.407 1.00 78.19 592 GLU A CA 1
ATOM 4653 C C . GLU A 1 592 ? -17.460 -14.144 52.120 1.00 78.19 592 GLU A C 1
ATOM 4655 O O . GLU A 1 592 ? -16.748 -14.172 51.117 1.00 78.19 592 GLU A O 1
ATOM 4660 N N . PHE A 1 593 ? -18.732 -14.560 52.086 1.00 80.00 593 PHE A N 1
ATOM 4661 C CA . PHE A 1 593 ? -19.354 -15.039 50.848 1.00 80.00 593 PHE A CA 1
ATOM 4662 C C . PHE A 1 593 ? -19.394 -13.935 49.780 1.00 80.00 593 PHE A C 1
ATOM 4664 O O . PHE A 1 593 ? -19.022 -14.171 48.634 1.00 80.00 593 PHE A O 1
ATOM 4671 N N . ALA A 1 594 ? -19.780 -12.707 50.150 1.00 78.00 594 ALA A N 1
ATOM 4672 C CA . ALA A 1 594 ? -19.823 -11.580 49.215 1.00 78.00 594 ALA A CA 1
ATOM 4673 C C . ALA A 1 594 ? -18.434 -11.193 48.666 1.00 78.00 594 ALA A C 1
ATOM 4675 O O . ALA A 1 594 ? -18.334 -10.815 47.497 1.00 78.00 594 ALA A O 1
ATOM 4676 N N . LYS A 1 595 ? -17.364 -11.322 49.469 1.00 78.38 595 LYS A N 1
ATOM 4677 C CA . LYS A 1 595 ? -15.972 -11.142 49.007 1.00 78.38 595 LYS A CA 1
ATOM 4678 C C . LYS A 1 595 ? -15.530 -12.233 48.031 1.00 78.38 595 LYS A C 1
ATOM 4680 O O . LYS A 1 595 ? -14.790 -11.936 47.101 1.00 78.38 595 LYS A O 1
ATOM 4685 N N . GLY A 1 596 ? -15.956 -13.477 48.259 1.00 70.25 596 GLY A N 1
ATOM 4686 C CA . GLY A 1 596 ? -15.629 -14.628 47.412 1.00 70.25 596 GLY A CA 1
ATOM 4687 C C . GLY A 1 596 ? -16.512 -14.781 46.169 1.00 70.25 596 GLY A C 1
ATOM 4688 O O . GLY A 1 596 ? -16.217 -15.618 45.316 1.00 70.25 596 GLY A O 1
ATOM 4689 N N . TYR A 1 597 ? -17.587 -13.997 46.049 1.00 74.69 597 TYR A N 1
ATOM 4690 C CA . TYR A 1 597 ? -18.506 -14.078 44.919 1.00 74.69 597 TYR A CA 1
ATOM 4691 C C . TYR A 1 597 ? -17.841 -13.600 43.624 1.00 74.69 597 TYR A C 1
ATOM 4693 O O . TYR A 1 597 ? -17.375 -12.466 43.525 1.00 74.69 597 TYR A O 1
ATOM 4701 N N . THR A 1 598 ? -17.858 -14.456 42.607 1.00 70.94 598 THR A N 1
ATOM 4702 C CA . THR A 1 598 ? -17.480 -14.108 41.234 1.00 70.94 598 THR A CA 1
ATOM 4703 C C . THR A 1 598 ? -18.740 -14.053 40.381 1.00 70.94 598 THR A C 1
ATOM 4705 O O . THR A 1 598 ? -19.635 -14.879 40.544 1.00 70.94 598 THR A O 1
ATOM 4708 N N . MET A 1 599 ? -18.839 -13.048 39.506 1.00 75.50 599 MET A N 1
ATOM 4709 C CA . MET A 1 599 ? -20.019 -12.885 38.652 1.00 75.50 599 MET A CA 1
ATOM 4710 C C . MET A 1 599 ? -20.221 -14.109 37.762 1.00 75.50 599 MET A C 1
ATOM 4712 O O . MET A 1 599 ? -19.248 -14.750 37.355 1.00 75.50 599 MET A O 1
ATOM 4716 N N . ALA A 1 600 ? -21.482 -14.400 37.437 1.00 78.88 600 ALA A N 1
ATOM 4717 C CA . ALA A 1 600 ? -21.812 -15.494 36.544 1.00 78.88 600 ALA A CA 1
ATOM 4718 C C . ALA A 1 600 ? -21.067 -15.348 35.208 1.00 78.88 600 ALA A C 1
ATOM 4720 O O . ALA A 1 600 ? -21.130 -14.319 34.533 1.00 78.88 600 ALA A O 1
ATOM 4721 N N . LYS A 1 601 ? -20.361 -16.412 34.837 1.00 87.25 601 LYS A N 1
ATOM 4722 C CA . LYS A 1 601 ? -19.773 -16.597 33.514 1.00 87.25 601 LYS A CA 1
ATOM 4723 C C . LYS A 1 601 ? -20.644 -17.563 32.717 1.00 87.25 601 LYS A C 1
ATOM 4725 O O . LYS A 1 601 ? -21.374 -18.367 33.299 1.00 87.25 601 LYS A O 1
ATOM 4730 N N . ILE A 1 602 ? -20.568 -17.488 31.397 1.00 90.00 602 ILE A N 1
ATOM 4731 C CA . ILE A 1 602 ? -21.292 -18.372 30.478 1.00 90.00 602 ILE A CA 1
ATOM 4732 C C . ILE A 1 602 ? -20.332 -19.324 29.773 1.00 90.00 602 ILE A C 1
ATOM 4734 O O . ILE A 1 602 ? -19.127 -19.085 29.707 1.00 90.00 602 ILE A O 1
ATOM 4738 N N . GLU A 1 603 ? -20.855 -20.431 29.263 1.00 90.19 603 GLU A N 1
ATOM 4739 C CA . GLU A 1 603 ? -20.094 -21.294 28.366 1.00 90.19 603 GLU A CA 1
ATOM 4740 C C . GLU A 1 603 ? -20.090 -20.661 26.972 1.00 90.19 603 GLU A C 1
ATOM 4742 O O . GLU A 1 603 ? -21.142 -20.300 26.445 1.00 90.19 603 GLU A O 1
ATOM 4747 N N . VAL A 1 604 ? -18.901 -20.468 26.401 1.00 90.75 604 VAL A N 1
ATOM 4748 C CA . VAL A 1 604 ? -18.735 -19.848 25.085 1.00 90.75 604 VAL A CA 1
ATOM 4749 C C . VAL A 1 604 ? -18.147 -20.878 24.136 1.00 90.75 604 VAL A C 1
ATOM 4751 O O . VAL A 1 604 ? -17.004 -21.306 24.297 1.00 90.75 604 VAL A O 1
ATOM 4754 N N . GLU A 1 605 ? -18.931 -21.262 23.133 1.00 89.94 605 GLU A N 1
ATOM 4755 C CA . GLU A 1 605 ? -18.455 -22.111 22.043 1.00 89.94 605 GLU A CA 1
ATOM 4756 C C . GLU A 1 605 ? -17.377 -21.395 21.199 1.00 89.94 605 GLU A C 1
ATOM 4758 O O . GLU A 1 605 ? -17.356 -20.160 21.126 1.00 89.94 605 GLU A O 1
ATOM 4763 N N . PRO A 1 606 ? -16.494 -22.147 20.512 1.00 91.06 606 PRO A N 1
ATOM 4764 C CA . PRO A 1 606 ? -15.571 -21.600 19.522 1.00 91.06 606 PRO A CA 1
ATOM 4765 C C . PRO A 1 606 ? -16.247 -20.637 18.537 1.00 91.06 606 PRO A C 1
ATOM 4767 O O . PRO A 1 606 ? -17.192 -20.993 17.835 1.00 91.06 606 PRO A O 1
ATOM 4770 N N . ILE A 1 607 ? -15.724 -19.415 18.436 1.00 93.06 607 ILE A N 1
ATOM 4771 C CA . ILE A 1 607 ? -16.240 -18.389 17.531 1.00 93.06 607 ILE A CA 1
ATOM 4772 C C . ILE A 1 607 ? -15.574 -18.570 16.166 1.00 93.06 607 ILE A C 1
ATOM 4774 O O . ILE A 1 607 ? -14.396 -18.256 15.987 1.00 93.06 607 ILE A O 1
ATOM 4778 N N . ALA A 1 608 ? -16.331 -19.057 15.188 1.00 92.69 608 ALA A N 1
ATOM 4779 C CA . ALA A 1 608 ? -15.926 -19.086 13.787 1.00 92.69 608 ALA A CA 1
ATOM 4780 C C . ALA A 1 608 ? -16.786 -18.116 12.977 1.00 92.69 608 ALA A C 1
ATOM 4782 O O . ALA A 1 608 ? -18.003 -18.268 12.917 1.00 92.69 608 ALA A O 1
ATOM 4783 N N . ALA A 1 609 ? -16.153 -17.110 12.375 1.00 94.06 609 ALA A N 1
ATOM 4784 C CA . ALA A 1 609 ? -16.827 -16.095 11.575 1.00 94.06 609 ALA A CA 1
ATOM 4785 C C . ALA A 1 609 ? -16.180 -15.980 10.191 1.00 94.06 609 ALA A C 1
ATOM 4787 O O . ALA A 1 609 ? -14.973 -15.765 10.065 1.00 94.06 609 ALA A O 1
ATOM 4788 N N . ALA A 1 610 ? -16.981 -16.054 9.130 1.00 90.50 610 ALA A N 1
ATOM 4789 C CA . ALA A 1 610 ? -16.502 -15.855 7.764 1.00 90.50 610 ALA A CA 1
ATOM 4790 C C . ALA A 1 610 ? -16.230 -14.371 7.457 1.00 90.50 610 ALA A C 1
ATOM 4792 O O . ALA A 1 610 ? -15.464 -14.052 6.550 1.00 90.50 610 ALA A O 1
ATOM 4793 N N . SER A 1 611 ? -16.842 -13.446 8.207 1.00 92.25 611 SER A N 1
ATOM 4794 C CA . SER A 1 611 ? -16.693 -11.998 8.012 1.00 92.25 611 SER A CA 1
ATOM 4795 C C . SER A 1 611 ? -16.713 -11.215 9.325 1.00 92.25 611 SER A C 1
ATOM 4797 O O . SER A 1 611 ? -17.248 -11.678 10.330 1.00 92.25 611 SER A O 1
ATOM 4799 N N . VAL A 1 612 ? -16.217 -9.973 9.301 1.00 93.44 612 VAL A N 1
ATOM 4800 C CA . VAL A 1 612 ? -16.262 -9.068 10.468 1.00 93.44 612 VAL A CA 1
ATOM 4801 C C . VAL A 1 612 ? -17.697 -8.780 10.922 1.00 93.44 612 VAL A C 1
ATOM 4803 O O . VAL A 1 612 ? -17.970 -8.669 12.112 1.00 93.44 612 VAL A O 1
ATOM 4806 N N . SER A 1 613 ? -18.646 -8.709 9.985 1.00 92.38 613 SER A N 1
ATOM 4807 C CA . SER A 1 613 ? -20.056 -8.473 10.328 1.00 92.38 613 SER A CA 1
ATOM 4808 C C . SER A 1 613 ? -20.674 -9.662 11.068 1.00 92.38 613 SER A C 1
ATOM 4810 O O . SER A 1 613 ? -21.517 -9.477 11.942 1.00 92.38 613 SER A O 1
ATOM 4812 N N . GLU A 1 614 ? -20.266 -10.883 10.723 1.00 93.94 614 GLU A N 1
ATOM 4813 C CA . GLU A 1 614 ? -20.674 -12.095 11.433 1.00 93.94 614 GLU A CA 1
ATOM 4814 C C . GLU A 1 614 ? -20.010 -12.181 12.808 1.00 93.94 614 GLU A C 1
ATOM 4816 O O . GLU A 1 614 ? -20.702 -12.431 13.792 1.00 93.94 614 GLU A O 1
ATOM 4821 N N . LEU A 1 615 ? -18.713 -11.862 12.893 1.00 95.88 615 LEU A N 1
ATOM 4822 C CA . LEU A 1 615 ? -17.994 -11.768 14.162 1.00 95.88 615 LEU A CA 1
ATOM 4823 C C . LEU A 1 615 ? -18.698 -10.805 15.124 1.00 95.88 615 LEU A C 1
ATOM 4825 O O . LEU A 1 615 ? -18.970 -11.180 16.261 1.00 95.88 615 LEU A O 1
ATOM 4829 N N . HIS A 1 616 ? -19.059 -9.603 14.659 1.00 95.00 616 HIS A N 1
ATOM 4830 C CA . HIS A 1 616 ? -19.789 -8.629 15.471 1.00 95.00 616 HIS A CA 1
ATOM 4831 C C . HIS A 1 616 ? -21.099 -9.224 15.997 1.00 95.00 616 HIS A C 1
ATOM 4833 O O . HIS A 1 616 ? -21.355 -9.171 17.194 1.00 95.00 616 HIS A O 1
ATOM 4839 N N . LYS A 1 617 ? -21.915 -9.847 15.137 1.00 94.62 617 LYS A N 1
ATOM 4840 C CA . LYS A 1 617 ? -23.188 -10.457 15.559 1.00 94.62 617 LYS A CA 1
ATOM 4841 C C . LYS A 1 617 ? -22.994 -11.536 16.624 1.00 94.62 617 LYS A C 1
ATOM 4843 O O . LYS A 1 617 ? -23.747 -11.562 17.593 1.00 94.62 617 LYS A O 1
ATOM 4848 N N . VAL A 1 618 ? -22.009 -12.416 16.444 1.00 94.94 618 VAL A N 1
ATOM 4849 C CA . VAL A 1 618 ? -21.747 -13.524 17.372 1.00 94.94 618 VAL A CA 1
ATOM 4850 C C . VAL A 1 618 ? -21.213 -13.006 18.706 1.00 94.94 618 VAL A C 1
ATOM 4852 O O . VAL A 1 618 ? -21.766 -13.359 19.744 1.00 94.94 618 VAL A O 1
ATOM 4855 N N . VAL A 1 619 ? -20.201 -12.130 18.685 1.00 95.06 619 VAL A N 1
ATOM 4856 C CA . VAL A 1 619 ? -19.631 -11.525 19.902 1.00 95.06 619 VAL A CA 1
ATOM 4857 C C . VAL A 1 619 ? -20.689 -10.721 20.647 1.00 95.06 619 VAL A C 1
ATOM 4859 O O . VAL A 1 619 ? -20.837 -10.886 21.853 1.00 95.06 619 VAL A O 1
ATOM 4862 N N . LYS A 1 620 ? -21.475 -9.909 19.933 1.00 94.81 620 LYS A N 1
ATOM 4863 C CA . LYS A 1 620 ? -22.567 -9.137 20.524 1.00 94.81 620 LYS A CA 1
ATOM 4864 C C . LYS A 1 620 ? -23.584 -10.034 21.218 1.00 94.81 620 LYS A C 1
ATOM 4866 O O . LYS A 1 620 ? -23.889 -9.797 22.374 1.00 94.81 620 LYS A O 1
ATOM 4871 N N . ARG A 1 621 ? -24.049 -11.098 20.557 1.00 95.38 621 ARG A N 1
ATOM 4872 C CA . ARG A 1 621 ? -24.979 -12.064 21.161 1.00 95.38 621 ARG A CA 1
ATOM 4873 C C . ARG A 1 621 ? -24.413 -12.686 22.442 1.00 95.38 621 ARG A C 1
ATOM 4875 O O . ARG A 1 621 ? -25.136 -12.776 23.422 1.00 95.38 621 ARG A O 1
ATOM 4882 N N . ILE A 1 622 ? -23.144 -13.107 22.429 1.00 93.94 622 ILE A N 1
ATOM 4883 C CA . ILE A 1 622 ? -22.473 -13.704 23.598 1.00 93.94 622 ILE A CA 1
ATOM 4884 C C . ILE A 1 622 ? -22.415 -12.700 24.756 1.00 93.94 622 ILE A C 1
ATOM 4886 O O . ILE A 1 622 ? -22.736 -13.039 25.892 1.00 93.94 622 ILE A O 1
ATOM 4890 N N . VAL A 1 623 ? -22.014 -11.460 24.471 1.00 93.75 623 VAL A N 1
ATOM 4891 C CA . VAL A 1 623 ? -21.915 -10.404 25.483 1.00 93.75 623 VAL A CA 1
ATOM 4892 C C . VAL A 1 623 ? -23.292 -9.999 25.999 1.00 93.75 623 VAL A C 1
ATOM 4894 O O . VAL A 1 623 ? -23.441 -9.882 27.207 1.00 93.75 623 VAL A O 1
ATOM 4897 N N . ASP A 1 624 ? -24.294 -9.839 25.134 1.00 92.19 624 ASP A N 1
ATOM 4898 C CA . ASP A 1 624 ? -25.669 -9.518 25.532 1.00 92.19 624 ASP A CA 1
ATOM 4899 C C . ASP A 1 624 ? -26.264 -10.640 26.413 1.00 92.19 624 ASP A C 1
ATOM 4901 O O . ASP A 1 624 ? -26.816 -10.350 27.471 1.00 92.19 624 ASP A O 1
ATOM 4905 N N . GLU A 1 625 ? -26.080 -11.921 26.058 1.00 91.50 625 GLU A N 1
ATOM 4906 C CA . GLU A 1 625 ? -26.522 -13.060 26.888 1.00 91.50 625 GLU A CA 1
ATOM 4907 C C . GLU A 1 625 ? -25.839 -13.065 28.265 1.00 91.50 625 GLU A C 1
ATOM 4909 O O . GLU A 1 625 ? -26.467 -13.323 29.297 1.00 91.50 625 GLU A O 1
ATOM 4914 N N . TRP A 1 626 ? -24.539 -12.771 28.296 1.00 92.12 626 TRP A N 1
ATOM 4915 C CA . TRP A 1 626 ? -23.803 -12.634 29.546 1.00 92.12 626 TRP A CA 1
ATOM 4916 C C . TRP A 1 626 ? -24.311 -11.455 30.380 1.00 92.12 626 TRP A C 1
ATOM 4918 O O . TRP A 1 626 ? -24.571 -11.627 31.570 1.00 92.12 626 TRP A O 1
ATOM 4928 N N . VAL A 1 627 ? -24.512 -10.285 29.764 1.00 88.56 627 VAL A N 1
ATOM 4929 C CA . VAL A 1 627 ? -25.064 -9.092 30.420 1.00 88.56 627 VAL A CA 1
ATOM 4930 C C . VAL A 1 627 ? -26.425 -9.411 31.034 1.00 88.56 627 VAL A C 1
ATOM 4932 O O . VAL A 1 627 ? -26.618 -9.122 32.210 1.00 88.56 627 VAL A O 1
ATOM 4935 N N . GLU A 1 628 ? -27.335 -10.069 30.312 1.00 87.25 628 GLU A N 1
ATOM 4936 C CA . GLU A 1 628 ? -28.651 -10.458 30.844 1.00 87.25 628 GLU A CA 1
ATOM 4937 C C . GLU A 1 628 ? -28.541 -11.366 32.080 1.00 87.25 628 GLU A C 1
ATOM 4939 O O . GLU A 1 628 ? -29.237 -11.157 33.081 1.00 87.25 628 GLU A O 1
ATOM 4944 N N . ARG A 1 629 ? -27.631 -12.351 32.051 1.00 83.44 629 ARG A N 1
ATOM 4945 C CA . ARG A 1 629 ? -27.356 -13.221 33.208 1.00 83.44 629 ARG A CA 1
ATOM 4946 C C . ARG A 1 629 ? -26.846 -12.424 34.399 1.00 83.44 629 ARG A C 1
ATOM 4948 O O . ARG A 1 629 ? -27.317 -12.617 35.519 1.00 83.44 629 ARG A O 1
ATOM 4955 N N . VAL A 1 630 ? -25.911 -11.512 34.160 1.00 84.31 630 VAL A N 1
ATOM 4956 C CA . VAL A 1 630 ? -25.300 -10.728 35.227 1.00 84.31 630 VAL A CA 1
ATOM 4957 C C . VAL A 1 630 ? -26.235 -9.634 35.756 1.00 84.31 630 VAL A C 1
ATOM 4959 O O . VAL A 1 630 ? -26.208 -9.326 36.946 1.00 84.31 630 VAL A O 1
ATOM 4962 N N . GLU A 1 631 ? -27.119 -9.074 34.933 1.00 80.94 631 GLU A N 1
ATOM 4963 C CA . GLU A 1 631 ? -28.126 -8.104 35.373 1.00 80.94 631 GLU A CA 1
ATOM 4964 C C . GLU A 1 631 ? -29.082 -8.686 36.425 1.00 80.94 631 GLU A C 1
ATOM 4966 O O . GLU A 1 631 ? -29.539 -7.967 37.322 1.00 80.94 631 GLU A O 1
ATOM 4971 N N . SER A 1 632 ? -29.368 -9.990 36.354 1.00 78.44 632 SER A N 1
ATOM 4972 C CA . SER A 1 632 ? -30.108 -10.696 37.403 1.00 78.44 632 SER A CA 1
ATOM 4973 C C . SER A 1 632 ? -29.355 -10.655 38.739 1.00 78.44 632 SER A C 1
ATOM 4975 O O . SER A 1 632 ? -29.927 -10.259 39.758 1.00 78.44 632 SER A O 1
ATOM 4977 N N . ASP A 1 633 ? -28.060 -10.978 38.737 1.00 78.50 633 ASP A N 1
ATOM 4978 C CA . ASP A 1 633 ? -27.211 -10.921 39.934 1.00 78.50 633 ASP A CA 1
ATOM 4979 C C . ASP A 1 633 ? -27.078 -9.490 40.463 1.00 78.50 633 ASP A C 1
ATOM 4981 O O . ASP A 1 633 ? -27.195 -9.244 41.662 1.00 78.50 633 ASP A O 1
ATOM 4985 N N . ALA A 1 634 ? -26.904 -8.522 39.565 1.00 77.06 634 ALA A N 1
ATOM 4986 C CA . ALA A 1 634 ? -26.825 -7.104 39.883 1.00 77.06 634 ALA A CA 1
ATOM 4987 C C . ALA A 1 634 ? -28.084 -6.590 40.598 1.00 77.06 634 ALA A C 1
ATOM 4989 O O . ALA A 1 634 ? -27.980 -5.843 41.576 1.00 77.06 634 ALA A O 1
ATOM 4990 N N . LYS A 1 635 ? -29.280 -7.010 40.158 1.00 80.31 635 LYS A N 1
ATOM 4991 C CA . LYS A 1 635 ? -30.542 -6.698 40.848 1.00 80.31 635 LYS A CA 1
ATOM 4992 C C . LYS A 1 635 ? -30.563 -7.286 42.259 1.00 80.31 635 LYS A C 1
ATOM 4994 O O . LYS A 1 635 ? -30.961 -6.589 43.191 1.00 80.31 635 LYS A O 1
ATOM 4999 N N . ILE A 1 636 ? -30.085 -8.521 42.435 1.00 80.31 636 ILE A N 1
ATOM 5000 C CA . ILE A 1 636 ? -29.983 -9.164 43.755 1.00 80.31 636 ILE A CA 1
ATOM 5001 C C . ILE A 1 636 ? -28.985 -8.414 44.651 1.00 80.31 636 ILE A C 1
ATOM 5003 O O . ILE A 1 636 ? -29.303 -8.136 45.806 1.00 80.31 636 ILE A O 1
ATOM 5007 N N . VAL A 1 637 ? -27.823 -8.012 44.127 1.00 81.31 637 VAL A N 1
ATOM 5008 C CA . VAL A 1 637 ? -26.810 -7.208 44.841 1.00 81.31 637 VAL A CA 1
ATOM 5009 C C . VAL A 1 637 ? -27.373 -5.847 45.263 1.00 81.31 637 VAL A C 1
ATOM 5011 O O . VAL A 1 637 ? -27.171 -5.418 46.401 1.00 81.31 637 VAL A O 1
ATOM 5014 N N . ALA A 1 638 ? -28.111 -5.162 44.387 1.00 80.12 638 ALA A N 1
ATOM 5015 C CA . ALA A 1 638 ? -28.748 -3.887 44.712 1.00 80.12 638 ALA A CA 1
ATOM 5016 C C . ALA A 1 638 ? -29.820 -4.035 45.810 1.00 80.12 638 ALA A C 1
ATOM 5018 O O . ALA A 1 638 ? -29.838 -3.250 46.765 1.00 80.12 638 ALA A O 1
ATOM 5019 N N . ASP A 1 639 ? -30.665 -5.066 45.714 1.00 82.56 639 ASP A N 1
ATOM 5020 C CA . ASP A 1 639 ? -31.644 -5.423 46.745 1.00 82.56 639 ASP A CA 1
ATOM 5021 C C . ASP A 1 639 ? -30.958 -5.742 48.083 1.00 82.56 639 ASP A C 1
ATOM 5023 O O . ASP A 1 639 ? -31.390 -5.253 49.129 1.00 82.56 639 ASP A O 1
ATOM 5027 N N . LEU A 1 640 ? -29.857 -6.497 48.054 1.00 83.50 640 LEU A N 1
ATOM 5028 C CA . LEU A 1 640 ? -29.032 -6.820 49.218 1.00 83.50 640 LEU A CA 1
ATOM 5029 C C . LEU A 1 640 ? -28.456 -5.569 49.882 1.00 83.50 640 LEU A C 1
ATOM 5031 O O . LEU A 1 640 ? -28.551 -5.432 51.100 1.00 83.50 640 LEU A O 1
ATOM 5035 N N . ARG A 1 641 ? -27.928 -4.609 49.108 1.00 84.06 641 ARG A N 1
ATOM 5036 C CA . ARG A 1 641 ? -27.445 -3.326 49.656 1.00 84.06 641 ARG A CA 1
ATOM 5037 C C . ARG A 1 641 ? -28.559 -2.545 50.353 1.00 84.06 641 ARG A C 1
ATOM 5039 O O . ARG A 1 641 ? -28.289 -1.824 51.315 1.00 84.06 641 ARG A O 1
ATOM 5046 N N . ARG A 1 642 ? -29.796 -2.616 49.850 1.00 85.38 642 ARG A N 1
ATOM 5047 C CA . ARG A 1 642 ? -30.956 -1.984 50.498 1.00 85.38 642 ARG A CA 1
ATOM 5048 C C . ARG A 1 642 ? -31.315 -2.716 51.792 1.00 85.38 642 ARG A C 1
ATOM 5050 O O . ARG A 1 642 ? -31.431 -2.061 52.823 1.00 85.38 642 ARG A O 1
ATOM 5057 N N . LEU A 1 643 ? -31.426 -4.045 51.744 1.00 85.75 643 LEU A N 1
ATOM 5058 C CA . LEU A 1 643 ? -31.757 -4.882 52.902 1.00 85.75 643 LEU A CA 1
ATOM 5059 C C . LEU A 1 643 ? -30.719 -4.752 54.020 1.00 85.75 643 LEU A C 1
ATOM 5061 O O . LEU A 1 643 ? -31.098 -4.560 55.166 1.00 85.75 643 LEU A O 1
ATOM 5065 N N . ALA A 1 644 ? -29.424 -4.767 53.701 1.00 85.38 644 ALA A N 1
ATOM 5066 C CA . ALA A 1 644 ? -28.360 -4.612 54.693 1.00 85.38 644 ALA A CA 1
ATOM 5067 C C . ALA A 1 644 ? -28.436 -3.256 55.416 1.00 85.38 644 ALA A C 1
ATOM 5069 O O . ALA A 1 644 ? -28.342 -3.192 56.639 1.00 85.38 644 ALA A O 1
ATOM 5070 N N . ARG A 1 645 ? -28.693 -2.164 54.679 1.00 86.06 645 ARG A N 1
ATOM 5071 C CA . ARG A 1 645 ? -28.907 -0.832 55.275 1.00 86.06 645 ARG A CA 1
ATOM 5072 C C . ARG A 1 645 ? -30.139 -0.788 56.177 1.00 86.06 645 ARG A C 1
ATOM 5074 O O . ARG A 1 645 ? -30.122 -0.108 57.202 1.00 86.06 645 ARG A O 1
ATOM 5081 N N . GLU A 1 646 ? -31.199 -1.489 55.793 1.00 84.88 646 GLU A N 1
ATOM 5082 C CA . GLU A 1 646 ? -32.426 -1.582 56.578 1.00 84.88 646 GLU A CA 1
ATOM 5083 C C . GLU A 1 646 ? -32.221 -2.407 57.854 1.00 84.88 646 GLU A C 1
ATOM 5085 O O . GLU A 1 646 ? -32.573 -1.938 58.932 1.00 84.88 646 GLU A O 1
ATOM 5090 N N . VAL A 1 647 ? -31.561 -3.564 57.761 1.00 84.75 647 VAL A N 1
ATOM 5091 C CA . VAL A 1 647 ? -31.161 -4.385 58.913 1.00 84.75 647 VAL A CA 1
ATOM 5092 C C . VAL A 1 647 ? -30.296 -3.577 59.879 1.00 84.75 647 VAL A C 1
ATOM 5094 O O . VAL A 1 647 ? -30.647 -3.483 61.049 1.00 84.75 647 VAL A O 1
ATOM 5097 N N . ALA A 1 648 ? -29.267 -2.871 59.401 1.00 83.75 648 ALA A N 1
ATOM 5098 C CA . ALA A 1 648 ? -28.435 -2.000 60.241 1.00 83.75 648 ALA A CA 1
ATOM 5099 C C . ALA A 1 648 ? -29.225 -0.873 60.934 1.00 83.75 648 ALA A C 1
ATOM 5101 O O . ALA A 1 648 ? -28.836 -0.363 61.990 1.00 83.75 648 ALA A O 1
ATOM 5102 N N . ARG A 1 649 ? -30.315 -0.396 60.317 1.00 87.69 649 ARG A N 1
ATOM 5103 C CA . ARG A 1 649 ? -31.223 0.577 60.941 1.00 87.69 649 ARG A CA 1
ATOM 5104 C C . ARG A 1 649 ? -32.044 -0.092 62.044 1.00 87.69 649 ARG A C 1
ATOM 5106 O O . ARG A 1 649 ? -32.141 0.477 63.127 1.00 87.69 649 ARG A O 1
ATOM 5113 N N . LEU A 1 650 ? -32.604 -1.270 61.770 1.00 83.12 650 LEU A N 1
ATOM 5114 C CA . LEU A 1 650 ? -33.424 -2.029 62.715 1.00 83.12 650 LEU A CA 1
ATOM 5115 C C . LEU A 1 650 ? -32.603 -2.525 63.913 1.00 83.12 650 LEU A C 1
ATOM 5117 O O . LEU A 1 650 ? -33.058 -2.380 65.038 1.00 83.12 650 LEU A O 1
ATOM 5121 N N . GLU A 1 651 ? -31.378 -3.015 63.714 1.00 80.88 651 GLU A N 1
ATOM 5122 C CA . GLU A 1 651 ? -30.457 -3.381 64.804 1.00 80.88 651 GLU A CA 1
ATOM 5123 C C . GLU A 1 651 ? -30.230 -2.209 65.763 1.00 80.88 651 GLU A C 1
ATOM 5125 O O . GLU A 1 651 ? -30.388 -2.343 66.976 1.00 80.88 651 GLU A O 1
ATOM 5130 N N . ARG A 1 652 ? -29.913 -1.026 65.218 1.00 83.06 652 ARG A N 1
ATOM 5131 C CA . ARG A 1 652 ? -29.739 0.191 66.023 1.00 83.06 652 ARG A CA 1
ATOM 5132 C C . ARG A 1 652 ? -31.014 0.571 66.766 1.00 83.06 652 ARG A C 1
ATOM 5134 O O . ARG A 1 652 ? -30.930 1.041 67.897 1.00 83.06 652 ARG A O 1
ATOM 5141 N N . GLU A 1 653 ? -32.175 0.370 66.148 1.00 81.94 653 GLU A N 1
ATOM 5142 C CA . GLU A 1 653 ? -33.469 0.619 66.781 1.00 81.94 653 GLU A CA 1
ATOM 5143 C C . GLU A 1 653 ? -33.742 -0.366 67.930 1.00 81.94 653 GLU A C 1
ATOM 5145 O O . GLU A 1 653 ? -34.143 0.078 69.004 1.00 81.94 653 GLU A O 1
ATOM 5150 N N . VAL A 1 654 ? -33.452 -1.664 67.761 1.00 79.50 654 VAL A N 1
ATOM 5151 C CA . VAL A 1 654 ? -33.544 -2.665 68.841 1.00 79.50 654 VAL A CA 1
ATOM 5152 C C . VAL A 1 654 ? -32.644 -2.271 70.007 1.00 79.50 654 VAL A C 1
ATOM 5154 O O . VAL A 1 654 ? -33.123 -2.164 71.132 1.00 79.50 654 VAL A O 1
ATOM 5157 N N . VAL A 1 655 ? -31.365 -1.976 69.749 1.00 78.94 655 VAL A N 1
ATOM 5158 C CA . VAL A 1 655 ? -30.408 -1.581 70.798 1.00 78.94 655 VAL A CA 1
ATOM 5159 C C . VAL A 1 655 ? -30.869 -0.315 71.522 1.00 78.94 655 VAL A C 1
ATOM 5161 O O . VAL A 1 655 ? -30.804 -0.249 72.749 1.00 78.94 655 VAL A O 1
ATOM 5164 N N . ALA A 1 656 ? -31.356 0.688 70.788 1.00 77.38 656 ALA A N 1
ATOM 5165 C CA . ALA A 1 656 ? -31.865 1.921 71.383 1.00 77.38 656 ALA A CA 1
ATOM 5166 C C . ALA A 1 656 ? -33.093 1.670 72.274 1.00 77.38 656 ALA A C 1
ATOM 5168 O O . ALA A 1 656 ? -33.170 2.223 73.372 1.00 77.38 656 ALA A O 1
ATOM 5169 N N . ARG A 1 657 ? -34.026 0.812 71.838 1.00 76.50 657 ARG A N 1
ATOM 5170 C CA . ARG A 1 657 ? -35.200 0.440 72.638 1.00 76.50 657 ARG A CA 1
ATOM 5171 C C . ARG A 1 657 ? -34.819 -0.363 73.874 1.00 76.50 657 ARG A C 1
ATOM 5173 O O . ARG A 1 657 ? -35.285 -0.015 74.953 1.00 76.50 657 ARG A O 1
ATOM 5180 N N . CYS A 1 658 ? -33.938 -1.358 73.750 1.00 72.25 658 CYS A N 1
ATOM 5181 C CA . CYS A 1 658 ? -33.428 -2.112 74.897 1.00 72.25 658 CYS A CA 1
ATOM 5182 C C . CYS A 1 658 ? -32.799 -1.177 75.935 1.00 72.25 658 CYS A C 1
ATOM 5184 O O . CYS A 1 658 ? -33.201 -1.221 77.090 1.00 72.25 658 CYS A O 1
ATOM 5186 N N . ARG A 1 659 ? -31.914 -0.254 75.525 1.00 74.69 659 ARG A N 1
ATOM 5187 C CA . ARG A 1 659 ? -31.302 0.724 76.445 1.00 74.69 659 ARG A CA 1
ATOM 5188 C C . ARG A 1 659 ? -32.329 1.628 77.120 1.00 74.69 659 ARG A C 1
ATOM 5190 O O . ARG A 1 659 ? -32.257 1.844 78.323 1.00 74.69 659 ARG A O 1
ATOM 5197 N N . SER A 1 660 ? -33.295 2.148 76.362 1.00 73.88 660 SER A N 1
ATOM 5198 C CA . SER A 1 660 ? -34.345 3.005 76.925 1.00 73.88 660 SER A CA 1
ATOM 5199 C C . SER A 1 660 ? -35.198 2.260 77.956 1.00 73.88 660 SER A C 1
ATOM 5201 O O . SER A 1 660 ? -35.562 2.820 78.991 1.00 73.88 660 SER A O 1
ATOM 5203 N N . ILE A 1 661 ? -35.495 0.989 77.689 1.00 71.50 661 ILE A N 1
ATOM 5204 C CA . ILE A 1 661 ? -36.201 0.113 78.617 1.00 71.50 661 ILE A CA 1
ATOM 5205 C C . ILE A 1 661 ? -35.329 -0.150 79.856 1.00 71.50 661 ILE A C 1
ATOM 5207 O O . ILE A 1 661 ? -35.799 0.091 80.963 1.00 71.50 661 ILE A O 1
ATOM 5211 N N . GLU A 1 662 ? -34.060 -0.541 79.701 1.00 69.25 662 GLU A N 1
ATOM 5212 C CA . GLU A 1 662 ? -33.114 -0.773 80.807 1.00 69.25 662 GLU A CA 1
ATOM 5213 C C . GLU A 1 662 ? -32.957 0.447 81.727 1.00 69.25 662 GLU A C 1
ATOM 5215 O O . GLU A 1 662 ? -32.971 0.303 82.950 1.00 69.25 662 GLU A O 1
ATOM 5220 N N . GLU A 1 663 ? -32.854 1.655 81.165 1.00 71.31 663 GLU A N 1
ATOM 5221 C CA . GLU A 1 663 ? -32.785 2.899 81.939 1.00 71.31 663 GLU A CA 1
ATOM 5222 C C . GLU A 1 663 ? -34.047 3.104 82.786 1.00 71.31 663 GLU A C 1
ATOM 5224 O O . GLU A 1 663 ? -33.946 3.343 83.991 1.00 71.31 663 GLU A O 1
ATOM 5229 N N . LYS A 1 664 ? -35.237 2.938 82.190 1.00 68.88 664 LYS A N 1
ATOM 5230 C CA . LYS A 1 664 ? -36.514 3.028 82.919 1.00 68.88 664 LYS A CA 1
ATOM 5231 C C . LYS A 1 664 ? -36.613 1.963 84.012 1.00 68.88 664 LYS A C 1
ATOM 5233 O O . LYS A 1 664 ? -37.076 2.256 85.112 1.00 68.88 664 LYS A O 1
ATOM 5238 N N . MET A 1 665 ? -36.161 0.742 83.731 1.00 70.06 665 MET A N 1
ATOM 5239 C CA . MET A 1 665 ? -36.149 -0.357 84.698 1.00 70.06 665 MET A CA 1
ATOM 5240 C C . MET A 1 665 ? -35.241 -0.054 85.882 1.00 70.06 665 MET A C 1
ATOM 5242 O O . MET A 1 665 ? -35.650 -0.249 87.024 1.00 70.06 665 MET A O 1
ATOM 5246 N N . LYS A 1 666 ? -34.037 0.465 85.626 1.00 70.81 666 LYS A N 1
ATOM 5247 C CA . LYS A 1 666 ? -33.103 0.876 86.675 1.00 70.81 666 LYS A CA 1
ATOM 5248 C C . LYS A 1 666 ? -33.739 1.920 87.592 1.00 70.81 666 LYS A C 1
ATOM 5250 O O . LYS A 1 666 ? -33.718 1.750 88.805 1.00 70.81 666 LYS A O 1
ATOM 5255 N N . THR A 1 667 ? -34.398 2.930 87.021 1.00 68.50 667 THR A N 1
ATOM 5256 C CA . THR A 1 667 ? -35.124 3.946 87.798 1.00 68.50 667 THR A CA 1
ATOM 5257 C C . THR A 1 667 ? -36.219 3.339 88.683 1.00 68.50 667 THR A C 1
ATOM 5259 O O . THR A 1 667 ? -36.355 3.729 89.839 1.00 68.50 667 THR A O 1
ATOM 5262 N N . VAL A 1 668 ? -36.990 2.373 88.173 1.00 67.69 668 VAL A N 1
ATOM 5263 C CA . VAL A 1 668 ? -38.056 1.699 88.939 1.00 67.69 668 VAL A CA 1
ATOM 5264 C C . VAL A 1 668 ? -37.488 0.816 90.056 1.00 67.69 668 VAL A C 1
ATOM 5266 O O . VAL A 1 668 ? -38.023 0.816 91.164 1.00 67.69 668 VAL A O 1
ATOM 5269 N N . VAL A 1 669 ? -36.397 0.091 89.798 1.00 67.56 669 VAL A N 1
ATOM 5270 C CA . VAL A 1 669 ? -35.714 -0.735 90.808 1.00 67.56 669 VAL A CA 1
ATOM 5271 C C . VAL A 1 669 ? -35.142 0.136 91.927 1.00 67.56 669 VAL A C 1
ATOM 5273 O O . VAL A 1 669 ? -35.365 -0.155 93.103 1.00 67.56 669 VAL A O 1
ATOM 5276 N N . ASP A 1 670 ? -34.465 1.230 91.577 1.00 68.19 670 ASP A N 1
ATOM 5277 C CA . ASP A 1 670 ? -33.914 2.181 92.548 1.00 68.19 670 ASP A CA 1
ATOM 5278 C C . ASP A 1 670 ? -35.034 2.785 93.420 1.00 68.19 670 ASP A C 1
ATOM 5280 O O . ASP A 1 670 ? -34.901 2.884 94.641 1.00 68.19 670 ASP A O 1
ATOM 5284 N N . LEU A 1 671 ? -36.187 3.104 92.824 1.00 66.56 671 LEU A N 1
ATOM 5285 C CA . LEU A 1 671 ? -37.375 3.599 93.528 1.00 66.56 671 LEU A CA 1
ATOM 5286 C C . LEU A 1 671 ? -37.958 2.606 94.539 1.00 66.56 671 LEU A C 1
ATOM 5288 O O . LEU A 1 671 ? -38.239 2.983 95.680 1.00 66.56 671 LEU A O 1
ATOM 5292 N N . LEU A 1 672 ? -38.136 1.345 94.137 1.00 66.00 672 LEU A N 1
ATOM 5293 C CA . LEU A 1 672 ? -38.656 0.288 95.011 1.00 66.00 672 LEU A CA 1
ATOM 5294 C C . LEU A 1 672 ? -37.715 0.006 96.190 1.00 66.00 672 LEU A C 1
ATOM 5296 O O . LEU A 1 672 ? -38.184 -0.233 97.301 1.00 66.00 672 LEU A O 1
ATOM 5300 N N . ASN A 1 673 ? -36.400 0.097 95.971 1.00 64.75 673 ASN A N 1
ATOM 5301 C CA . ASN A 1 673 ? -35.397 -0.118 97.015 1.00 64.75 673 ASN A CA 1
ATOM 5302 C C . ASN A 1 673 ? -35.305 1.043 98.020 1.00 64.75 673 ASN A C 1
ATOM 5304 O O . ASN A 1 673 ? -34.966 0.823 99.182 1.00 64.75 673 ASN A O 1
ATOM 5308 N N . THR A 1 674 ? -35.608 2.275 97.598 1.00 63.16 674 THR A N 1
ATOM 5309 C CA . THR A 1 674 ? -35.390 3.484 98.416 1.00 63.16 674 THR A CA 1
ATOM 5310 C C . THR A 1 674 ? -36.616 3.876 99.254 1.00 63.16 674 THR A C 1
ATOM 5312 O O . THR A 1 674 ? -36.480 4.566 100.265 1.00 63.16 674 THR A O 1
ATOM 5315 N N . CYS A 1 675 ? -37.828 3.436 98.889 1.00 63.19 675 CYS A N 1
ATOM 5316 C CA . CYS A 1 675 ? -39.064 3.840 99.570 1.00 63.19 675 CYS A CA 1
ATOM 5317 C C . CYS A 1 675 ? -39.908 2.632 100.047 1.00 63.19 675 CYS A C 1
ATOM 5319 O O . CYS A 1 675 ? -40.762 2.142 99.305 1.00 63.19 675 CYS A O 1
ATOM 5321 N N . PRO A 1 676 ? -39.768 2.192 101.318 1.00 58.09 676 PRO A N 1
ATOM 5322 C CA . PRO A 1 676 ? -40.467 1.012 101.855 1.00 58.09 676 PRO A CA 1
ATOM 5323 C C . PRO A 1 676 ? -42.003 1.099 101.822 1.00 58.09 676 PRO A C 1
ATOM 5325 O O . PRO A 1 676 ? -42.694 0.090 101.896 1.00 58.09 676 PRO A O 1
ATOM 5328 N N . THR A 1 677 ? -42.559 2.310 101.711 1.00 56.19 677 THR A N 1
ATOM 5329 C CA . THR A 1 677 ? -44.011 2.575 101.746 1.00 56.19 677 THR A CA 1
ATOM 5330 C C . THR A 1 677 ? -44.728 2.378 100.403 1.00 56.19 677 THR A C 1
ATOM 5332 O O . THR A 1 677 ? -45.924 2.670 100.301 1.00 56.19 677 THR A O 1
ATOM 5335 N N . LEU A 1 678 ? -44.013 1.904 99.376 1.00 59.91 678 LEU A N 1
ATOM 5336 C CA . LEU A 1 678 ? -44.534 1.577 98.040 1.00 59.91 678 LEU A CA 1
ATOM 5337 C C . LEU A 1 678 ? -44.688 0.057 97.818 1.00 59.91 678 LEU A C 1
ATOM 5339 O O . LEU A 1 678 ? -44.867 -0.388 96.684 1.00 59.91 678 LEU A O 1
ATOM 5343 N N . PHE A 1 679 ? -44.625 -0.733 98.897 1.00 56.88 679 PHE A N 1
ATOM 5344 C CA . PHE A 1 679 ? -44.562 -2.199 98.873 1.00 56.88 679 PHE A CA 1
ATOM 5345 C C . PHE A 1 679 ? -45.707 -2.864 98.089 1.00 56.88 679 PHE A C 1
ATOM 5347 O O . PHE A 1 679 ? -45.467 -3.859 97.408 1.00 56.88 679 PHE A O 1
ATOM 5354 N N . ASP A 1 680 ? -46.906 -2.275 98.098 1.00 56.34 680 ASP A N 1
ATOM 5355 C CA . ASP A 1 680 ? -48.099 -2.803 97.414 1.00 56.34 680 ASP A CA 1
ATOM 5356 C C . ASP A 1 680 ? -47.940 -2.914 95.887 1.00 56.34 680 ASP A C 1
ATOM 5358 O O . ASP A 1 680 ? -48.614 -3.714 95.244 1.00 56.34 680 ASP A O 1
ATOM 5362 N N . TYR A 1 681 ? -47.020 -2.149 95.293 1.00 56.91 681 TYR A N 1
ATOM 5363 C CA . TYR A 1 681 ? -46.740 -2.199 93.857 1.00 56.91 681 TYR A CA 1
ATOM 5364 C C . TYR A 1 681 ? -45.450 -2.964 93.513 1.00 56.91 681 TYR A C 1
ATOM 5366 O O . TYR A 1 681 ? -45.150 -3.162 92.332 1.00 56.91 681 TYR A O 1
ATOM 5374 N N . SER A 1 682 ? -44.689 -3.402 94.523 1.00 58.50 682 SER A N 1
ATOM 5375 C CA . SER A 1 682 ? -43.379 -4.044 94.348 1.00 58.50 682 SER A CA 1
ATOM 5376 C C . SER A 1 682 ? -43.475 -5.388 93.630 1.00 58.50 682 SER A C 1
ATOM 5378 O O . SER A 1 682 ? -42.675 -5.659 92.741 1.00 58.50 682 SER A O 1
ATOM 5380 N N . THR A 1 683 ? -44.488 -6.197 93.945 1.00 59.38 683 THR A N 1
ATOM 5381 C CA . THR A 1 683 ? -44.641 -7.554 93.402 1.00 59.38 683 THR A CA 1
ATOM 5382 C C . THR A 1 683 ? -45.029 -7.514 91.923 1.00 59.38 683 THR A C 1
ATOM 5384 O O . THR A 1 683 ? -44.371 -8.139 91.098 1.00 59.38 683 THR A O 1
ATOM 5387 N N . SER A 1 684 ? -46.018 -6.686 91.561 1.00 60.38 684 SER A N 1
ATOM 5388 C CA . SER A 1 684 ? -46.455 -6.523 90.165 1.00 60.38 684 SER A CA 1
ATOM 5389 C C . SER A 1 684 ? -45.398 -5.844 89.288 1.00 60.38 684 SER A C 1
ATOM 5391 O O . SER A 1 684 ? -45.257 -6.208 88.123 1.00 60.38 684 SER A O 1
ATOM 5393 N N . CYS A 1 685 ? -44.644 -4.874 89.822 1.00 62.47 685 CYS A N 1
ATOM 5394 C CA . CYS A 1 685 ? -43.545 -4.261 89.074 1.00 62.47 685 CYS A CA 1
ATOM 5395 C C . CYS A 1 685 ? -42.355 -5.218 88.945 1.00 62.47 685 CYS A C 1
ATOM 5397 O O . CYS A 1 685 ? -41.752 -5.261 87.884 1.00 62.47 685 CYS A O 1
ATOM 5399 N N . SER A 1 686 ? -42.031 -6.017 89.969 1.00 62.47 686 SER A N 1
ATOM 5400 C CA . SER A 1 686 ? -40.946 -7.007 89.886 1.00 62.47 686 SER A CA 1
ATOM 5401 C C . SER A 1 686 ? -41.226 -8.072 88.824 1.00 62.47 686 SER A C 1
ATOM 5403 O O . SER A 1 686 ? -40.341 -8.370 88.029 1.00 62.47 686 SER A O 1
ATOM 5405 N N . GLU A 1 687 ? -42.455 -8.592 88.743 1.00 66.75 687 GLU A N 1
ATOM 5406 C CA . GLU A 1 687 ? -42.840 -9.565 87.709 1.00 66.75 687 GLU A CA 1
ATOM 5407 C C . GLU A 1 687 ? -42.786 -8.975 86.288 1.00 66.75 687 GLU A C 1
ATOM 5409 O O . GLU A 1 687 ? -42.334 -9.642 85.355 1.00 66.75 687 GLU A O 1
ATOM 5414 N N . GLU A 1 688 ? -43.212 -7.721 86.099 1.00 68.31 688 GLU A N 1
ATOM 5415 C CA . GLU A 1 688 ? -43.055 -7.023 84.814 1.00 68.31 688 GLU A CA 1
ATOM 5416 C C . GLU A 1 688 ? -41.582 -6.763 84.484 1.00 68.31 688 GLU A C 1
ATOM 5418 O O . GLU A 1 688 ? -41.166 -6.955 83.342 1.00 68.31 688 GLU A O 1
ATOM 5423 N N . LEU A 1 689 ? -40.775 -6.373 85.473 1.00 66.44 689 LEU A N 1
ATOM 5424 C CA . LEU A 1 689 ? -39.343 -6.154 85.300 1.00 66.44 689 LEU A CA 1
ATOM 5425 C C . LEU A 1 689 ? -38.623 -7.446 84.901 1.00 66.44 689 LEU A C 1
ATOM 5427 O O . LEU A 1 689 ? -37.776 -7.408 84.013 1.00 66.44 689 LEU A O 1
ATOM 5431 N N . ASP A 1 690 ? -38.961 -8.586 85.499 1.00 68.44 690 ASP A N 1
ATOM 5432 C CA . ASP A 1 690 ? -38.343 -9.867 85.149 1.00 68.44 690 ASP A CA 1
ATOM 5433 C C . ASP A 1 690 ? -38.758 -10.333 83.746 1.00 68.44 690 ASP A C 1
ATOM 5435 O O . ASP A 1 690 ? -37.893 -10.701 82.950 1.00 68.44 690 ASP A O 1
ATOM 5439 N N . ARG A 1 691 ? -40.034 -10.175 83.364 1.00 68.69 691 ARG A N 1
ATOM 5440 C CA . ARG A 1 691 ? -40.490 -10.428 81.980 1.00 68.69 691 ARG A CA 1
ATOM 5441 C C . ARG A 1 691 ? -39.788 -9.535 80.960 1.00 68.69 691 ARG A C 1
ATOM 5443 O O . ARG A 1 691 ? -39.481 -9.969 79.853 1.00 68.69 691 ARG A O 1
ATOM 5450 N N . VAL A 1 692 ? -39.528 -8.278 81.306 1.00 66.38 692 VAL A N 1
ATOM 5451 C CA . VAL A 1 692 ? -38.838 -7.343 80.413 1.00 66.38 692 VAL A CA 1
ATOM 5452 C C . VAL A 1 692 ? -37.333 -7.632 80.339 1.00 66.38 692 VAL A C 1
ATOM 5454 O O . VAL A 1 692 ? -36.765 -7.538 79.251 1.00 66.38 692 VAL A O 1
ATOM 5457 N N . LYS A 1 693 ? -36.688 -8.069 81.433 1.00 68.00 693 LYS A N 1
ATOM 5458 C CA . LYS A 1 693 ? -35.306 -8.589 81.392 1.00 68.00 693 LYS A CA 1
ATOM 5459 C C . LYS A 1 693 ? -35.206 -9.811 80.486 1.00 68.00 693 LYS A C 1
ATOM 5461 O O . LYS A 1 693 ? -34.267 -9.898 79.699 1.00 68.00 693 LYS A O 1
ATOM 5466 N N . GLU A 1 694 ? -36.170 -10.727 80.565 1.00 72.12 694 GLU A N 1
ATOM 5467 C CA . GLU A 1 694 ? -36.248 -11.877 79.662 1.00 72.12 694 GLU A CA 1
ATOM 5468 C C . GLU A 1 694 ? -36.416 -11.439 78.204 1.00 72.12 694 GLU A C 1
ATOM 5470 O O . GLU A 1 694 ? -35.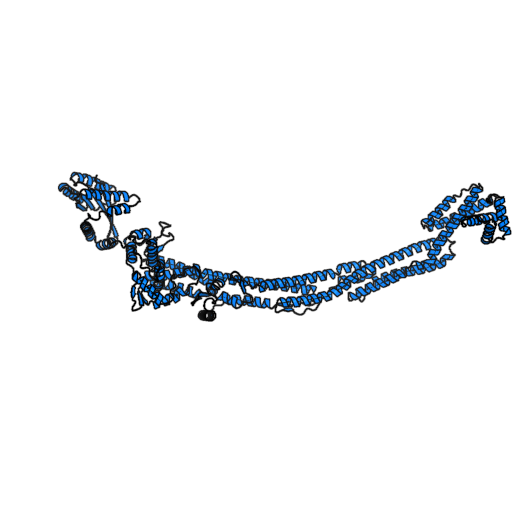720 -11.964 77.342 1.00 72.12 694 GLU A O 1
ATOM 5475 N N . LEU A 1 695 ? -37.250 -10.432 77.919 1.00 69.12 695 LEU A N 1
ATOM 5476 C CA . LEU A 1 695 ? -37.411 -9.884 76.566 1.00 69.12 695 LEU A CA 1
ATOM 5477 C C . LEU A 1 695 ? -36.132 -9.221 76.032 1.00 69.12 695 LEU A C 1
ATOM 5479 O O . LEU A 1 695 ? -35.788 -9.428 74.871 1.00 69.12 695 LEU A O 1
ATOM 5483 N N . ILE A 1 696 ? -35.401 -8.460 76.855 1.00 69.94 696 ILE A N 1
ATOM 5484 C CA . ILE A 1 696 ? -34.113 -7.855 76.462 1.00 69.94 696 ILE A CA 1
ATOM 5485 C C . ILE A 1 696 ? -33.045 -8.934 76.245 1.00 69.94 696 ILE A C 1
ATOM 5487 O O . ILE A 1 696 ? -32.292 -8.877 75.267 1.00 69.94 696 ILE A O 1
ATOM 5491 N N . SER A 1 697 ? -32.992 -9.931 77.133 1.00 72.38 697 SER A N 1
ATOM 5492 C CA . SER A 1 697 ? -32.093 -11.080 77.011 1.00 72.38 697 SER A CA 1
ATOM 5493 C C . SER A 1 697 ? -32.396 -11.868 75.736 1.00 72.38 697 SER A C 1
ATOM 5495 O O . SER A 1 697 ? -31.492 -12.128 74.945 1.00 72.38 697 SER A O 1
ATOM 5497 N N . HIS A 1 698 ? -33.676 -12.136 75.463 1.00 75.00 698 HIS A N 1
ATOM 5498 C CA . HIS A 1 698 ? -34.136 -12.797 74.247 1.00 75.00 698 HIS A CA 1
ATOM 5499 C C . HIS A 1 698 ? -33.798 -11.983 72.992 1.00 75.00 698 HIS A C 1
ATOM 5501 O O . HIS A 1 698 ? -33.253 -12.533 72.040 1.00 75.00 698 HIS A O 1
ATOM 5507 N N . ALA A 1 699 ? -34.033 -10.667 72.994 1.00 66.06 699 ALA A N 1
ATOM 5508 C CA . ALA A 1 699 ? -33.674 -9.785 71.883 1.00 66.06 699 ALA A CA 1
ATOM 5509 C C . ALA A 1 699 ? -32.159 -9.798 71.599 1.00 66.06 699 ALA A C 1
ATOM 5511 O O . ALA A 1 699 ? -31.741 -9.875 70.442 1.00 66.06 699 ALA A O 1
ATOM 5512 N N . SER A 1 700 ? -31.336 -9.781 72.651 1.00 70.88 700 SER A N 1
ATOM 5513 C CA . SER A 1 700 ? -29.872 -9.837 72.547 1.00 70.88 700 SER A CA 1
ATOM 5514 C C . SER A 1 700 ? -29.378 -11.210 72.073 1.00 70.88 700 SER A C 1
ATOM 5516 O O . SER A 1 700 ? -28.474 -11.299 71.240 1.00 70.88 700 SER A O 1
ATOM 5518 N N . GLU A 1 701 ? -29.998 -12.292 72.550 1.00 75.88 701 GLU A N 1
ATOM 5519 C CA . GLU A 1 701 ? -29.704 -13.662 72.125 1.00 75.88 701 GLU A CA 1
ATOM 5520 C C . GLU A 1 701 ? -30.092 -13.891 70.658 1.00 75.88 701 GLU A C 1
ATOM 5522 O O . GLU A 1 701 ? -29.330 -14.505 69.911 1.00 75.88 701 GLU A O 1
ATOM 5527 N N . VAL A 1 702 ? -31.235 -13.356 70.217 1.00 72.69 702 VAL A N 1
ATOM 5528 C CA . VAL A 1 702 ? -31.682 -13.407 68.818 1.00 72.69 702 VAL A CA 1
ATOM 5529 C C . VAL A 1 702 ? -30.691 -12.677 67.907 1.00 72.69 702 VAL A C 1
ATOM 5531 O O . VAL A 1 702 ? -30.284 -13.249 66.899 1.00 72.69 702 VAL A O 1
ATOM 5534 N N . ILE A 1 703 ? -30.227 -11.474 68.269 1.00 70.19 703 ILE A N 1
ATOM 5535 C CA . ILE A 1 703 ? -29.191 -10.749 67.505 1.00 70.19 703 ILE A CA 1
ATOM 5536 C C . ILE A 1 703 ? -27.898 -11.578 67.405 1.00 70.19 703 ILE A C 1
ATOM 5538 O O . ILE A 1 703 ? -27.348 -11.746 66.316 1.00 70.19 703 ILE A O 1
ATOM 5542 N N . SER A 1 704 ? -27.445 -12.154 68.521 1.00 69.44 704 SER A N 1
ATOM 5543 C CA . SER A 1 704 ? -26.220 -12.963 68.574 1.00 69.44 704 SER A CA 1
ATOM 5544 C C . SER A 1 704 ? -26.316 -14.263 67.754 1.00 69.44 704 SER A C 1
ATOM 5546 O O . SER A 1 704 ? -25.404 -14.602 66.992 1.00 69.44 704 SER A O 1
ATOM 5548 N N . LYS A 1 705 ? -27.448 -14.979 67.833 1.00 71.62 705 LYS A N 1
ATOM 5549 C CA . LYS A 1 705 ? -27.702 -16.197 67.041 1.00 71.62 705 LYS A CA 1
ATOM 5550 C C . LYS A 1 705 ? -27.806 -15.902 65.547 1.00 71.62 705 LYS A C 1
ATOM 5552 O O . LYS A 1 705 ? -27.252 -16.645 64.743 1.00 71.62 705 LYS A O 1
ATOM 5557 N N . LEU A 1 706 ? -28.468 -14.810 65.166 1.00 67.50 706 LEU A N 1
ATOM 5558 C CA . LEU A 1 706 ? -28.570 -14.411 63.760 1.00 67.50 706 LEU A CA 1
ATOM 5559 C C . LEU A 1 706 ? -27.198 -14.047 63.169 1.00 67.50 706 LEU A C 1
ATOM 5561 O O . LEU A 1 706 ? -26.934 -14.397 62.023 1.00 67.50 706 LEU A O 1
ATOM 5565 N N . GLY A 1 707 ? -26.312 -13.419 63.952 1.00 60.34 707 GLY A N 1
ATOM 5566 C CA . GLY A 1 707 ? -24.961 -13.044 63.513 1.00 60.34 707 GLY A CA 1
ATOM 5567 C C . GLY A 1 707 ? -23.949 -14.191 63.402 1.00 60.34 707 GLY A C 1
ATOM 5568 O O . GLY A 1 707 ? -22.925 -14.026 62.736 1.00 60.34 707 GLY A O 1
ATOM 5569 N N . SER A 1 708 ? -24.213 -15.344 64.026 1.00 60.66 708 SER A N 1
ATOM 5570 C CA . SER A 1 708 ? -23.288 -16.491 64.076 1.00 60.66 708 SER A CA 1
ATOM 5571 C C . SER A 1 708 ? -23.614 -17.615 63.085 1.00 60.66 708 SER A C 1
ATOM 5573 O O . SER A 1 708 ? -22.755 -18.454 62.815 1.00 60.66 708 SER A O 1
ATOM 5575 N N . ASP A 1 709 ? -24.811 -17.622 62.499 1.00 62.09 709 ASP A N 1
ATOM 5576 C CA . ASP A 1 709 ? -25.274 -18.695 61.620 1.00 62.09 709 ASP A CA 1
ATOM 5577 C C . ASP A 1 709 ? -25.260 -18.285 60.137 1.00 62.09 709 ASP A C 1
ATOM 5579 O O . ASP A 1 709 ? -26.206 -17.680 59.619 1.00 62.09 709 ASP A O 1
ATOM 5583 N N . ALA A 1 710 ? -24.157 -18.637 59.468 1.00 62.41 710 ALA A N 1
ATOM 5584 C CA . ALA A 1 710 ? -23.955 -18.519 58.020 1.00 62.41 710 ALA A CA 1
ATOM 5585 C C . ALA A 1 710 ? -24.003 -19.884 57.296 1.00 62.41 710 ALA A C 1
ATOM 5587 O O . ALA A 1 710 ? -23.591 -19.995 56.140 1.00 62.41 710 ALA A O 1
ATOM 5588 N N . SER A 1 711 ? -24.450 -20.945 57.977 1.00 61.16 711 SER A N 1
ATOM 5589 C CA . SER A 1 711 ? -24.439 -22.301 57.426 1.00 61.16 711 SER A CA 1
ATOM 5590 C C . SER A 1 711 ? -25.505 -22.481 56.329 1.00 61.16 711 SER A C 1
ATOM 5592 O O . SER A 1 711 ? -26.616 -21.969 56.438 1.00 61.16 711 SER A O 1
ATOM 5594 N N . GLY A 1 712 ? -25.162 -23.178 55.235 1.00 64.56 712 GLY A N 1
ATOM 5595 C CA . GLY A 1 712 ? -26.098 -23.489 54.136 1.00 64.56 712 GLY A CA 1
ATOM 5596 C C . GLY A 1 712 ? -26.257 -22.422 53.042 1.00 64.56 712 GLY A C 1
ATOM 5597 O O . GLY A 1 712 ? -27.186 -22.510 52.244 1.00 64.56 712 GLY A O 1
ATOM 5598 N N . ILE A 1 713 ? -25.373 -21.422 52.982 1.00 72.81 713 ILE A N 1
ATOM 5599 C CA . ILE A 1 713 ? -25.400 -20.375 51.948 1.00 72.81 713 ILE A CA 1
ATOM 5600 C C . ILE A 1 713 ? -24.552 -20.796 50.751 1.00 72.81 713 ILE A C 1
ATOM 5602 O O . ILE A 1 713 ? -23.336 -20.960 50.868 1.00 72.81 713 ILE A O 1
ATOM 5606 N N . HIS A 1 714 ? -25.194 -20.947 49.591 1.00 74.81 714 HIS A N 1
ATOM 5607 C CA . HIS A 1 714 ? -24.544 -21.413 48.364 1.00 74.81 714 HIS A CA 1
ATOM 5608 C C . HIS A 1 714 ? -24.728 -20.453 47.179 1.00 74.81 714 HIS A C 1
ATOM 5610 O O . HIS A 1 714 ? -24.023 -20.573 46.179 1.00 74.81 714 HIS A O 1
ATOM 5616 N N . SER A 1 715 ? -25.631 -19.474 47.288 1.00 77.88 715 SER A N 1
ATOM 5617 C CA . SER A 1 715 ? -25.929 -18.493 46.242 1.00 77.88 715 SER A CA 1
ATOM 5618 C C . SER A 1 715 ? -26.213 -17.090 46.800 1.00 77.88 715 SER A C 1
ATOM 5620 O O . SER A 1 715 ? -26.575 -16.921 47.964 1.00 77.88 715 SER A O 1
ATOM 5622 N N . LEU A 1 716 ? -26.122 -16.056 45.949 1.00 76.94 716 LEU A N 1
ATOM 5623 C CA . LEU A 1 716 ? -26.538 -14.687 46.304 1.00 76.94 716 LEU A CA 1
ATOM 5624 C C . LEU A 1 716 ? -28.018 -14.594 46.697 1.00 76.94 716 LEU A C 1
ATOM 5626 O O . LEU A 1 716 ? -28.392 -13.733 47.497 1.00 76.94 716 LEU A O 1
ATOM 5630 N N . ARG A 1 717 ? -28.869 -15.463 46.138 1.00 81.12 717 ARG A N 1
ATOM 5631 C CA . ARG A 1 717 ? -30.285 -15.520 46.505 1.00 81.12 717 ARG A CA 1
ATOM 5632 C C . ARG A 1 717 ? -30.445 -15.986 47.953 1.00 81.12 717 ARG A C 1
ATOM 5634 O O . ARG A 1 717 ? -31.199 -15.353 48.683 1.00 81.12 717 ARG A O 1
ATOM 5641 N N . ASP A 1 718 ? -29.661 -16.969 48.395 1.00 79.19 718 ASP A N 1
ATOM 5642 C CA . ASP A 1 718 ? -29.682 -17.435 49.790 1.00 79.19 718 ASP A CA 1
ATOM 5643 C C . ASP A 1 718 ? -29.254 -16.319 50.756 1.00 79.19 718 ASP A C 1
ATOM 5645 O O . ASP A 1 718 ? -29.893 -16.103 51.785 1.00 79.19 718 ASP A O 1
ATOM 5649 N N . VAL A 1 719 ? -28.224 -15.540 50.392 1.00 80.00 719 VAL A N 1
ATOM 5650 C CA . VAL A 1 719 ? -27.790 -14.356 51.163 1.00 80.00 719 VAL A CA 1
ATOM 5651 C C . VAL A 1 719 ? -28.926 -13.335 51.275 1.00 80.00 719 VAL A C 1
ATOM 5653 O O . VAL A 1 719 ? -29.166 -12.776 52.348 1.00 80.00 719 VAL A O 1
ATOM 5656 N N . ARG A 1 720 ? -29.642 -13.084 50.172 1.00 84.12 720 ARG A N 1
ATOM 5657 C CA . ARG A 1 720 ? -30.759 -12.131 50.112 1.00 84.12 720 ARG A CA 1
ATOM 5658 C C . ARG A 1 720 ? -31.938 -12.582 50.961 1.00 84.12 720 ARG A C 1
ATOM 5660 O O . ARG A 1 720 ? -32.467 -11.780 51.731 1.00 84.12 720 ARG A O 1
ATOM 5667 N N . ASP A 1 721 ? -32.317 -13.846 50.852 1.00 82.12 721 ASP A N 1
ATOM 5668 C CA . ASP A 1 721 ? -33.437 -14.412 51.597 1.00 82.12 721 ASP A CA 1
ATOM 5669 C C . ASP A 1 721 ? -33.111 -14.477 53.097 1.00 82.12 721 ASP A C 1
ATOM 5671 O O . ASP A 1 721 ? -33.956 -14.142 53.933 1.00 82.12 721 ASP A O 1
ATOM 5675 N N . ARG A 1 722 ? -31.850 -14.762 53.457 1.00 82.06 722 ARG A N 1
ATOM 5676 C CA . ARG A 1 722 ? -31.378 -14.672 54.844 1.00 82.06 722 ARG A CA 1
ATOM 5677 C C . ARG A 1 722 ? -31.431 -13.242 55.377 1.00 82.06 722 ARG A C 1
ATOM 5679 O O . ARG A 1 722 ? -31.971 -13.032 56.459 1.00 82.06 722 ARG A O 1
ATOM 5686 N N . ALA A 1 723 ? -30.940 -12.253 54.628 1.00 82.62 723 ALA A N 1
ATOM 5687 C CA . ALA A 1 723 ? -31.006 -10.848 55.037 1.00 82.62 723 ALA A CA 1
ATOM 5688 C C . ALA A 1 723 ? -32.458 -10.355 55.208 1.00 82.62 723 ALA A C 1
ATOM 5690 O O . ALA A 1 723 ? -32.756 -9.626 56.155 1.00 82.62 723 ALA A O 1
ATOM 5691 N N . ALA A 1 724 ? -33.379 -10.787 54.338 1.00 83.75 724 ALA A N 1
ATOM 5692 C CA . ALA A 1 724 ? -34.807 -10.497 54.473 1.00 83.75 724 ALA A CA 1
ATOM 5693 C C . ALA A 1 724 ? -35.421 -11.156 55.724 1.00 83.75 724 ALA A C 1
ATOM 5695 O O . ALA A 1 724 ? -36.161 -10.504 56.459 1.00 83.75 724 ALA A O 1
ATOM 5696 N N . SER A 1 725 ? -35.064 -12.409 56.019 1.00 83.00 725 SER A N 1
ATOM 5697 C CA . SER A 1 725 ? -35.503 -13.110 57.234 1.00 83.00 725 SER A CA 1
ATOM 5698 C C . SER A 1 725 ? -34.970 -12.460 58.519 1.00 83.00 725 SER A C 1
ATOM 5700 O O . SER A 1 725 ? -35.712 -12.338 59.500 1.00 83.00 725 SER A O 1
ATOM 5702 N N . VAL A 1 726 ? -33.719 -11.984 58.510 1.00 83.00 726 VAL A N 1
ATOM 5703 C CA . VAL A 1 726 ? -33.125 -11.213 59.616 1.00 83.00 726 VAL A CA 1
ATOM 5704 C C . VAL A 1 726 ? -33.888 -9.906 59.821 1.00 83.00 726 VAL A C 1
ATOM 5706 O O . VAL A 1 726 ? -34.287 -9.614 60.947 1.00 83.00 726 VAL A O 1
ATOM 5709 N N . ARG A 1 727 ? -34.162 -9.152 58.745 1.00 86.56 727 ARG A N 1
ATOM 5710 C CA . ARG A 1 727 ? -34.994 -7.937 58.800 1.00 86.56 727 ARG A CA 1
ATOM 5711 C C . ARG A 1 727 ? -36.342 -8.225 59.460 1.00 86.56 727 ARG A C 1
ATOM 5713 O O . ARG A 1 727 ? -36.713 -7.518 60.391 1.00 86.56 727 ARG A O 1
ATOM 5720 N N . ASP A 1 728 ? -37.049 -9.262 59.015 1.00 83.69 728 ASP A N 1
ATOM 5721 C CA . ASP A 1 728 ? -38.384 -9.591 59.533 1.00 83.69 728 ASP A CA 1
ATOM 5722 C C . ASP A 1 728 ? -38.351 -9.989 61.007 1.00 83.69 728 ASP A C 1
ATOM 5724 O O . ASP A 1 728 ? -39.219 -9.585 61.783 1.00 83.69 728 ASP A O 1
ATOM 5728 N N . THR A 1 729 ? -37.327 -10.740 61.410 1.00 82.25 729 THR A N 1
ATOM 5729 C CA . THR A 1 729 ? -37.117 -11.105 62.814 1.00 82.25 729 THR A CA 1
ATOM 5730 C C . THR A 1 729 ? -36.844 -9.868 63.667 1.00 82.25 729 THR A C 1
ATOM 5732 O O . THR A 1 729 ? -37.493 -9.685 64.693 1.00 82.25 729 THR A O 1
ATOM 5735 N N . LEU A 1 730 ? -35.964 -8.964 63.223 1.00 80.12 730 LEU A N 1
ATOM 5736 C CA . LEU A 1 730 ? -35.685 -7.715 63.937 1.00 80.12 730 LEU A CA 1
ATOM 5737 C C . LEU A 1 730 ? -36.920 -6.811 64.021 1.00 80.12 730 LEU A C 1
ATOM 5739 O O . LEU A 1 730 ? -37.187 -6.245 65.076 1.00 80.12 730 LEU A O 1
ATOM 5743 N N . SER A 1 731 ? -37.715 -6.701 62.953 1.00 83.00 731 SER A N 1
ATOM 5744 C CA . SER A 1 731 ? -38.978 -5.955 62.986 1.00 83.00 731 SER A CA 1
ATOM 5745 C C . SER A 1 731 ? -39.968 -6.533 64.003 1.00 83.00 731 SER A C 1
ATOM 5747 O O . SER A 1 731 ? -40.615 -5.764 64.715 1.00 83.00 731 SER A O 1
ATOM 5749 N N . LYS A 1 732 ? -40.056 -7.866 64.125 1.00 81.88 732 LYS A N 1
ATOM 5750 C CA . LYS A 1 732 ? -40.869 -8.519 65.164 1.00 81.88 732 LYS A CA 1
ATOM 5751 C C . LYS A 1 732 ? -40.346 -8.213 66.565 1.00 81.88 732 LYS A C 1
ATOM 5753 O O . LYS A 1 732 ? -41.128 -7.766 67.399 1.00 81.88 732 LYS A O 1
ATOM 5758 N N . VAL A 1 733 ? -39.038 -8.330 66.796 1.00 80.19 733 VAL A N 1
ATOM 5759 C CA . VAL A 1 733 ? -38.414 -7.981 68.085 1.00 80.19 733 VAL A CA 1
ATOM 5760 C C . VAL A 1 733 ? -38.692 -6.519 68.458 1.00 80.19 733 VAL A C 1
ATOM 5762 O O . VAL A 1 733 ? -39.079 -6.235 69.586 1.00 80.19 733 VAL A O 1
ATOM 5765 N N . ILE A 1 734 ? -38.597 -5.578 67.511 1.00 79.31 734 ILE A N 1
ATOM 5766 C CA . ILE A 1 734 ? -38.949 -4.164 67.742 1.00 79.31 734 ILE A CA 1
ATOM 5767 C C . ILE A 1 734 ? -40.416 -4.008 68.158 1.00 79.31 734 ILE A C 1
ATOM 5769 O O . ILE A 1 734 ? -40.717 -3.196 69.036 1.00 79.31 734 ILE A O 1
ATOM 5773 N N . SER A 1 735 ? -41.328 -4.760 67.533 1.00 76.38 735 SER A N 1
ATOM 5774 C CA . SER A 1 735 ? -42.751 -4.732 67.888 1.00 76.38 735 SER A CA 1
ATOM 5775 C C . SER A 1 735 ? -43.032 -5.339 69.267 1.00 76.38 735 SER A C 1
ATOM 5777 O O . SER A 1 735 ? -43.903 -4.849 69.976 1.00 76.38 735 SER A O 1
ATOM 5779 N N . GLU A 1 736 ? -42.260 -6.347 69.681 1.00 72.62 736 GLU A N 1
ATOM 5780 C CA . GLU A 1 736 ? -42.353 -6.967 71.009 1.00 72.62 736 GLU A CA 1
ATOM 5781 C C . GLU A 1 736 ? -41.750 -6.081 72.111 1.00 72.62 736 GLU A C 1
ATOM 5783 O O . GLU A 1 736 ? -42.245 -6.077 73.240 1.00 72.62 736 GLU A O 1
ATOM 5788 N N . LEU A 1 737 ? -40.744 -5.266 71.768 1.00 68.81 737 LEU A N 1
ATOM 5789 C CA . LEU A 1 737 ? -40.157 -4.205 72.597 1.00 68.81 737 LEU A CA 1
ATOM 5790 C C . LEU A 1 737 ? -40.995 -2.906 72.552 1.00 68.81 737 LEU A C 1
ATOM 5792 O O . LEU A 1 737 ? -40.468 -1.801 72.387 1.00 68.81 737 LEU A O 1
ATOM 5796 N N . SER A 1 738 ? -42.322 -3.023 72.651 1.00 66.38 738 SER A N 1
ATOM 5797 C CA . SER A 1 738 ? -43.245 -1.885 72.751 1.00 66.38 738 SER A CA 1
ATOM 5798 C C . SER A 1 738 ? -43.323 -1.350 74.186 1.00 66.38 738 SER A C 1
ATOM 5800 O O . SER A 1 738 ? -43.468 -2.132 75.127 1.00 66.38 738 SER A O 1
ATOM 5802 N N . GLU A 1 739 ? -43.335 -0.023 74.359 1.00 57.88 739 GLU A N 1
ATOM 5803 C CA . GLU A 1 739 ? -43.447 0.617 75.684 1.00 57.88 739 GLU A CA 1
ATOM 5804 C C . GLU A 1 739 ? -44.758 0.300 76.428 1.00 57.88 739 GLU A C 1
ATOM 5806 O O . GLU A 1 739 ? -44.805 0.427 77.650 1.00 57.88 739 GLU A O 1
ATOM 5811 N N . GLU A 1 740 ? -45.799 -0.162 75.725 1.00 56.94 740 GLU A N 1
ATOM 5812 C CA . GLU A 1 740 ? -47.085 -0.573 76.312 1.00 56.94 740 GLU A CA 1
ATOM 5813 C C . GLU A 1 740 ? -46.947 -1.701 77.349 1.00 56.94 740 GLU A C 1
ATOM 5815 O O . GLU A 1 740 ? -47.790 -1.831 78.228 1.00 56.94 740 GLU A O 1
ATOM 5820 N N . ARG A 1 741 ? -45.860 -2.484 77.313 1.00 58.09 741 ARG A N 1
ATOM 5821 C CA . ARG A 1 741 ? -45.613 -3.581 78.266 1.00 58.09 741 ARG A CA 1
ATOM 5822 C C . ARG A 1 741 ? -44.974 -3.148 79.595 1.00 58.09 741 ARG A C 1
ATOM 5824 O O . ARG A 1 741 ? -44.762 -3.997 80.451 1.00 58.09 741 ARG A O 1
ATOM 5831 N N . LEU A 1 742 ? -44.689 -1.854 79.781 1.00 60.22 742 LEU A N 1
ATOM 5832 C CA . LEU A 1 742 ? -44.216 -1.255 81.044 1.00 60.22 742 LEU A CA 1
ATOM 5833 C C . LEU A 1 742 ? -45.335 -0.487 81.773 1.00 60.22 742 LEU A C 1
ATOM 5835 O O . LEU A 1 742 ? -45.081 0.499 82.475 1.00 60.22 742 LEU A O 1
ATOM 5839 N N . GLU A 1 743 ? -46.594 -0.875 81.565 1.00 62.56 743 GLU A N 1
ATOM 5840 C CA . GLU A 1 743 ? -47.743 -0.114 82.046 1.00 62.56 743 GLU A CA 1
ATOM 5841 C C . GLU A 1 743 ? -47.768 -0.003 83.580 1.00 62.56 743 GLU A C 1
ATOM 5843 O O . GLU A 1 743 ? -47.989 1.099 84.095 1.00 62.56 743 GLU A O 1
ATOM 5848 N N . SER A 1 744 ? -47.468 -1.074 84.326 1.00 58.59 744 SER A N 1
ATOM 5849 C CA . SER A 1 744 ? -47.485 -1.034 85.798 1.00 58.59 744 SER A CA 1
ATOM 5850 C C . SER A 1 744 ? -46.291 -0.261 86.366 1.00 58.59 744 SER A C 1
ATOM 5852 O O . SER A 1 744 ? -46.471 0.561 87.267 1.00 58.59 744 SER A O 1
ATOM 5854 N N . CYS A 1 745 ? -45.108 -0.393 85.758 1.00 63.00 745 CYS A N 1
ATOM 5855 C CA . CYS A 1 745 ? -43.934 0.443 86.049 1.00 63.00 745 CYS A CA 1
ATOM 5856 C C . CYS A 1 745 ? -44.206 1.947 85.824 1.00 63.00 745 CYS A C 1
ATOM 5858 O O . CYS A 1 745 ? -43.827 2.795 86.635 1.00 63.00 745 CYS A O 1
ATOM 5860 N N . SER A 1 746 ? -44.913 2.296 84.743 1.00 64.81 746 SER A N 1
ATOM 5861 C CA . SER A 1 746 ? -45.289 3.685 84.443 1.00 64.81 746 SER A CA 1
ATOM 5862 C C . SER A 1 746 ? -46.340 4.244 85.415 1.00 64.81 746 SER A C 1
ATOM 5864 O O . SER A 1 746 ? -46.303 5.431 85.756 1.00 64.81 746 SER A O 1
ATOM 5866 N N . LYS A 1 747 ? -47.258 3.395 85.899 1.00 66.31 747 LYS A N 1
ATOM 5867 C CA . LYS A 1 747 ? -48.237 3.739 86.941 1.00 66.31 747 LYS A CA 1
ATOM 5868 C C . LYS A 1 747 ? -47.548 3.990 88.283 1.00 66.31 747 LYS A C 1
ATOM 5870 O O . LYS A 1 747 ? -47.903 4.959 88.949 1.00 66.31 747 LYS A O 1
ATOM 5875 N N . LEU A 1 748 ? -46.534 3.193 88.635 1.00 67.31 748 LEU A N 1
ATOM 5876 C CA . LEU A 1 748 ? -45.739 3.379 89.852 1.00 67.31 748 LEU A CA 1
ATOM 5877 C C . LEU A 1 748 ? -45.009 4.726 89.865 1.00 67.31 748 LEU A C 1
ATOM 5879 O O . LEU A 1 748 ? -45.129 5.473 90.834 1.00 67.31 748 LEU A O 1
ATOM 5883 N N . LEU A 1 749 ? -44.318 5.072 88.773 1.00 68.25 749 LEU A N 1
ATOM 5884 C CA . LEU A 1 749 ? -43.627 6.361 88.636 1.00 68.25 749 LEU A CA 1
ATOM 5885 C C . LEU A 1 749 ? -44.587 7.545 88.842 1.00 68.25 749 LEU A C 1
ATOM 5887 O O . LEU A 1 749 ? -44.306 8.444 89.632 1.00 68.25 749 LEU A O 1
ATOM 5891 N N . LYS A 1 750 ? -45.768 7.499 88.210 1.00 70.31 750 LYS A N 1
ATOM 5892 C CA . LYS A 1 750 ? -46.812 8.526 88.373 1.00 70.31 750 LYS A CA 1
ATOM 5893 C C . LYS A 1 750 ? -47.391 8.583 89.789 1.00 70.31 750 LYS A C 1
ATOM 5895 O O . LYS A 1 750 ? -47.788 9.655 90.244 1.00 70.31 750 LYS A O 1
ATOM 5900 N N . GLU A 1 751 ? -47.483 7.458 90.494 1.00 69.12 751 GLU A N 1
ATOM 5901 C CA . GLU A 1 751 ? -48.006 7.443 91.864 1.00 69.12 751 GLU A CA 1
ATOM 5902 C C . GLU A 1 751 ? -47.003 8.026 92.870 1.00 69.12 751 GLU A C 1
ATOM 5904 O O . GLU A 1 751 ? -47.413 8.741 93.787 1.00 69.12 751 GLU A O 1
ATOM 5909 N N . VAL A 1 752 ? -45.696 7.821 92.663 1.00 68.25 752 VAL A N 1
ATOM 5910 C CA . VAL A 1 752 ? -44.638 8.485 93.447 1.00 68.25 752 VAL A CA 1
ATOM 5911 C C . VAL A 1 752 ? -44.706 10.002 93.281 1.00 68.25 752 VAL A C 1
ATOM 5913 O O . VAL A 1 752 ? -44.744 10.719 94.284 1.00 68.25 752 VAL A O 1
ATOM 5916 N N . GLU A 1 753 ? -44.809 10.489 92.040 1.00 70.56 753 GLU A N 1
ATOM 5917 C CA . GLU A 1 753 ? -44.988 11.919 91.743 1.00 70.56 753 GLU A CA 1
ATOM 5918 C C . GLU A 1 753 ? -46.196 12.490 92.496 1.00 70.56 753 GLU A C 1
ATOM 5920 O O . GLU A 1 753 ? -46.067 13.440 93.271 1.00 70.56 753 GLU A O 1
ATOM 5925 N N . ARG A 1 754 ? -47.360 11.837 92.375 1.00 72.44 754 ARG A N 1
ATOM 5926 C CA . ARG A 1 754 ? -48.592 12.251 93.065 1.00 72.44 754 ARG A CA 1
ATOM 5927 C C . ARG A 1 754 ? -48.475 12.236 94.584 1.00 72.44 754 ARG A C 1
ATOM 5929 O O . ARG A 1 754 ? -49.159 13.015 95.253 1.00 72.44 754 ARG A O 1
ATOM 5936 N N . ARG A 1 755 ? -47.715 11.304 95.160 1.00 71.19 755 ARG A N 1
ATOM 5937 C CA . ARG A 1 755 ? -47.565 11.177 96.616 1.00 71.19 755 ARG A CA 1
ATOM 5938 C C . ARG A 1 755 ? -46.680 12.287 97.173 1.00 71.19 755 ARG A C 1
ATOM 5940 O O . ARG A 1 755 ? -47.031 12.873 98.195 1.00 71.19 755 ARG A O 1
ATOM 5947 N N . ILE A 1 756 ? -45.600 12.626 96.473 1.00 72.44 756 ILE A N 1
ATOM 5948 C CA . ILE A 1 756 ? -44.732 13.757 96.820 1.00 72.44 756 ILE A CA 1
ATOM 5949 C C . ILE A 1 756 ? -45.483 15.075 96.669 1.00 72.44 756 ILE A C 1
ATOM 5951 O O . ILE A 1 756 ? -45.440 15.897 97.580 1.00 72.44 756 ILE A O 1
ATOM 5955 N N . GLU A 1 757 ? -46.219 15.270 95.573 1.00 73.38 757 GLU A N 1
ATOM 5956 C CA . GLU A 1 757 ? -47.031 16.475 95.374 1.00 73.38 757 GLU A CA 1
ATOM 5957 C C . GLU A 1 757 ? -48.059 16.665 96.496 1.00 73.38 757 GLU A C 1
ATOM 5959 O O . GLU A 1 757 ? -48.175 17.764 97.042 1.00 73.38 757 GLU A O 1
ATOM 5964 N N . ARG A 1 758 ? -48.752 15.587 96.895 1.00 74.19 758 ARG A N 1
ATOM 5965 C CA . ARG A 1 758 ? -49.697 15.597 98.024 1.00 74.19 758 ARG A CA 1
ATOM 5966 C C . ARG A 1 758 ? -49.013 15.923 99.353 1.00 74.19 758 ARG A C 1
ATOM 5968 O O . ARG A 1 758 ? -49.529 16.734 100.116 1.00 74.19 758 ARG A O 1
ATOM 5975 N N . LEU A 1 759 ? -47.857 15.324 99.638 1.00 72.38 759 LEU A N 1
ATOM 5976 C CA . LEU A 1 759 ? -47.108 15.594 100.869 1.00 72.38 759 LEU A CA 1
ATOM 5977 C C . LEU A 1 759 ? -46.556 17.022 100.905 1.00 72.38 759 LEU A C 1
ATOM 5979 O O . LEU A 1 759 ? -46.685 17.688 101.927 1.00 72.38 759 LEU A O 1
ATOM 5983 N N . ALA A 1 760 ? -46.012 17.521 99.795 1.00 75.44 760 ALA A N 1
ATOM 5984 C CA . ALA A 1 760 ? -45.533 18.895 99.677 1.00 75.44 760 ALA A CA 1
ATOM 5985 C C . ALA A 1 760 ? -46.668 19.914 99.846 1.00 75.44 760 ALA A C 1
ATOM 5987 O O . ALA A 1 760 ? -46.493 20.923 100.525 1.00 75.44 760 ALA A O 1
ATOM 5988 N N . ALA A 1 761 ? -47.849 19.644 99.279 1.00 73.44 761 ALA A N 1
ATOM 5989 C CA . ALA A 1 761 ? -49.035 20.466 99.507 1.00 73.44 761 ALA A CA 1
ATOM 5990 C C . ALA A 1 761 ? -49.435 20.475 100.993 1.00 73.44 761 ALA A C 1
ATOM 5992 O O . ALA A 1 761 ? -49.572 21.547 101.574 1.00 73.44 761 ALA A O 1
ATOM 5993 N N . ASN A 1 762 ? -49.513 19.303 101.633 1.00 75.19 762 ASN A N 1
ATOM 5994 C CA . ASN A 1 762 ? -49.846 19.195 103.056 1.00 75.19 762 ASN A CA 1
ATOM 5995 C C . ASN A 1 762 ? -48.843 19.932 103.962 1.00 75.19 762 ASN A C 1
ATOM 5997 O O . ASN A 1 762 ? -49.254 20.616 104.898 1.00 75.19 762 ASN A O 1
ATOM 6001 N N . VAL A 1 763 ? -47.538 19.808 103.695 1.00 79.31 763 VAL A N 1
ATOM 6002 C CA . VAL A 1 763 ? -46.473 20.507 104.436 1.00 79.31 763 VAL A CA 1
ATOM 6003 C C . VAL A 1 763 ? -46.592 22.021 104.282 1.00 79.31 763 VAL A C 1
ATOM 6005 O O . VAL A 1 763 ? -46.481 22.736 105.276 1.00 79.31 763 VAL A O 1
ATOM 6008 N N . LEU A 1 764 ? -46.853 22.517 103.067 1.00 78.94 764 LEU A N 1
ATOM 6009 C CA . LEU A 1 764 ? -47.091 23.942 102.818 1.00 78.94 764 LEU A CA 1
ATOM 6010 C C . LEU A 1 764 ? -48.303 24.456 103.596 1.00 78.94 764 LEU A C 1
ATOM 6012 O O . LEU A 1 764 ? -48.176 25.444 104.310 1.00 78.94 764 LEU A O 1
ATOM 6016 N N . THR A 1 765 ? -49.440 23.761 103.521 1.00 76.19 765 THR A N 1
ATOM 6017 C CA . THR A 1 765 ? -50.669 24.133 104.237 1.00 76.19 765 THR A CA 1
ATOM 6018 C C . THR A 1 765 ? -50.461 24.169 105.754 1.00 76.19 765 THR A C 1
ATOM 6020 O O . THR A 1 765 ? -50.873 25.118 106.419 1.00 76.19 765 THR A O 1
ATOM 6023 N N . LEU A 1 766 ? -49.781 23.165 106.316 1.00 75.19 766 LEU A N 1
ATOM 6024 C CA . LEU A 1 766 ? -49.454 23.124 107.743 1.00 75.19 766 LEU A CA 1
ATOM 6025 C C . LEU A 1 766 ? -48.463 24.224 108.146 1.00 75.19 766 LEU A C 1
ATOM 6027 O O . LEU A 1 766 ? -48.628 24.840 109.196 1.00 75.19 766 LEU A O 1
ATOM 6031 N N . GLY A 1 767 ? -47.454 24.501 107.321 1.00 75.88 767 GLY A N 1
ATOM 6032 C CA . GLY A 1 767 ? -46.472 25.553 107.584 1.00 75.88 767 GLY A CA 1
ATOM 6033 C C . GLY A 1 767 ? -47.076 26.955 107.512 1.00 75.88 767 GLY A C 1
ATOM 6034 O O . GLY A 1 767 ? -46.766 27.813 108.343 1.00 75.88 767 GLY A O 1
ATOM 6035 N N . GLU A 1 768 ? -47.990 27.187 106.568 1.00 76.81 768 GLU A N 1
ATOM 6036 C CA . GLU A 1 768 ? -48.761 28.428 106.469 1.00 76.81 768 GLU A CA 1
ATOM 6037 C C . GLU A 1 768 ? -49.695 28.615 107.667 1.00 76.81 768 GLU A C 1
ATOM 6039 O O . GLU A 1 768 ? -49.768 29.722 108.200 1.00 76.81 768 GLU A O 1
ATOM 6044 N N . LEU A 1 769 ? -50.339 27.547 108.148 1.00 76.38 769 LEU A N 1
ATOM 6045 C CA . LEU A 1 769 ? -51.123 27.575 109.383 1.00 76.38 769 LEU A CA 1
ATOM 6046 C C . LEU A 1 769 ? -50.260 27.950 110.595 1.00 76.38 769 LEU A C 1
ATOM 6048 O O . LEU A 1 769 ? -50.601 28.886 111.312 1.00 76.38 769 LEU A O 1
ATOM 6052 N N . VAL A 1 770 ? -49.131 27.266 110.807 1.00 74.44 770 VAL A N 1
ATOM 6053 C CA . VAL A 1 770 ? -48.196 27.555 111.915 1.00 74.44 770 VAL A CA 1
ATOM 6054 C C . VAL A 1 770 ? -47.709 29.011 111.854 1.00 74.44 770 VAL A C 1
ATOM 6056 O O . VAL A 1 770 ? -47.686 29.698 112.876 1.00 74.44 770 VAL A O 1
ATOM 6059 N N . SER A 1 771 ? -47.433 29.520 110.647 1.00 76.12 771 SER A N 1
ATOM 6060 C CA . SER A 1 771 ? -47.056 30.923 110.419 1.00 76.12 771 SER A CA 1
ATOM 6061 C C . SER A 1 771 ? -48.195 31.903 110.744 1.00 76.12 771 SER A C 1
ATOM 6063 O O . SER A 1 771 ? -47.958 32.934 111.374 1.00 76.12 771 SER A O 1
ATOM 6065 N N . ARG A 1 772 ? -49.443 31.595 110.353 1.00 74.19 772 ARG A N 1
ATOM 6066 C CA . ARG A 1 772 ? -50.634 32.412 110.672 1.00 74.19 772 ARG A CA 1
ATOM 6067 C C . ARG A 1 772 ? -50.921 32.456 112.170 1.00 74.19 772 ARG A C 1
ATOM 6069 O O . ARG A 1 772 ? -51.296 33.507 112.681 1.00 74.19 772 ARG A O 1
ATOM 6076 N N . LEU A 1 773 ? -50.679 31.353 112.874 1.00 70.50 773 LEU A N 1
ATOM 6077 C CA . LEU A 1 773 ? -50.782 31.265 114.333 1.00 70.50 773 LEU A CA 1
ATOM 6078 C C . LEU A 1 773 ? -49.637 31.995 115.069 1.00 70.50 773 LEU A C 1
ATOM 6080 O O . LEU A 1 773 ? -49.622 32.006 116.296 1.00 70.50 773 LEU A O 1
ATOM 6084 N N . ARG A 1 774 ? -48.700 32.629 114.341 1.00 70.94 774 ARG A N 1
ATOM 6085 C CA . ARG A 1 774 ? -47.518 33.345 114.864 1.00 70.94 774 ARG A CA 1
ATOM 6086 C C . ARG A 1 774 ? -46.607 32.486 115.749 1.00 70.94 774 ARG A C 1
ATOM 6088 O O . ARG A 1 774 ? -45.914 33.013 116.616 1.00 70.94 774 ARG A O 1
ATOM 6095 N N . ILE A 1 775 ? -46.594 31.174 115.527 1.00 73.88 775 ILE A N 1
ATOM 6096 C CA . ILE A 1 775 ? -45.673 30.254 116.196 1.00 73.88 775 ILE A CA 1
ATOM 6097 C C . ILE A 1 775 ? -44.362 30.269 115.402 1.00 73.88 775 ILE A C 1
ATOM 6099 O O . ILE A 1 775 ? -44.355 29.937 114.215 1.00 73.88 775 ILE A O 1
ATOM 6103 N N . GLU A 1 776 ? -43.250 30.660 116.030 1.00 69.62 776 GLU A N 1
ATOM 6104 C CA . GLU A 1 776 ? -41.935 30.578 115.386 1.00 69.62 776 GLU A CA 1
ATOM 6105 C C . GLU A 1 776 ? -41.585 29.112 115.093 1.00 69.62 776 GLU A C 1
ATOM 6107 O O . GLU A 1 776 ? -41.614 28.255 115.977 1.00 69.62 776 GLU A O 1
ATOM 6112 N N . THR A 1 777 ? -41.254 28.816 113.836 1.00 74.44 777 THR A N 1
ATOM 6113 C CA . THR A 1 777 ? -40.789 27.496 113.404 1.00 74.44 777 THR A CA 1
ATOM 6114 C C . THR A 1 777 ? -39.438 27.628 112.714 1.00 74.44 777 THR A C 1
ATOM 6116 O O . THR A 1 777 ? -39.250 28.482 111.851 1.00 74.44 777 THR A O 1
ATOM 6119 N N . SER A 1 778 ? -38.487 26.775 113.094 1.00 71.81 778 SER A N 1
ATOM 6120 C CA . SER A 1 778 ? -37.183 26.655 112.433 1.00 71.81 778 SER A CA 1
ATOM 6121 C C . SER A 1 778 ? -37.222 25.740 111.203 1.00 71.81 778 SER A C 1
ATOM 6123 O O . SER A 1 778 ? -36.194 25.539 110.561 1.00 71.81 778 SER A O 1
ATOM 6125 N N . ILE A 1 779 ? -38.388 25.171 110.869 1.00 77.00 779 ILE A N 1
ATOM 6126 C CA . ILE A 1 779 ? -38.556 24.242 109.749 1.00 77.00 779 ILE A CA 1
ATOM 6127 C C . ILE A 1 779 ? -38.685 25.055 108.449 1.00 77.00 779 ILE A C 1
ATOM 6129 O O . ILE A 1 779 ? -39.683 25.761 108.280 1.00 77.00 779 ILE A O 1
ATOM 6133 N N . PRO A 1 780 ? -37.748 24.941 107.484 1.00 80.50 780 PRO A N 1
ATOM 6134 C CA . PRO A 1 780 ? -37.779 25.699 106.231 1.00 80.50 780 PRO A CA 1
ATOM 6135 C C . PRO A 1 780 ? -38.749 25.061 105.220 1.00 80.50 780 PRO A C 1
ATOM 6137 O O . PRO A 1 780 ? -38.384 24.627 104.128 1.00 80.50 780 PRO A O 1
ATOM 6140 N N . PHE A 1 781 ? -40.026 24.962 105.589 1.00 76.62 781 PHE A N 1
ATOM 6141 C CA . PHE A 1 781 ? -41.021 24.159 104.872 1.00 76.62 781 PHE A CA 1
ATOM 6142 C C . PHE A 1 781 ? -41.242 24.599 103.412 1.00 76.62 781 PHE A C 1
ATOM 6144 O O . PHE A 1 781 ? -41.503 23.753 102.556 1.00 76.62 781 PHE A O 1
ATOM 6151 N N . LYS A 1 782 ? -41.085 25.895 103.093 1.00 79.94 782 LYS A N 1
ATOM 6152 C CA . LYS A 1 782 ? -41.176 26.410 101.712 1.00 79.94 782 LYS A CA 1
ATOM 6153 C C . LYS A 1 782 ? -40.028 25.921 100.825 1.00 79.94 782 LYS A C 1
ATOM 6155 O O . LYS A 1 782 ? -40.271 25.573 99.671 1.00 79.94 782 LYS A O 1
ATOM 6160 N N . GLU A 1 783 ? -38.810 25.859 101.360 1.00 81.69 783 GLU A N 1
ATOM 6161 C CA . GLU A 1 783 ? -37.618 25.402 100.633 1.00 81.69 783 GLU A CA 1
ATOM 6162 C C . GLU A 1 783 ? -37.676 23.893 100.393 1.00 81.69 783 GLU A C 1
ATOM 6164 O O . GLU A 1 783 ? -37.521 23.454 99.256 1.00 81.69 783 GLU A O 1
ATOM 6169 N N . ILE A 1 784 ? -38.039 23.112 101.419 1.00 79.81 784 ILE A N 1
ATOM 6170 C CA . ILE A 1 784 ? -38.201 21.651 101.308 1.00 79.81 784 ILE A CA 1
ATOM 6171 C C . ILE A 1 784 ? -39.264 21.296 100.248 1.00 79.81 784 ILE A C 1
ATOM 6173 O O . ILE A 1 784 ? -39.082 20.368 99.458 1.00 79.81 784 ILE A O 1
ATOM 6177 N N . CYS A 1 785 ? -40.367 22.051 100.172 1.00 78.75 785 CYS A N 1
ATOM 6178 C CA . CYS A 1 785 ? -41.405 21.827 99.159 1.00 78.75 785 CYS A CA 1
ATOM 6179 C C . CYS A 1 785 ? -40.976 22.247 97.744 1.00 78.75 785 CYS A C 1
ATOM 6181 O O . CYS A 1 785 ? -41.371 21.599 96.770 1.00 78.75 785 CYS A O 1
ATOM 6183 N N . ALA A 1 786 ? -40.179 23.312 97.608 1.00 79.75 786 ALA A N 1
ATOM 6184 C CA . ALA A 1 786 ? -39.626 23.734 96.321 1.00 79.75 786 ALA A CA 1
ATOM 6185 C C . ALA A 1 786 ? -38.602 22.718 95.789 1.00 79.75 786 ALA A C 1
ATOM 6187 O O . ALA A 1 786 ? -38.650 22.358 94.612 1.00 79.75 786 ALA A O 1
ATOM 6188 N N . GLU A 1 787 ? -37.739 22.201 96.665 1.00 79.50 787 GLU A N 1
ATOM 6189 C CA . GLU A 1 787 ? -36.749 21.171 96.348 1.00 79.50 787 GLU A CA 1
ATOM 6190 C C . GLU A 1 787 ? -37.423 19.872 95.873 1.00 79.50 787 GLU A C 1
ATOM 6192 O O . GLU A 1 787 ? -37.058 19.327 94.830 1.00 79.50 787 GLU A O 1
ATOM 6197 N N . ALA A 1 788 ? -38.491 19.437 96.553 1.00 74.12 788 ALA A N 1
ATOM 6198 C CA . ALA A 1 788 ? -39.272 18.259 96.168 1.00 74.12 788 ALA A CA 1
ATOM 6199 C C . ALA A 1 788 ? -39.936 18.393 94.787 1.00 74.12 788 ALA A C 1
ATOM 6201 O O . ALA A 1 788 ? -39.876 17.470 93.973 1.00 74.12 788 ALA A O 1
ATOM 6202 N N . ARG A 1 789 ? -40.522 19.556 94.475 1.00 77.31 789 ARG A N 1
ATOM 6203 C CA . ARG A 1 789 ? -41.129 19.804 93.153 1.00 77.31 789 ARG A CA 1
ATOM 6204 C C . ARG A 1 789 ? -40.079 19.908 92.043 1.00 77.31 789 ARG A C 1
ATOM 6206 O O . ARG A 1 789 ? -40.313 19.426 90.936 1.00 77.31 789 ARG A O 1
ATOM 6213 N N . ALA A 1 790 ? -38.910 20.482 92.331 1.00 78.25 790 ALA A N 1
ATOM 6214 C CA . ALA A 1 790 ? -37.798 20.546 91.383 1.00 78.25 790 ALA A CA 1
ATOM 6215 C C . ALA A 1 790 ? -37.169 19.167 91.107 1.00 78.25 790 ALA A C 1
ATOM 6217 O O . ALA A 1 790 ? -36.685 18.930 89.999 1.00 78.25 790 ALA A O 1
ATOM 6218 N N . ALA A 1 791 ? -37.168 18.258 92.087 1.00 72.75 791 ALA A N 1
ATOM 6219 C CA . ALA A 1 791 ? -36.734 16.873 91.899 1.00 72.75 791 ALA A CA 1
ATOM 6220 C C . ALA A 1 791 ? -37.677 16.105 90.951 1.00 72.75 791 ALA A C 1
ATOM 6222 O O . ALA A 1 791 ? -37.203 15.481 90.003 1.00 72.75 791 ALA A O 1
ATOM 6223 N N . ILE A 1 792 ? -39.001 16.250 91.112 1.00 72.19 792 ILE A N 1
ATOM 6224 C CA . ILE A 1 792 ? -39.997 15.672 90.186 1.00 72.19 792 ILE A CA 1
ATOM 6225 C C . ILE A 1 792 ? -39.838 16.233 88.768 1.00 72.19 792 ILE A C 1
ATOM 6227 O O . ILE A 1 792 ? -39.777 15.471 87.807 1.00 72.19 792 ILE A O 1
ATOM 6231 N N . ALA A 1 793 ? -39.722 17.557 88.618 1.00 71.88 793 ALA A N 1
ATOM 6232 C CA . ALA A 1 793 ? -39.597 18.192 87.301 1.00 71.88 793 ALA A CA 1
ATOM 6233 C C . ALA A 1 793 ? -38.339 17.740 86.535 1.00 71.88 793 ALA A C 1
ATOM 6235 O O . ALA A 1 793 ? -38.352 17.656 85.307 1.00 71.88 793 ALA A O 1
ATOM 6236 N N . ARG A 1 794 ? -37.260 17.414 87.261 1.00 75.44 794 ARG A N 1
ATOM 6237 C CA . ARG A 1 794 ? -36.021 16.851 86.705 1.00 75.44 794 ARG A CA 1
ATOM 6238 C C . ARG A 1 794 ? -36.055 15.328 86.542 1.00 75.44 794 ARG A C 1
ATOM 6240 O O . ARG A 1 794 ? -35.086 14.775 86.033 1.00 75.44 794 ARG A O 1
ATOM 6247 N N . LYS A 1 795 ? -37.147 14.665 86.946 1.00 67.62 795 LYS A N 1
ATOM 6248 C CA . LYS A 1 795 ? -37.280 13.200 87.014 1.00 67.62 795 LYS A CA 1
ATOM 6249 C C . LYS A 1 795 ? -36.179 12.534 87.850 1.00 67.62 795 LYS A C 1
ATOM 6251 O O . LYS A 1 795 ? -35.805 11.389 87.607 1.00 67.62 795 LYS A O 1
ATOM 6256 N N . ASP A 1 796 ? -35.660 13.254 88.843 1.00 70.31 796 ASP A N 1
ATOM 6257 C CA . ASP A 1 796 ? -34.682 12.740 89.799 1.00 70.31 796 ASP A CA 1
ATOM 6258 C C . ASP A 1 796 ? -35.419 12.066 90.959 1.00 70.31 796 ASP A C 1
ATOM 6260 O O . ASP A 1 796 ? -35.575 12.615 92.053 1.00 70.31 796 ASP A O 1
ATOM 6264 N N . TYR A 1 797 ? -35.954 10.879 90.674 1.00 66.06 797 TYR A N 1
ATOM 6265 C CA . TYR A 1 797 ? -36.825 10.157 91.596 1.00 66.06 797 TYR A CA 1
ATOM 6266 C C . TYR A 1 797 ? -36.099 9.617 92.837 1.00 66.06 797 TYR A C 1
ATOM 6268 O O . TYR A 1 797 ? -36.742 9.404 93.863 1.00 66.06 797 TYR A O 1
ATOM 6276 N N . SER A 1 798 ? -34.771 9.463 92.776 1.00 64.56 798 SER A N 1
ATOM 6277 C CA . SER A 1 798 ? -33.942 9.098 93.932 1.00 64.56 798 SER A CA 1
ATOM 6278 C C . SER A 1 798 ? -33.952 10.221 94.974 1.00 64.56 798 SER A C 1
ATOM 6280 O O . SER A 1 798 ? -34.401 10.026 96.107 1.00 64.56 798 SER A O 1
ATOM 6282 N N . SER A 1 799 ? -33.614 11.444 94.546 1.00 66.50 799 SER A N 1
ATOM 6283 C CA . SER A 1 799 ? -33.699 12.640 95.393 1.00 66.50 799 SER A CA 1
ATOM 6284 C C . SER A 1 799 ? -35.138 12.913 95.848 1.00 66.50 799 SER A C 1
ATOM 6286 O O . SER A 1 799 ? -35.383 13.314 96.988 1.00 66.50 799 SER A O 1
ATOM 6288 N N . ALA A 1 800 ? -36.119 12.653 94.976 1.00 66.31 800 ALA A N 1
ATOM 6289 C CA . ALA A 1 800 ? -37.537 12.825 95.278 1.00 66.31 800 ALA A CA 1
ATOM 6290 C C . ALA A 1 800 ? -38.015 11.893 96.418 1.00 66.31 800 ALA A C 1
ATOM 6292 O O . ALA A 1 800 ? -38.800 12.317 97.268 1.00 66.31 800 ALA A O 1
ATOM 6293 N N . CYS A 1 801 ? -37.509 10.657 96.493 1.00 64.62 801 CYS A N 1
ATOM 6294 C CA . CYS A 1 801 ? -37.826 9.710 97.566 1.00 64.62 801 CYS A CA 1
ATOM 6295 C C . CYS A 1 801 ? -37.202 10.081 98.918 1.00 64.62 801 CYS A C 1
ATOM 6297 O O . CYS A 1 801 ? -37.880 9.969 99.940 1.00 64.62 801 CYS A O 1
ATOM 6299 N N . GLU A 1 802 ? -35.965 10.583 98.959 1.00 67.88 802 GLU A N 1
ATOM 6300 C CA . GLU A 1 802 ? -35.382 11.112 100.206 1.00 67.88 802 GLU A CA 1
ATOM 6301 C C . GLU A 1 802 ? -36.188 12.306 100.747 1.00 67.88 802 GLU A C 1
ATOM 6303 O O . GLU A 1 802 ? -36.374 12.472 101.961 1.00 67.88 802 GLU A O 1
ATOM 6308 N N . LEU A 1 803 ? -36.730 13.115 99.833 1.00 70.88 803 LEU A N 1
ATOM 6309 C CA . LEU A 1 803 ? -37.579 14.256 100.153 1.00 70.88 803 LEU A CA 1
ATOM 6310 C C . LEU A 1 803 ? -38.960 13.841 100.684 1.00 70.88 803 LEU A C 1
ATOM 6312 O O . LEU A 1 803 ? -39.524 14.602 101.465 1.00 70.88 803 LEU A O 1
ATOM 6316 N N . ILE A 1 804 ? -39.475 12.637 100.381 1.00 69.94 804 ILE A N 1
ATOM 6317 C CA . ILE A 1 804 ? -40.702 12.101 101.014 1.00 69.94 804 ILE A CA 1
ATOM 6318 C C . ILE A 1 804 ? -40.521 12.027 102.528 1.00 69.94 804 ILE A C 1
ATOM 6320 O O . ILE A 1 804 ? -41.356 12.542 103.264 1.00 69.94 804 ILE A O 1
ATOM 6324 N N . SER A 1 805 ? -39.420 11.443 103.003 1.00 69.44 805 SER A N 1
ATOM 6325 C CA . SER A 1 805 ? -39.146 11.311 104.439 1.00 69.44 805 SER A CA 1
ATOM 6326 C C . SER A 1 805 ? -38.964 12.675 105.111 1.00 69.44 805 SER A C 1
ATOM 6328 O O . SER A 1 805 ? -39.490 12.898 106.204 1.00 69.44 805 SER A O 1
ATOM 6330 N N . LYS A 1 806 ? -38.278 13.620 104.445 1.00 74.56 806 LYS A N 1
ATOM 6331 C CA . LYS A 1 806 ? -38.135 15.007 104.926 1.00 74.56 806 LYS A CA 1
ATOM 6332 C C . LYS A 1 806 ? -39.482 15.737 104.980 1.00 74.56 806 LYS A C 1
ATOM 6334 O O . LYS A 1 806 ? -39.765 16.392 105.979 1.00 74.56 806 LYS A O 1
ATOM 6339 N N . LEU A 1 807 ? -40.327 15.593 103.956 1.00 75.44 807 LEU A N 1
ATOM 6340 C CA . LEU A 1 807 ? -41.670 16.178 103.897 1.00 75.44 807 LEU A CA 1
ATOM 6341 C C . LEU A 1 807 ? -42.606 15.562 104.940 1.00 75.44 807 LEU A C 1
ATOM 6343 O O . LEU A 1 807 ? -43.282 16.294 105.651 1.00 75.44 807 LEU A O 1
ATOM 6347 N N . SER A 1 808 ? -42.633 14.237 105.084 1.00 72.81 808 SER A N 1
ATOM 6348 C CA . SER A 1 808 ? -43.438 13.560 106.105 1.00 72.81 808 SER A CA 1
ATOM 6349 C C . SER A 1 808 ? -43.030 13.984 107.515 1.00 72.81 808 SER A C 1
ATOM 6351 O O . SER A 1 808 ? -43.897 14.316 108.320 1.00 72.81 808 SER A O 1
ATOM 6353 N N . ARG A 1 809 ? -41.722 14.070 107.796 1.00 77.81 809 ARG A N 1
ATOM 6354 C CA . ARG A 1 809 ? -41.218 14.561 109.085 1.00 77.81 809 ARG A CA 1
ATOM 6355 C C . ARG A 1 809 ? -41.560 16.033 109.314 1.00 77.81 809 ARG A C 1
ATOM 6357 O O . ARG A 1 809 ? -42.028 16.374 110.395 1.00 77.81 809 ARG A O 1
ATOM 6364 N N . ALA A 1 810 ? -41.385 16.887 108.304 1.00 76.25 810 ALA A N 1
ATOM 6365 C CA . ALA A 1 810 ? -41.771 18.294 108.379 1.00 76.25 810 ALA A CA 1
ATOM 6366 C C . ALA A 1 810 ? -43.279 18.451 108.629 1.00 76.25 810 ALA A C 1
ATOM 6368 O O . ALA A 1 810 ? -43.672 19.237 109.485 1.00 76.25 810 ALA A O 1
ATOM 6369 N N . ALA A 1 811 ? -44.128 17.673 107.949 1.00 74.25 811 ALA A N 1
ATOM 6370 C CA . ALA A 1 811 ? -45.573 17.671 108.175 1.00 74.25 811 ALA A CA 1
ATOM 6371 C C . ALA A 1 811 ? -45.911 17.277 109.615 1.00 74.25 811 ALA A C 1
ATOM 6373 O O . ALA A 1 811 ? -46.762 17.900 110.243 1.00 74.25 811 ALA A O 1
ATOM 6374 N N . GLU A 1 812 ? -45.251 16.252 110.152 1.00 77.25 812 GLU A N 1
ATOM 6375 C CA . GLU A 1 812 ? -45.527 15.754 111.495 1.00 77.25 812 GLU A CA 1
ATOM 6376 C C . GLU A 1 812 ? -45.026 16.701 112.594 1.00 77.25 812 GLU A C 1
ATOM 6378 O O . GLU A 1 812 ? -45.740 16.943 113.568 1.00 77.25 812 GLU A O 1
ATOM 6383 N N . GLU A 1 813 ? -43.844 17.300 112.431 1.00 77.56 813 GLU A N 1
ATOM 6384 C CA . GLU A 1 813 ? -43.335 18.324 113.350 1.00 77.56 813 GLU A CA 1
ATOM 6385 C C . GLU A 1 813 ? -44.185 19.605 113.292 1.00 77.56 813 GLU A C 1
ATOM 6387 O O . GLU A 1 813 ? -44.544 20.138 114.341 1.00 77.56 813 GLU A O 1
ATOM 6392 N N . LEU A 1 814 ? -44.617 20.049 112.104 1.00 78.00 814 LEU A N 1
ATOM 6393 C CA . LEU A 1 814 ? -45.561 21.167 111.961 1.00 78.00 814 LEU A CA 1
ATOM 6394 C C . LEU A 1 814 ? -46.933 20.846 112.575 1.00 78.00 814 LEU A C 1
ATOM 6396 O O . LEU A 1 814 ? -47.518 21.706 113.233 1.00 78.00 814 LEU A O 1
ATOM 6400 N N . ARG A 1 815 ? -47.429 19.605 112.437 1.00 76.88 815 ARG A N 1
ATOM 6401 C CA . ARG A 1 815 ? -48.647 19.145 113.130 1.00 76.88 815 ARG A CA 1
ATOM 6402 C C . ARG A 1 815 ? -48.478 19.201 114.649 1.00 76.88 815 ARG A C 1
ATOM 6404 O O . ARG A 1 815 ? -49.362 19.705 115.336 1.00 76.88 815 ARG A O 1
ATOM 6411 N N . LYS A 1 816 ? -47.345 18.730 115.181 1.00 78.12 816 LYS A N 1
ATOM 6412 C CA . LYS A 1 816 ? -47.040 18.790 116.622 1.00 78.12 816 LYS A CA 1
ATOM 6413 C C . LYS A 1 816 ? -46.937 20.226 117.126 1.00 78.12 816 LYS A C 1
ATOM 6415 O O . LYS A 1 816 ? -47.448 20.502 118.203 1.00 78.12 816 LYS A O 1
ATOM 6420 N N . LEU A 1 817 ? -46.343 21.137 116.355 1.00 76.69 817 LEU A N 1
ATOM 6421 C CA . LEU A 1 817 ? -46.275 22.562 116.697 1.00 76.69 817 LEU A CA 1
ATOM 6422 C C . LEU A 1 817 ? -47.665 23.213 116.715 1.00 76.69 817 LEU A C 1
ATOM 6424 O O . LEU A 1 817 ? -47.995 23.914 117.669 1.00 76.69 817 LEU A O 1
ATOM 6428 N N . ALA A 1 818 ? -48.504 22.931 115.712 1.00 70.19 818 ALA A N 1
ATOM 6429 C CA . ALA A 1 818 ? -49.870 23.453 115.642 1.00 70.19 818 ALA A CA 1
ATOM 6430 C C . ALA A 1 818 ? -50.751 22.989 116.823 1.00 70.19 818 ALA A C 1
ATOM 6432 O O . ALA A 1 818 ? -51.580 23.758 117.308 1.00 70.19 818 ALA A O 1
ATOM 6433 N N . ILE A 1 819 ? -50.547 21.760 117.313 1.00 75.00 819 ILE A N 1
ATOM 6434 C CA . ILE A 1 819 ? -51.287 21.195 118.457 1.00 75.00 819 ILE A CA 1
ATOM 6435 C C . ILE A 1 819 ? -50.676 21.629 119.796 1.00 75.00 819 ILE A C 1
ATOM 6437 O O . ILE A 1 819 ? -51.390 22.025 120.714 1.00 75.00 819 ILE A O 1
ATOM 6441 N N . GLY A 1 820 ? -49.346 21.587 119.913 1.00 67.81 820 GLY A N 1
ATOM 6442 C CA . GLY A 1 820 ? -48.598 21.931 121.125 1.00 67.81 820 GLY A CA 1
ATOM 6443 C C . GLY A 1 820 ? -48.687 23.409 121.511 1.00 67.81 820 GLY A C 1
ATOM 6444 O O . GLY A 1 820 ? -48.586 23.730 122.691 1.00 67.81 820 GLY A O 1
ATOM 6445 N N . GLY A 1 821 ? -48.969 24.297 120.550 1.00 63.03 821 GLY A N 1
ATOM 6446 C CA . GLY A 1 821 ? -49.339 25.693 120.808 1.00 63.03 821 GLY A CA 1
ATOM 6447 C C . GLY A 1 821 ? -50.691 25.873 121.522 1.00 63.03 821 GLY A C 1
ATOM 6448 O O . GLY A 1 821 ? -51.082 27.003 121.793 1.00 63.03 821 GLY A O 1
ATOM 6449 N N . GLY A 1 822 ? -51.423 24.785 121.807 1.00 59.56 822 GLY A N 1
ATOM 6450 C CA . GLY A 1 822 ? -52.668 24.770 122.587 1.00 59.56 822 GLY A CA 1
ATOM 6451 C C . GLY A 1 822 ? -53.904 25.317 121.864 1.00 59.56 822 GLY A C 1
ATOM 6452 O O . GLY A 1 822 ? -54.995 25.310 122.429 1.00 59.56 822 GLY A O 1
ATOM 6453 N N . LEU A 1 823 ? -53.754 25.783 120.621 1.00 63.84 823 LEU A N 1
ATOM 6454 C CA . LEU A 1 823 ? -54.813 26.443 119.855 1.00 63.84 823 LEU A CA 1
ATOM 6455 C C . LEU A 1 823 ? -55.754 25.451 119.158 1.00 63.84 823 LEU A C 1
ATOM 6457 O O . LEU A 1 823 ? -56.965 25.665 119.175 1.00 63.84 823 LEU A O 1
ATOM 6461 N N . LEU A 1 824 ? -55.242 24.351 118.598 1.00 76.75 824 LEU A N 1
ATOM 6462 C CA . LEU A 1 824 ? -56.041 23.343 117.888 1.00 76.75 824 LEU A CA 1
ATOM 6463 C C . LEU A 1 824 ? -55.848 21.945 118.481 1.00 76.75 824 LEU A C 1
ATOM 6465 O O . LEU A 1 824 ? -54.732 21.555 118.815 1.00 76.75 824 LEU A O 1
ATOM 6469 N N . ASN A 1 825 ? -56.925 21.166 118.575 1.00 80.25 825 ASN A N 1
ATOM 6470 C CA . ASN A 1 825 ? -56.840 19.739 118.880 1.00 80.25 825 ASN A CA 1
ATOM 6471 C C . ASN A 1 825 ? -56.604 18.905 117.602 1.00 80.25 825 ASN A C 1
ATOM 6473 O O . ASN A 1 825 ? -56.686 19.411 116.482 1.00 80.25 825 ASN A O 1
ATOM 6477 N N . HIS A 1 826 ? -56.307 17.612 117.770 1.00 77.62 826 HIS A N 1
ATOM 6478 C CA . HIS A 1 826 ? -56.038 16.700 116.651 1.00 77.62 826 HIS A CA 1
ATOM 6479 C C . HIS A 1 826 ? -57.159 16.685 115.600 1.00 77.62 826 HIS A C 1
ATOM 6481 O O . HIS A 1 826 ? -56.881 16.765 114.407 1.00 77.62 826 HIS A O 1
ATOM 6487 N N . GLU A 1 827 ? -58.418 16.639 116.036 1.00 80.31 827 GLU A N 1
ATOM 6488 C CA . GLU A 1 827 ? -59.569 16.555 115.133 1.00 80.31 827 GLU A CA 1
ATOM 6489 C C . GLU A 1 827 ? -59.806 17.879 114.388 1.00 80.31 827 GLU A C 1
ATOM 6491 O O . GLU A 1 827 ? -60.150 17.873 113.209 1.00 80.31 827 GLU A O 1
ATOM 6496 N N . GLU A 1 828 ? -59.567 19.020 115.036 1.00 78.56 828 GLU A N 1
ATOM 6497 C CA . GLU A 1 828 ? -59.631 20.347 114.413 1.00 78.56 828 GLU A CA 1
ATOM 6498 C C . GLU A 1 828 ? -58.532 20.527 113.359 1.00 78.56 828 GLU A C 1
ATOM 6500 O O . GLU A 1 828 ? -58.784 21.078 112.289 1.00 78.56 828 GLU A O 1
ATOM 6505 N N . LEU A 1 829 ? -57.323 20.024 113.613 1.00 79.88 829 LEU A N 1
ATOM 6506 C CA . LEU A 1 829 ? -56.225 20.095 112.650 1.00 79.88 829 LEU A CA 1
ATOM 6507 C C . LEU A 1 829 ? -56.458 19.194 111.427 1.00 79.88 829 LEU A C 1
ATOM 6509 O O . LEU A 1 829 ? -56.141 19.576 110.295 1.00 79.88 829 LEU A O 1
ATOM 6513 N N . ASP A 1 830 ? -57.032 18.010 111.636 1.00 78.38 830 ASP A N 1
ATOM 6514 C CA . ASP A 1 830 ? -57.415 17.105 110.550 1.00 78.38 830 ASP A CA 1
ATOM 6515 C C . ASP A 1 830 ? -58.548 17.699 109.701 1.00 78.38 830 ASP A C 1
ATOM 6517 O O . ASP A 1 830 ? -58.476 17.669 108.471 1.00 78.38 830 ASP A O 1
ATOM 6521 N N . VAL A 1 831 ? -59.539 18.340 110.334 1.00 79.94 831 VAL A N 1
ATOM 6522 C CA . VAL A 1 831 ? -60.592 19.090 109.631 1.00 79.94 831 VAL A CA 1
ATOM 6523 C C . VAL A 1 831 ? -60.017 20.267 108.846 1.00 79.94 831 VAL A C 1
ATOM 6525 O O . VAL A 1 831 ? -60.376 20.447 107.683 1.00 79.94 831 VAL A O 1
ATOM 6528 N N . TYR A 1 832 ? -59.090 21.032 109.423 1.00 79.00 832 TYR A N 1
ATOM 6529 C CA . TYR A 1 832 ? -58.456 22.163 108.745 1.00 79.00 832 TYR A CA 1
ATOM 6530 C C . TYR A 1 832 ? -57.642 21.730 107.519 1.00 79.00 832 TYR A C 1
ATOM 6532 O O . TYR A 1 832 ? -57.825 22.260 106.423 1.00 79.00 832 TYR A O 1
ATOM 6540 N N . THR A 1 833 ? -56.764 20.737 107.681 1.00 75.56 833 THR A N 1
ATOM 6541 C CA . THR A 1 833 ? -55.920 20.248 106.578 1.00 75.56 833 THR A CA 1
ATOM 6542 C C . THR A 1 833 ? -56.745 19.627 105.455 1.00 75.56 833 THR A C 1
ATOM 6544 O O . THR A 1 833 ? -56.465 19.871 104.281 1.00 75.56 833 THR A O 1
ATOM 6547 N N . ALA A 1 834 ? -57.803 18.885 105.788 1.00 74.38 834 ALA A N 1
ATOM 6548 C CA . ALA A 1 834 ? -58.725 18.363 104.789 1.00 74.38 834 ALA A CA 1
ATOM 6549 C C . ALA A 1 834 ? -59.529 19.476 104.094 1.00 74.38 834 ALA A C 1
ATOM 6551 O O . ALA A 1 834 ? -59.782 19.368 102.895 1.00 74.38 834 ALA A O 1
ATOM 6552 N N . LEU A 1 835 ? -59.898 20.549 104.802 1.00 76.38 835 LEU A N 1
ATOM 6553 C CA . LEU A 1 835 ? -60.666 21.663 104.238 1.00 76.38 835 LEU A CA 1
ATOM 6554 C C . LEU A 1 835 ? -59.836 22.491 103.256 1.00 76.38 835 LEU A C 1
ATOM 6556 O O . LEU A 1 835 ? -60.331 22.839 102.186 1.00 76.38 835 LEU A O 1
ATOM 6560 N N . GLU A 1 836 ? -58.578 22.778 103.580 1.00 74.12 836 GLU A N 1
ATOM 6561 C CA . GLU A 1 836 ? -57.670 23.502 102.683 1.00 74.12 836 GLU A CA 1
ATOM 6562 C C . GLU A 1 836 ? -57.303 22.669 101.439 1.00 74.12 836 GLU A C 1
ATOM 6564 O O . GLU A 1 836 ? -57.249 23.192 100.322 1.00 74.12 836 GLU A O 1
ATOM 6569 N N . ASP A 1 837 ? -57.169 21.344 101.566 1.00 70.25 837 ASP A N 1
ATOM 6570 C CA . ASP A 1 837 ? -57.015 20.471 100.393 1.00 70.25 837 ASP A CA 1
ATOM 6571 C C . ASP A 1 837 ? -58.304 20.388 99.544 1.00 70.25 837 ASP A C 1
ATOM 6573 O O . ASP A 1 837 ? -58.237 20.231 98.328 1.00 70.25 837 ASP A O 1
ATOM 6577 N N . VAL A 1 838 ? -59.495 20.552 100.135 1.00 71.25 838 VAL A N 1
ATOM 6578 C CA . VAL A 1 838 ? -60.748 20.710 99.369 1.00 71.25 838 VAL A CA 1
ATOM 6579 C C . VAL A 1 838 ? -60.802 22.078 98.673 1.00 71.25 838 VAL A C 1
ATOM 6581 O O . VAL A 1 838 ? -61.111 22.141 97.482 1.00 71.25 838 VAL A O 1
ATOM 6584 N N . ARG A 1 839 ? -60.433 23.166 99.365 1.00 71.00 839 ARG A N 1
ATOM 6585 C CA . ARG A 1 839 ? -60.376 24.530 98.804 1.00 71.00 839 ARG A CA 1
ATOM 6586 C C . ARG A 1 839 ? -59.403 24.645 97.633 1.00 71.00 839 ARG A C 1
ATOM 6588 O O . ARG A 1 839 ? -59.728 25.272 96.632 1.00 71.00 839 ARG A O 1
ATOM 6595 N N . SER A 1 840 ? -58.235 24.016 97.725 1.00 64.94 840 SER A N 1
ATOM 6596 C CA . SER A 1 840 ? -57.232 24.041 96.650 1.00 64.94 840 SER A CA 1
ATOM 6597 C C . SER A 1 840 ? -57.641 23.247 95.398 1.00 64.94 840 SER A C 1
ATOM 6599 O O . SER A 1 840 ? -57.132 23.523 94.311 1.00 64.94 840 SER A O 1
ATOM 6601 N N . ARG A 1 841 ? -58.579 22.293 95.515 1.00 62.72 841 ARG A N 1
ATOM 6602 C CA . ARG A 1 841 ? -59.053 21.448 94.401 1.00 62.72 841 ARG A CA 1
ATOM 6603 C C . ARG A 1 841 ? -60.327 21.956 93.725 1.00 62.72 841 ARG A C 1
ATOM 6605 O O . ARG A 1 841 ? -60.556 21.625 92.562 1.00 62.72 841 ARG A O 1
ATOM 6612 N N . VAL A 1 842 ? -61.150 22.751 94.410 1.00 60.50 842 VAL A N 1
ATOM 6613 C CA . VAL A 1 842 ? -62.429 23.250 93.882 1.00 60.50 842 VAL A CA 1
ATOM 6614 C C . VAL A 1 842 ? -62.293 24.714 93.452 1.00 60.50 842 VAL A C 1
ATOM 6616 O O . VAL A 1 842 ? -62.106 25.608 94.270 1.00 60.50 842 VAL A O 1
ATOM 6619 N N . ARG A 1 843 ? -62.403 24.984 92.144 1.00 50.97 843 ARG A N 1
ATOM 6620 C CA . ARG A 1 843 ? -62.411 26.352 91.596 1.00 50.97 843 ARG A CA 1
ATOM 6621 C C . ARG A 1 843 ? -63.792 26.997 91.788 1.00 50.97 843 ARG A C 1
ATOM 6623 O O . ARG A 1 843 ? -64.648 26.870 90.920 1.00 50.97 843 ARG A O 1
ATOM 6630 N N . GLY A 1 844 ? -64.001 27.687 92.910 1.00 59.91 844 GLY A N 1
ATOM 6631 C CA . GLY A 1 844 ? -65.213 28.469 93.200 1.00 59.91 844 GLY A CA 1
ATOM 6632 C C . GLY A 1 844 ? -65.524 28.561 94.700 1.00 59.91 844 GLY A C 1
ATOM 6633 O O . GLY A 1 844 ? -65.002 27.774 95.486 1.00 59.91 844 GLY A O 1
ATOM 6634 N N . ASN A 1 845 ? -66.371 29.516 95.106 1.00 60.25 845 ASN A N 1
ATOM 6635 C CA . ASN A 1 845 ? -66.805 29.661 96.502 1.00 60.25 845 ASN A CA 1
ATOM 6636 C C . ASN A 1 845 ? -67.692 28.469 96.907 1.00 60.25 845 ASN A C 1
ATOM 6638 O O . ASN A 1 845 ? -68.879 28.438 96.589 1.00 60.25 845 ASN A O 1
ATOM 6642 N N . LEU A 1 846 ? -67.110 27.487 97.597 1.00 68.06 846 LEU A N 1
ATOM 6643 C CA . LEU A 1 846 ? -67.834 26.377 98.226 1.00 68.06 846 LEU A CA 1
ATOM 6644 C C . LEU A 1 846 ? -68.755 26.898 99.334 1.00 68.06 846 LEU A C 1
ATOM 6646 O O . LEU A 1 846 ? -68.304 27.632 100.218 1.00 68.06 846 LEU A O 1
ATOM 6650 N N . ARG A 1 847 ? -70.025 26.470 99.345 1.00 73.88 847 ARG A N 1
ATOM 6651 C CA . ARG A 1 847 ? -70.909 26.738 100.489 1.00 73.88 847 ARG A CA 1
ATOM 6652 C C . ARG A 1 847 ? -70.433 25.931 101.695 1.00 73.88 847 ARG A C 1
ATOM 6654 O O . ARG A 1 847 ? -70.047 24.772 101.557 1.00 73.88 847 ARG A O 1
ATOM 6661 N N . LEU A 1 848 ? -70.515 26.506 102.897 1.00 72.88 848 LEU A N 1
ATOM 6662 C CA . LEU A 1 848 ? -70.040 25.853 104.127 1.00 72.88 848 LEU A CA 1
ATOM 6663 C C . LEU A 1 848 ? -70.673 24.461 104.337 1.00 72.88 848 LEU A C 1
ATOM 6665 O O . LEU A 1 848 ? -69.996 23.534 104.766 1.00 72.88 848 LEU A O 1
ATOM 6669 N N . SER A 1 849 ? -71.946 24.284 103.970 1.00 75.69 849 SER A N 1
ATOM 6670 C CA . SER A 1 849 ? -72.650 22.994 104.031 1.00 75.69 849 SER A CA 1
ATOM 6671 C C . SER A 1 849 ? -72.090 21.941 103.067 1.00 75.69 849 SER A C 1
ATOM 6673 O O . SER A 1 849 ? -72.040 20.764 103.412 1.00 75.69 849 SER A O 1
ATOM 6675 N N . GLU A 1 850 ? -71.650 22.353 101.876 1.00 75.56 850 GLU A N 1
ATOM 6676 C CA . GLU A 1 850 ? -71.039 21.465 100.878 1.00 75.56 850 GLU A CA 1
ATOM 6677 C C . GLU A 1 850 ? -69.627 21.071 101.312 1.00 75.56 850 GLU A C 1
ATOM 6679 O O . GLU A 1 850 ? -69.270 19.897 101.264 1.00 75.56 850 GLU A O 1
ATOM 6684 N N . ALA A 1 851 ? -68.854 22.032 101.828 1.00 74.75 851 ALA A N 1
ATOM 6685 C CA . ALA A 1 851 ? -67.538 21.765 102.394 1.00 74.75 851 ALA A CA 1
ATOM 6686 C C . ALA A 1 851 ? -67.617 20.781 103.574 1.00 74.75 851 ALA A C 1
ATOM 6688 O O . ALA A 1 851 ? -66.839 19.832 103.626 1.00 74.75 851 ALA A O 1
ATOM 6689 N N . ILE A 1 852 ? -68.590 20.945 104.482 1.00 79.56 852 ILE A N 1
ATOM 6690 C CA . ILE A 1 852 ? -68.823 20.000 105.586 1.00 79.56 852 ILE A CA 1
ATOM 6691 C C . ILE A 1 852 ? -69.211 18.616 105.045 1.00 79.56 852 ILE A C 1
ATOM 6693 O O . ILE A 1 852 ? -68.685 17.624 105.539 1.00 79.56 852 ILE A O 1
ATOM 6697 N N . GLY A 1 853 ? -70.068 18.530 104.020 1.00 76.75 853 GLY A N 1
ATOM 6698 C CA . GLY A 1 853 ? -70.430 17.255 103.387 1.00 76.75 853 GLY A CA 1
ATOM 6699 C C . GLY A 1 853 ? -69.219 16.504 102.822 1.00 76.75 853 GLY A C 1
ATOM 6700 O O . GLY A 1 853 ? -69.027 15.328 103.121 1.00 76.75 853 GLY A O 1
ATOM 6701 N N . ILE A 1 854 ? -68.344 17.206 102.098 1.00 79.25 854 ILE A N 1
ATOM 6702 C CA . ILE A 1 854 ? -67.108 16.624 101.550 1.00 79.25 854 ILE A CA 1
ATOM 6703 C C . ILE A 1 854 ? -66.161 16.190 102.679 1.00 79.25 854 ILE A C 1
ATOM 6705 O O . ILE A 1 854 ? -65.545 15.127 102.614 1.00 79.25 854 ILE A O 1
ATOM 6709 N N . LEU A 1 855 ? -66.041 16.993 103.738 1.00 79.31 855 LEU A N 1
ATOM 6710 C CA . LEU A 1 855 ? -65.203 16.670 104.894 1.00 79.31 855 LEU A CA 1
ATOM 6711 C C . LEU A 1 855 ? -65.707 15.450 105.672 1.00 79.31 855 LEU A C 1
ATOM 6713 O O . LEU A 1 855 ? -64.893 14.677 106.168 1.00 79.31 855 LEU A O 1
ATOM 6717 N N . VAL A 1 856 ? -67.023 15.261 105.763 1.00 82.00 856 VAL A N 1
ATOM 6718 C CA . VAL A 1 856 ? -67.656 14.097 106.403 1.00 82.00 856 VAL A CA 1
ATOM 6719 C C . VAL A 1 856 ? -67.277 12.809 105.702 1.00 82.00 856 VAL A C 1
ATOM 6721 O O . VAL A 1 856 ? -66.806 11.880 106.357 1.00 82.00 856 VAL A O 1
ATOM 6724 N N . GLU A 1 857 ? -67.419 12.777 104.378 1.00 78.62 857 GLU A N 1
ATOM 6725 C CA . GLU A 1 857 ? -67.015 11.622 103.576 1.00 78.62 857 GLU A CA 1
ATOM 6726 C C . GLU A 1 857 ? -65.511 11.377 103.690 1.00 78.62 857 GLU A C 1
ATOM 6728 O O . GLU A 1 857 ? -65.061 10.244 103.853 1.00 78.62 857 GLU A O 1
ATOM 6733 N N . ARG A 1 858 ? -64.720 12.450 103.654 1.00 79.50 858 ARG A N 1
ATOM 6734 C CA . ARG A 1 858 ? -63.266 12.355 103.582 1.00 79.50 858 ARG A CA 1
ATOM 6735 C C . ARG A 1 858 ? -62.592 11.966 104.894 1.00 79.50 858 ARG A C 1
ATOM 6737 O O . ARG A 1 858 ? -61.599 11.243 104.875 1.00 79.50 858 ARG A O 1
ATOM 6744 N N . LEU A 1 859 ? -63.090 12.474 106.015 1.00 77.69 859 LEU A N 1
ATOM 6745 C CA . LEU A 1 859 ? -62.551 12.199 107.350 1.00 77.69 859 LEU A CA 1
ATOM 6746 C C . LEU A 1 859 ? -63.264 11.030 108.031 1.00 77.69 859 LEU A C 1
ATOM 6748 O O . LEU A 1 859 ? -62.862 10.632 109.122 1.00 77.69 859 LEU A O 1
ATOM 6752 N N . ASN A 1 860 ? -64.313 10.487 107.399 1.00 80.06 860 ASN A N 1
ATOM 6753 C CA . ASN A 1 860 ? -65.168 9.440 107.948 1.00 80.06 860 ASN A CA 1
ATOM 6754 C C . ASN A 1 860 ? -65.678 9.790 109.361 1.00 80.06 860 ASN A C 1
ATOM 6756 O O . ASN A 1 860 ? -65.623 8.988 110.295 1.00 80.06 860 ASN A O 1
ATOM 6760 N N . MET A 1 861 ? -66.133 11.033 109.534 1.00 82.44 861 MET A N 1
ATOM 6761 C CA . MET A 1 861 ? -66.637 11.561 110.803 1.00 82.44 861 MET A CA 1
ATOM 6762 C C . MET A 1 861 ? -68.119 11.931 110.678 1.00 82.44 861 MET A C 1
ATOM 6764 O O . MET A 1 861 ? -68.526 12.428 109.631 1.00 82.44 861 MET A O 1
ATOM 6768 N N . PRO A 1 862 ? -68.940 11.774 111.735 1.00 84.06 862 PRO A N 1
ATOM 6769 C CA . PRO A 1 862 ? -70.345 12.170 111.687 1.00 84.06 862 PRO A CA 1
ATOM 6770 C C . PRO A 1 862 ? -70.514 13.650 111.322 1.00 84.06 862 PRO A C 1
ATOM 6772 O O . PRO A 1 862 ? -69.764 14.496 111.813 1.00 84.06 862 PRO A O 1
ATOM 6775 N N . TYR A 1 863 ? -71.545 13.976 110.538 1.00 85.31 863 TYR A N 1
ATOM 6776 C CA . TYR A 1 863 ? -71.821 15.343 110.072 1.00 85.31 863 TYR A CA 1
ATOM 6777 C C . TYR A 1 863 ? -71.830 16.387 111.192 1.00 85.31 863 TYR A C 1
ATOM 6779 O O . TYR A 1 863 ? -71.136 17.398 111.111 1.00 85.31 863 TYR A O 1
ATOM 6787 N N . GLU A 1 864 ? -72.514 16.100 112.301 1.00 84.06 864 GLU A N 1
ATOM 6788 C CA . GLU A 1 864 ? -72.557 16.998 113.464 1.00 84.06 864 GLU A CA 1
ATOM 6789 C C . GLU A 1 864 ? -71.221 17.116 114.214 1.00 84.06 864 GLU A C 1
ATOM 6791 O O . GLU A 1 864 ? -71.010 18.054 114.984 1.00 84.06 864 GLU A O 1
ATOM 6796 N N . LYS A 1 865 ? -70.294 16.174 114.019 1.00 83.81 865 LYS A N 1
ATOM 6797 C CA . LYS A 1 865 ? -68.938 16.258 114.572 1.00 83.81 865 LYS A CA 1
ATOM 6798 C C . LYS A 1 865 ? -68.066 17.168 113.707 1.00 83.81 865 LYS A C 1
ATOM 6800 O O . LYS A 1 865 ? -67.485 18.109 114.235 1.00 83.81 865 LYS A O 1
ATOM 6805 N N . VAL A 1 866 ? -68.062 16.967 112.388 1.00 82.12 866 VAL A N 1
ATOM 6806 C CA . VAL A 1 866 ? -67.327 17.824 111.439 1.00 82.12 866 VAL A CA 1
ATOM 6807 C C . VAL A 1 866 ? -67.831 19.262 111.490 1.00 82.12 866 VAL A C 1
ATOM 6809 O O . VAL A 1 866 ? -67.032 20.183 111.607 1.00 82.12 866 VAL A O 1
ATOM 6812 N N . LYS A 1 867 ? -69.152 19.467 111.486 1.00 82.44 867 LYS A N 1
ATOM 6813 C CA . LYS A 1 867 ? -69.764 20.795 111.606 1.00 82.44 867 LYS A CA 1
ATOM 6814 C C . LYS A 1 867 ? -69.319 21.521 112.879 1.00 82.44 867 LYS A C 1
ATOM 6816 O O . LYS A 1 867 ? -68.954 22.688 112.801 1.00 82.44 867 LYS A O 1
ATOM 6821 N N . ARG A 1 868 ? -69.294 20.837 114.032 1.00 84.75 868 ARG A N 1
ATOM 6822 C CA . ARG A 1 868 ? -68.788 21.412 115.293 1.00 84.75 868 ARG A CA 1
ATOM 6823 C C . ARG A 1 868 ? -67.309 21.777 115.219 1.00 84.75 868 ARG A C 1
ATOM 6825 O O . ARG A 1 868 ? -66.937 22.843 115.689 1.00 84.75 868 ARG A O 1
ATOM 6832 N N . LEU A 1 869 ? -66.482 20.926 114.617 1.00 83.62 869 LEU A N 1
ATOM 6833 C CA . LEU A 1 869 ? -65.048 21.183 114.462 1.00 83.62 869 LEU A CA 1
ATOM 6834 C C . LEU A 1 869 ? -64.773 22.349 113.496 1.00 83.62 869 LEU A C 1
ATOM 6836 O O . LEU A 1 869 ? -63.932 23.189 113.793 1.00 83.62 869 LEU A O 1
ATOM 6840 N N . VAL A 1 870 ? -65.521 22.464 112.391 1.00 80.31 870 VAL A N 1
ATOM 6841 C CA . VAL A 1 870 ? -65.442 23.610 111.463 1.00 80.31 870 VAL A CA 1
ATOM 6842 C C . VAL A 1 870 ? -65.870 24.909 112.147 1.00 80.31 870 VAL A C 1
ATOM 6844 O O . VAL A 1 870 ? -65.187 25.917 111.997 1.00 80.31 870 VAL A O 1
ATOM 6847 N N . ILE A 1 871 ? -66.957 24.893 112.928 1.00 81.06 871 ILE A N 1
ATOM 6848 C CA . ILE A 1 871 ? -67.383 26.060 113.720 1.00 81.06 871 ILE A CA 1
ATOM 6849 C C . ILE A 1 871 ? -66.302 26.432 114.741 1.00 81.06 871 ILE A C 1
ATOM 6851 O O . ILE A 1 871 ? -65.916 27.590 114.807 1.00 81.06 871 ILE A O 1
ATOM 6855 N N . SER A 1 872 ? -65.733 25.455 115.451 1.00 81.31 872 SER A N 1
ATOM 6856 C CA . SER A 1 872 ? -64.636 25.694 116.399 1.00 81.31 872 SER A CA 1
ATOM 6857 C C . SER A 1 872 ? -63.415 26.342 115.731 1.00 81.31 872 SER A C 1
ATOM 6859 O O . SER A 1 872 ? -62.815 27.263 116.277 1.00 81.31 872 SER A O 1
ATOM 6861 N N . LEU A 1 873 ? -63.061 25.916 114.515 1.00 79.88 873 LEU A N 1
ATOM 6862 C CA . LEU A 1 873 ? -61.980 26.525 113.731 1.00 79.88 873 LEU A CA 1
ATOM 6863 C C . LEU A 1 873 ? -62.278 27.980 113.326 1.00 79.88 873 LEU A C 1
ATOM 6865 O O . LEU A 1 873 ? -61.356 28.795 113.269 1.00 79.88 873 LEU A O 1
ATOM 6869 N N . ILE A 1 874 ? -63.543 28.309 113.047 1.00 77.94 874 ILE A N 1
ATOM 6870 C CA . ILE A 1 874 ? -63.996 29.680 112.763 1.00 77.94 874 ILE A CA 1
ATOM 6871 C C . ILE A 1 874 ? -63.933 30.530 114.036 1.00 77.94 874 ILE A C 1
ATOM 6873 O O . ILE A 1 874 ? -63.352 31.613 114.018 1.00 77.94 874 ILE A O 1
ATOM 6877 N N . ASP A 1 875 ? -64.461 30.018 115.149 1.00 76.06 875 ASP A N 1
ATOM 6878 C CA . ASP A 1 875 ? -64.487 30.713 116.442 1.00 76.06 875 ASP A CA 1
ATOM 6879 C C . ASP A 1 875 ? -63.072 31.014 116.953 1.00 76.06 875 ASP A C 1
ATOM 6881 O O . ASP A 1 875 ? -62.811 32.072 117.524 1.00 76.06 875 ASP A O 1
ATOM 6885 N N . LYS A 1 876 ? -62.124 30.108 116.693 1.00 74.94 876 LYS A N 1
ATOM 6886 C CA . LYS A 1 876 ? -60.699 30.283 117.008 1.00 74.94 876 LYS A CA 1
ATOM 6887 C C . LYS A 1 876 ? -59.964 31.215 116.039 1.00 74.94 876 LYS A C 1
ATOM 6889 O O . LYS A 1 876 ? -58.753 31.383 116.166 1.00 74.94 876 LYS A O 1
ATOM 6894 N N . GLY A 1 877 ? -60.663 31.800 115.064 1.00 66.00 877 GLY A N 1
ATOM 6895 C CA . GLY A 1 877 ? -60.097 32.706 114.064 1.00 66.00 877 GLY A CA 1
ATOM 6896 C C . GLY A 1 877 ? -59.130 32.033 113.086 1.00 66.00 877 GLY A C 1
ATOM 6897 O O . GLY A 1 877 ? -58.367 32.719 112.411 1.00 66.00 877 GLY A O 1
ATOM 6898 N N . VAL A 1 878 ? -59.131 30.698 113.012 1.00 73.56 878 VAL A N 1
ATOM 6899 C CA . VAL A 1 878 ? -58.248 29.926 112.123 1.00 73.56 878 VAL A CA 1
ATOM 6900 C C . VAL A 1 878 ? -58.812 29.860 110.702 1.00 73.56 878 VAL A C 1
ATOM 6902 O O . VAL A 1 878 ? -58.056 29.838 109.728 1.00 73.56 878 VAL A O 1
ATOM 6905 N N . LEU A 1 879 ? -60.141 29.867 110.572 1.00 72.31 879 LEU A N 1
ATOM 6906 C CA . LEU A 1 879 ? -60.845 29.976 109.298 1.00 72.31 879 LEU A CA 1
ATOM 6907 C C . LEU A 1 879 ? -61.533 31.336 109.180 1.00 72.31 879 LEU A C 1
ATOM 6909 O O . LEU A 1 879 ? -62.446 31.647 109.938 1.00 72.31 879 LEU A O 1
ATOM 6913 N N . GLU A 1 880 ? -61.152 32.115 108.170 1.00 64.25 880 GLU A N 1
ATOM 6914 C CA . GLU A 1 880 ? -61.922 33.287 107.755 1.00 64.25 880 GLU A CA 1
ATOM 6915 C C . GLU A 1 880 ? -63.175 32.828 106.994 1.00 64.25 880 GLU A C 1
ATOM 6917 O O . GLU A 1 880 ? -63.087 32.148 105.960 1.00 64.25 880 GLU A O 1
ATOM 6922 N N . VAL A 1 881 ? -64.351 33.192 107.511 1.00 57.41 881 VAL A N 1
ATOM 6923 C CA . VAL A 1 881 ? -65.619 33.050 106.791 1.00 57.41 881 VAL A CA 1
ATOM 6924 C C . VAL A 1 881 ? -65.816 34.313 105.968 1.00 57.41 881 VAL A C 1
ATOM 6926 O O . VAL A 1 881 ? -66.216 35.350 106.490 1.00 57.41 881 VAL A O 1
ATOM 6929 N N . TYR A 1 882 ? -65.539 34.220 104.671 1.00 53.72 882 TYR A N 1
ATOM 6930 C CA . TYR A 1 882 ? -66.122 35.153 103.715 1.00 53.72 882 TYR A CA 1
ATOM 6931 C C . TYR A 1 882 ? -67.597 34.765 103.595 1.00 53.72 882 TYR A C 1
ATOM 6933 O O . TYR A 1 882 ? -67.914 33.742 102.985 1.00 53.72 882 TYR A O 1
ATOM 6941 N N . LEU A 1 883 ? -68.465 35.505 104.287 1.00 34.47 883 LEU A N 1
ATOM 6942 C CA . LEU A 1 883 ? -69.911 35.429 104.079 1.00 34.47 883 LEU A CA 1
ATOM 6943 C C . LEU A 1 883 ? -70.275 35.942 102.685 1.00 34.47 883 LEU A C 1
ATOM 6945 O O . LEU A 1 883 ? -69.707 36.984 102.281 1.00 34.47 883 LEU A O 1
#

Radius of gyration: 71.15 Å; chains: 1; bounding box: 150×74×186 Å

Sequence (883 aa):
MAKLLALEISIPLGSREVEARVGLYAKASAVTSEDVDELVARLREALRSSLRPIHALLIVAPSVDDEAMQKLEAKCRELSLKLIVARVPRVIDRIRLAAVGKAVEEFSKGVAEPYKLAMDLSKLSTVIDVDTAEVVLRDVVEGLGLADSVRSIAREPIALTEPILTHPINRYEDLVDGMKWFLYAPWSKASVSEFHSYVSANVMRFHLFRRGRKGLLGLDIESVDKLKDVAAALAKNGLINYDPSTSTVDVTKLSPTEERILKILENVFDGVAHADALRKFFVEASANSDRLWRAILSILELRGLVCVNSDGKCPDAPGKSYVVLLRGERARKCLESWLGEVEKVVSGIRELEPYGYVVTGKDRGYRAFTLSELASLLQELSSKAREIASIDSATAVRIARLARELAEYSQNIILPEVASARSVMEMLRSRIRDYAYSIEEELKNIRSLLESYVSLSPVSISLGLLEDLRKGLERISEIVTMAIPRDRFLEDIERLWRSSRGKSFPFHFAKLGPVYHFNYKLYLIHTELRKLVEIDENGELRPSRALEDARSRIEEIENYVKSAIENVVRIGSTADLAETLSRCETLRGLAEFAKGYTMAKIEVEPIAAASVSELHKVVKRIVDEWVERVESDAKIVADLRRLAREVARLEREVVARCRSIEEKMKTVVDLLNTCPTLFDYSTSCSEELDRVKELISHASEVISKLGSDASGIHSLRDVRDRAASVRDTLSKVISELSEERLESCSKLLKEVERRIERLAANVLTLGELVSRLRIETSIPFKEICAEARAAIARKDYSSACELISKLSRAAEELRKLAIGGGLLNHEELDVYTALEDVRSRVRGNLRLSEAIGILVERLNMPYEKVKRLVISLIDKGVLEVYL

pLDDT: mean 77.19, std 17.0, range [29.88, 96.38]

Secondary structure (DSSP, 8-state):
--EEEEEEEEEEETTEEEEEEEEEEE-SS-B-HHHHHHHHHHHHHHHHS-SS-EEEEEEEES-B-HHHHHHHHHHHHHTTPEEEEEE---HHHHHHHHHHHHHHHHHTS--S-HHHHHHHHGGGTTS--HHHHHHHHHHHHHTTT-HHHHHHHSS-PPEEPPP---TT--SHHHHHHHHHHHHTSS-SEEEHHHHHHHHHHHTGGGPPP-SS---SSSS---SHHHHHHHHHHHHHTTSSEEETTTTEEE--PPPHHHHHHHHHHHHHSTTEEEHHHHHTTSEE-STTHHHHHHHHHHHHHHTTSEEEE-S--STT-SSS-EEEE--HHHHHHHHHHHHHHHHHHHHHHHHHGGG-EEEEEETTEEEEEEHHHHHHHHHHHHHHHHHHTTT-HHHHHHHHHHHHHHHHHIIIIIHHHHHHHHHHHHHHHHHHHHHHHHHHHHHHHHHHHIIIIIBSSPPPEEEHHHHHHHHHHHHHHHHHH----HHHHHHHHHHHHHHS-GGGSTTBTTTTTTTTTTBHHHHHHHHH-TTTEEE-TTS-EEE-HHHHHHHHHHHHHHHHHHHHHHHHHHHH--HHHHHHHHTSTTTGGGHHHHHH--PPPB----EEESSHHHHHHHHHHHHHHHHHHHHHHHHHHHHHHHHHHHHHHHHHHHHHHHHHHHHHHHHHHHHHHH-GGGGGGHHHHHHHHHHHHHHHHHHHHHHHHHHH--TT--SHHHHHHHHHHHHHHHHHHHHHS-GGGGHHHHHHHHHHHHHHHHHHHHHHHHHHHHHHTT------HHHHHHHHHHHHHTT-HHHHHHHHHHHHHHHHHHHHHHHHTSS--HHHHHHHHHHHHHHHH--S---HHHHHHHHHHHHT--HHHHHHHHHHHHHTTSS----